Protein 8B6S (pdb70)

Organism: Rhodococcus sp. (NCBI:txid1831)

Solvent-accessible surface area: 41554 Å² total

InterPro domains:
  IPR000073 Alpha/beta hydrolase fold-1 [PF00561] (34-279)
  IPR000639 Epoxide hydrolase-like [PR00412] (39-57)
  IPR000639 Epoxide hydrolase-like [PR00412] (102-115)
  IPR000639 Epoxide hydrolase-like [PR00412] (116-129)
  IPR000639 Epoxide hydrolase-like [PR00412] (267-289)
  IPR023594 Haloalkane dehalogenase, subfamily 2 [MF_01231] (2-293)
  IPR029058 Alpha/Beta hydrolase fold [G3DSA:3.40.50.1820] (1-291)
  IPR029058 Alpha/Beta hydrolase fold [SSF53474] (8-290)
  IPR050266 AB hydrolase superfamily [PTHR43798] (23-290)

CATH classification: 3.40.50.1820

Structure (mmCIF, N/CA/C/O backbone):
data_8B6S
#
_entry.id   8B6S
#
_cell.length_a   46.190
_cell.length_b   63.710
_cell.length_c   89.420
_cell.angle_alpha   93.561
_cell.angle_beta   91.015
_cell.angle_gamma   90.850
#
_symmetry.space_group_name_H-M   'P 1'
#
loop_
_entity.id
_entity.type
_entity.pdbx_description
1 polymer 'Green fluorescent protein,Haloalkane dehalogenase'
2 non-polymer [9-[2-carboxy-5-[2-[2-(6-chloranylhexoxy)ethoxy]ethylcarbamoyl]phenyl]-6-(dimethylamino)xanthen-3-ylidene]-dimethyl-azanium
3 non-polymer 'CHLORIDE ION'
4 non-polymer GLYCEROL
5 water water
#
loop_
_atom_site.group_PDB
_atom_site.id
_atom_site.type_symbol
_atom_site.label_atom_id
_atom_site.label_alt_id
_atom_site.label_comp_id
_atom_site.label_asym_id
_atom_site.label_entity_id
_atom_site.label_seq_id
_atom_site.pdbx_PDB_ins_code
_atom_site.Cartn_x
_atom_site.Cartn_y
_atom_site.Cartn_z
_atom_site.occupancy
_atom_site.B_iso_or_equiv
_atom_site.auth_seq_id
_atom_site.auth_comp_id
_atom_site.auth_asym_id
_atom_site.auth_atom_id
_atom_site.pdbx_PDB_model_num
ATOM 1 N N . GLY A 1 3 ? 9.00977 -51.64656 -44.00675 1.000 34.77994 3 GLY A N 1
ATOM 2 C CA . GLY A 1 3 ? 7.62595 -52.07310 -43.87581 1.000 32.48326 3 GLY A CA 1
ATOM 3 C C . GLY A 1 3 ? 6.79980 -51.11778 -43.02701 1.000 28.55136 3 GLY A C 1
ATOM 4 O O . GLY A 1 3 ? 5.63929 -50.83581 -43.31110 1.000 27.58465 3 GLY A O 1
ATOM 5 N N . GLU A 1 4 ? 7.41737 -50.62675 -41.95770 1.000 30.45785 4 GLU A N 1
ATOM 6 C CA . GLU A 1 4 ? 6.72539 -49.71591 -41.06003 1.000 31.12581 4 GLU A CA 1
ATOM 7 C C . GLU A 1 4 ? 6.34384 -48.41434 -41.76148 1.000 33.14022 4 GLU A C 1
ATOM 8 O O . GLU A 1 4 ? 5.29637 -47.82823 -41.45812 1.000 29.18529 4 GLU A O 1
ATOM 14 N N . GLU A 1 5 ? 7.15925 -47.96586 -42.72244 1.000 32.92275 5 GLU A N 1
ATOM 15 C CA . GLU A 1 5 ? 6.85080 -46.74799 -43.47032 1.000 33.51475 5 GLU A CA 1
ATOM 16 C C . GLU A 1 5 ? 5.58412 -46.88774 -44.30811 1.000 31.05212 5 GLU A C 1
ATOM 17 O O . GLU A 1 5 ? 4.97759 -45.87545 -44.67145 1.000 30.39396 5 GLU A O 1
ATOM 23 N N . LEU A 1 6 ? 5.16047 -48.11766 -44.61119 1.000 29.13758 6 LEU A N 1
ATOM 24 C CA . LEU A 1 6 ? 3.93084 -48.31048 -45.36732 1.000 27.30130 6 LEU A CA 1
ATOM 25 C C . LEU A 1 6 ? 2.68448 -47.96499 -44.56903 1.000 25.62442 6 LEU A C 1
ATOM 26 O O . LEU A 1 6 ? 1.59780 -47.91208 -45.15461 1.000 25.83668 6 LEU A O 1
ATOM 31 N N . PHE A 1 7 ? 2.80956 -47.72551 -43.26083 1.000 26.13882 7 PHE A N 1
ATOM 32 C CA . PHE A 1 7 ? 1.65503 -47.52192 -42.39584 1.000 26.06928 7 PHE A CA 1
ATOM 33 C C . PHE A 1 7 ? 1.56589 -46.11100 -41.82455 1.000 29.23747 7 PHE A C 1
ATOM 34 O O . PHE A 1 7 ? 0.78160 -45.87898 -40.89637 1.000 26.98876 7 PHE A O 1
ATOM 42 N N . THR A 1 8 ? 2.31868 -45.15462 -42.37239 1.000 30.72316 8 THR A N 1
ATOM 43 C CA . THR A 1 8 ? 2.33240 -43.81491 -41.78847 1.000 30.98168 8 THR A CA 1
ATOM 44 C C . THR A 1 8 ? 1.01186 -43.07210 -41.98853 1.000 31.06040 8 THR A C 1
ATOM 45 O O . THR A 1 8 ? 0.72839 -42.12004 -41.24708 1.000 30.95475 8 THR A O 1
ATOM 49 N N . GLY A 1 9 ? 0.20086 -43.48479 -42.95784 1.000 28.43492 9 GLY A N 1
ATOM 50 C CA . GLY A 1 9 ? -1.09463 -42.87212 -43.17834 1.000 29.50231 9 GLY A CA 1
ATOM 51 C C . GLY A 1 9 ? -2.19757 -43.90492 -43.26542 1.000 30.06118 9 GLY A C 1
ATOM 52 O O . GLY A 1 9 ? -2.01755 -45.04770 -42.82374 1.000 27.12899 9 GLY A O 1
ATOM 53 N N . VAL A 1 10 ? -3.33478 -43.51775 -43.84402 1.000 26.12991 10 VAL A N 1
ATOM 54 C CA . VAL A 1 10 ? -4.48599 -44.40361 -43.98009 1.000 25.83074 10 VAL A CA 1
ATOM 55 C C . VAL A 1 10 ? -4.23736 -45.37667 -45.12514 1.000 27.54571 10 VAL A C 1
ATOM 56 O O . VAL A 1 10 ? -3.80789 -44.97960 -46.21475 1.000 28.08025 10 VAL A O 1
ATOM 60 N N . VAL A 1 11 ? -4.51794 -46.65308 -44.88787 1.000 24.38965 11 VAL A N 1
ATOM 61 C CA . VAL A 1 11 ? -4.22411 -47.72900 -45.82875 1.000 22.73980 11 VAL A CA 1
ATOM 62 C C . VAL A 1 11 ? -5.52814 -48.45573 -46.13065 1.000 25.03016 11 VAL A C 1
ATOM 63 O O . VAL A 1 11 ? -6.21024 -48.88297 -45.19741 1.000 24.51378 11 VAL A O 1
ATOM 67 N N . PRO A 1 12 ? -5.91206 -48.63233 -47.40053 1.000 22.68674 12 PRO A N 1
ATOM 68 C CA . PRO A 1 12 ? -7.11711 -49.41391 -47.69688 1.000 24.24037 12 PRO A CA 1
ATOM 69 C C . PRO A 1 12 ? -6.90908 -50.88873 -47.39660 1.000 23.20512 12 PRO A C 1
ATOM 70 O O . PRO A 1 12 ? -5.81074 -51.43048 -47.55260 1.000 23.62640 12 PRO A O 1
ATOM 74 N N . ILE A 1 13 ? -7.99317 -51.53562 -46.97131 1.000 24.50784 13 ILE A N 1
ATOM 75 C CA . ILE A 1 13 ? -7.98475 -52.93747 -46.56403 1.000 23.24646 13 ILE A CA 1
ATOM 76 C C . ILE A 1 13 ? -9.01374 -53.70969 -47.37299 1.000 24.08227 13 ILE A C 1
ATOM 77 O O . ILE A 1 13 ? -10.12379 -53.22224 -47.61996 1.000 22.48832 13 ILE A O 1
ATOM 82 N N . LEU A 1 14 ? -8.65225 -54.93484 -47.74903 1.000 21.84004 14 LEU A N 1
ATOM 83 C CA . LEU A 1 14 ? -9.57450 -55.89560 -48.32644 1.000 24.18604 14 LEU A CA 1
ATOM 84 C C . LEU A 1 14 ? -9.44780 -57.19503 -47.54366 1.000 23.75112 14 LEU A C 1
ATOM 85 O O . LEU A 1 14 ? -8.33141 -57.63110 -47.24902 1.000 24.94342 14 LEU A O 1
ATOM 90 N N . VAL A 1 15 ? -10.58132 -57.79680 -47.19010 1.000 22.18482 15 VAL A N 1
ATOM 91 C CA . VAL A 1 15 ? -10.60320 -59.06644 -46.47288 1.000 23.16696 15 VAL A CA 1
ATOM 92 C C . VAL A 1 15 ? -11.46178 -60.04731 -47.26128 1.000 22.24230 15 VAL A C 1
ATOM 93 O O . VAL A 1 15 ? -12.56041 -59.69755 -47.71009 1.000 24.29869 15 VAL A O 1
ATOM 97 N N . GLU A 1 16 ? -10.96675 -61.27304 -47.43056 1.000 24.59746 16 GLU A N 1
ATOM 98 C CA . GLU A 1 16 ? -11.72075 -62.33221 -48.09015 1.000 23.37302 16 GLU A CA 1
ATOM 99 C C . GLU A 1 16 ? -11.64521 -63.60105 -47.25184 1.000 22.89038 16 GLU A C 1
ATOM 100 O O . GLU A 1 16 ? -10.54709 -64.07222 -46.93594 1.000 25.21797 16 GLU A O 1
ATOM 106 N N . LEU A 1 17 ? -12.80481 -64.17018 -46.92207 1.000 25.03753 17 LEU A N 1
ATOM 107 C CA . LEU A 1 17 ? -12.87286 -65.36942 -46.09026 1.000 26.06229 17 LEU A CA 1
ATOM 108 C C . LEU A 1 17 ? -13.70317 -66.44320 -46.77716 1.000 26.38770 17 LEU A C 1
ATOM 109 O O . LEU A 1 17 ? -14.82571 -66.17816 -47.21788 1.000 27.37293 17 LEU A O 1
ATOM 114 N N . ASP A 1 18 ? -13.14828 -67.64748 -46.87287 1.000 26.99851 18 ASP A N 1
ATOM 115 C CA . ASP A 1 18 ? -13.90530 -68.83860 -47.24497 1.000 28.00603 18 ASP A CA 1
ATOM 116 C C . ASP A 1 18 ? -13.99242 -69.72568 -46.01687 1.000 26.20272 18 ASP A C 1
ATOM 117 O O . ASP A 1 18 ? -12.96777 -70.04928 -45.41295 1.000 26.36646 18 ASP A O 1
ATOM 122 N N . GLY A 1 19 ? -15.21085 -70.10842 -45.64251 1.000 28.43439 19 GLY A N 1
ATOM 123 C CA . GLY A 1 19 ? -15.42304 -70.83341 -44.41211 1.000 26.38907 19 GLY A CA 1
ATOM 124 C C . GLY A 1 19 ? -16.31487 -72.04353 -44.61731 1.000 28.45400 19 GLY A C 1
ATOM 125 O O . GLY A 1 19 ? -17.13129 -72.10498 -45.54047 1.000 27.52149 19 GLY A O 1
ATOM 126 N N . ASP A 1 20 ? -16.15444 -72.99994 -43.70410 1.000 27.01589 20 ASP A N 1
ATOM 127 C CA . ASP A 1 20 ? -16.93706 -74.23259 -43.66898 1.000 29.47590 20 ASP A CA 1
ATOM 128 C C . ASP A 1 20 ? -17.02434 -74.62754 -42.20101 1.000 26.84421 20 ASP A C 1
ATOM 129 O O . ASP A 1 20 ? -16.00914 -74.99615 -41.60614 1.000 28.93567 20 ASP A O 1
ATOM 134 N N . VAL A 1 21 ? -18.21130 -74.53386 -41.60961 1.000 26.28178 21 VAL A N 1
ATOM 135 C CA . VAL A 1 21 ? -18.40406 -74.87526 -40.20567 1.000 26.54119 21 VAL A CA 1
ATOM 136 C C . VAL A 1 21 ? -19.47217 -75.95263 -40.12022 1.000 27.70482 21 VAL A C 1
ATOM 137 O O . VAL A 1 21 ? -20.63027 -75.71560 -40.48683 1.000 29.29692 21 VAL A O 1
ATOM 141 N N . ASN A 1 22 ? -19.08642 -77.12809 -39.62546 1.000 27.35234 22 ASN A N 1
ATOM 142 C CA . ASN A 1 22 ? -19.98746 -78.28577 -39.56965 1.000 27.79507 22 ASN A CA 1
ATOM 143 C C . ASN A 1 22 ? -20.62658 -78.54500 -40.93240 1.000 34.20075 22 ASN A C 1
ATOM 144 O O . ASN A 1 22 ? -21.80317 -78.89778 -41.03475 1.000 36.76534 22 ASN A O 1
ATOM 149 N N . GLY A 1 23 ? -19.85150 -78.34549 -41.99488 1.000 32.47377 23 GLY A N 1
ATOM 150 C CA . GLY A 1 23 ? -20.34343 -78.57164 -43.33498 1.000 33.59890 23 GLY A CA 1
ATOM 151 C C . GLY A 1 23 ? -21.06126 -77.40197 -43.96966 1.000 34.92865 23 GLY A C 1
ATOM 152 O O . GLY A 1 23 ? -21.27480 -77.42398 -45.18637 1.000 35.70698 23 GLY A O 1
ATOM 153 N N . HIS A 1 24 ? -21.44303 -76.38457 -43.19615 1.000 31.85575 24 HIS A N 1
ATOM 154 C CA . HIS A 1 24 ? -22.10494 -75.20228 -43.74386 1.000 35.91160 24 HIS A CA 1
ATOM 155 C C . HIS A 1 24 ? -21.05999 -74.29415 -44.38710 1.000 35.01354 24 HIS A C 1
ATOM 156 O O . HIS A 1 24 ? -20.27360 -73.65444 -43.68395 1.000 32.40619 24 HIS A O 1
ATOM 163 N N . LYS A 1 25 ? -21.05161 -74.22432 -45.71737 1.000 32.92016 25 LYS A N 1
ATOM 164 C CA . LYS A 1 25 ? -20.08871 -73.38711 -46.42034 1.000 31.49347 25 LYS A CA 1
ATOM 165 C C . LYS A 1 25 ? -20.60062 -71.95319 -46.52394 1.000 30.73281 25 LYS A C 1
ATOM 166 O O . LYS A 1 25 ? -21.80707 -71.70988 -46.61592 1.000 31.93292 25 LYS A O 1
ATOM 172 N N . PHE A 1 26 ? -19.66892 -70.99906 -46.47279 1.000 29.42332 26 PHE A N 1
ATOM 173 C CA . PHE A 1 26 ? -20.01152 -69.58439 -46.53534 1.000 25.88199 26 PHE A CA 1
ATOM 174 C C . PHE A 1 26 ? -18.77860 -68.78771 -46.94037 1.000 27.57934 26 PHE A C 1
ATOM 175 O O . PHE A 1 26 ? -17.64600 -69.26526 -46.83592 1.000 27.53504 26 PHE A O 1
ATOM 183 N N . SER A 1 27 ? -19.01893 -67.56157 -47.41024 1.000 26.35144 27 SER A N 1
ATOM 184 C CA . SER A 1 27 ? -17.94704 -66.62723 -47.72055 1.000 29.31311 27 SER A CA 1
ATOM 185 C C . SER A 1 27 ? -18.28216 -65.25835 -47.15521 1.000 27.45492 27 SER A C 1
ATOM 186 O O . SER A 1 27 ? -19.44955 -64.87359 -47.06068 1.000 28.97877 27 SER A O 1
ATOM 189 N N . VAL A 1 28 ? -17.23862 -64.53357 -46.77085 1.000 26.58542 28 VAL A N 1
ATOM 190 C CA . VAL A 1 28 ? -17.35499 -63.18022 -46.24697 1.000 25.66733 28 VAL A CA 1
ATOM 191 C C . VAL A 1 28 ? -16.34886 -62.31419 -46.98174 1.000 25.95985 28 VAL A C 1
ATOM 192 O O . VAL A 1 28 ? -15.20109 -62.72546 -47.18619 1.000 25.52971 28 VAL A O 1
ATOM 196 N N . SER A 1 29 ? -16.77685 -61.12127 -47.38641 1.000 25.18240 29 SER A N 1
ATOM 197 C CA . SER A 1 29 ? -15.87484 -60.13623 -47.96111 1.000 25.97988 29 SER A CA 1
ATOM 198 C C . SER A 1 29 ? -15.96075 -58.85496 -47.14608 1.000 24.95630 29 SER A C 1
ATOM 199 O O . SER A 1 29 ? -17.04502 -58.47090 -46.70108 1.000 27.57642 29 SER A O 1
ATOM 202 N N . GLY A 1 30 ? -14.82788 -58.19123 -46.96221 1.000 24.93716 30 GLY A N 1
ATOM 203 C CA . GLY A 1 30 ? -14.80011 -56.94915 -46.20976 1.000 23.61813 30 GLY A CA 1
ATOM 204 C C . GLY A 1 30 ? -13.95736 -55.89616 -46.89230 1.000 23.20182 30 GLY A C 1
ATOM 205 O O . GLY A 1 30 ? -13.00273 -56.19831 -47.60995 1.000 22.95387 30 GLY A O 1
ATOM 206 N N . GLU A 1 31 ? -14.31599 -54.63661 -46.64894 1.000 24.13278 31 GLU A N 1
ATOM 207 C CA . GLU A 1 31 ? -13.51920 -53.53271 -47.15933 1.000 25.88949 31 GLU A CA 1
ATOM 208 C C . GLU A 1 31 ? -13.55129 -52.38277 -46.16413 1.000 22.71263 31 GLU A C 1
ATOM 209 O O . GLU A 1 31 ? -14.51425 -52.21366 -45.41251 1.000 23.03530 31 GLU A O 1
ATOM 215 N N . GLY A 1 32 ? -12.47219 -51.60950 -46.15343 1.000 23.67220 32 GLY A N 1
ATOM 216 C CA . GLY A 1 32 ? -12.39364 -50.42585 -45.32562 1.000 25.89088 32 GLY A CA 1
ATOM 217 C C . GLY A 1 32 ? -10.98631 -49.88434 -45.30507 1.000 24.34371 32 GLY A C 1
ATOM 218 O O . GLY A 1 32 ? -10.29322 -49.88074 -46.33070 1.000 23.49946 32 GLY A O 1
ATOM 219 N N . GLU A 1 33 ? -10.53283 -49.43547 -44.14317 1.000 23.56989 33 GLU A N 1
ATOM 220 C CA . GLU A 1 33 ? -9.20791 -48.84339 -44.08383 1.000 23.51008 33 GLU A CA 1
ATOM 221 C C . GLU A 1 33 ? -8.66907 -48.96339 -42.66933 1.000 23.04755 33 GLU A C 1
ATOM 222 O O . GLU A 1 33 ? -9.42366 -49.13668 -41.70885 1.000 22.19814 33 GLU A O 1
ATOM 228 N N . GLY A 1 34 ? -7.35036 -48.86317 -42.56472 1.000 22.34616 34 GLY A N 1
ATOM 229 C CA . GLY A 1 34 ? -6.68371 -48.87316 -41.27805 1.000 23.96394 34 GLY A CA 1
ATOM 230 C C . GLY A 1 34 ? -5.74524 -47.69009 -41.18042 1.000 25.57352 34 GLY A C 1
ATOM 231 O O . GLY A 1 34 ? -5.21168 -47.20792 -42.18120 1.000 25.36446 34 GLY A O 1
ATOM 232 N N . ASP A 1 35 ? -5.54998 -47.22371 -39.94775 1.000 22.22461 35 ASP A N 1
ATOM 233 C CA . ASP A 1 35 ? -4.68597 -46.08000 -39.67328 1.000 23.57913 35 ASP A CA 1
ATOM 234 C C . ASP A 1 35 ? -3.90927 -46.40543 -38.40120 1.000 21.85582 35 ASP A C 1
ATOM 235 O O . ASP A 1 35 ? -4.42293 -46.24113 -37.28796 1.000 24.39457 35 ASP A O 1
ATOM 240 N N . ALA A 1 36 ? -2.67306 -46.87119 -38.57550 1.000 23.39314 36 ALA A N 1
ATOM 241 C CA . ALA A 1 36 ? -1.89825 -47.37793 -37.44943 1.000 22.09543 36 ALA A CA 1
ATOM 242 C C . ALA A 1 36 ? -1.50628 -46.28116 -36.47284 1.000 22.61584 36 ALA A C 1
ATOM 243 O O . ALA A 1 36 ? -1.23218 -46.58476 -35.30452 1.000 22.74246 36 ALA A O 1
ATOM 245 N N . THR A 1 37 ? -1.46808 -45.01791 -36.91924 1.000 22.49710 37 THR A N 1
ATOM 246 C CA . THR A 1 37 ? -1.22882 -43.91871 -35.98985 1.000 21.20724 37 THR A CA 1
ATOM 247 C C . THR A 1 37 ? -2.14499 -44.02425 -34.78316 1.000 22.04682 37 THR A C 1
ATOM 248 O O . THR A 1 37 ? -1.72521 -43.78339 -33.64197 1.000 22.34319 37 THR A O 1
ATOM 252 N N . TYR A 1 38 ? -3.39510 -44.41189 -35.01907 1.000 20.80289 38 TYR A N 1
ATOM 253 C CA . TYR A 1 38 ? -4.41692 -44.53471 -33.99069 1.000 21.35820 38 TYR A CA 1
ATOM 254 C C . TYR A 1 38 ? -4.70476 -45.97274 -33.60479 1.000 20.26346 38 TYR A C 1
ATOM 255 O O . TYR A 1 38 ? -5.59951 -46.20168 -32.78939 1.000 21.21251 38 TYR A O 1
ATOM 264 N N . GLY A 1 39 ? -3.99298 -46.93627 -34.17940 1.000 19.76003 39 GLY A N 1
ATOM 265 C CA . GLY A 1 39 ? -4.35218 -48.33732 -33.97628 1.000 19.06087 39 GLY A CA 1
ATOM 266 C C . GLY A 1 39 ? -5.70557 -48.70400 -34.53083 1.000 21.80767 39 GLY A C 1
ATOM 267 O O . GLY A 1 39 ? -6.33321 -49.65875 -34.04903 1.000 20.41483 39 GLY A O 1
ATOM 268 N N . LYS A 1 40 ? -6.16016 -48.00331 -35.56680 1.000 21.93602 40 LYS A N 1
ATOM 269 C CA . LYS A 1 40 ? -7.57147 -47.98927 -35.92634 1.000 22.36387 40 LYS A CA 1
ATOM 270 C C . LYS A 1 40 ? -7.87959 -48.85188 -37.14238 1.000 20.19019 40 LYS A C 1
ATOM 271 O O . LYS A 1 40 ? -7.14210 -48.83775 -38.13221 1.000 22.07634 40 LYS A O 1
ATOM 277 N N . LEU A 1 41 ? -9.00771 -49.56237 -37.07123 1.000 20.24615 41 LEU A N 1
ATOM 278 C CA . LEU A 1 41 ? -9.60984 -50.25402 -38.20105 1.000 21.29087 41 LEU A CA 1
ATOM 279 C C . LEU A 1 41 ? -11.05995 -49.83143 -38.31240 1.000 23.00088 41 LEU A C 1
ATOM 280 O O . LEU A 1 41 ? -11.78377 -49.83051 -37.31485 1.000 23.12363 41 LEU A O 1
ATOM 285 N N . THR A 1 42 ? -11.49757 -49.51153 -39.52232 1.000 22.51505 42 THR A N 1
ATOM 286 C CA . THR A 1 42 ? -12.90987 -49.26505 -39.77376 1.000 22.50521 42 THR A CA 1
ATOM 287 C C . THR A 1 42 ? -13.27966 -50.09067 -40.99808 1.000 25.76829 42 THR A C 1
ATOM 288 O O . THR A 1 42 ? -12.73813 -49.87381 -42.08911 1.000 24.60685 42 THR A O 1
ATOM 292 N N . LEU A 1 43 ? -14.14061 -51.08868 -40.80512 1.000 24.56420 43 LEU A N 1
ATOM 293 C CA . LEU A 1 43 ? -14.39271 -52.06830 -41.85142 1.000 23.09064 43 LEU A CA 1
ATOM 294 C C . LEU A 1 43 ? -15.86270 -52.44286 -41.89329 1.000 25.34023 43 LEU A C 1
ATOM 295 O O . LEU A 1 43 ? -16.57503 -52.35964 -40.88850 1.000 27.28213 43 LEU A O 1
ATOM 300 N N . LYS A 1 44 ? -16.30293 -52.88073 -43.07052 1.000 28.22663 44 LYS A N 1
ATOM 301 C CA . LYS A 1 44 ? -17.62731 -53.45793 -43.24253 1.000 26.63325 44 LYS A CA 1
ATOM 302 C C . LYS A 1 44 ? -17.50069 -54.79884 -43.94534 1.000 24.56304 44 LYS A C 1
ATOM 303 O O . LYS A 1 44 ? -16.86211 -54.90571 -45.00135 1.000 24.70751 44 LYS A O 1
ATOM 309 N N . PHE A 1 45 ? -18.11757 -55.81355 -43.35974 1.000 22.98524 45 PHE A N 1
ATOM 310 C CA . PHE A 1 45 ? -18.04694 -57.17785 -43.84991 1.000 25.41769 45 PHE A CA 1
ATOM 311 C C . PHE A 1 45 ? -19.42318 -57.60889 -44.33294 1.000 26.57035 45 PHE A C 1
ATOM 312 O O . PHE A 1 45 ? -20.43077 -57.30692 -43.69301 1.000 26.96460 45 PHE A O 1
ATOM 320 N N . ILE A 1 46 ? -19.46014 -58.32492 -45.45146 1.000 26.47523 46 ILE A N 1
ATOM 321 C CA . ILE A 1 46 ? -20.69494 -58.83701 -46.03027 1.000 27.72844 46 ILE A CA 1
ATOM 322 C C . ILE A 1 46 ? -20.57893 -60.34720 -46.14736 1.000 27.72221 46 ILE A C 1
ATOM 323 O O . ILE A 1 46 ? -19.53814 -60.86083 -46.56790 1.000 26.51942 46 ILE A O 1
ATOM 328 N N . CYS A 1 47 ? -21.63682 -61.06042 -45.76992 1.000 26.69144 47 CYS A N 1
ATOM 329 C CA . CYS A 1 47 ? -21.71558 -62.47475 -46.11138 1.000 29.00101 47 CYS A CA 1
ATOM 330 C C . CYS A 1 47 ? -22.22295 -62.55990 -47.54015 1.000 29.40110 47 CYS A C 1
ATOM 331 O O . CYS A 1 47 ? -23.36336 -62.18056 -47.82387 1.000 30.86154 47 CYS A O 1
ATOM 334 N N . THR A 1 48 ? -21.37219 -63.01994 -48.44136 1.000 27.11736 48 THR A N 1
ATOM 335 C CA . THR A 1 48 ? -21.70314 -62.99497 -49.85641 1.000 32.89230 48 THR A CA 1
ATOM 336 C C . THR A 1 48 ? -22.47597 -64.23094 -50.30465 1.000 32.28417 48 THR A C 1
ATOM 337 O O . THR A 1 48 ? -22.94140 -64.27300 -51.44906 1.000 34.24801 48 THR A O 1
ATOM 341 N N . THR A 1 49 ? -22.64537 -65.22164 -49.43192 1.000 30.74778 49 THR A N 1
ATOM 342 C CA . THR A 1 49 ? -23.35046 -66.44815 -49.77428 1.000 29.10927 49 THR A CA 1
ATOM 343 C C . THR A 1 49 ? -24.74681 -66.51471 -49.17680 1.000 32.95793 49 THR A C 1
ATOM 344 O O . THR A 1 49 ? -25.44138 -67.52049 -49.36256 1.000 36.95690 49 THR A O 1
ATOM 348 N N . GLY A 1 50 ? -25.17532 -65.47987 -48.46823 1.000 29.78729 50 GLY A N 1
ATOM 349 C CA . GLY A 1 50 ? -26.48859 -65.49148 -47.86482 1.000 33.64401 50 GLY A CA 1
ATOM 350 C C . GLY A 1 50 ? -26.41363 -65.12843 -46.39966 1.000 34.43697 50 GLY A C 1
ATOM 351 O O . GLY A 1 50 ? -25.75602 -64.15033 -46.03090 1.000 35.18328 50 GLY A O 1
ATOM 352 N N . LYS A 1 51 ? -27.07823 -65.90387 -45.55297 1.000 33.41060 51 LYS A N 1
ATOM 353 C CA . LYS A 1 51 ? -27.01601 -65.67525 -44.11876 1.000 36.85861 51 LYS A CA 1
ATOM 354 C C . LYS A 1 51 ? -25.80419 -66.39671 -43.54695 1.000 32.54357 51 LYS A C 1
ATOM 355 O O . LYS A 1 51 ? -25.49421 -67.52599 -43.93455 1.000 31.45223 51 LYS A O 1
ATOM 361 N N . LEU A 1 52 ? -25.11238 -65.72244 -42.64581 1.000 32.17144 52 LEU A N 1
ATOM 362 C CA . LEU A 1 52 ? -23.93475 -66.29470 -42.01830 1.000 28.34281 52 LEU A CA 1
ATOM 363 C C . LEU A 1 52 ? -24.35925 -67.42533 -41.08787 1.000 29.75372 52 LEU A C 1
ATOM 364 O O . LEU A 1 52 ? -25.21533 -67.21348 -40.22360 1.000 30.14265 52 LEU A O 1
ATOM 369 N N . PRO A 1 53 ? -23.79495 -68.62834 -41.22439 1.000 30.00060 53 PRO A N 1
ATOM 370 C CA . PRO A 1 53 ? -24.25561 -69.75987 -40.40954 1.000 31.09108 53 PRO A CA 1
ATOM 371 C C . PRO A 1 53 ? -23.73032 -69.75454 -38.98556 1.000 30.15842 53 PRO A C 1
ATOM 372 O O . PRO A 1 53 ? -24.09158 -70.64899 -38.21024 1.000 29.65420 53 PRO A O 1
ATOM 376 N N . VAL A 1 54 ? -22.87485 -68.79677 -38.64100 1.000 27.40457 54 VAL A N 1
ATOM 377 C CA . VAL A 1 54 ? -22.35380 -68.64254 -37.28404 1.000 28.45251 54 VAL A CA 1
ATOM 378 C C . VAL A 1 54 ? -22.54211 -67.18285 -36.88351 1.000 25.27588 54 VAL A C 1
ATOM 379 O O . VAL A 1 54 ? -22.82513 -66.32326 -37.73223 1.000 25.15956 54 VAL A O 1
ATOM 383 N N . PRO A 1 55 ? -22.44972 -66.87230 -35.59184 1.000 23.04945 55 PRO A N 1
ATOM 384 C CA . PRO A 1 55 ? -22.56908 -65.47104 -35.17705 1.000 23.19339 55 PRO A CA 1
ATOM 385 C C . PRO A 1 55 ? -21.40279 -64.62564 -35.66996 1.000 24.53905 55 PRO A C 1
ATOM 386 O O . PRO A 1 55 ? -20.24424 -65.04471 -35.62728 1.000 25.07997 55 PRO A O 1
ATOM 390 N N . TRP A 1 56 ? -21.72093 -63.41445 -36.12542 1.000 23.23728 56 TRP A N 1
ATOM 391 C CA . TRP A 1 56 ? -20.68331 -62.47965 -36.55760 1.000 23.23044 56 TRP A CA 1
ATOM 392 C C . TRP A 1 56 ? -19.57197 -62.27597 -35.53176 1.000 24.30959 56 TRP A C 1
ATOM 393 O O . TRP A 1 56 ? -18.39564 -62.25917 -35.93851 1.000 22.45889 56 TRP A O 1
ATOM 404 N N . PRO A 1 57 ? -19.84527 -62.12034 -34.22902 1.000 21.90614 57 PRO A N 1
ATOM 405 C CA . PRO A 1 57 ? -18.73401 -61.95299 -33.28385 1.000 22.12402 57 PRO A CA 1
ATOM 406 C C . PRO A 1 57 ? -17.73764 -63.09720 -33.29365 1.000 22.35252 57 PRO A C 1
ATOM 407 O O . PRO A 1 57 ? -16.55549 -62.84715 -33.02303 1.000 23.51658 57 PRO A O 1
ATOM 411 N N . THR A 1 58 ? -18.15755 -64.34019 -33.59156 1.000 21.71868 58 THR A N 1
ATOM 412 C CA . THR A 1 58 ? -17.18614 -65.43371 -33.58930 1.000 21.13596 58 THR A CA 1
ATOM 413 C C . THR A 1 58 ? -16.11900 -65.26258 -34.66172 1.000 21.27222 58 THR A C 1
ATOM 414 O O . THR A 1 58 ? -15.08591 -65.93523 -34.59418 1.000 20.35772 58 THR A O 1
ATOM 418 N N . LEU A 1 59 ? -16.33537 -64.38215 -35.64327 1.000 20.34458 59 LEU A N 1
ATOM 419 C CA . LEU A 1 59 ? -15.40282 -64.22402 -36.75207 1.000 21.06353 59 LEU A CA 1
ATOM 420 C C . LEU A 1 59 ? -14.49747 -63.00384 -36.62240 1.000 20.31653 59 LEU A C 1
ATOM 421 O O . LEU A 1 59 ? -13.62016 -62.80410 -37.46975 1.000 20.79856 59 LEU A O 1
ATOM 426 N N . VAL A 1 60 ? -14.67559 -62.19137 -35.58352 1.000 20.17667 60 VAL A N 1
ATOM 427 C CA . VAL A 1 60 ? -13.94649 -60.92533 -35.49608 1.000 19.24427 60 VAL A CA 1
ATOM 428 C C . VAL A 1 60 ? -12.43159 -61.14741 -35.52930 1.000 20.51634 60 VAL A C 1
ATOM 429 O O . VAL A 1 60 ? -11.72107 -60.51064 -36.31414 1.000 20.78170 60 VAL A O 1
ATOM 433 N N . THR A 1 61 ? -11.90784 -62.02424 -34.65797 1.000 19.60692 61 THR A N 1
ATOM 434 C CA . THR A 1 61 ? -10.45328 -62.20687 -34.60044 1.000 18.36529 61 THR A CA 1
ATOM 435 C C . THR A 1 61 ? -9.89634 -62.75711 -35.90150 1.000 18.86607 61 THR A C 1
ATOM 436 O O . THR A 1 61 ? -8.74175 -62.48076 -36.24277 1.000 20.37240 61 THR A O 1
ATOM 440 N N . THR A 1 62 ? -10.67072 -63.58019 -36.60344 1.000 18.93467 62 THR A N 1
ATOM 441 C CA . THR A 1 62 ? -10.20190 -64.14910 -37.86494 1.000 19.48935 62 THR A CA 1
ATOM 442 C C . THR A 1 62 ? -10.16048 -63.08112 -38.95186 1.000 19.91760 62 THR A C 1
ATOM 443 O O . THR A 1 62 ? -9.17046 -62.95863 -39.68512 1.000 21.05849 62 THR A O 1
ATOM 447 N N . LEU A 1 63 ? -11.22228 -62.28721 -39.05145 1.000 20.51771 63 LEU A N 1
ATOM 448 C CA . LEU A 1 63 ? -11.31952 -61.19569 -40.02420 1.000 20.61668 63 LEU A CA 1
ATOM 449 C C . LEU A 1 63 ? -10.33144 -60.07943 -39.70110 1.000 20.84053 63 LEU A C 1
ATOM 450 O O . LEU A 1 63 ? -9.75027 -59.45835 -40.59444 1.000 21.21378 63 LEU A O 1
ATOM 477 N N . VAL A 1 65 ? -5.83995 -58.30326 -38.87485 1.000 22.67835 67 VAL A N 1
ATOM 478 C CA . VAL A 1 65 ? -4.80483 -57.48580 -39.50908 1.000 21.09970 67 VAL A CA 1
ATOM 479 C C . VAL A 1 65 ? -4.06090 -56.69597 -38.43776 1.000 21.63778 67 VAL A C 1
ATOM 480 O O . VAL A 1 65 ? -4.17949 -55.48302 -38.33808 1.000 19.80882 67 VAL A O 1
ATOM 484 N N . GLN A 1 66 ? -3.27511 -57.40910 -37.63266 1.000 20.57034 68 GLN A N 1
ATOM 485 C CA . GLN A 1 66 ? -2.66108 -56.81356 -36.45952 1.000 20.38192 68 GLN A CA 1
ATOM 486 C C . GLN A 1 66 ? -1.50643 -55.88164 -36.80797 1.000 19.93256 68 GLN A C 1
ATOM 487 O O . GLN A 1 66 ? -0.97908 -55.20034 -35.91919 1.000 21.77641 68 GLN A O 1
ATOM 493 N N . CYS A 1 67 ? -1.14088 -55.79315 -38.08933 1.000 20.92185 69 CYS A N 1
ATOM 494 C CA . CYS A 1 67 ? -0.18867 -54.78770 -38.54202 1.000 21.55183 69 CYS A CA 1
ATOM 495 C C . CYS A 1 67 ? -0.71878 -53.36439 -38.40197 1.000 22.28938 69 CYS A C 1
ATOM 496 O O . CYS A 1 67 ? 0.05696 -52.41782 -38.55466 1.000 21.04981 69 CYS A O 1
ATOM 499 N N . PHE A 1 68 ? -2.00273 -53.17594 -38.10232 1.000 21.66292 70 PHE A N 1
ATOM 500 C CA . PHE A 1 68 ? -2.51838 -51.83149 -37.87337 1.000 20.97238 70 PHE A CA 1
ATOM 501 C C . PHE A 1 68 ? -2.52738 -51.44266 -36.40869 1.000 22.02120 70 PHE A C 1
ATOM 502 O O . PHE A 1 68 ? -3.05061 -50.37694 -36.06873 1.000 22.85720 70 PHE A O 1
ATOM 510 N N . SER A 1 69 ? -1.92385 -52.25597 -35.54844 1.000 19.61367 71 SER A N 1
ATOM 511 C CA . SER A 1 69 ? -1.82472 -51.91059 -34.14037 1.000 18.93138 71 SER A CA 1
ATOM 512 C C . SER A 1 69 ? -0.99454 -50.64033 -33.95294 1.000 22.19812 71 SER A C 1
ATOM 513 O O . SER A 1 69 ? -0.03605 -50.36825 -34.68633 1.000 22.02475 71 SER A O 1
ATOM 516 N N . ARG A 1 70 ? -1.38553 -49.85360 -32.95633 1.000 21.43107 72 ARG A N 1
ATOM 517 C CA . ARG A 1 70 ? -0.62361 -48.68648 -32.52163 1.000 19.90914 72 ARG A CA 1
ATOM 518 C C . ARG A 1 70 ? 0.51737 -49.15628 -31.63330 1.000 20.04265 72 ARG A C 1
ATOM 519 O O . ARG A 1 70 ? 0.31407 -49.47841 -30.45858 1.000 21.05575 72 ARG A O 1
ATOM 527 N N . TYR A 1 71 ? 1.72585 -49.20548 -32.19111 1.000 21.81132 73 TYR A N 1
ATOM 528 C CA . TYR A 1 71 ? 2.91332 -49.48942 -31.40399 1.000 22.06663 73 TYR A CA 1
ATOM 529 C C . TYR A 1 71 ? 3.53508 -48.18418 -30.92562 1.000 23.41544 73 TYR A C 1
ATOM 530 O O . TYR A 1 71 ? 3.88376 -47.33507 -31.75672 1.000 23.95907 73 TYR A O 1
ATOM 539 N N . PRO A 1 72 ? 3.67093 -47.97576 -29.61894 1.000 22.62645 74 PRO A N 1
ATOM 540 C CA . PRO A 1 72 ? 4.30585 -46.74977 -29.12261 1.000 26.85876 74 PRO A CA 1
ATOM 541 C C . PRO A 1 72 ? 5.72905 -46.61206 -29.63936 1.000 25.72267 74 PRO A C 1
ATOM 542 O O . PRO A 1 72 ? 6.38731 -47.59918 -29.96823 1.000 24.74459 74 PRO A O 1
ATOM 546 N N . ASP A 1 73 ? 6.18463 -45.35689 -29.72142 1.000 26.54460 75 ASP A N 1
ATOM 547 C CA . ASP A 1 73 ? 7.53033 -45.04924 -30.20507 1.000 27.73390 75 ASP A CA 1
ATOM 548 C C . ASP A 1 73 ? 8.58750 -45.94202 -29.56447 1.000 25.57660 75 ASP A C 1
ATOM 549 O O . ASP A 1 73 ? 9.48363 -46.44877 -30.25015 1.000 27.82753 75 ASP A O 1
ATOM 554 N N . HIS A 1 74 ? 8.50394 -46.14152 -28.24713 1.000 26.03003 76 HIS A N 1
ATOM 555 C CA . HIS A 1 74 ? 9.52937 -46.89050 -27.52609 1.000 25.79074 76 HIS A CA 1
ATOM 556 C C . HIS A 1 74 ? 9.42387 -48.39917 -27.73514 1.000 28.50140 76 HIS A C 1
ATOM 557 O O . HIS A 1 74 ? 10.25753 -49.15266 -27.20855 1.000 27.64219 76 HIS A O 1
ATOM 564 N N . MET A 1 75 ? 8.42753 -48.85550 -28.48718 1.000 27.49450 77 MET A N 1
ATOM 565 C CA . MET A 1 75 ? 8.22928 -50.27265 -28.75140 1.000 24.59089 77 MET A CA 1
ATOM 566 C C . MET A 1 75 ? 8.31660 -50.61247 -30.23580 1.000 26.79710 77 MET A C 1
ATOM 567 O O . MET A 1 75 ? 8.00663 -51.75110 -30.61686 1.000 27.40394 77 MET A O 1
ATOM 572 N N . LYS A 1 76 ? 8.74198 -49.66841 -31.08255 1.000 25.72114 78 LYS A N 1
ATOM 573 C CA . LYS A 1 76 ? 8.68146 -49.89602 -32.52592 1.000 27.82588 78 LYS A CA 1
ATOM 574 C C . LYS A 1 76 ? 9.55498 -51.06559 -32.95828 1.000 27.66329 78 LYS A C 1
ATOM 575 O O . LYS A 1 76 ? 9.25855 -51.71846 -33.97035 1.000 27.42437 78 LYS A O 1
ATOM 581 N N . GLN A 1 77 ? 10.61360 -51.36094 -32.20393 1.000 26.55689 79 GLN A N 1
ATOM 582 C CA . GLN A 1 77 ? 11.47763 -52.49021 -32.54101 1.000 28.92438 79 GLN A CA 1
ATOM 583 C C . GLN A 1 77 ? 10.84008 -53.83388 -32.21367 1.000 27.50639 79 GLN A C 1
ATOM 584 O O . GLN A 1 77 ? 11.45446 -54.87917 -32.47422 1.000 28.67817 79 GLN A O 1
ATOM 590 N N . HIS A 1 78 ? 9.61966 -53.83926 -31.67498 1.000 25.42993 80 HIS A N 1
ATOM 591 C CA . HIS A 1 78 ? 8.92471 -55.06242 -31.30574 1.000 25.19645 80 HIS A CA 1
ATOM 592 C C . HIS A 1 78 ? 7.73739 -55.35455 -32.20899 1.000 25.44818 80 HIS A C 1
ATOM 593 O O . HIS A 1 78 ? 6.95378 -56.26240 -31.91204 1.000 25.61032 80 HIS A O 1
ATOM 600 N N . ASP A 1 79 ? 7.60147 -54.62524 -33.31511 1.000 25.13528 81 ASP A N 1
ATOM 601 C CA . ASP A 1 79 ? 6.43389 -54.72161 -34.18580 1.000 23.78475 81 ASP A CA 1
ATOM 602 C C . ASP A 1 79 ? 6.78254 -55.66885 -35.32555 1.000 26.11131 81 ASP A C 1
ATOM 603 O O . ASP A 1 79 ? 7.19023 -55.25616 -36.41458 1.000 24.07949 81 ASP A O 1
ATOM 608 N N . PHE A 1 80 ? 6.60229 -56.96866 -35.05316 1.000 21.00342 82 PHE A N 1
ATOM 609 C CA . PHE A 1 80 ? 6.81078 -57.99134 -36.07583 1.000 22.20559 82 PHE A CA 1
ATOM 610 C C . PHE A 1 80 ? 5.91294 -57.76055 -37.28172 1.000 24.06504 82 PHE A C 1
ATOM 611 O O . PHE A 1 80 ? 6.34891 -57.90248 -38.43527 1.000 23.61578 82 PHE A O 1
ATOM 619 N N . PHE A 1 81 ? 4.64647 -57.42516 -37.02371 1.000 20.80431 83 PHE A N 1
ATOM 620 C CA . PHE A 1 81 ? 3.62610 -57.40474 -38.06717 1.000 23.28314 83 PHE A CA 1
ATOM 621 C C . PHE A 1 81 ? 3.99971 -56.46527 -39.20552 1.000 23.25848 83 PHE A C 1
ATOM 622 O O . PHE A 1 81 ? 3.94475 -56.84410 -40.38013 1.000 22.30392 83 PHE A O 1
ATOM 630 N N . LYS A 1 82 ? 4.34315 -55.21516 -38.87908 1.000 21.94131 84 LYS A N 1
ATOM 631 C CA . LYS A 1 82 ? 4.70515 -54.27380 -39.93417 1.000 23.12034 84 LYS A CA 1
ATOM 632 C C . LYS A 1 82 ? 6.03407 -54.63734 -40.57569 1.000 24.99559 84 LYS A C 1
ATOM 633 O O . LYS A 1 82 ? 6.21306 -54.43116 -41.77998 1.000 26.09146 84 LYS A O 1
ATOM 639 N N . SER A 1 83 ? 6.97254 -55.18148 -39.79945 1.000 23.78072 85 SER A N 1
ATOM 640 C CA . SER A 1 83 ? 8.28623 -55.47592 -40.35694 1.000 25.11822 85 SER A CA 1
ATOM 641 C C . SER A 1 83 ? 8.22341 -56.53840 -41.45109 1.000 25.38806 85 SER A C 1
ATOM 642 O O . SER A 1 83 ? 9.13037 -56.60162 -42.28730 1.000 24.82161 85 SER A O 1
ATOM 645 N N . ALA A 1 84 ? 7.17678 -57.37249 -41.47273 1.000 23.42742 86 ALA A N 1
ATOM 646 C CA . ALA A 1 84 ? 7.03835 -58.37822 -42.52068 1.000 25.00166 86 ALA A CA 1
ATOM 647 C C . ALA A 1 84 ? 6.51389 -57.81486 -43.83592 1.000 26.27128 86 ALA A C 1
ATOM 648 O O . ALA A 1 84 ? 6.48054 -58.54380 -44.82874 1.000 25.62129 86 ALA A O 1
ATOM 650 N N . MET A 1 85 ? 6.11781 -56.56236 -43.87159 1.000 26.09265 87 MET A N 1
ATOM 651 C CA . MET A 1 85 ? 5.47320 -55.99874 -45.04739 1.000 26.16087 87 MET A CA 1
ATOM 652 C C . MET A 1 85 ? 6.51203 -55.42614 -46.01032 1.000 27.24731 87 MET A C 1
ATOM 653 O O . MET A 1 85 ? 7.59175 -55.00797 -45.58948 1.000 28.31592 87 MET A O 1
ATOM 658 N N . PRO A 1 86 ? 6.21147 -55.38013 -47.31712 1.000 25.36099 88 PRO A N 1
ATOM 659 C CA . PRO A 1 86 ? 4.91887 -55.69914 -47.94351 1.000 26.35418 88 PRO A CA 1
ATOM 660 C C . PRO A 1 86 ? 4.68397 -57.17929 -48.26322 1.000 25.67477 88 PRO A C 1
ATOM 661 O O . PRO A 1 86 ? 3.53880 -57.53898 -48.55330 1.000 25.44936 88 PRO A O 1
ATOM 665 N N . GLU A 1 87 ? 5.72949 -58.01197 -48.21849 1.000 25.72003 89 GLU A N 1
ATOM 666 C CA . GLU A 1 87 ? 5.56329 -59.42057 -48.57834 1.000 27.99746 89 GLU A CA 1
ATOM 667 C C . GLU A 1 87 ? 4.60051 -60.14139 -47.64495 1.000 24.40636 89 GLU A C 1
ATOM 668 O O . GLU A 1 87 ? 3.93477 -61.09653 -48.06056 1.000 25.84920 89 GLU A O 1
ATOM 674 N N . GLY A 1 88 ? 4.53947 -59.73167 -46.38320 1.000 24.63970 90 GLY A N 1
ATOM 675 C CA . GLY A 1 88 ? 3.47093 -60.16481 -45.50523 1.000 25.43901 90 GLY A CA 1
ATOM 676 C C . GLY A 1 88 ? 3.79848 -61.38277 -44.66421 1.000 24.56739 90 GLY A C 1
ATOM 677 O O . GLY A 1 88 ? 4.94366 -61.82846 -44.54722 1.000 23.90890 90 GLY A O 1
ATOM 678 N N . TYR A 1 89 ? 2.75093 -61.92155 -44.04265 1.000 24.07251 91 TYR A N 1
ATOM 679 C CA . TYR A 1 89 ? 2.93401 -63.04374 -43.13725 1.000 23.80331 91 TYR A CA 1
ATOM 680 C C . TYR A 1 89 ? 1.74106 -63.98413 -43.21760 1.000 22.77329 91 TYR A C 1
ATOM 681 O O . TYR A 1 89 ? 0.63722 -63.59742 -43.60444 1.000 21.68235 91 TYR A O 1
ATOM 690 N N . VAL A 1 90 ? 1.99572 -65.24343 -42.86419 1.000 23.55539 92 VAL A N 1
ATOM 691 C CA . VAL A 1 90 ? 0.94934 -66.23987 -42.67599 1.000 24.81790 92 VAL A CA 1
ATOM 692 C C . VAL A 1 90 ? 0.48552 -66.17943 -41.22632 1.000 25.10567 92 VAL A C 1
ATOM 693 O O . VAL A 1 90 ? 1.30852 -66.15595 -40.30267 1.000 24.14281 92 VAL A O 1
ATOM 697 N N . GLN A 1 91 ? -0.82784 -66.15972 -41.02109 1.000 21.98695 93 GLN A N 1
ATOM 698 C CA . GLN A 1 91 ? -1.41039 -66.18356 -39.68308 1.000 21.56441 93 GLN A CA 1
ATOM 699 C C . GLN A 1 91 ? -2.24219 -67.45182 -39.55067 1.000 20.42823 93 GLN A C 1
ATOM 700 O O . GLN A 1 91 ? -3.20426 -67.64275 -40.30004 1.000 22.74945 93 GLN A O 1
ATOM 706 N N . GLU A 1 92 ? -1.86698 -68.32265 -38.61284 1.000 22.19219 94 GLU A N 1
ATOM 707 C CA . GLU A 1 92 ? -2.58399 -69.56677 -38.36170 1.000 20.14006 94 GLU A CA 1
ATOM 708 C C . GLU A 1 92 ? -3.12361 -69.58278 -36.94205 1.000 18.89869 94 GLU A C 1
ATOM 709 O O . GLU A 1 92 ? -2.42514 -69.18853 -36.00385 1.000 21.48339 94 GLU A O 1
ATOM 715 N N . ARG A 1 93 ? -4.35978 -70.05945 -36.78180 1.000 19.04667 95 ARG A N 1
ATOM 716 C CA . ARG A 1 93 ? -4.95195 -70.19074 -35.46270 1.000 20.30110 95 ARG A CA 1
ATOM 717 C C . ARG A 1 93 ? -5.70627 -71.49950 -35.32338 1.000 21.02781 95 ARG A C 1
ATOM 718 O O . ARG A 1 93 ? -6.21158 -72.05511 -36.29722 1.000 21.18735 95 ARG A O 1
ATOM 726 N N . THR A 1 94 ? -5.80569 -71.95423 -34.08201 1.000 20.75908 96 THR A N 1
ATOM 727 C CA . THR A 1 94 ? -6.89939 -72.80392 -33.64522 1.000 22.92902 96 THR A CA 1
ATOM 728 C C . THR A 1 94 ? -7.62269 -72.05277 -32.54064 1.000 22.20488 96 THR A C 1
ATOM 729 O O . THR A 1 94 ? -6.98484 -71.49093 -31.63894 1.000 23.02078 96 THR A O 1
ATOM 733 N N . ILE A 1 95 ? -8.94474 -71.99786 -32.64704 1.000 21.21985 97 ILE A N 1
ATOM 734 C CA . ILE A 1 95 ? -9.79251 -71.31715 -31.68645 1.000 20.51060 97 ILE A CA 1
ATOM 735 C C . ILE A 1 95 ? -10.69300 -72.37017 -31.06363 1.000 21.65541 97 ILE A C 1
ATOM 736 O O . ILE A 1 95 ? -11.51520 -72.97888 -31.76028 1.000 22.58739 97 ILE A O 1
ATOM 741 N N . PHE A 1 96 ? -10.53915 -72.58239 -29.76335 1.000 21.11235 98 PHE A N 1
ATOM 742 C CA . PHE A 1 96 ? -11.32736 -73.55630 -29.02090 1.000 21.85573 98 PHE A CA 1
ATOM 743 C C . PHE A 1 96 ? -12.45975 -72.82483 -28.30348 1.000 21.22655 98 PHE A C 1
ATOM 744 O O . PHE A 1 96 ? -12.21469 -72.06193 -27.36218 1.000 23.45641 98 PHE A O 1
ATOM 752 N N . PHE A 1 97 ? -13.69527 -73.05747 -28.74907 1.000 22.15761 99 PHE A N 1
ATOM 753 C CA . PHE A 1 97 ? -14.87447 -72.56005 -28.04833 1.000 24.76037 99 PHE A CA 1
ATOM 754 C C . PHE A 1 97 ? -15.19318 -73.51522 -26.90932 1.000 26.05782 99 PHE A C 1
ATOM 755 O O . PHE A 1 97 ? -15.46800 -74.69524 -27.15208 1.000 25.44209 99 PHE A O 1
ATOM 763 N N . LYS A 1 98 ? -15.13357 -73.00976 -25.67496 1.000 27.94862 100 LYS A N 1
ATOM 764 C CA . LYS A 1 98 ? -15.26973 -73.86214 -24.49860 1.000 28.38254 100 LYS A CA 1
ATOM 765 C C . LYS A 1 98 ? -16.56116 -74.66604 -24.56006 1.000 28.71301 100 LYS A C 1
ATOM 766 O O . LYS A 1 98 ? -17.63773 -74.11884 -24.81631 1.000 27.60061 100 LYS A O 1
ATOM 772 N N . ASP A 1 99 ? -16.43296 -75.97898 -24.35221 1.000 28.74358 101 ASP A N 1
ATOM 773 C CA . ASP A 1 99 ? -17.55778 -76.91611 -24.38714 1.000 31.52982 101 ASP A CA 1
ATOM 774 C C . ASP A 1 99 ? -18.27701 -76.89685 -25.72512 1.000 31.43108 101 ASP A C 1
ATOM 775 O O . ASP A 1 99 ? -19.49104 -77.12065 -25.78640 1.000 36.77173 101 ASP A O 1
ATOM 780 N N . ASP A 1 100 ? -17.54682 -76.61856 -26.79964 1.000 29.33533 102 ASP A N 1
ATOM 781 C CA . ASP A 1 100 ? -18.13708 -76.63875 -28.13109 1.000 27.72265 102 ASP A CA 1
ATOM 782 C C . ASP A 1 100 ? -17.02253 -76.93490 -29.12737 1.000 26.87018 102 ASP A C 1
ATOM 783 O O . ASP A 1 100 ? -15.95437 -77.42523 -28.74589 1.000 28.77762 102 ASP A O 1
ATOM 788 N N . GLY A 1 101 ? -17.26024 -76.63163 -30.40034 1.000 27.66746 103 GLY A N 1
ATOM 789 C CA . GLY A 1 101 ? -16.31965 -76.96356 -31.44676 1.000 26.01959 103 GLY A CA 1
ATOM 790 C C . GLY A 1 101 ? -15.14584 -76.00211 -31.50846 1.000 24.49908 103 GLY A C 1
ATOM 791 O O . GLY A 1 101 ? -14.91617 -75.18039 -30.61858 1.000 24.42177 103 GLY A O 1
ATOM 792 N N . ASN A 1 102 ? -14.38564 -76.11635 -32.59584 1.000 22.85720 104 ASN A N 1
ATOM 793 C CA . ASN A 1 102 ? -13.19799 -75.29166 -32.76811 1.000 22.67118 104 ASN A CA 1
ATOM 794 C C . ASN A 1 102 ? -13.10345 -74.79714 -34.20492 1.000 23.65126 104 ASN A C 1
ATOM 795 O O . ASN A 1 102 ? -13.61264 -75.43263 -35.12612 1.000 22.63694 104 ASN A O 1
ATOM 800 N N . TYR A 1 103 ? -12.48399 -73.62245 -34.37687 1.000 23.31735 105 TYR A N 1
ATOM 801 C CA . TYR A 1 103 ? -12.12372 -73.09542 -35.68795 1.000 23.80162 105 TYR A CA 1
ATOM 802 C C . TYR A 1 103 ? -10.64142 -73.30865 -35.92202 1.000 22.24958 105 TYR A C 1
ATOM 803 O O . TYR A 1 103 ? -9.83165 -73.10082 -35.01667 1.000 22.99361 105 TYR A O 1
ATOM 812 N N . LYS A 1 104 ? -10.28524 -73.67397 -37.15085 1.000 21.62594 106 LYS A N 1
ATOM 813 C CA . LYS A 1 104 ? -8.90372 -73.68794 -37.59453 1.000 23.90457 106 LYS A CA 1
ATOM 814 C C . LYS A 1 104 ? -8.79400 -72.77437 -38.79920 1.000 24.01143 106 LYS A C 1
ATOM 815 O O . LYS A 1 104 ? -9.56223 -72.91515 -39.75877 1.000 22.45791 106 LYS A O 1
ATOM 821 N N . THR A 1 105 ? -7.86154 -71.83089 -38.74377 1.000 23.23242 107 THR A N 1
ATOM 822 C CA . THR A 1 105 ? -7.77619 -70.81430 -39.77613 1.000 23.68030 107 THR A CA 1
ATOM 823 C C . THR A 1 105 ? -6.35846 -70.69965 -40.30515 1.000 23.67634 107 THR A C 1
ATOM 824 O O . THR A 1 105 ? -5.37145 -70.89015 -39.58340 1.000 22.45755 107 THR A O 1
ATOM 828 N N . ARG A 1 106 ? -6.27257 -70.36740 -41.58282 1.000 21.97145 108 ARG A N 1
ATOM 829 C CA . ARG A 1 106 ? -4.99980 -70.02166 -42.18927 1.000 22.96356 108 ARG A CA 1
ATOM 830 C C . ARG A 1 106 ? -5.22975 -68.80219 -43.06085 1.000 24.80574 108 ARG A C 1
ATOM 831 O O . ARG A 1 106 ? -6.14963 -68.78651 -43.88508 1.000 26.15952 108 ARG A O 1
ATOM 839 N N . ALA A 1 107 ? -4.40910 -67.78009 -42.85993 1.000 24.73876 109 ALA A N 1
ATOM 840 C CA . ALA A 1 107 ? -4.57888 -66.53025 -43.57748 1.000 23.66381 109 ALA A CA 1
ATOM 841 C C . ALA A 1 107 ? -3.22778 -66.04975 -44.07179 1.000 23.97466 109 ALA A C 1
ATOM 842 O O . ALA A 1 107 ? -2.18942 -66.33549 -43.46959 1.000 24.83132 109 ALA A O 1
ATOM 844 N N . GLU A 1 108 ? -3.25391 -65.33579 -45.19107 1.000 23.87575 110 GLU A N 1
ATOM 845 C CA . GLU A 1 108 ? -2.11147 -64.57408 -45.67309 1.000 24.11757 110 GLU A CA 1
ATOM 846 C C . GLU A 1 108 ? -2.45641 -63.09373 -45.63001 1.000 20.80756 110 GLU A C 1
ATOM 847 O O . GLU A 1 108 ? -3.49550 -62.68693 -46.15341 1.000 23.01186 110 GLU A O 1
ATOM 853 N N . VAL A 1 109 ? -1.59869 -62.30346 -44.98567 1.000 21.13617 111 VAL A N 1
ATOM 854 C CA . VAL A 1 109 ? -1.78035 -60.86012 -44.83205 1.000 22.00929 111 VAL A CA 1
ATOM 855 C C . VAL A 1 109 ? -0.60400 -60.18710 -45.52658 1.000 23.83905 111 VAL A C 1
ATOM 856 O O . VAL A 1 109 ? 0.54550 -60.38274 -45.11984 1.000 23.21745 111 VAL A O 1
ATOM 860 N N . LYS A 1 110 ? -0.87884 -59.41705 -46.58119 1.000 24.17056 112 LYS A N 1
ATOM 861 C CA . LYS A 1 110 ? 0.20521 -58.81404 -47.35199 1.000 23.46206 112 LYS A CA 1
ATOM 862 C C . LYS A 1 110 ? -0.33875 -57.67311 -48.19873 1.000 23.89681 112 LYS A C 1
ATOM 863 O O . LYS A 1 110 ? -1.54690 -57.54630 -48.39689 1.000 23.21471 112 LYS A O 1
ATOM 869 N N . PHE A 1 111 ? 0.57456 -56.84474 -48.70848 1.000 22.21885 113 PHE A N 1
ATOM 870 C CA . PHE A 1 111 ? 0.17213 -55.78066 -49.61718 1.000 23.52224 113 PHE A CA 1
ATOM 871 C C . PHE A 1 111 ? 0.02481 -56.32342 -51.02730 1.000 27.25582 113 PHE A C 1
ATOM 872 O O . PHE A 1 111 ? 0.87927 -57.07238 -51.50263 1.000 28.07564 113 PHE A O 1
ATOM 880 N N . GLU A 1 112 ? -1.06938 -55.94952 -51.68149 1.000 28.50906 114 GLU A N 1
ATOM 881 C CA . GLU A 1 112 ? -1.28583 -56.16492 -53.10858 1.000 26.35397 114 GLU A CA 1
ATOM 882 C C . GLU A 1 112 ? -1.49542 -54.76440 -53.67597 1.000 27.31817 114 GLU A C 1
ATOM 883 O O . GLU A 1 112 ? -2.55275 -54.15780 -53.48333 1.000 27.90069 114 GLU A O 1
ATOM 889 N N . GLY A 1 113 ? -0.47180 -54.22985 -54.33591 1.000 29.35097 115 GLY A N 1
ATOM 890 C CA . GLY A 1 113 ? -0.51666 -52.81755 -54.66964 1.000 27.30000 115 GLY A CA 1
ATOM 891 C C . GLY A 1 113 ? -0.51543 -52.00878 -53.38744 1.000 29.86062 115 GLY A C 1
ATOM 892 O O . GLY A 1 113 ? 0.21306 -52.31217 -52.43530 1.000 30.80525 115 GLY A O 1
ATOM 893 N N . ASP A 1 114 ? -1.36654 -50.98780 -53.33792 1.000 30.40176 116 ASP A N 1
ATOM 894 C CA . ASP A 1 114 ? -1.45258 -50.11529 -52.17203 1.000 29.73788 116 ASP A CA 1
ATOM 895 C C . ASP A 1 114 ? -2.43401 -50.62580 -51.11703 1.000 29.74497 116 ASP A C 1
ATOM 896 O O . ASP A 1 114 ? -2.68550 -49.92675 -50.12806 1.000 29.48407 116 ASP A O 1
ATOM 901 N N . THR A 1 115 ? -2.99861 -51.81186 -51.30867 1.000 27.23688 117 THR A N 1
ATOM 902 C CA . THR A 1 115 ? -4.04327 -52.33162 -50.43760 1.000 26.15369 117 THR A CA 1
ATOM 903 C C . THR A 1 115 ? -3.49294 -53.44494 -49.55561 1.000 25.01599 117 THR A C 1
ATOM 904 O O . THR A 1 115 ? -2.81272 -54.36116 -50.03530 1.000 23.25871 117 THR A O 1
ATOM 908 N N . LEU A 1 116 ? -3.78291 -53.35117 -48.26708 1.000 24.20064 118 LEU A N 1
ATOM 909 C CA . LEU A 1 116 ? -3.48241 -54.42163 -47.33256 1.000 22.22906 118 LEU A CA 1
ATOM 910 C C . LEU A 1 116 ? -4.59930 -55.45476 -47.42212 1.000 21.97647 118 LEU A C 1
ATOM 911 O O . LEU A 1 116 ? -5.76987 -55.13480 -47.17992 1.000 23.13589 118 LEU A O 1
ATOM 916 N N . VAL A 1 117 ? -4.24669 -56.69087 -47.77335 1.000 21.36355 119 VAL A N 1
ATOM 917 C CA . VAL A 1 117 ? -5.22690 -57.73707 -48.03289 1.000 21.92245 119 VAL A CA 1
ATOM 918 C C . VAL A 1 117 ? -5.03381 -58.85127 -47.02131 1.000 22.64710 119 VAL A C 1
ATOM 919 O O . VAL A 1 117 ? -3.90363 -59.26584 -46.75574 1.000 23.68516 119 VAL A O 1
ATOM 923 N N . ASN A 1 118 ? -6.14081 -59.33412 -46.46868 1.000 22.24945 120 ASN A N 1
ATOM 924 C CA . ASN A 1 118 ? -6.16792 -60.48061 -45.55922 1.000 20.68257 120 ASN A CA 1
ATOM 925 C C . ASN A 1 118 ? -7.05404 -61.52653 -46.21802 1.000 20.99969 120 ASN A C 1
ATOM 926 O O . ASN A 1 118 ? -8.26813 -61.32381 -46.32854 1.000 21.53803 120 ASN A O 1
ATOM 931 N N . ARG A 1 119 ? -6.45432 -62.62946 -46.68585 1.000 23.24755 121 ARG A N 1
ATOM 932 C CA . ARG A 1 119 ? -7.18775 -63.73294 -47.31152 1.000 21.29609 121 ARG A CA 1
ATOM 933 C C . ARG A 1 119 ? -7.14673 -64.95580 -46.40581 1.000 23.99808 121 ARG A C 1
ATOM 934 O O . ARG A 1 119 ? -6.05912 -65.39543 -46.01357 1.000 23.17158 121 ARG A O 1
ATOM 942 N N . ILE A 1 120 ? -8.31953 -65.52296 -46.09808 1.000 21.90192 122 ILE A N 1
ATOM 943 C CA . ILE A 1 120 ? -8.44468 -66.52175 -45.03935 1.000 22.92417 122 ILE A CA 1
ATOM 944 C C . ILE A 1 120 ? -9.20849 -67.74091 -45.53258 1.000 23.49689 122 ILE A C 1
ATOM 945 O O . ILE A 1 120 ? -10.20170 -67.61090 -46.25014 1.000 22.28132 122 ILE A O 1
ATOM 950 N N . GLU A 1 121 ? -8.79108 -68.92105 -45.07731 1.000 24.18249 123 GLU A N 1
ATOM 951 C CA . GLU A 1 121 ? -9.62736 -70.11485 -45.10743 1.000 25.13052 123 GLU A CA 1
ATOM 952 C C . GLU A 1 121 ? -9.90797 -70.53652 -43.67079 1.000 24.62613 123 GLU A C 1
ATOM 953 O O . GLU A 1 121 ? -8.99027 -70.56834 -42.84737 1.000 25.38231 123 GLU A O 1
ATOM 959 N N . LEU A 1 122 ? -11.17054 -70.85627 -43.37231 1.000 24.24795 124 LEU A N 1
ATOM 960 C CA . LEU A 1 122 ? -11.60314 -71.23798 -42.02879 1.000 23.15189 124 LEU A CA 1
ATOM 961 C C . LEU A 1 122 ? -12.34975 -72.56244 -42.08889 1.000 24.37693 124 LEU A C 1
ATOM 962 O O . LEU A 1 122 ? -13.27068 -72.72011 -42.89793 1.000 23.36523 124 LEU A O 1
ATOM 967 N N . LYS A 1 123 ? -11.99291 -73.48810 -41.20131 1.000 23.09993 125 LYS A N 1
ATOM 968 C CA . LYS A 1 123 ? -12.73032 -74.73635 -41.03475 1.000 22.41742 125 LYS A CA 1
ATOM 969 C C . LYS A 1 123 ? -13.16275 -74.86955 -39.58027 1.000 24.53311 125 LYS A C 1
ATOM 970 O O . LYS A 1 123 ? -12.32776 -74.78218 -38.67512 1.000 25.21009 125 LYS A O 1
ATOM 976 N N . GLY A 1 124 ? -14.45433 -75.10130 -39.36036 1.000 21.61930 126 GLY A N 1
ATOM 977 C CA . GLY A 1 124 ? -15.00346 -75.33545 -38.03002 1.000 24.55724 126 GLY A CA 1
ATOM 978 C C . GLY A 1 124 ? -15.54463 -76.75297 -37.94966 1.000 25.12373 126 GLY A C 1
ATOM 979 O O . GLY A 1 124 ? -16.13468 -77.25350 -38.91409 1.000 25.81894 126 GLY A O 1
ATOM 980 N N . ILE A 1 125 ? -15.32843 -77.40938 -36.80858 1.000 24.22947 127 ILE A N 1
ATOM 981 C CA . ILE A 1 125 ? -15.75754 -78.79605 -36.63854 1.000 23.88939 127 ILE A CA 1
ATOM 982 C C . ILE A 1 125 ? -16.23259 -79.01471 -35.20871 1.000 26.13704 127 ILE A C 1
ATOM 983 O O . ILE A 1 125 ? -15.91713 -78.24808 -34.29619 1.000 26.06068 127 ILE A O 1
ATOM 988 N N . ASP A 1 126 ? -17.01753 -80.08037 -35.03536 1.000 25.97328 128 ASP A N 1
ATOM 989 C CA . ASP A 1 126 ? -17.41127 -80.58814 -33.72240 1.000 28.90062 128 ASP A CA 1
ATOM 990 C C . ASP A 1 126 ? -18.26735 -79.59154 -32.94695 1.000 28.55772 128 ASP A C 1
ATOM 991 O O . ASP A 1 126 ? -18.24108 -79.56610 -31.71535 1.000 29.18346 128 ASP A O 1
ATOM 996 N N . PHE A 1 127 ? -19.04560 -78.76352 -33.63997 1.000 27.15924 129 PHE A N 1
ATOM 997 C CA . PHE A 1 127 ? -19.92833 -77.83856 -32.94687 1.000 29.75943 129 PHE A CA 1
ATOM 998 C C . PHE A 1 127 ? -21.25075 -78.51501 -32.61355 1.000 29.98759 129 PHE A C 1
ATOM 999 O O . PHE A 1 127 ? -21.70507 -79.40539 -33.33000 1.000 31.22657 129 PHE A O 1
ATOM 1007 N N . LYS A 1 128 ? -21.85311 -78.09646 -31.50150 1.000 29.93810 130 LYS A N 1
ATOM 1008 C CA . LYS A 1 128 ? -23.18568 -78.56117 -31.13045 1.000 33.55397 130 LYS A CA 1
ATOM 1009 C C . LYS A 1 128 ? -24.22999 -77.78101 -31.91627 1.000 38.44996 130 LYS A C 1
ATOM 1010 O O . LYS A 1 128 ? -24.18952 -76.54795 -31.94198 1.000 38.01561 130 LYS A O 1
ATOM 1016 N N . GLU A 1 129 ? -25.18109 -78.49030 -32.54302 1.000 38.32938 131 GLU A N 1
ATOM 1017 C CA . GLU A 1 129 ? -26.19619 -77.78892 -33.32615 1.000 42.93193 131 GLU A CA 1
ATOM 1018 C C . GLU A 1 129 ? -27.07246 -76.89389 -32.45965 1.000 41.93220 131 GLU A C 1
ATOM 1019 O O . GLU A 1 129 ? -27.65956 -75.93326 -32.97340 1.000 43.25759 131 GLU A O 1
ATOM 1025 N N . ASP A 1 130 ? -27.16499 -77.17702 -31.16129 1.000 40.95448 132 ASP A N 1
ATOM 1026 C CA . ASP A 1 130 ? -27.93824 -76.36730 -30.23031 1.000 44.84728 132 ASP A CA 1
ATOM 1027 C C . ASP A 1 130 ? -27.05322 -75.58368 -29.26939 1.000 44.12120 132 ASP A C 1
ATOM 1028 O O . ASP A 1 130 ? -27.55863 -75.03432 -28.28407 1.000 44.66531 132 ASP A O 1
ATOM 1033 N N . GLY A 1 131 ? -25.74551 -75.54324 -29.51041 1.000 40.33933 133 GLY A N 1
ATOM 1034 C CA . GLY A 1 131 ? -24.84297 -74.78964 -28.67199 1.000 36.32278 133 GLY A CA 1
ATOM 1035 C C . GLY A 1 131 ? -24.93515 -73.29488 -28.94199 1.000 33.99078 133 GLY A C 1
ATOM 1036 O O . GLY A 1 131 ? -25.78941 -72.80684 -29.68508 1.000 32.95038 133 GLY A O 1
ATOM 1037 N N . ASN A 1 132 ? -24.01146 -72.55736 -28.32079 1.000 29.62803 134 ASN A N 1
ATOM 1038 C CA . ASN A 1 132 ? -24.05726 -71.10305 -28.40954 1.000 30.50726 134 ASN A CA 1
ATOM 1039 C C . ASN A 1 132 ? -23.75902 -70.61319 -29.81574 1.000 29.07155 134 ASN A C 1
ATOM 1040 O O . ASN A 1 132 ? -24.23674 -69.54269 -30.20892 1.000 28.24620 134 ASN A O 1
ATOM 1045 N N . ILE A 1 133 ? -22.98066 -71.37432 -30.57806 1.000 26.83092 135 ILE A N 1
ATOM 1046 C CA . ILE A 1 133 ? -22.50681 -70.91475 -31.87812 1.000 29.17422 135 ILE A CA 1
ATOM 1047 C C . ILE A 1 133 ? -23.53746 -71.26181 -32.94550 1.000 29.85430 135 ILE A C 1
ATOM 1048 O O . ILE A 1 133 ? -24.05764 -70.37270 -33.62070 1.000 28.03425 135 ILE A O 1
ATOM 1053 N N . LEU A 1 134 ? -23.85701 -72.54897 -33.10925 1.000 31.22105 136 LEU A N 1
ATOM 1054 C CA . LEU A 1 134 ? -24.85097 -72.88594 -34.12381 1.000 33.91552 136 LEU A CA 1
ATOM 1055 C C . LEU A 1 134 ? -26.26255 -72.50167 -33.70013 1.000 34.61186 136 LEU A C 1
ATOM 1056 O O . LEU A 1 134 ? -27.13844 -72.36927 -34.56162 1.000 34.59675 136 LEU A O 1
ATOM 1061 N N . GLY A 1 135 ? -26.50533 -72.31918 -32.40466 1.000 31.05780 137 GLY A N 1
ATOM 1062 C CA . GLY A 1 135 ? -27.78136 -71.82006 -31.94521 1.000 33.69362 137 GLY A CA 1
ATOM 1063 C C . GLY A 1 135 ? -27.91340 -70.31528 -31.93580 1.000 30.87355 137 GLY A C 1
ATOM 1064 O O . GLY A 1 135 ? -28.97628 -69.80404 -31.58438 1.000 32.26796 137 GLY A O 1
ATOM 1065 N N . HIS A 1 136 ? -26.85526 -69.59217 -32.31006 1.000 28.65019 138 HIS A N 1
ATOM 1066 C CA . HIS A 1 136 ? -26.87513 -68.13079 -32.42414 1.000 29.19144 138 HIS A CA 1
ATOM 1067 C C . HIS A 1 136 ? -27.32361 -67.46205 -31.12681 1.000 29.54206 138 HIS A C 1
ATOM 1068 O O . HIS A 1 136 ? -28.18320 -66.57578 -31.11354 1.000 29.48559 138 HIS A O 1
ATOM 1075 N N . LYS A 1 137 ? -26.69377 -67.86442 -30.02815 1.000 28.63363 139 LYS A N 1
ATOM 1076 C CA . LYS A 1 137 ? -27.01478 -67.33839 -28.71132 1.000 29.89214 139 LYS A CA 1
ATOM 1077 C C . LYS A 1 137 ? -26.03358 -66.26494 -28.24155 1.000 29.91486 139 LYS A C 1
ATOM 1078 O O . LYS A 1 137 ? -26.10573 -65.83512 -27.08541 1.000 31.23309 139 LYS A O 1
ATOM 1084 N N . LEU A 1 138 ? -25.13790 -65.80617 -29.11403 1.000 29.82047 140 LEU A N 1
ATOM 1085 C CA . LEU A 1 138 ? -24.18853 -64.75581 -28.76052 1.000 25.50683 140 LEU A CA 1
ATOM 1086 C C . LEU A 1 138 ? -24.79828 -63.37749 -28.94846 1.000 27.18218 140 LEU A C 1
ATOM 1087 O O . LEU A 1 138 ? -25.48419 -63.11963 -29.93852 1.000 27.56066 140 LEU A O 1
ATOM 1092 N N . GLU A 1 139 ? -24.50158 -62.47498 -28.01893 1.000 26.42107 141 GLU A N 1
ATOM 1093 C CA . GLU A 1 139 ? -24.88599 -61.08384 -28.20112 1.000 26.57264 141 GLU A CA 1
ATOM 1094 C C . GLU A 1 139 ? -24.04945 -60.44401 -29.30568 1.000 27.07768 141 GLU A C 1
ATOM 1095 O O . GLU A 1 139 ? -22.90445 -60.82881 -29.55498 1.000 24.41782 141 GLU A O 1
ATOM 1101 N N . TYR A 1 140 ? -24.63852 -59.45641 -29.97173 1.000 27.52827 142 TYR A N 1
ATOM 1102 C CA . TYR A 1 140 ? -23.94060 -58.71437 -31.02208 1.000 26.67349 142 TYR A CA 1
ATOM 1103 C C . TYR A 1 140 ? -23.16210 -57.56309 -30.39365 1.000 24.65491 142 TYR A C 1
ATOM 1104 O O . TYR A 1 140 ? -23.51898 -56.39066 -30.50489 1.000 25.38808 142 TYR A O 1
ATOM 1113 N N . ASN A 1 141 ? -22.07971 -57.92801 -29.70947 1.000 24.96521 143 ASN A N 1
ATOM 1114 C CA . ASN A 1 141 ? -21.18664 -56.95165 -29.09047 1.000 27.10105 143 ASN A CA 1
ATOM 1115 C C . ASN A 1 141 ? -19.81564 -57.60466 -28.93469 1.000 22.88939 143 ASN A C 1
ATOM 1116 O O . ASN A 1 141 ? -19.60032 -58.74391 -29.35337 1.000 24.21822 143 ASN A O 1
ATOM 1121 N N . TYR A 1 142 ? -18.88373 -56.88375 -28.31949 1.000 26.68474 144 TYR A N 1
ATOM 1122 C CA . TYR A 1 142 ? -17.52192 -57.40142 -28.28626 1.000 24.06649 144 TYR A CA 1
ATOM 1123 C C . TYR A 1 142 ? -16.75979 -56.77029 -27.12867 1.000 23.45584 144 TYR A C 1
ATOM 1124 O O . TYR A 1 142 ? -16.87464 -55.56899 -26.87532 1.000 23.48476 144 TYR A O 1
ATOM 1133 N N . ASN A 1 143 ? -15.96609 -57.58348 -26.44418 1.000 22.70170 145 ASN A N 1
ATOM 1134 C CA . ASN A 1 143 ? -15.26527 -57.12101 -25.26084 1.000 24.20571 145 ASN A CA 1
ATOM 1135 C C . ASN A 1 143 ? -13.86389 -56.63555 -25.62932 1.000 21.66799 145 ASN A C 1
ATOM 1136 O O . ASN A 1 143 ? -13.44760 -56.68133 -26.78607 1.000 23.82318 145 ASN A O 1
ATOM 1141 N N . SER A 1 144 ? -13.14529 -56.13429 -24.62787 1.000 24.38797 146 SER A N 1
ATOM 1142 C CA . SER A 1 144 ? -11.77537 -55.66177 -24.76858 1.000 20.98667 146 SER A CA 1
ATOM 1143 C C . SER A 1 144 ? -10.82643 -56.71458 -24.21526 1.000 23.02110 146 SER A C 1
ATOM 1144 O O . SER A 1 144 ? -11.07692 -57.27712 -23.14715 1.000 23.28616 146 SER A O 1
ATOM 1147 N N . HIS A 1 145 ? -9.73205 -56.97578 -24.93209 1.000 21.26587 147 HIS A N 1
ATOM 1148 C CA . HIS A 1 145 ? -8.88923 -58.12179 -24.60826 1.000 19.45638 147 HIS A CA 1
ATOM 1149 C C . HIS A 1 145 ? -7.41880 -57.73574 -24.57734 1.000 21.48992 147 HIS A C 1
ATOM 1150 O O . HIS A 1 145 ? -7.01315 -56.70039 -25.10091 1.000 21.67943 147 HIS A O 1
ATOM 1157 N N . ASN A 1 146 ? -6.62099 -58.59116 -23.93854 1.000 21.96548 148 ASN A N 1
ATOM 1158 C CA . ASN A 1 146 ? -5.16619 -58.52747 -24.00731 1.000 20.42818 148 ASN A CA 1
ATOM 1159 C C . ASN A 1 146 ? -4.67884 -59.68784 -24.86439 1.000 22.18371 148 ASN A C 1
ATOM 1160 O O . ASN A 1 146 ? -5.04206 -60.84316 -24.61129 1.000 21.93585 148 ASN A O 1
ATOM 1165 N N . VAL A 1 147 ? -3.86502 -59.36871 -25.86520 1.000 20.47699 149 VAL A N 1
ATOM 1166 C CA . VAL A 1 147 ? -3.34488 -60.31388 -26.84822 1.000 20.31161 149 VAL A CA 1
ATOM 1167 C C . VAL A 1 147 ? -1.85700 -60.47504 -26.57249 1.000 20.71901 149 VAL A C 1
ATOM 1168 O O . VAL A 1 147 ? -1.08052 -59.53656 -26.78834 1.000 20.00582 149 VAL A O 1
ATOM 1172 N N . TYR A 1 148 ? -1.43508 -61.66539 -26.14522 1.000 19.84897 150 TYR A N 1
ATOM 1173 C CA . TYR A 1 148 ? -0.06984 -61.86226 -25.66083 1.000 21.90620 150 TYR A CA 1
ATOM 1174 C C . TYR A 1 148 ? 0.82078 -62.40735 -26.76752 1.000 23.29229 150 TYR A C 1
ATOM 1175 O O . TYR A 1 148 ? 0.47958 -63.40371 -27.41041 1.000 22.28113 150 TYR A O 1
ATOM 1184 N N . ILE A 1 149 ? 1.96474 -61.75325 -26.97635 1.000 24.68603 151 ILE A N 1
ATOM 1185 C CA . ILE A 1 149 ? 2.86322 -62.03979 -28.08935 1.000 23.30800 151 ILE A CA 1
ATOM 1186 C C . ILE A 1 149 ? 4.23837 -62.39789 -27.54123 1.000 25.16750 151 ILE A C 1
ATOM 1187 O O . ILE A 1 149 ? 4.75624 -61.71802 -26.64922 1.000 24.46772 151 ILE A O 1
ATOM 1192 N N . MET A 1 150 ? 4.83894 -63.45292 -28.09030 1.000 23.46488 152 MET A N 1
ATOM 1193 C CA . MET A 1 150 ? 6.23089 -63.76258 -27.80866 1.000 24.91612 152 MET A CA 1
ATOM 1194 C C . MET A 1 150 ? 6.90063 -64.20562 -29.10012 1.000 25.53597 152 MET A C 1
ATOM 1195 O O . MET A 1 150 ? 6.24253 -64.63685 -30.04512 1.000 25.54123 152 MET A O 1
ATOM 1200 N N . ALA A 1 151 ? 8.21981 -64.08980 -29.13782 1.000 26.66562 153 ALA A N 1
ATOM 1201 C CA . ALA A 1 151 ? 8.95406 -64.51295 -30.31575 1.000 27.64949 153 ALA A CA 1
ATOM 1202 C C . ALA A 1 151 ? 9.05638 -66.03248 -30.35973 1.000 30.65570 153 ALA A C 1
ATOM 1203 O O . ALA A 1 151 ? 9.07983 -66.70825 -29.32777 1.000 29.02291 153 ALA A O 1
ATOM 1205 N N . ASP A 1 152 ? 9.07964 -66.56408 -31.57825 1.000 31.01043 154 ASP A N 1
ATOM 1206 C CA . ASP A 1 152 ? 9.40926 -67.96059 -31.86458 1.000 36.65568 154 ASP A CA 1
ATOM 1207 C C . ASP A 1 152 ? 10.68297 -67.91357 -32.70687 1.000 39.64204 154 ASP A C 1
ATOM 1208 O O . ASP A 1 152 ? 10.63495 -67.98394 -33.93862 1.000 39.61001 154 ASP A O 1
ATOM 1213 N N . LYS A 1 153 ? 11.82415 -67.77340 -32.02256 1.000 41.32080 155 LYS A N 1
ATOM 1214 C CA . LYS A 1 153 ? 13.08147 -67.45331 -32.69669 1.000 43.69751 155 LYS A CA 1
ATOM 1215 C C . LYS A 1 153 ? 13.46374 -68.52496 -33.70902 1.000 45.20436 155 LYS A C 1
ATOM 1216 O O . LYS A 1 153 ? 14.00836 -68.21350 -34.77515 1.000 49.41973 155 LYS A O 1
ATOM 1222 N N . GLN A 1 154 ? 13.18876 -69.79212 -33.39574 1.000 47.95519 156 GLN A N 1
ATOM 1223 C CA . GLN A 1 154 ? 13.54743 -70.86733 -34.31477 1.000 49.13709 156 GLN A CA 1
ATOM 1224 C C . GLN A 1 154 ? 12.78725 -70.75246 -35.62858 1.000 47.78749 156 GLN A C 1
ATOM 1225 O O . GLN A 1 154 ? 13.35116 -70.99198 -36.70298 1.000 49.79091 156 GLN A O 1
ATOM 1231 N N . LYS A 1 155 ? 11.50868 -70.39111 -35.56637 1.000 48.13348 157 LYS A N 1
ATOM 1232 C CA . LYS A 1 155 ? 10.66120 -70.32208 -36.74991 1.000 45.68755 157 LYS A CA 1
ATOM 1233 C C . LYS A 1 155 ? 10.60817 -68.92743 -37.36216 1.000 40.67741 157 LYS A C 1
ATOM 1234 O O . LYS A 1 155 ? 9.83451 -68.70648 -38.29982 1.000 37.79505 157 LYS A O 1
ATOM 1240 N N . ASN A 1 156 ? 11.41510 -67.99081 -36.85853 1.000 39.41708 158 ASN A N 1
ATOM 1241 C CA . ASN A 1 156 ? 11.51073 -66.63912 -37.41154 1.000 39.06110 158 ASN A CA 1
ATOM 1242 C C . ASN A 1 156 ? 10.15533 -65.92946 -37.40534 1.000 33.68070 158 ASN A C 1
ATOM 1243 O O . ASN A 1 156 ? 9.89104 -65.07630 -38.25526 1.000 34.39946 158 ASN A O 1
ATOM 1248 N N . GLY A 1 157 ? 9.28866 -66.27219 -36.44964 1.000 32.08463 159 GLY A N 1
ATOM 1249 C CA . GLY A 1 157 ? 8.00319 -65.60006 -36.31651 1.000 30.75696 159 GLY A CA 1
ATOM 1250 C C . GLY A 1 157 ? 7.57190 -65.37615 -34.87747 1.000 27.69380 159 GLY A C 1
ATOM 1251 O O . GLY A 1 157 ? 8.41156 -65.21721 -33.98465 1.000 29.03075 159 GLY A O 1
ATOM 1252 N N . ILE A 1 158 ? 6.26339 -65.36779 -34.62473 1.000 24.08330 160 ILE A N 1
ATOM 1253 C CA . ILE A 1 158 ? 5.76299 -65.10016 -33.28196 1.000 23.25000 160 ILE A CA 1
ATOM 1254 C C . ILE A 1 158 ? 4.70883 -66.13049 -32.91174 1.000 21.03143 160 ILE A C 1
ATOM 1255 O O . ILE A 1 158 ? 4.06058 -66.73222 -33.77094 1.000 22.18460 160 ILE A O 1
ATOM 1260 N N . LYS A 1 159 ? 4.55124 -66.31774 -31.60223 1.000 22.21975 161 LYS A N 1
ATOM 1261 C CA . LYS A 1 159 ? 3.48398 -67.12188 -31.02405 1.000 24.09107 161 LYS A CA 1
ATOM 1262 C C . LYS A 1 159 ? 2.57269 -66.19502 -30.23072 1.000 24.54160 161 LYS A C 1
ATOM 1263 O O . LYS A 1 159 ? 3.04734 -65.31629 -29.50561 1.000 24.12876 161 LYS A O 1
ATOM 1269 N N . VAL A 1 160 ? 1.26750 -66.36699 -30.39286 1.000 23.82625 162 VAL A N 1
ATOM 1270 C CA . VAL A 1 160 ? 0.28993 -65.43372 -29.85029 1.000 22.00982 162 VAL A CA 1
ATOM 1271 C C . VAL A 1 160 ? -0.80500 -66.22346 -29.14463 1.000 22.20408 162 VAL A C 1
ATOM 1272 O O . VAL A 1 160 ? -1.27265 -67.24850 -29.65197 1.000 23.54377 162 VAL A O 1
ATOM 1276 N N . ASN A 1 161 ? -1.20339 -65.75693 -27.96698 1.000 22.05012 163 ASN A N 1
ATOM 1277 C CA . ASN A 1 161 ? -2.19878 -66.44547 -27.16271 1.000 22.23809 163 ASN A CA 1
ATOM 1278 C C . ASN A 1 161 ? -3.09733 -65.41707 -26.50149 1.000 19.64964 163 ASN A C 1
ATOM 1279 O O . ASN A 1 161 ? -2.61207 -64.38765 -26.03356 1.000 19.77997 163 ASN A O 1
ATOM 1284 N N . PHE A 1 162 ? -4.39510 -65.70758 -26.46419 1.000 19.43784 164 PHE A N 1
ATOM 1285 C CA . PHE A 1 162 ? -5.35707 -64.87422 -25.75321 1.000 20.19178 164 PHE A CA 1
ATOM 1286 C C . PHE A 1 162 ? -6.67922 -65.62744 -25.68615 1.000 19.72632 164 PHE A C 1
ATOM 1287 O O . PHE A 1 162 ? -6.88540 -66.62478 -26.38339 1.000 20.69344 164 PHE A O 1
ATOM 1295 N N . LYS A 1 163 ? -7.57970 -65.13149 -24.83894 1.000 19.69727 165 LYS A N 1
ATOM 1296 C CA . LYS A 1 163 ? -8.90933 -65.71513 -24.66765 1.000 20.64041 165 LYS A CA 1
ATOM 1297 C C . LYS A 1 163 ? -9.95516 -64.64668 -24.94623 1.000 23.41644 165 LYS A C 1
ATOM 1298 O O . LYS A 1 163 ? -9.95864 -63.59919 -24.29280 1.000 23.76749 165 LYS A O 1
ATOM 1304 N N . ILE A 1 164 ? -10.82307 -64.89833 -25.90860 1.000 20.82142 166 ILE A N 1
ATOM 1305 C CA . ILE A 1 164 ? -11.90108 -63.96268 -26.21919 1.000 21.16281 166 ILE A CA 1
ATOM 1306 C C . ILE A 1 164 ? -13.10220 -64.29181 -25.34941 1.000 21.55805 166 ILE A C 1
ATOM 1307 O O . ILE A 1 164 ? -13.44311 -65.46388 -25.17205 1.000 23.97177 166 ILE A O 1
ATOM 1312 N N . ARG A 1 165 ? -13.75480 -63.25807 -24.81528 1.000 23.50521 167 ARG A N 1
ATOM 1313 C CA . ARG A 1 165 ? -14.97554 -63.40522 -24.02563 1.000 23.24778 167 ARG A CA 1
ATOM 1314 C C . ARG A 1 165 ? -16.16745 -62.96030 -24.86893 1.000 22.81754 167 ARG A C 1
ATOM 1315 O O . ARG A 1 165 ? -16.34239 -61.76170 -25.11905 1.000 25.15513 167 ARG A O 1
ATOM 1323 N N . HIS A 1 166 ? -16.99206 -63.91951 -25.28597 1.000 23.74232 168 HIS A N 1
ATOM 1324 C CA . HIS A 1 166 ? -18.21622 -63.65058 -26.03075 1.000 25.81582 168 HIS A CA 1
ATOM 1325 C C . HIS A 1 166 ? -19.38145 -63.61157 -25.05124 1.000 26.38589 168 HIS A C 1
ATOM 1326 O O . HIS A 1 166 ? -19.65652 -64.60890 -24.38163 1.000 25.34955 168 HIS A O 1
ATOM 1333 N N . ASN A 1 167 ? -20.06411 -62.47121 -24.96966 1.000 25.54641 169 ASN A N 1
ATOM 1334 C CA . ASN A 1 167 ? -21.24268 -62.37770 -24.11903 1.000 28.38699 169 ASN A CA 1
ATOM 1335 C C . ASN A 1 167 ? -22.36342 -63.23355 -24.70112 1.000 30.96476 169 ASN A C 1
ATOM 1336 O O . ASN A 1 167 ? -22.64221 -63.17408 -25.90559 1.000 28.57465 169 ASN A O 1
ATOM 1341 N N . ILE A 1 168 ? -23.00206 -64.03299 -23.84643 1.000 28.75108 170 ILE A N 1
ATOM 1342 C CA . ILE A 1 168 ? -24.11590 -64.89094 -24.24225 1.000 29.26883 170 ILE A CA 1
ATOM 1343 C C . ILE A 1 168 ? -25.41909 -64.20824 -23.85936 1.000 32.08010 170 ILE A C 1
ATOM 1344 O O . ILE A 1 168 ? -25.47874 -63.43862 -22.89586 1.000 32.91496 170 ILE A O 1
ATOM 1349 N N . GLU A 1 169 ? -26.47932 -64.48142 -24.62529 1.000 32.59449 171 GLU A N 1
ATOM 1350 C CA . GLU A 1 169 ? -27.76232 -63.83198 -24.37586 1.000 36.02669 171 GLU A CA 1
ATOM 1351 C C . GLU A 1 169 ? -28.39385 -64.20058 -23.03545 1.000 37.97026 171 GLU A C 1
ATOM 1352 O O . GLU A 1 169 ? -29.33172 -63.51552 -22.61609 1.000 37.87081 171 GLU A O 1
ATOM 1358 N N . ASP A 1 170 ? -27.92288 -65.24027 -22.35091 1.000 36.50692 172 ASP A N 1
ATOM 1359 C CA . ASP A 1 170 ? -28.45606 -65.55181 -21.03112 1.000 37.31938 172 ASP A CA 1
ATOM 1360 C C . ASP A 1 170 ? -27.63330 -64.94221 -19.90529 1.000 39.23237 172 ASP A C 1
ATOM 1361 O O . ASP A 1 170 ? -27.83428 -65.30710 -18.74123 1.000 40.95463 172 ASP A O 1
ATOM 1366 N N . GLY A 1 171 ? -26.72514 -64.01427 -20.22329 1.000 36.76799 173 GLY A N 1
ATOM 1367 C CA . GLY A 1 171 ? -25.86727 -63.38787 -19.24089 1.000 36.24968 173 GLY A CA 1
ATOM 1368 C C . GLY A 1 171 ? -24.55207 -64.09271 -18.98968 1.000 34.26615 173 GLY A C 1
ATOM 1369 O O . GLY A 1 171 ? -23.72164 -63.57539 -18.23428 1.000 39.50237 173 GLY A O 1
ATOM 1370 N N . SER A 1 172 ? -24.33067 -65.25213 -19.59040 1.000 36.00303 174 SER A N 1
ATOM 1371 C CA . SER A 1 172 ? -23.09485 -65.97810 -19.37541 1.000 32.95902 174 SER A CA 1
ATOM 1372 C C . SER A 1 172 ? -22.04020 -65.49736 -20.36881 1.000 34.90740 174 SER A C 1
ATOM 1373 O O . SER A 1 172 ? -22.30416 -64.66784 -21.24145 1.000 34.17359 174 SER A O 1
ATOM 1376 N N . VAL A 1 173 ? -20.82571 -66.02034 -20.22860 1.000 35.24928 175 VAL A N 1
ATOM 1377 C CA . VAL A 1 173 ? -19.71367 -65.69737 -21.11381 1.000 33.05106 175 VAL A CA 1
ATOM 1378 C C . VAL A 1 173 ? -19.18607 -66.98857 -21.72582 1.000 31.93252 175 VAL A C 1
ATOM 1379 O O . VAL A 1 173 ? -18.93071 -67.96796 -21.01409 1.000 31.54470 175 VAL A O 1
ATOM 1383 N N . GLN A 1 174 ? -19.04282 -66.99103 -23.04089 1.000 29.26266 176 GLN A N 1
ATOM 1384 C CA . GLN A 1 174 ? -18.47092 -68.10538 -23.77940 1.000 29.21099 176 GLN A CA 1
ATOM 1385 C C . GLN A 1 174 ? -17.02878 -67.75793 -24.12252 1.000 28.58363 176 GLN A C 1
ATOM 1386 O O . GLN A 1 174 ? -16.77634 -66.79367 -24.85283 1.000 26.37113 176 GLN A O 1
ATOM 1392 N N . LEU A 1 175 ? -16.08736 -68.53124 -23.59466 1.000 26.91248 177 LEU A N 1
ATOM 1393 C CA . LEU A 1 175 ? -14.68199 -68.29207 -23.88239 1.000 26.60205 177 LEU A CA 1
ATOM 1394 C C . LEU A 1 175 ? -14.28994 -68.92567 -25.20912 1.000 26.76624 177 LEU A C 1
ATOM 1395 O O . LEU A 1 175 ? -14.72649 -70.03084 -25.54536 1.000 25.84885 177 LEU A O 1
ATOM 1400 N N . ALA A 1 176 ? -13.44927 -68.22228 -25.96163 1.000 23.89853 178 ALA A N 1
ATOM 1401 C CA . ALA A 1 176 ? -12.83844 -68.77233 -27.16618 1.000 23.14723 178 ALA A CA 1
ATOM 1402 C C . ALA A 1 176 ? -11.33750 -68.64394 -26.98999 1.000 23.48762 178 ALA A C 1
ATOM 1403 O O . ALA A 1 176 ? -10.78996 -67.53954 -27.05696 1.000 23.69695 178 ALA A O 1
ATOM 1405 N N . ASP A 1 177 ? -10.68794 -69.77706 -26.75669 1.000 21.70151 179 ASP A N 1
ATOM 1406 C CA . ASP A 1 177 ? -9.26329 -69.83628 -26.46368 1.000 24.39227 179 ASP A CA 1
ATOM 1407 C C . ASP A 1 177 ? -8.46673 -69.81699 -27.76652 1.000 22.35015 179 ASP A C 1
ATOM 1408 O O . ASP A 1 177 ? -8.59316 -70.73600 -28.58385 1.000 22.55686 179 ASP A O 1
ATOM 1413 N N . HIS A 1 178 ? -7.65414 -68.77364 -27.96756 1.000 20.90286 180 HIS A N 1
ATOM 1414 C CA . HIS A 1 178 ? -6.95748 -68.54503 -29.23040 1.000 20.47594 180 HIS A CA 1
ATOM 1415 C C . HIS A 1 178 ? -5.49974 -68.97594 -29.13046 1.000 21.74493 180 HIS A C 1
ATOM 1416 O O . HIS A 1 178 ? -4.77284 -68.52430 -28.23719 1.000 21.86402 180 HIS A O 1
ATOM 1423 N N . TYR A 1 179 ? -5.07664 -69.82067 -30.06811 1.000 19.30201 181 TYR A N 1
ATOM 1424 C CA . TYR A 1 179 ? -3.69076 -70.26081 -30.21551 1.000 19.89908 181 TYR A CA 1
ATOM 1425 C C . TYR A 1 179 ? -3.25168 -69.87250 -31.61543 1.000 21.74589 181 TYR A C 1
ATOM 1426 O O . TYR A 1 179 ? -3.86838 -70.30196 -32.59675 1.000 23.30148 181 TYR A O 1
ATOM 1435 N N . GLN A 1 180 ? -2.19637 -69.06514 -31.71111 1.000 21.94682 182 GLN A N 1
ATOM 1436 C CA . GLN A 1 180 ? -1.89077 -68.36895 -32.95390 1.000 19.68521 182 GLN A CA 1
ATOM 1437 C C . GLN A 1 180 ? -0.39504 -68.38157 -33.22612 1.000 20.62790 182 GLN A C 1
ATOM 1438 O O . GLN A 1 180 ? 0.42331 -68.26122 -32.30579 1.000 19.49800 182 GLN A O 1
ATOM 1444 N N . GLN A 1 181 ? -0.05261 -68.50979 -34.50399 1.000 20.55645 183 GLN A N 1
ATOM 1445 C CA . GLN A 1 181 ? 1.32518 -68.46850 -34.97154 1.000 22.58890 183 GLN A CA 1
ATOM 1446 C C . GLN A 1 181 ? 1.37826 -67.63096 -36.24399 1.000 24.01454 183 GLN A C 1
ATOM 1447 O O . GLN A 1 181 ? 0.52412 -67.78725 -37.12390 1.000 24.91628 183 GLN A O 1
ATOM 1453 N N . ASN A 1 182 ? 2.36256 -66.73333 -36.32922 1.000 23.08898 184 ASN A N 1
ATOM 1454 C CA . ASN A 1 182 ? 2.60913 -65.92395 -37.51405 1.000 24.77541 184 ASN A CA 1
ATOM 1455 C C . ASN A 1 182 ? 4.03123 -66.15910 -37.98625 1.000 24.75611 184 ASN A C 1
ATOM 1456 O O . ASN A 1 182 ? 4.96042 -66.16295 -37.17819 1.000 24.17109 184 ASN A O 1
ATOM 1461 N N . THR A 1 183 ? 4.19277 -66.32362 -39.29731 1.000 23.68538 185 THR A N 1
ATOM 1462 C CA A THR A 1 183 ? 5.49683 -66.51900 -39.89255 0.365 25.28505 185 THR A CA 1
ATOM 1463 C CA B THR A 1 183 ? 5.47961 -66.58496 -39.93644 0.635 25.07877 185 THR A CA 1
ATOM 1464 C C . THR A 1 183 ? 5.56697 -65.71810 -41.18526 1.000 23.22790 185 THR A C 1
ATOM 1465 O O . THR A 1 183 ? 4.57924 -65.63208 -41.92841 1.000 24.64997 185 THR A O 1
ATOM 1472 N N . PRO A 1 184 ? 6.71163 -65.08321 -41.45434 1.000 24.19824 186 PRO A N 1
ATOM 1473 C CA . PRO A 1 184 ? 6.81026 -64.21708 -42.63806 1.000 25.11708 186 PRO A CA 1
ATOM 1474 C C . PRO A 1 184 ? 6.69785 -65.00344 -43.93661 1.000 28.88292 186 PRO A C 1
ATOM 1475 O O . PRO A 1 184 ? 7.15992 -66.14121 -44.03757 1.000 25.77511 186 PRO A O 1
ATOM 1479 N N . ILE A 1 185 ? 6.04216 -64.39126 -44.92430 1.000 26.44067 187 ILE A N 1
ATOM 1480 C CA . ILE A 1 185 ? 5.98146 -64.98077 -46.25772 1.000 27.82497 187 ILE A CA 1
ATOM 1481 C C . ILE A 1 185 ? 7.29265 -64.75921 -46.99431 1.000 32.40049 187 ILE A C 1
ATOM 1482 O O . ILE A 1 185 ? 7.80114 -65.66399 -47.66510 1.000 31.46827 187 ILE A O 1
ATOM 1487 N N . GLY A 1 186 ? 7.84914 -63.55625 -46.88903 1.000 33.68746 188 GLY A N 1
ATOM 1488 C CA . GLY A 1 186 ? 9.09374 -63.24475 -47.55534 1.000 38.58270 188 GLY A CA 1
ATOM 1489 C C . GLY A 1 186 ? 10.28092 -63.91820 -46.89937 1.000 39.31947 188 GLY A C 1
ATOM 1490 O O . GLY A 1 186 ? 10.19849 -64.52475 -45.83001 1.000 36.88526 188 GLY A O 1
ATOM 1491 N N . ASP A 1 187 ? 11.42077 -63.80038 -47.57081 1.000 44.05968 189 ASP A N 1
ATOM 1492 C CA . ASP A 1 187 ? 12.66523 -64.40050 -47.11710 1.000 42.03662 189 ASP A CA 1
ATOM 1493 C C . ASP A 1 187 ? 13.55746 -63.40961 -46.38647 1.000 40.06715 189 ASP A C 1
ATOM 1494 O O . ASP A 1 187 ? 14.64882 -63.78283 -45.94980 1.000 40.73152 189 ASP A O 1
ATOM 1499 N N . GLY A 1 188 ? 13.12452 -62.15845 -46.24841 1.000 40.48432 190 GLY A N 1
ATOM 1500 C CA . GLY A 1 188 ? 13.89640 -61.15483 -45.56031 1.000 39.60011 190 GLY A CA 1
ATOM 1501 C C . GLY A 1 188 ? 13.76879 -61.26492 -44.05372 1.000 39.75944 190 GLY A C 1
ATOM 1502 O O . GLY A 1 188 ? 12.87705 -61.93958 -43.52256 1.000 38.71670 190 GLY A O 1
ATOM 1503 N N . PRO A 1 189 ? 14.67923 -60.61978 -43.33385 1.000 35.42847 191 PRO A N 1
ATOM 1504 C CA . PRO A 1 189 ? 14.59588 -60.61989 -41.87194 1.000 34.37315 191 PRO A CA 1
ATOM 1505 C C . PRO A 1 189 ? 13.45345 -59.74652 -41.37679 1.000 36.94275 191 PRO A C 1
ATOM 1506 O O . PRO A 1 189 ? 12.98177 -58.82841 -42.05326 1.000 34.37362 191 PRO A O 1
ATOM 1510 N N . VAL A 1 190 ? 13.00657 -60.05656 -40.16118 1.000 36.54065 192 VAL A N 1
ATOM 1511 C CA . VAL A 1 190 ? 11.88226 -59.38048 -39.53235 1.000 29.68832 192 VAL A CA 1
ATOM 1512 C C . VAL A 1 190 ? 12.25365 -59.07040 -38.08863 1.000 30.47803 192 VAL A C 1
ATOM 1513 O O . VAL A 1 190 ? 13.21049 -59.61489 -37.53738 1.000 32.72151 192 VAL A O 1
ATOM 1517 N N . LEU A 1 191 ? 11.46673 -58.19517 -37.47376 1.000 27.66584 193 LEU A N 1
ATOM 1518 C CA . LEU A 1 191 ? 11.62399 -57.89281 -36.06013 1.000 30.29233 193 LEU A CA 1
ATOM 1519 C C . LEU A 1 191 ? 11.01498 -59.01550 -35.23401 1.000 30.76589 193 LEU A C 1
ATOM 1520 O O . LEU A 1 191 ? 9.86080 -59.39681 -35.45016 1.000 30.12834 193 LEU A O 1
ATOM 1525 N N . LEU A 1 192 ? 11.79682 -59.55676 -34.30240 1.000 30.24758 194 LEU A N 1
ATOM 1526 C CA . LEU A 1 192 ? 11.31414 -60.59733 -33.40229 1.000 30.05837 194 LEU A CA 1
ATOM 1527 C C . LEU A 1 192 ? 11.23692 -60.00913 -32.00191 1.000 30.57454 194 LEU A C 1
ATOM 1528 O O . LEU A 1 192 ? 12.27937 -59.70646 -31.40341 1.000 29.56286 194 LEU A O 1
ATOM 1533 N N . PRO A 1 193 ? 10.04388 -59.81875 -31.44884 1.000 27.51210 195 PRO A N 1
ATOM 1534 C CA . PRO A 1 193 ? 9.89211 -58.95276 -30.27592 1.000 26.13470 195 PRO A CA 1
ATOM 1535 C C . PRO A 1 193 ? 10.21358 -59.65196 -28.96413 1.000 26.27607 195 PRO A C 1
ATOM 1536 O O . PRO A 1 193 ? 10.17331 -60.87673 -28.84785 1.000 27.83788 195 PRO A O 1
ATOM 1540 N N . ASP A 1 194 ? 10.50441 -58.83434 -27.95485 1.000 26.92145 196 ASP A N 1
ATOM 1541 C CA . ASP A 1 194 ? 10.36184 -59.28390 -26.57925 1.000 26.40078 196 ASP A CA 1
ATOM 1542 C C . ASP A 1 194 ? 8.88357 -59.53566 -26.28577 1.000 27.63262 196 ASP A C 1
ATOM 1543 O O . ASP A 1 194 ? 7.99342 -59.07159 -27.01256 1.000 23.99887 196 ASP A O 1
ATOM 1548 N N . ASN A 1 195 ? 8.62006 -60.29147 -25.21814 1.000 25.61391 197 ASN A N 1
ATOM 1549 C CA . ASN A 1 195 ? 7.23441 -60.51261 -24.80384 1.000 23.46593 197 ASN A CA 1
ATOM 1550 C C . ASN A 1 195 ? 6.53087 -59.17551 -24.58063 1.000 25.18466 197 ASN A C 1
ATOM 1551 O O . ASN A 1 195 ? 7.09949 -58.24310 -24.00416 1.000 21.90898 197 ASN A O 1
ATOM 1556 N N . HIS A 1 196 ? 5.29678 -59.07657 -25.06265 1.000 22.02392 198 HIS A N 1
ATOM 1557 C CA . HIS A 1 196 ? 4.47182 -57.88396 -24.85389 1.000 23.03867 198 HIS A CA 1
ATOM 1558 C C . HIS A 1 196 ? 3.03290 -58.26003 -25.17170 1.000 21.63894 198 HIS A C 1
ATOM 1559 O O . HIS A 1 196 ? 2.72003 -59.43043 -25.40575 1.000 21.76264 198 HIS A O 1
ATOM 1566 N N . TYR A 1 197 ? 2.14385 -57.26923 -25.18511 1.000 22.48458 199 TYR A N 1
ATOM 1567 C CA . TYR A 1 197 ? 0.76210 -57.58324 -25.50868 1.000 21.43659 199 TYR A CA 1
ATOM 1568 C C . TYR A 1 197 ? 0.11919 -56.42207 -26.25607 1.000 22.10296 199 TYR A C 1
ATOM 1569 O O . TYR A 1 197 ? 0.65985 -55.31538 -26.32287 1.000 19.67924 199 TYR A O 1
ATOM 1578 N N . LEU A 1 198 ? -1.01798 -56.72070 -26.87731 1.000 19.94793 200 LEU A N 1
ATOM 1579 C CA . LEU A 1 198 ? -1.86153 -55.72319 -27.51840 1.000 19.33591 200 LEU A CA 1
ATOM 1580 C C . LEU A 1 198 ? -3.13212 -55.59391 -26.69182 1.000 20.41282 200 LEU A C 1
ATOM 1581 O O . LEU A 1 198 ? -3.72415 -56.60127 -26.30555 1.000 21.00685 200 LEU A O 1
ATOM 1586 N N . SER A 1 199 ? -3.54723 -54.36032 -26.42713 1.000 20.31548 201 SER A N 1
ATOM 1587 C CA . SER A 1 199 ? -4.80313 -54.08061 -25.75076 1.000 19.19825 201 SER A CA 1
ATOM 1588 C C . SER A 1 199 ? -5.81416 -53.67076 -26.80932 1.000 21.49060 201 SER A C 1
ATOM 1589 O O . SER A 1 199 ? -5.57839 -52.69942 -27.52876 1.000 19.05329 201 SER A O 1
ATOM 1592 N N . THR A 1 200 ? -6.92811 -54.40393 -26.90315 1.000 20.09412 202 THR A N 1
ATOM 1593 C CA . THR A 1 200 ? -7.87684 -54.26731 -28.00150 1.000 20.86293 202 THR A CA 1
ATOM 1594 C C . THR A 1 200 ? -9.21946 -53.76169 -27.50239 1.000 19.69363 202 THR A C 1
ATOM 1595 O O . THR A 1 200 ? -9.59118 -53.96158 -26.34176 1.000 21.58817 202 THR A O 1
ATOM 1599 N N . GLN A 1 201 ? -9.95804 -53.11650 -28.39985 1.000 21.59212 203 GLN A N 1
ATOM 1600 C CA . GLN A 1 201 ? -11.37984 -52.88518 -28.19787 1.000 21.05394 203 GLN A CA 1
ATOM 1601 C C . GLN A 1 201 ? -12.05176 -52.91096 -29.56449 1.000 22.59461 203 GLN A C 1
ATOM 1602 O O . GLN A 1 201 ? -11.42440 -52.58158 -30.57522 1.000 22.53638 203 GLN A O 1
ATOM 1608 N N . SER A 1 202 ? -13.31725 -53.34410 -29.59296 1.000 22.00584 204 SER A N 1
ATOM 1609 C CA . SER A 1 202 ? -14.06410 -53.46549 -30.84186 1.000 22.47651 204 SER A CA 1
ATOM 1610 C C . SER A 1 202 ? -15.49471 -52.99385 -30.64370 1.000 25.89974 204 SER A C 1
ATOM 1611 O O . SER A 1 202 ? -16.11400 -53.29632 -29.62324 1.000 24.86403 204 SER A O 1
ATOM 1614 N N . ALA A 1 203 ? -16.02492 -52.27156 -31.63151 1.000 24.35352 205 ALA A N 1
ATOM 1615 C CA . ALA A 1 203 ? -17.41347 -51.82492 -31.61273 1.000 24.79179 205 ALA A CA 1
ATOM 1616 C C . ALA A 1 203 ? -18.10179 -52.36071 -32.85959 1.000 23.01533 205 ALA A C 1
ATOM 1617 O O . ALA A 1 203 ? -17.64357 -52.09974 -33.97720 1.000 21.53990 205 ALA A O 1
ATOM 1619 N N . LEU A 1 204 ? -19.18391 -53.11571 -32.66604 1.000 19.77345 206 LEU A N 1
ATOM 1620 C CA . LEU A 1 204 ? -19.91062 -53.75949 -33.75771 1.000 22.88303 206 LEU A CA 1
ATOM 1621 C C . LEU A 1 204 ? -21.20981 -53.00352 -34.00060 1.000 24.31079 206 LEU A C 1
ATOM 1622 O O . LEU A 1 204 ? -21.87260 -52.58474 -33.04847 1.000 22.64022 206 LEU A O 1
ATOM 1627 N N . SER A 1 205 ? -21.57910 -52.83145 -35.26972 1.000 23.97910 207 SER A N 1
ATOM 1628 C CA . SER A 1 205 ? -22.78258 -52.08021 -35.59606 1.000 24.18892 207 SER A CA 1
ATOM 1629 C C . SER A 1 205 ? -23.32344 -52.55311 -36.93918 1.000 26.41441 207 SER A C 1
ATOM 1630 O O . SER A 1 205 ? -22.78525 -53.47070 -37.57056 1.000 25.01525 207 SER A O 1
ATOM 1633 N N . LYS A 1 206 ? -24.41711 -51.92692 -37.36335 1.000 27.62570 208 LYS A N 1
ATOM 1634 C CA . LYS A 1 206 ? -25.10433 -52.29962 -38.59061 1.000 27.49402 208 LYS A CA 1
ATOM 1635 C C . LYS A 1 206 ? -25.20924 -51.09080 -39.50730 1.000 28.24715 208 LYS A C 1
ATOM 1636 O O . LYS A 1 206 ? -25.26785 -49.94639 -39.05053 1.000 30.06708 208 LYS A O 1
ATOM 1642 N N . ASP A 1 207 ? -25.21907 -51.36697 -40.80667 1.000 29.29498 209 ASP A N 1
ATOM 1643 C CA . ASP A 1 207 ? -25.46094 -50.35516 -41.82752 1.000 33.23810 209 ASP A CA 1
ATOM 1644 C C . ASP A 1 207 ? -26.95725 -50.28937 -42.09247 1.000 34.83180 209 ASP A C 1
ATOM 1645 O O . ASP A 1 207 ? -27.52820 -51.27317 -42.59027 1.000 35.65240 209 ASP A O 1
ATOM 1650 N N . PRO A 1 208 ? -27.62746 -49.17646 -41.77784 1.000 38.96747 210 PRO A N 1
ATOM 1651 C CA . PRO A 1 208 ? -29.09373 -49.14124 -41.91216 1.000 39.54147 210 PRO A CA 1
ATOM 1652 C C . PRO A 1 208 ? -29.58075 -49.29025 -43.34362 1.000 40.13084 210 PRO A C 1
ATOM 1653 O O . PRO A 1 208 ? -30.74465 -49.65693 -43.54946 1.000 44.27029 210 PRO A O 1
ATOM 1657 N N . ASN A 1 209 ? -28.72802 -49.05379 -44.33603 1.000 39.57536 211 ASN A N 1
ATOM 1658 C CA . ASN A 1 209 ? -29.10677 -49.18575 -45.73587 1.000 39.70079 211 ASN A CA 1
ATOM 1659 C C . ASN A 1 209 ? -28.67046 -50.50136 -46.35256 1.000 38.26424 211 ASN A C 1
ATOM 1660 O O . ASN A 1 209 ? -28.95940 -50.74371 -47.52703 1.000 40.21380 211 ASN A O 1
ATOM 1665 N N . GLU A 1 210 ? -27.97407 -51.34977 -45.60342 1.000 38.07688 212 GLU A N 1
ATOM 1666 C CA . GLU A 1 210 ? -27.45808 -52.59972 -46.13946 1.000 34.75689 212 GLU A CA 1
ATOM 1667 C C . GLU A 1 210 ? -28.49160 -53.70249 -45.94247 1.000 37.80323 212 GLU A C 1
ATOM 1668 O O . GLU A 1 210 ? -28.92318 -53.96260 -44.81356 1.000 35.86869 212 GLU A O 1
ATOM 1674 N N . LYS A 1 211 ? -28.88829 -54.35003 -47.03983 1.000 36.45975 213 LYS A N 1
ATOM 1675 C CA . LYS A 1 211 ? -29.87000 -55.42189 -46.96497 1.000 37.46518 213 LYS A CA 1
ATOM 1676 C C . LYS A 1 211 ? -29.23846 -56.78071 -46.69353 1.000 36.09122 213 LYS A C 1
ATOM 1677 O O . LYS A 1 211 ? -29.91260 -57.67155 -46.16786 1.000 37.07563 213 LYS A O 1
ATOM 1683 N N . ARG A 1 212 ? -27.96766 -56.95987 -47.02279 1.000 33.02598 214 ARG A N 1
ATOM 1684 C CA . ARG A 1 212 ? -27.34295 -58.25466 -46.83232 1.000 32.22022 214 ARG A CA 1
ATOM 1685 C C . ARG A 1 212 ? -26.92516 -58.43833 -45.37432 1.000 28.65174 214 ARG A C 1
ATOM 1686 O O . ARG A 1 212 ? -26.80729 -57.47847 -44.60765 1.000 31.69642 214 ARG A O 1
ATOM 1694 N N . ASP A 1 213 ? -26.72989 -59.69724 -44.99232 1.000 31.63683 215 ASP A N 1
ATOM 1695 C CA . ASP A 1 213 ? -26.17940 -60.00475 -43.67954 1.000 30.84609 215 ASP A CA 1
ATOM 1696 C C . ASP A 1 213 ? -24.75094 -59.47808 -43.61257 1.000 29.74294 215 ASP A C 1
ATOM 1697 O O . ASP A 1 213 ? -23.93350 -59.77298 -44.48906 1.000 27.57574 215 ASP A O 1
ATOM 1702 N N . HIS A 1 214 ? -24.44885 -58.69040 -42.58200 1.000 27.47147 216 HIS A N 1
ATOM 1703 C CA . HIS A 1 214 ? -23.20823 -57.93089 -42.59343 1.000 26.38901 216 HIS A CA 1
ATOM 1704 C C . HIS A 1 214 ? -22.82763 -57.54173 -41.17560 1.000 26.14127 216 HIS A C 1
ATOM 1705 O O . HIS A 1 214 ? -23.61353 -57.68535 -40.23430 1.000 24.89851 216 HIS A O 1
ATOM 1712 N N . MET A 1 215 ? -21.61962 -56.98352 -41.05445 1.000 25.55849 217 MET A N 1
ATOM 1713 C CA . MET A 1 215 ? -21.10134 -56.44456 -39.80278 1.000 23.76882 217 MET A CA 1
ATOM 1714 C C . MET A 1 215 ? -20.26264 -55.21203 -40.10655 1.000 24.00704 217 MET A C 1
ATOM 1715 O O . MET A 1 215 ? -19.36857 -55.26044 -40.95900 1.000 25.72574 217 MET A O 1
ATOM 1720 N N . VAL A 1 216 ? -20.54265 -54.11558 -39.41195 1.000 22.92018 218 VAL A N 1
ATOM 1721 C CA . VAL A 1 216 ? -19.66781 -52.94768 -39.41249 1.000 22.37196 218 VAL A CA 1
ATOM 1722 C C . VAL A 1 216 ? -18.82318 -53.00785 -38.14753 1.000 22.35847 218 VAL A C 1
ATOM 1723 O O . VAL A 1 216 ? -19.34199 -53.29294 -37.06019 1.000 23.43384 218 VAL A O 1
ATOM 1727 N N . LEU A 1 217 ? -17.52536 -52.76452 -38.29197 1.000 23.00733 219 LEU A N 1
ATOM 1728 C CA . LEU A 1 217 ? -16.56825 -52.94858 -37.20959 1.000 21.88577 219 LEU A CA 1
ATOM 1729 C C . LEU A 1 217 ? -15.70171 -51.70388 -37.08176 1.000 22.26341 219 LEU A C 1
ATOM 1730 O O . LEU A 1 217 ? -15.23235 -51.15699 -38.08562 1.000 22.35142 219 LEU A O 1
ATOM 1735 N N . LEU A 1 218 ? -15.52443 -51.25749 -35.84100 1.000 19.36377 220 LEU A N 1
ATOM 1736 C CA . LEU A 1 218 ? -14.60588 -50.19109 -35.47403 1.000 22.67949 220 LEU A CA 1
ATOM 1737 C C . LEU A 1 218 ? -13.74304 -50.74283 -34.35519 1.000 24.42234 220 LEU A C 1
ATOM 1738 O O . LEU A 1 218 ? -14.27013 -51.17745 -33.32792 1.000 22.40812 220 LEU A O 1
ATOM 1743 N N . GLU A 1 219 ? -12.43185 -50.73877 -34.55561 1.000 22.89725 221 GLU A N 1
ATOM 1744 C CA . GLU A 1 219 ? -11.51334 -51.39519 -33.64044 1.000 21.24185 221 GLU A CA 1
ATOM 1745 C C . GLU A 1 219 ? -10.32333 -50.48462 -33.38440 1.000 20.58344 221 GLU A C 1
ATOM 1746 O O . GLU A 1 219 ? -9.84466 -49.82427 -34.30633 1.000 22.70917 221 GLU A O 1
ATOM 1752 N N . PHE A 1 220 ? -9.85999 -50.43601 -32.12821 1.000 21.66882 222 PHE A N 1
ATOM 1753 C CA . PHE A 1 220 ? -8.65611 -49.69408 -31.75828 1.000 22.41061 222 PHE A CA 1
ATOM 1754 C C . PHE A 1 220 ? -7.75751 -50.58679 -30.91392 1.000 22.26632 222 PHE A C 1
ATOM 1755 O O . PHE A 1 220 ? -8.23082 -51.23860 -29.97117 1.000 22.12672 222 PHE A O 1
ATOM 1763 N N . VAL A 1 221 ? -6.47118 -50.63629 -31.26784 1.000 20.44206 223 VAL A N 1
ATOM 1764 C CA . VAL A 1 221 ? -5.52625 -51.56219 -30.64170 1.000 21.54441 223 VAL A CA 1
ATOM 1765 C C . VAL A 1 221 ? -4.21419 -50.83264 -30.37402 1.000 20.68706 223 VAL A C 1
ATOM 1766 O O . VAL A 1 221 ? -3.61576 -50.27030 -31.29591 1.000 20.56153 223 VAL A O 1
ATOM 1770 N N . THR A 1 222 ? -3.76208 -50.83982 -29.11824 1.000 20.38468 224 THR A N 1
ATOM 1771 C CA . THR A 1 222 ? -2.47082 -50.27177 -28.74312 1.000 20.01570 224 THR A CA 1
ATOM 1772 C C . THR A 1 222 ? -1.59671 -51.33758 -28.09579 1.000 20.44824 224 THR A C 1
ATOM 1773 O O . THR A 1 222 ? -2.05200 -52.05785 -27.20351 1.000 18.50747 224 THR A O 1
ATOM 1777 N N . ALA A 1 223 ? -0.34150 -51.41706 -28.52911 1.000 18.92274 225 ALA A N 1
ATOM 1778 C CA . ALA A 1 223 ? 0.61371 -52.32848 -27.91602 1.000 21.31562 225 ALA A CA 1
ATOM 1779 C C . ALA A 1 223 ? 1.14391 -51.75485 -26.60781 1.000 21.24268 225 ALA A C 1
ATOM 1780 O O . ALA A 1 223 ? 1.26650 -50.53774 -26.43988 1.000 22.56560 225 ALA A O 1
ATOM 1782 N N . ALA A 1 224 ? 1.48881 -52.65188 -25.68779 1.000 21.08836 226 ALA A N 1
ATOM 1783 C CA . ALA A 1 224 ? 1.95063 -52.25336 -24.36508 1.000 21.39267 226 ALA A CA 1
ATOM 1784 C C . ALA A 1 224 ? 2.77381 -53.38591 -23.76882 1.000 22.99969 226 ALA A C 1
ATOM 1785 O O . ALA A 1 224 ? 2.87932 -54.47247 -24.34021 1.000 21.77839 226 ALA A O 1
ATOM 1787 N N . GLY A 1 225 ? 3.35361 -53.11358 -22.60061 1.000 25.22211 227 GLY A N 1
ATOM 1788 C CA . GLY A 1 225 ? 3.99018 -54.13897 -21.79645 1.000 25.46581 227 GLY A CA 1
ATOM 1789 C C . GLY A 1 225 ? 5.50155 -54.11614 -21.77528 1.000 28.73131 227 GLY A C 1
ATOM 1790 O O . GLY A 1 225 ? 6.10054 -55.01957 -21.17936 1.000 34.15441 227 GLY A O 1
ATOM 1791 N N . ILE A 1 226 ? 6.14471 -53.13810 -22.40713 1.000 30.81887 228 ILE A N 1
ATOM 1792 C CA . ILE A 1 226 ? 7.59666 -52.99263 -22.37238 1.000 36.31129 228 ILE A CA 1
ATOM 1793 C C . ILE A 1 226 ? 7.93392 -51.59966 -21.85627 1.000 39.96879 228 ILE A C 1
ATOM 1794 O O . ILE A 1 226 ? 7.30770 -50.61264 -22.25950 1.000 36.96884 228 ILE A O 1
ATOM 1799 N N . THR A 1 227 ? 8.91816 -51.52156 -20.95930 1.000 41.65311 229 THR A N 1
ATOM 1800 C CA . THR A 1 227 ? 9.34356 -50.23494 -20.40178 1.000 44.53368 229 THR A CA 1
ATOM 1801 C C . THR A 1 227 ? 10.70340 -49.79788 -20.94929 1.000 48.49653 229 THR A C 1
ATOM 1802 O O . THR A 1 227 ? 11.50917 -50.62601 -21.37571 1.000 50.83218 229 THR A O 1
ATOM 1806 N N . LYS A 1 235 ? 1.32644 -51.58743 -11.97751 1.000 42.25023 237 LYS A N 1
ATOM 1807 C CA . LYS A 1 235 ? -0.12592 -51.51464 -12.11949 1.000 43.03704 237 LYS A CA 1
ATOM 1808 C C . LYS A 1 235 ? -0.65263 -50.17396 -11.60966 1.000 38.98609 237 LYS A C 1
ATOM 1809 O O . LYS A 1 235 ? -0.17499 -49.64181 -10.60216 1.000 42.78745 237 LYS A O 1
ATOM 1815 N N . ILE A 1 236 ? -1.63947 -49.63148 -12.31654 1.000 37.28075 238 ILE A N 1
ATOM 1816 C CA . ILE A 1 236 ? -2.08635 -48.25225 -12.13707 1.000 30.68332 238 ILE A CA 1
ATOM 1817 C C . ILE A 1 236 ? -3.55364 -48.28342 -11.73157 1.000 26.46990 238 ILE A C 1
ATOM 1818 O O . ILE A 1 236 ? -4.38658 -48.84823 -12.44746 1.000 26.31198 238 ILE A O 1
ATOM 1823 N N . GLY A 1 237 ? -3.87097 -47.65784 -10.60055 1.000 29.76344 239 GLY A N 1
ATOM 1824 C CA . GLY A 1 237 ? -5.20807 -47.77647 -10.04684 1.000 25.81893 239 GLY A CA 1
ATOM 1825 C C . GLY A 1 237 ? -6.24871 -47.07066 -10.89814 1.000 26.75164 239 GLY A C 1
ATOM 1826 O O . GLY A 1 237 ? -6.00737 -45.99833 -11.45873 1.000 25.93191 239 GLY A O 1
ATOM 1827 N N . THR A 1 238 ? -7.42674 -47.69036 -10.99430 1.000 24.93323 240 THR A N 1
ATOM 1828 C CA . THR A 1 238 ? -8.55187 -47.10416 -11.71173 1.000 27.23326 240 THR A CA 1
ATOM 1829 C C . THR A 1 238 ? -9.58245 -46.48403 -10.78275 1.000 25.86567 240 THR A C 1
ATOM 1830 O O . THR A 1 238 ? -10.48839 -45.79349 -11.25925 1.000 26.83551 240 THR A O 1
ATOM 1834 N N . GLY A 1 239 ? -9.46759 -46.70760 -9.47450 1.000 26.10352 241 GLY A N 1
ATOM 1835 C CA . GLY A 1 239 ? -10.47965 -46.23131 -8.56315 1.000 29.09781 241 GLY A CA 1
ATOM 1836 C C . GLY A 1 239 ? -10.30671 -44.76446 -8.21026 1.000 25.47835 241 GLY A C 1
ATOM 1837 O O . GLY A 1 239 ? -9.24224 -44.17676 -8.37280 1.000 27.34375 241 GLY A O 1
ATOM 1838 N N . PHE A 1 240 ? -11.38452 -44.17721 -7.70107 1.000 27.02565 242 PHE A N 1
ATOM 1839 C CA . PHE A 1 240 ? -11.39757 -42.78909 -7.23614 1.000 26.68904 242 PHE A CA 1
ATOM 1840 C C . PHE A 1 240 ? -11.90301 -42.77889 -5.79842 1.000 27.15853 242 PHE A C 1
ATOM 1841 O O . PHE A 1 240 ? -13.07163 -42.45346 -5.54005 1.000 30.87473 242 PHE A O 1
ATOM 1849 N N . PRO A 1 241 ? -11.05083 -43.12495 -4.83552 1.000 25.81685 243 PRO A N 1
ATOM 1850 C CA . PRO A 1 241 ? -11.50194 -43.29051 -3.44219 1.000 26.15733 243 PRO A CA 1
ATOM 1851 C C . PRO A 1 241 ? -11.45319 -41.98768 -2.64380 1.000 32.22003 243 PRO A C 1
ATOM 1852 O O . PRO A 1 241 ? -10.79912 -41.88990 -1.60047 1.000 30.94243 243 PRO A O 1
ATOM 1856 N N . PHE A 1 242 ? -12.16146 -40.97271 -3.12547 1.000 27.98515 244 PHE A N 1
ATOM 1857 C CA . PHE A 1 242 ? -12.17758 -39.67852 -2.46229 1.000 28.82616 244 PHE A CA 1
ATOM 1858 C C . PHE A 1 242 ? -13.61518 -39.23352 -2.25632 1.000 28.53357 244 PHE A C 1
ATOM 1859 O O . PHE A 1 242 ? -14.39443 -39.17266 -3.21156 1.000 30.92499 244 PHE A O 1
ATOM 1867 N N . ASP A 1 243 ? -13.95406 -38.90967 -1.01248 1.000 31.18786 245 ASP A N 1
ATOM 1868 C CA . ASP A 1 243 ? -15.27702 -38.38562 -0.71493 1.000 30.74192 245 ASP A CA 1
ATOM 1869 C C . ASP A 1 243 ? -15.46793 -37.04632 -1.41564 1.000 29.99543 245 ASP A C 1
ATOM 1870 O O . ASP A 1 243 ? -14.53374 -36.23960 -1.47265 1.000 30.64684 245 ASP A O 1
ATOM 1875 N N . PRO A 1 244 ? -16.65969 -36.76652 -1.92846 1.000 30.48781 246 PRO A N 1
ATOM 1876 C CA . PRO A 1 244 ? -16.89429 -35.48178 -2.59713 1.000 30.47685 246 PRO A CA 1
ATOM 1877 C C . PRO A 1 244 ? -17.05410 -34.33873 -1.60916 1.000 32.72076 246 PRO A C 1
ATOM 1878 O O . PRO A 1 244 ? -17.71248 -34.46369 -0.57520 1.000 34.60185 246 PRO A O 1
ATOM 1882 N N . HIS A 1 245 ? -16.44155 -33.21020 -1.94052 1.000 29.05077 247 HIS A N 1
ATOM 1883 C CA . HIS A 1 245 ? -16.64255 -31.96485 -1.21718 1.000 29.44414 247 HIS A CA 1
ATOM 1884 C C . HIS A 1 245 ? -17.15657 -30.92662 -2.19748 1.000 28.76525 247 HIS A C 1
ATOM 1885 O O . HIS A 1 245 ? -16.73261 -30.90192 -3.35815 1.000 27.72719 247 HIS A O 1
ATOM 1892 N N . TYR A 1 246 ? -18.07692 -30.07793 -1.73751 1.000 29.40225 248 TYR A N 1
ATOM 1893 C CA . TYR A 1 246 ? -18.65795 -29.04288 -2.58008 1.000 29.89729 248 TYR A CA 1
ATOM 1894 C C . TYR A 1 246 ? -18.56027 -27.68471 -1.90445 1.000 32.72614 248 TYR A C 1
ATOM 1895 O O . TYR A 1 246 ? -18.70170 -27.56925 -0.68254 1.000 30.43791 248 TYR A O 1
ATOM 1904 N N . VAL A 1 247 ? -18.31971 -26.65611 -2.70805 1.000 30.46883 249 VAL A N 1
ATOM 1905 C CA . VAL A 1 247 ? -18.30960 -25.28390 -2.22694 1.000 29.41081 249 VAL A CA 1
ATOM 1906 C C . VAL A 1 247 ? -19.07390 -24.42642 -3.22832 1.000 33.25498 249 VAL A C 1
ATOM 1907 O O . VAL A 1 247 ? -19.02509 -24.66854 -4.44060 1.000 27.60378 249 VAL A O 1
ATOM 1911 N N . GLU A 1 248 ? -19.83448 -23.46259 -2.71421 1.000 32.50183 250 GLU A N 1
ATOM 1912 C CA . GLU A 1 248 ? -20.51348 -22.50029 -3.56652 1.000 33.34950 250 GLU A CA 1
ATOM 1913 C C . GLU A 1 248 ? -19.50286 -21.46213 -4.03027 1.000 31.85737 250 GLU A C 1
ATOM 1914 O O . GLU A 1 248 ? -18.83264 -20.83250 -3.21050 1.000 30.95254 250 GLU A O 1
ATOM 1920 N N . VAL A 1 249 ? -19.38916 -21.29860 -5.34291 1.000 30.88022 251 VAL A N 1
ATOM 1921 C CA . VAL A 1 249 ? -18.45002 -20.37730 -5.97059 1.000 32.69611 251 VAL A CA 1
ATOM 1922 C C . VAL A 1 249 ? -19.22573 -19.60177 -7.02786 1.000 30.12351 251 VAL A C 1
ATOM 1923 O O . VAL A 1 249 ? -19.73204 -20.20189 -7.98225 1.000 28.18169 251 VAL A O 1
ATOM 1927 N N . LEU A 1 250 ? -19.33025 -18.27841 -6.85556 1.000 30.76862 252 LEU A N 1
ATOM 1928 C CA . LEU A 1 250 ? -20.04195 -17.41604 -7.81302 1.000 30.50080 252 LEU A CA 1
ATOM 1929 C C . LEU A 1 250 ? -21.44193 -17.94910 -8.12439 1.000 31.93238 252 LEU A C 1
ATOM 1930 O O . LEU A 1 250 ? -21.89266 -17.94902 -9.27514 1.000 30.93919 252 LEU A O 1
ATOM 1935 N N . GLY A 1 251 ? -22.13404 -18.42779 -7.09258 1.000 32.39795 253 GLY A N 1
ATOM 1936 C CA . GLY A 1 251 ? -23.47249 -18.95392 -7.28453 1.000 35.22155 253 GLY A CA 1
ATOM 1937 C C . GLY A 1 251 ? -23.55680 -20.32883 -7.91364 1.000 33.66266 253 GLY A C 1
ATOM 1938 O O . GLY A 1 251 ? -24.66690 -20.78917 -8.20505 1.000 33.98904 253 GLY A O 1
ATOM 1939 N N . GLU A 1 252 ? -22.42752 -20.99763 -8.13859 1.000 32.77190 254 GLU A N 1
ATOM 1940 C CA . GLU A 1 252 ? -22.38516 -22.35102 -8.67545 1.000 32.24167 254 GLU A CA 1
ATOM 1941 C C . GLU A 1 252 ? -21.64343 -23.25326 -7.69798 1.000 31.81467 254 GLU A C 1
ATOM 1942 O O . GLU A 1 252 ? -20.81716 -22.79237 -6.90968 1.000 35.84191 254 GLU A O 1
ATOM 1948 N N . ARG A 1 253 ? -21.94505 -24.54253 -7.74559 1.000 28.66012 255 ARG A N 1
ATOM 1949 C CA . ARG A 1 253 ? -21.30299 -25.50578 -6.86351 1.000 29.63451 255 ARG A CA 1
ATOM 1950 C C . ARG A 1 253 ? -20.12343 -26.14129 -7.58444 1.000 29.37646 255 ARG A C 1
ATOM 1951 O O . ARG A 1 253 ? -20.28237 -26.66928 -8.69038 1.000 30.45259 255 ARG A O 1
ATOM 1959 N N . MET A 1 254 ? -18.94698 -26.09220 -6.96527 1.000 27.86498 256 MET A N 1
ATOM 1960 C CA . MET A 1 254 ? -17.77480 -26.77758 -7.49183 1.000 25.16088 256 MET A CA 1
ATOM 1961 C C . MET A 1 254 ? -17.39769 -27.94557 -6.59451 1.000 26.61264 256 MET A C 1
ATOM 1962 O O . MET A 1 254 ? -17.37612 -27.81766 -5.36736 1.000 27.52117 256 MET A O 1
ATOM 1967 N N . HIS A 1 255 ? -17.08054 -29.07260 -7.21854 1.000 24.73070 257 HIS A N 1
ATOM 1968 C CA . HIS A 1 255 ? -16.61864 -30.25477 -6.51216 1.000 25.32843 257 HIS A CA 1
ATOM 1969 C C . HIS A 1 255 ? -15.09943 -30.22703 -6.35277 1.000 26.78014 257 HIS A C 1
ATOM 1970 O O . HIS A 1 255 ? -14.38028 -29.73040 -7.22580 1.000 24.79529 257 HIS A O 1
ATOM 1977 N N . TYR A 1 256 ? -14.61192 -30.76882 -5.23092 1.000 24.32215 258 TYR A N 1
ATOM 1978 C CA . TYR A 1 256 ? -13.17486 -30.91075 -5.03840 1.000 25.63818 258 TYR A CA 1
ATOM 1979 C C . TYR A 1 256 ? -12.86310 -32.07703 -4.11264 1.000 24.51837 258 TYR A C 1
ATOM 1980 O O . TYR A 1 256 ? -13.65531 -32.43586 -3.23602 1.000 25.67906 258 TYR A O 1
ATOM 1989 N N . VAL A 1 257 ? -11.69615 -32.67581 -4.34976 1.000 24.16891 259 VAL A N 1
ATOM 1990 C CA . VAL A 1 257 ? -11.06485 -33.60267 -3.41826 1.000 24.98876 259 VAL A CA 1
ATOM 1991 C C . VAL A 1 257 ? -10.40146 -32.80493 -2.30736 1.000 24.86004 259 VAL A C 1
ATOM 1992 O O . VAL A 1 257 ? -9.78730 -31.75882 -2.55623 1.000 24.32299 259 VAL A O 1
ATOM 1996 N N . ASP A 1 258 ? -10.51476 -33.28905 -1.07242 1.000 24.43834 260 ASP A N 1
ATOM 1997 C CA . ASP A 1 258 ? -9.85499 -32.62859 0.05169 1.000 25.50019 260 ASP A CA 1
ATOM 1998 C C . ASP A 1 258 ? -9.44038 -33.71203 1.03381 1.000 28.29737 260 ASP A C 1
ATOM 1999 O O . ASP A 1 258 ? -10.29900 -34.26321 1.73084 1.000 28.36014 260 ASP A O 1
ATOM 2004 N N . VAL A 1 259 ? -8.14296 -34.03255 1.06625 1.000 24.79092 261 VAL A N 1
ATOM 2005 C CA . VAL A 1 259 ? -7.59792 -35.07314 1.93250 1.000 26.22150 261 VAL A CA 1
ATOM 2006 C C . VAL A 1 259 ? -6.26525 -34.59814 2.49409 1.000 26.96568 261 VAL A C 1
ATOM 2007 O O . VAL A 1 259 ? -5.73325 -33.55908 2.10754 1.000 28.27763 261 VAL A O 1
ATOM 2011 N N . GLY A 1 260 ? -5.71126 -35.39763 3.40070 1.000 30.85398 262 GLY A N 1
ATOM 2012 C CA . GLY A 1 260 ? -4.46988 -35.05813 4.04190 1.000 28.40757 262 GLY A CA 1
ATOM 2013 C C . GLY A 1 260 ? -4.68957 -34.19822 5.26994 1.000 31.80225 262 GLY A C 1
ATOM 2014 O O . GLY A 1 260 ? -5.80937 -33.76132 5.56651 1.000 29.64692 262 GLY A O 1
ATOM 2015 N N . PRO A 1 261 ? -3.60850 -33.92108 5.99511 1.000 32.45940 263 PRO A N 1
ATOM 2016 C CA . PRO A 1 261 ? -3.73155 -33.17934 7.25681 1.000 34.46559 263 PRO A CA 1
ATOM 2017 C C . PRO A 1 261 ? -4.26836 -31.77398 7.03647 1.000 36.63044 263 PRO A C 1
ATOM 2018 O O . PRO A 1 261 ? -4.03898 -31.15018 5.99609 1.000 39.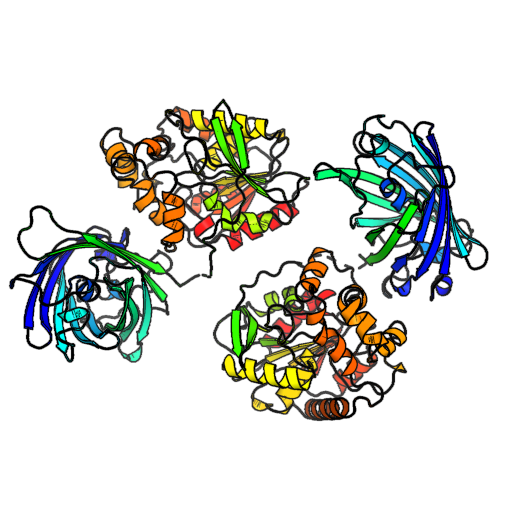41274 263 PRO A O 1
ATOM 2022 N N . ARG A 1 262 ? -4.98821 -31.26945 8.04311 1.000 36.80655 264 ARG A N 1
ATOM 2023 C CA . ARG A 1 262 ? -5.62028 -29.95903 7.92341 1.000 36.51158 264 ARG A CA 1
ATOM 2024 C C . ARG A 1 262 ? -4.62417 -28.81435 8.02685 1.000 37.94199 264 ARG A C 1
ATOM 2025 O O . ARG A 1 262 ? -4.91058 -27.72202 7.52856 1.000 41.19939 264 ARG A O 1
ATOM 2033 N N . ASP A 1 263 ? -3.46890 -29.03046 8.65477 1.000 37.27197 265 ASP A N 1
ATOM 2034 C CA . ASP A 1 263 ? -2.50733 -27.96461 8.88142 1.000 37.87359 265 ASP A CA 1
ATOM 2035 C C . ASP A 1 263 ? -1.48968 -27.90589 7.74542 1.000 40.02349 265 ASP A C 1
ATOM 2036 O O . ASP A 1 263 ? -1.48224 -28.73473 6.83017 1.000 39.15488 265 ASP A O 1
ATOM 2041 N N . GLY A 1 264 ? -0.60779 -26.91628 7.81866 1.000 36.55976 266 GLY A N 1
ATOM 2042 C CA . GLY A 1 264 ? 0.48224 -26.79156 6.87881 1.000 36.89625 266 GLY A CA 1
ATOM 2043 C C . GLY A 1 264 ? 0.07530 -26.09411 5.59312 1.000 34.17374 266 GLY A C 1
ATOM 2044 O O . GLY A 1 264 ? -1.03273 -25.57907 5.43437 1.000 31.81855 266 GLY A O 1
ATOM 2045 N N . THR A 1 265 ? 1.00051 -26.09502 4.65945 1.000 30.22447 267 THR A N 1
ATOM 2046 C CA . THR A 1 265 ? 0.71972 -25.51510 3.35248 1.000 31.41571 267 THR A CA 1
ATOM 2047 C C . THR A 1 265 ? -0.07334 -26.51470 2.51943 1.000 28.84678 267 THR A C 1
ATOM 2048 O O . THR A 1 265 ? 0.36046 -27.66085 2.36565 1.000 29.41004 267 THR A O 1
ATOM 2052 N N . PRO A 1 266 ? -1.22975 -26.13474 1.98281 1.000 27.43302 268 PRO A N 1
ATOM 2053 C CA . PRO A 1 266 ? -1.97950 -27.06103 1.13231 1.000 24.32641 268 PRO A CA 1
ATOM 2054 C C . PRO A 1 266 ? -1.35103 -27.17694 -0.24723 1.000 25.56502 268 PRO A C 1
ATOM 2055 O O . PRO A 1 266 ? -0.66342 -26.27179 -0.72599 1.000 25.51075 268 PRO A O 1
ATOM 2059 N N . VAL A 1 267 ? -1.59705 -28.31678 -0.88505 1.000 22.83176 269 VAL A N 1
ATOM 2060 C CA . VAL A 1 267 ? -1.13025 -28.57987 -2.24164 1.000 22.20308 269 VAL A CA 1
ATOM 2061 C C . VAL A 1 267 ? -2.35030 -28.58785 -3.15064 1.000 22.26916 269 VAL A C 1
ATOM 2062 O O . VAL A 1 267 ? -3.26745 -29.40104 -2.96712 1.000 23.07606 269 VAL A O 1
ATOM 2066 N N . LEU A 1 268 ? -2.37182 -27.67338 -4.11640 1.000 22.19317 270 LEU A N 1
ATOM 2067 C CA . LEU A 1 268 ? -3.52960 -27.46662 -4.98340 1.000 20.59730 270 LEU A CA 1
ATOM 2068 C C . LEU A 1 268 ? -3.24076 -28.04971 -6.36832 1.000 18.16743 270 LEU A C 1
ATOM 2069 O O . LEU A 1 268 ? -2.32256 -27.59392 -7.05758 1.000 19.80213 270 LEU A O 1
ATOM 2074 N N . PHE A 1 269 ? -4.02056 -29.05654 -6.75961 1.000 18.79699 271 PHE A N 1
ATOM 2075 C CA . PHE A 1 269 ? -3.83904 -29.80673 -8.00214 1.000 19.39391 271 PHE A CA 1
ATOM 2076 C C . PHE A 1 269 ? -4.87139 -29.31696 -9.01146 1.000 18.71118 271 PHE A C 1
ATOM 2077 O O . PHE A 1 269 ? -6.06970 -29.42262 -8.74853 1.000 21.13427 271 PHE A O 1
ATOM 2085 N N . LEU A 1 270 ? -4.42314 -28.84651 -10.17692 1.000 18.35019 272 LEU A N 1
ATOM 2086 C CA . LEU A 1 270 ? -5.32026 -28.28920 -11.18972 1.000 17.43062 272 LEU A CA 1
ATOM 2087 C C . LEU A 1 270 ? -5.20647 -29.09231 -12.47718 1.000 19.27450 272 LEU A C 1
ATOM 2088 O O . LEU A 1 270 ? -4.14661 -29.10447 -13.11093 1.000 18.14510 272 LEU A O 1
ATOM 2093 N N . HIS A 1 271 ? -6.30289 -29.73765 -12.87323 1.000 18.59636 273 HIS A N 1
ATOM 2094 C CA . HIS A 1 271 ? -6.34483 -30.51577 -14.10441 1.000 16.24421 273 HIS A CA 1
ATOM 2095 C C . HIS A 1 271 ? -6.60679 -29.60862 -15.29988 1.000 18.74924 273 HIS A C 1
ATOM 2096 O O . HIS A 1 271 ? -6.80735 -28.39696 -15.16504 1.000 21.28002 273 HIS A O 1
ATOM 2103 N N . GLY A 1 272 ? -6.64732 -30.21357 -16.48777 1.000 18.11691 274 GLY A N 1
ATOM 2104 C CA . GLY A 1 272 ? -6.92376 -29.51849 -17.72287 1.000 18.75185 274 GLY A CA 1
ATOM 2105 C C . GLY A 1 272 ? -8.01686 -30.21076 -18.52567 1.000 19.31972 274 GLY A C 1
ATOM 2106 O O . GLY A 1 272 ? -8.96187 -30.78558 -17.97826 1.000 20.57228 274 GLY A O 1
ATOM 2107 N N . ASN A 1 273 ? -7.86221 -30.14733 -19.86439 1.000 19.30820 275 ASN A N 1
ATOM 2108 C CA . ASN A 1 273 ? -8.79712 -30.64716 -20.86509 1.000 20.28193 275 ASN A CA 1
ATOM 2109 C C . ASN A 1 273 ? -8.37059 -32.02396 -21.35943 1.000 18.64105 275 ASN A C 1
ATOM 2110 O O . ASN A 1 273 ? -7.21026 -32.17826 -21.74333 1.000 19.26909 275 ASN A O 1
ATOM 2115 N N . PRO A 1 274 ? -9.25283 -33.04624 -21.39682 1.000 19.84489 276 PRO A N 1
ATOM 2116 C CA . PRO A 1 274 ? -10.66426 -33.08840 -21.00117 1.000 19.78266 276 PRO A CA 1
ATOM 2117 C C . PRO A 1 274 ? -10.89217 -33.83218 -19.68082 1.000 21.28429 276 PRO A C 1
ATOM 2118 O O . PRO A 1 274 ? -11.82577 -34.64270 -19.57414 1.000 22.26304 276 PRO A O 1
ATOM 2122 N N . THR A 1 275 ? -10.05675 -33.56919 -18.68960 1.000 20.78639 277 THR A N 1
ATOM 2123 C CA . THR A 1 275 ? -9.97091 -34.40975 -17.51382 1.000 18.86957 277 THR A CA 1
ATOM 2124 C C . THR A 1 275 ? -10.74239 -33.80010 -16.34075 1.000 20.54984 277 THR A C 1
ATOM 2125 O O . THR A 1 275 ? -11.64514 -32.96685 -16.51809 1.000 20.76789 277 THR A O 1
ATOM 2129 N N . SER A 1 276 ? -10.38999 -34.22495 -15.13622 1.000 19.58245 278 SER A N 1
ATOM 2130 C CA . SER A 1 276 ? -10.99851 -33.79502 -13.88346 1.000 20.22973 278 SER A CA 1
ATOM 2131 C C . SER A 1 276 ? -10.00337 -34.14666 -12.78799 1.000 19.05510 278 SER A C 1
ATOM 2132 O O . SER A 1 276 ? -8.86626 -34.54573 -13.07074 1.000 20.39557 278 SER A O 1
ATOM 2135 N N . SER A 1 277 ? -10.42981 -34.01593 -11.53287 1.000 19.96323 279 SER A N 1
ATOM 2136 C CA . SER A 1 277 ? -9.58053 -34.44570 -10.43181 1.000 19.00173 279 SER A CA 1
ATOM 2137 C C . SER A 1 277 ? -9.23561 -35.93240 -10.52130 1.000 20.45998 279 SER A C 1
ATOM 2138 O O . SER A 1 277 ? -8.26738 -36.37338 -9.88733 1.000 18.23109 279 SER A O 1
ATOM 2141 N N . TYR A 1 278 ? -9.99599 -36.70060 -11.31207 1.000 20.13578 280 TYR A N 1
ATOM 2142 C CA . TYR A 1 278 ? -9.66097 -38.09994 -11.58096 1.000 20.31769 280 TYR A CA 1
ATOM 2143 C C . TYR A 1 278 ? -8.23460 -38.25073 -12.09357 1.000 20.84191 280 TYR A C 1
ATOM 2144 O O . TYR A 1 278 ? -7.56935 -39.25508 -11.80597 1.000 21.70226 280 TYR A O 1
ATOM 2153 N N . VAL A 1 279 ? -7.72953 -37.26093 -12.83910 1.000 20.55635 281 VAL A N 1
ATOM 2154 C CA . VAL A 1 279 ? -6.38586 -37.40460 -13.39102 1.000 21.05906 281 VAL A CA 1
ATOM 2155 C C . VAL A 1 279 ? -5.32633 -37.40067 -12.29666 1.000 21.26854 281 VAL A C 1
ATOM 2156 O O . VAL A 1 279 ? -4.19488 -37.84204 -12.53104 1.000 20.22468 281 VAL A O 1
ATOM 2160 N N . TRP A 1 280 ? -5.66465 -36.92514 -11.09927 1.000 18.40424 282 TRP A N 1
ATOM 2161 C CA . TRP A 1 280 ? -4.72386 -36.88151 -9.99178 1.000 21.47791 282 TRP A CA 1
ATOM 2162 C C . TRP A 1 280 ? -4.86769 -38.04461 -9.02463 1.000 21.60956 282 TRP A C 1
ATOM 2163 O O . TRP A 1 280 ? -4.23844 -38.01664 -7.96076 1.000 23.04663 282 TRP A O 1
ATOM 2174 N N . ARG A 1 281 ? -5.69591 -39.04460 -9.35209 1.000 21.17595 283 ARG A N 1
ATOM 2175 C CA . ARG A 1 281 ? -6.10313 -40.04375 -8.36185 1.000 22.95444 283 ARG A CA 1
ATOM 2176 C C . ARG A 1 281 ? -4.93532 -40.88967 -7.86849 1.000 24.16683 283 ARG A C 1
ATOM 2177 O O . ARG A 1 281 ? -4.95150 -41.35101 -6.72066 1.000 24.94510 283 ARG A O 1
ATOM 2185 N N . A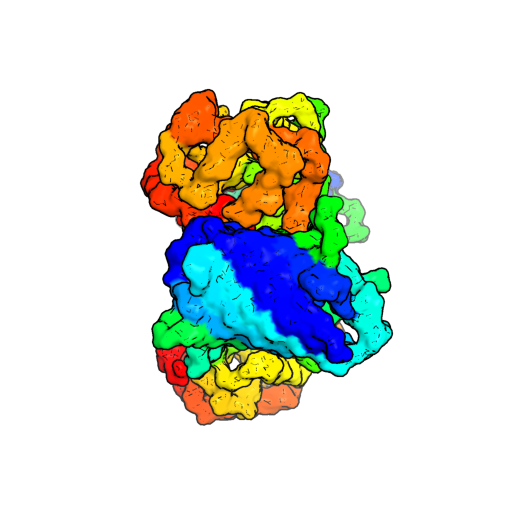SN A 1 282 ? -3.93670 -41.13132 -8.71490 1.000 24.75021 284 ASN A N 1
ATOM 2186 C CA . ASN A 1 282 ? -2.78962 -41.95778 -8.35484 1.000 23.36046 284 ASN A CA 1
ATOM 2187 C C . ASN A 1 282 ? -1.56666 -41.14332 -7.94801 1.000 24.94250 284 ASN A C 1
ATOM 2188 O O . ASN A 1 282 ? -0.53048 -41.71933 -7.58275 1.000 25.32779 284 ASN A O 1
ATOM 2193 N N . ILE A 1 283 ? -1.67040 -39.82107 -7.98735 1.000 23.71643 285 ILE A N 1
ATOM 2194 C CA . ILE A 1 283 ? -0.61883 -38.92908 -7.53232 1.000 23.66817 285 ILE A CA 1
ATOM 2195 C C . ILE A 1 283 ? -0.88022 -38.44397 -6.11388 1.000 24.37890 285 ILE A C 1
ATOM 2196 O O . ILE A 1 283 ? 0.01324 -38.48888 -5.27032 1.000 24.31508 285 ILE A O 1
ATOM 2201 N N . ILE A 1 284 ? -2.11934 -38.05533 -5.82432 1.000 22.12174 286 ILE A N 1
ATOM 2202 C CA . ILE A 1 284 ? -2.51967 -37.55541 -4.50856 1.000 25.71508 286 ILE A CA 1
ATOM 2203 C C . ILE A 1 284 ? -2.12508 -38.50381 -3.37115 1.000 25.82550 286 ILE A C 1
ATOM 2204 O O . ILE A 1 284 ? -1.65548 -38.02583 -2.32770 1.000 26.15502 286 ILE A O 1
ATOM 2209 N N . PRO A 1 285 ? -2.28017 -39.82699 -3.49534 1.000 26.54994 287 PRO A N 1
ATOM 2210 C CA . PRO A 1 285 ? -1.89644 -40.70241 -2.36900 1.000 25.51342 287 PRO A CA 1
ATOM 2211 C C . PRO A 1 285 ? -0.43177 -40.60761 -1.96433 1.000 28.36361 287 PRO A C 1
ATOM 2212 O O . PRO A 1 285 ? -0.09956 -40.97155 -0.82778 1.000 29.75367 287 PRO A O 1
ATOM 2216 N N . HIS A 1 286 ? 0.46128 -40.16046 -2.85093 1.000 26.61214 288 HIS A N 1
ATOM 2217 C CA . HIS A 1 286 ? 1.85261 -39.95016 -2.46728 1.000 26.77882 288 HIS A CA 1
ATOM 2218 C C . HIS A 1 286 ? 2.05060 -38.70097 -1.62147 1.000 27.79982 288 HIS A C 1
ATOM 2219 O O . HIS A 1 286 ? 3.04241 -38.62107 -0.88819 1.000 25.31910 288 HIS A O 1
ATOM 2226 N N . VAL A 1 287 ? 1.14747 -37.72814 -1.72600 1.000 26.91998 289 VAL A N 1
ATOM 2227 C CA . VAL A 1 287 ? 1.30798 -36.42376 -1.09354 1.000 26.15048 289 VAL A CA 1
ATOM 2228 C C . VAL A 1 287 ? 0.47297 -36.30300 0.17418 1.000 27.00281 289 VAL A C 1
ATOM 2229 O O . VAL A 1 287 ? 0.91478 -35.69974 1.15157 1.000 28.59372 289 VAL A O 1
ATOM 2233 N N . ALA A 1 288 ? -0.74481 -36.86456 0.16555 1.000 24.96544 290 ALA A N 1
ATOM 2234 C CA . ALA A 1 288 ? -1.68431 -36.80779 1.28305 1.000 27.45133 290 ALA A CA 1
ATOM 2235 C C . ALA A 1 288 ? -1.07912 -37.22161 2.62375 1.000 29.63869 290 ALA A C 1
ATOM 2236 O O . ALA A 1 288 ? -1.50341 -36.68875 3.66031 1.000 28.79145 290 ALA A O 1
ATOM 2238 N N . PRO A 1 289 ? -0.12417 -38.16218 2.67570 1.000 31.22596 291 PRO A N 1
ATOM 2239 C CA . PRO A 1 289 ? 0.45509 -38.51517 3.98784 1.000 30.53728 291 PRO A CA 1
ATOM 2240 C C . PRO A 1 289 ? 1.09898 -37.35273 4.70572 1.000 32.88205 291 PRO A C 1
ATOM 2241 O O . PRO A 1 289 ? 1.13515 -37.34140 5.94478 1.000 34.30827 291 PRO A O 1
ATOM 2245 N N . THR A 1 290 ? 1.62654 -36.37479 3.97098 1.000 29.74196 292 THR A N 1
ATOM 2246 C CA . THR A 1 290 ? 2.35345 -35.27841 4.58287 1.000 29.44577 292 THR A CA 1
ATOM 2247 C C . THR A 1 290 ? 1.72615 -33.91193 4.35787 1.000 29.80145 292 THR A C 1
ATOM 2248 O O . THR A 1 290 ? 2.01119 -32.99579 5.13532 1.000 31.23274 292 THR A O 1
ATOM 2252 N N . HIS A 1 291 ? 0.87687 -33.74575 3.34042 1.000 30.25086 293 HIS A N 1
ATOM 2253 C CA . HIS A 1 291 ? 0.33092 -32.43493 3.01393 1.000 28.39249 293 HIS A CA 1
ATOM 2254 C C . HIS A 1 291 ? -1.13754 -32.53306 2.63390 1.000 27.65074 293 HIS A C 1
ATOM 2255 O O . HIS A 1 291 ? -1.59222 -33.53008 2.06388 1.000 29.12829 293 HIS A O 1
ATOM 2262 N N . ARG A 1 292 ? -1.86986 -31.46796 2.94505 1.000 25.85252 294 ARG A N 1
ATOM 2263 C CA . ARG A 1 292 ? -3.25024 -31.36237 2.50780 1.000 27.36582 294 ARG A CA 1
ATOM 2264 C C . ARG A 1 292 ? -3.29658 -31.32348 0.99039 1.000 25.94263 294 ARG A C 1
ATOM 2265 O O . ARG A 1 292 ? -2.49299 -30.64317 0.35312 1.000 25.33583 294 ARG A O 1
ATOM 2273 N N . CYS A 1 293 ? -4.21324 -32.09030 0.41214 1.000 24.44629 295 CYS A N 1
ATOM 2274 C CA . CYS A 1 293 ? -4.37228 -32.15407 -1.03697 1.000 25.13097 295 CYS A CA 1
ATOM 2275 C C . CYS A 1 293 ? -5.75852 -31.64699 -1.38427 1.000 23.45264 295 CYS A C 1
ATOM 2276 O O . CYS A 1 293 ? -6.75859 -32.20502 -0.91833 1.000 22.34529 295 CYS A O 1
ATOM 2279 N N . ILE A 1 294 ? -5.81460 -30.59928 -2.20108 1.000 22.38087 296 ILE A N 1
ATOM 2280 C CA . ILE A 1 294 ? -7.06191 -30.03735 -2.70086 1.000 20.01318 296 ILE A CA 1
ATOM 2281 C C . ILE A 1 294 ? -7.03149 -30.15457 -4.21806 1.000 22.18202 296 ILE A C 1
ATOM 2282 O O . ILE A 1 294 ? -6.09413 -29.66341 -4.85979 1.000 20.63132 296 ILE A O 1
ATOM 2287 N N . ALA A 1 295 ? -8.03223 -30.82061 -4.79058 1.000 21.52705 297 ALA A N 1
ATOM 2288 C CA . ALA A 1 295 ? -8.09453 -31.02158 -6.24149 1.000 21.47302 297 ALA A CA 1
ATOM 2289 C C . ALA A 1 295 ? -9.49495 -30.68908 -6.74092 1.000 20.27126 297 ALA A C 1
ATOM 2290 O O . ALA A 1 295 ? -10.38264 -31.56015 -6.73399 1.000 20.91097 297 ALA A O 1
ATOM 2292 N N . PRO A 1 296 ? -9.73717 -29.45717 -7.19075 1.000 22.77151 298 PRO A N 1
ATOM 2293 C CA . PRO A 1 296 ? -11.06354 -29.11799 -7.71546 1.000 22.30708 298 PRO A CA 1
ATOM 2294 C C . PRO A 1 296 ? -11.29911 -29.64717 -9.12120 1.000 21.22603 298 PRO A C 1
ATOM 2295 O O . PRO A 1 296 ? -10.36909 -29.84961 -9.90984 1.000 20.99488 298 PRO A O 1
ATOM 2299 N N . ASP A 1 297 ? -12.58299 -29.81705 -9.44369 1.000 20.95974 299 ASP A N 1
ATOM 2300 C CA . ASP A 1 297 ? -13.02697 -29.96575 -10.82612 1.000 21.49530 299 ASP A CA 1
ATOM 2301 C C . ASP A 1 297 ? -13.33086 -28.57254 -11.36597 1.000 24.19052 299 ASP A C 1
ATOM 2302 O O . ASP A 1 297 ? -14.12431 -27.83197 -10.76416 1.000 22.12188 299 ASP A O 1
ATOM 2307 N N . LEU A 1 298 ? -12.70147 -28.21019 -12.48761 1.000 23.76237 300 LEU A N 1
ATOM 2308 C CA . LEU A 1 298 ? -12.95893 -26.90859 -13.09828 1.000 20.08813 300 LEU A CA 1
ATOM 2309 C C . LEU A 1 298 ? -14.44963 -26.72636 -13.33926 1.000 21.12286 300 LEU A C 1
ATOM 2310 O O . LEU A 1 298 ? -15.19071 -27.69390 -13.52705 1.000 19.98739 300 LEU A O 1
ATOM 2315 N N . ILE A 1 299 ? -14.88690 -25.46385 -13.33427 1.000 20.33660 301 ILE A N 1
ATOM 2316 C CA . ILE A 1 299 ? -16.27879 -25.18493 -13.63424 1.000 22.60947 301 ILE A CA 1
ATOM 2317 C C . ILE A 1 299 ? -16.59083 -25.75241 -15.01217 1.000 21.01022 301 ILE A C 1
ATOM 2318 O O . ILE A 1 299 ? -15.75305 -25.72671 -15.91861 1.000 21.07532 301 ILE A O 1
ATOM 2323 N N . GLY A 1 300 ? -17.78868 -26.32178 -15.15589 1.000 21.33466 302 GLY A N 1
ATOM 2324 C CA . GLY A 1 300 ? -18.18681 -26.96600 -16.38297 1.000 21.52797 302 GLY A CA 1
ATOM 2325 C C . GLY A 1 300 ? -17.66349 -28.37794 -16.58229 1.000 21.99742 302 GLY A C 1
ATOM 2326 O O . GLY A 1 300 ? -17.92106 -28.96553 -17.64060 1.000 21.05581 302 GLY A O 1
ATOM 2327 N N . MET A 1 301 ? -16.92819 -28.94141 -15.61619 1.000 21.48765 303 MET A N 1
ATOM 2328 C CA . MET A 1 301 ? -16.23311 -30.21488 -15.81191 1.000 22.30420 303 MET A CA 1
ATOM 2329 C C . MET A 1 301 ? -16.36860 -31.09263 -14.56649 1.000 19.86760 303 MET A C 1
ATOM 2330 O O . MET A 1 301 ? -16.76977 -30.63124 -13.49334 1.000 21.57505 303 MET A O 1
ATOM 2335 N N . GLY A 1 302 ? -16.04326 -32.37997 -14.72199 1.000 20.49423 304 GLY A N 1
ATOM 2336 C CA . GLY A 1 302 ? -16.09093 -33.29169 -13.58373 1.000 21.47241 304 GLY A CA 1
ATOM 2337 C C . GLY A 1 302 ? -17.45799 -33.29230 -12.90565 1.000 22.32806 304 GLY A C 1
ATOM 2338 O O . GLY A 1 302 ? -18.50691 -33.32824 -13.55904 1.000 23.58737 304 GLY A O 1
ATOM 2339 N N . LYS A 1 303 ? -17.45037 -33.22171 -11.57957 1.000 22.57604 305 LYS A N 1
ATOM 2340 C CA . LYS A 1 303 ? -18.66890 -33.16429 -10.77645 1.000 23.37711 305 LYS A CA 1
ATOM 2341 C C . LYS A 1 303 ? -19.06722 -31.74171 -10.41570 1.000 23.57088 305 LYS A C 1
ATOM 2342 O O . LYS A 1 303 ? -19.99062 -31.55368 -9.61906 1.000 25.01634 305 LYS A O 1
ATOM 2348 N N . SER A 1 304 ? -18.37908 -30.74002 -10.95433 1.000 21.22465 306 SER A N 1
ATOM 2349 C CA . SER A 1 304 ? -18.75989 -29.35902 -10.68550 1.000 22.81435 306 SER A CA 1
ATOM 2350 C C . SER A 1 304 ? -19.96750 -28.95487 -11.52467 1.000 22.19556 306 SER A C 1
ATOM 2351 O O . SER A 1 304 ? -20.26839 -29.55582 -12.55598 1.000 24.02310 306 SER A O 1
ATOM 2354 N N . ASP A 1 305 ? -20.64479 -27.89030 -11.08529 1.000 24.04797 307 ASP A N 1
ATOM 2355 C CA . ASP A 1 305 ? -21.79724 -27.40161 -11.83103 1.000 24.24756 307 ASP A CA 1
ATOM 2356 C C . ASP A 1 305 ? -21.37540 -26.94934 -13.22558 1.000 24.72709 307 ASP A C 1
ATOM 2357 O O . ASP A 1 305 ? -20.21456 -26.61558 -13.47890 1.000 25.04088 307 ASP A O 1
ATOM 2362 N N . LYS A 1 306 ? -22.32953 -26.94865 -14.14921 1.000 25.18934 308 LYS A N 1
ATOM 2363 C CA . LYS A 1 306 ? -22.04232 -26.69664 -15.56076 1.000 24.09967 308 LYS A CA 1
ATOM 2364 C C . LYS A 1 306 ? -22.96467 -25.60727 -16.09182 1.000 26.48248 308 LYS A C 1
ATOM 2365 O O . LYS A 1 306 ? -23.87589 -25.87051 -16.88550 1.000 25.60870 308 LYS A O 1
ATOM 2371 N N . PRO A 1 307 ? -22.74214 -24.36147 -15.68043 1.000 26.26694 309 PRO A N 1
ATOM 2372 C CA . PRO A 1 307 ? -23.60052 -23.26791 -16.14518 1.000 26.74532 309 PRO A CA 1
ATOM 2373 C C . PRO A 1 307 ? -23.39870 -22.99762 -17.62703 1.000 27.64947 309 PRO A C 1
ATOM 2374 O O . PRO A 1 307 ? -22.47282 -23.48873 -18.27526 1.000 25.95980 309 PRO A O 1
ATOM 2378 N N . ASP A 1 308 ? -24.31662 -22.19646 -18.16144 1.000 28.54578 310 ASP A N 1
ATOM 2379 C CA . ASP A 1 308 ? -24.32947 -21.83659 -19.57336 1.000 31.87993 310 ASP A CA 1
ATOM 2380 C C . ASP A 1 308 ? -23.32280 -20.70465 -19.78589 1.000 31.49904 310 ASP A C 1
ATOM 2381 O O . ASP A 1 308 ? -23.65488 -19.51618 -19.81038 1.000 34.59208 310 ASP A O 1
ATOM 2386 N N . LEU A 1 309 ? -22.05646 -21.08515 -19.90205 1.000 26.58269 311 LEU A N 1
ATOM 2387 C CA . LEU A 1 309 ? -20.97793 -20.13464 -20.12425 1.000 24.31756 311 LEU A CA 1
ATOM 2388 C C . LEU A 1 309 ? -20.33734 -20.39389 -21.47814 1.000 22.42133 311 LEU A C 1
ATOM 2389 O O . LEU A 1 309 ? -20.57623 -21.41720 -22.12938 1.000 22.05534 311 LEU A O 1
ATOM 2394 N N . GLY A 1 310 ? -19.49963 -19.44171 -21.89874 1.000 22.37528 312 GLY A N 1
ATOM 2395 C CA . GLY A 1 310 ? -18.65356 -19.68524 -23.04850 1.000 19.60757 312 GLY A CA 1
ATOM 2396 C C . GLY A 1 310 ? -17.45433 -20.55034 -22.73297 1.000 20.49570 312 GLY A C 1
ATOM 2397 O O . GLY A 1 310 ? -16.88065 -21.15485 -23.64831 1.000 20.45996 312 GLY A O 1
ATOM 2398 N N . TYR A 1 311 ? -17.09463 -20.64017 -21.45035 1.000 19.10691 313 TYR A N 1
ATOM 2399 C CA . TYR A 1 311 ? -15.96286 -21.43316 -20.96957 1.000 19.94790 313 TYR A CA 1
ATOM 2400 C C . TYR A 1 311 ? -14.65565 -20.98634 -21.61133 1.000 21.11079 313 TYR A C 1
ATOM 2401 O O . TYR A 1 311 ? -13.74989 -21.78607 -21.85318 1.000 20.42512 313 TYR A O 1
ATOM 2410 N N . PHE A 1 312 ? -14.55942 -19.68972 -21.87512 1.000 18.03212 314 PHE A N 1
ATOM 2411 C CA . PHE A 1 312 ? -13.27523 -19.09001 -22.19539 1.000 19.67787 314 PHE A CA 1
ATOM 2412 C C . PHE A 1 312 ? -12.31981 -19.28516 -21.02802 1.000 20.42292 314 PHE A C 1
ATOM 2413 O O . PHE A 1 312 ? -12.73222 -19.54462 -19.89449 1.000 20.19960 314 PHE A O 1
ATOM 2421 N N . PHE A 1 313 ? -11.01904 -19.15983 -21.31193 1.000 19.22696 315 PHE A N 1
ATOM 2422 C CA . PHE A 1 313 ? -10.05073 -19.19709 -20.22346 1.000 20.12204 315 PHE A CA 1
ATOM 2423 C C . PHE A 1 313 ? -10.41552 -18.19708 -19.12591 1.000 20.91109 315 PHE A C 1
ATOM 2424 O O . PHE A 1 313 ? -10.27918 -18.49263 -17.93463 1.000 20.38263 315 PHE A O 1
ATOM 2432 N N . ASP A 1 314 ? -10.89308 -17.00892 -19.50510 1.000 21.67141 316 ASP A N 1
ATOM 2433 C CA . ASP A 1 314 ? -11.22108 -16.01207 -18.49545 1.000 22.13296 316 ASP A CA 1
ATOM 2434 C C . ASP A 1 314 ? -12.33212 -16.48980 -17.56887 1.000 21.40865 316 ASP A C 1
ATOM 2435 O O . ASP A 1 314 ? -12.32990 -16.15045 -16.37872 1.000 23.39735 316 ASP A O 1
ATOM 2440 N N . ASP A 1 315 ? -13.28210 -17.27393 -18.08364 1.000 19.72831 317 ASP A N 1
ATOM 2441 C CA . ASP A 1 315 ? -14.31014 -17.84864 -17.21697 1.000 22.78279 317 ASP A CA 1
ATOM 2442 C C . ASP A 1 315 ? -13.68325 -18.74538 -16.15246 1.000 23.23544 317 ASP A C 1
ATOM 2443 O O . ASP A 1 315 ? -14.00985 -18.64622 -14.95897 1.000 22.65810 317 ASP A O 1
ATOM 2448 N N . HIS A 1 316 ? -12.76641 -19.62481 -16.56856 1.000 21.15659 318 HIS A N 1
ATOM 2449 C CA . HIS A 1 316 ? -12.08849 -20.49040 -15.60416 1.000 20.76941 318 HIS A CA 1
ATOM 2450 C C . HIS A 1 316 ? -11.24224 -19.68994 -14.62730 1.000 21.20743 318 HIS A C 1
ATOM 2451 O O . HIS A 1 316 ? -11.11655 -20.08184 -13.45479 1.000 22.08141 318 HIS A O 1
ATOM 2458 N N . VAL A 1 317 ? -10.64660 -18.58164 -15.08272 1.000 19.55033 319 VAL A N 1
ATOM 2459 C CA . VAL A 1 317 ? -9.88432 -17.73015 -14.17080 1.000 19.93643 319 VAL A CA 1
ATOM 2460 C C . VAL A 1 317 ? -10.79048 -17.19220 -13.07481 1.000 22.26274 319 VAL A C 1
ATOM 2461 O O . VAL A 1 317 ? -10.44942 -17.23516 -11.88133 1.000 22.63833 319 VAL A O 1
ATOM 2465 N N . ARG A 1 318 ? -11.96343 -16.67728 -13.46874 1.000 22.29158 320 ARG A N 1
ATOM 2466 C CA . ARG A 1 318 ? -12.89963 -16.11339 -12.49727 1.000 24.09479 320 ARG A CA 1
ATOM 2467 C C . ARG A 1 318 ? -13.30149 -17.15114 -11.45856 1.000 21.56448 320 ARG A C 1
ATOM 2468 O O . ARG A 1 318 ? -13.31500 -16.87416 -10.25240 1.000 21.57495 320 ARG A O 1
ATOM 2476 N N . PHE A 1 319 ? -13.65071 -18.35817 -11.90816 1.000 22.41215 321 PHE A N 1
ATOM 2477 C CA . PHE A 1 319 ? -14.13637 -19.35613 -10.96013 1.000 23.66358 321 PHE A CA 1
ATOM 2478 C C . PHE A 1 319 ? -13.00988 -19.89968 -10.08647 1.000 23.84737 321 PHE A C 1
ATOM 2479 O O . PHE A 1 319 ? -13.20377 -20.10732 -8.88168 1.000 23.34240 321 PHE A O 1
ATOM 2487 N N . MET A 1 320 ? -11.81666 -20.10541 -10.65300 1.000 23.56888 322 MET A N 1
ATOM 2488 C CA . MET A 1 320 ? -10.71926 -20.62329 -9.83421 1.000 22.63782 322 MET A CA 1
ATOM 2489 C C . MET A 1 320 ? -10.22869 -19.57984 -8.83160 1.000 22.45583 322 MET A C 1
ATOM 2490 O O . MET A 1 320 ? -9.90560 -19.92684 -7.68472 1.000 23.06634 322 MET A O 1
ATOM 2495 N N . ASP A 1 321 ? -10.15151 -18.30542 -9.24309 1.000 21.20939 323 ASP A N 1
ATOM 2496 C CA . ASP A 1 321 ? -9.91632 -17.22852 -8.28532 1.000 21.62530 323 ASP A CA 1
ATOM 2497 C C . ASP A 1 321 ? -10.87905 -17.35292 -7.11274 1.000 25.14862 323 ASP A C 1
ATOM 2498 O O . ASP A 1 321 ? -10.46452 -17.39289 -5.94745 1.000 24.61035 323 ASP A O 1
ATOM 2503 N N . ALA A 1 322 ? -12.17742 -17.46611 -7.41349 1.000 22.63788 324 ALA A N 1
ATOM 2504 C CA . ALA A 1 322 ? -13.18096 -17.46846 -6.35647 1.000 24.16943 324 ALA A CA 1
ATOM 2505 C C . ALA A 1 322 ? -13.16657 -18.76954 -5.56382 1.000 25.27243 324 ALA A C 1
ATOM 2506 O O . ALA A 1 322 ? -13.47532 -18.76388 -4.36595 1.000 25.55940 324 ALA A O 1
ATOM 2508 N N . PHE A 1 323 ? -12.82808 -19.89008 -6.20940 1.000 23.34212 325 PHE A N 1
ATOM 2509 C CA . PHE A 1 323 ? -12.67402 -21.14745 -5.48217 1.000 24.09714 325 PHE A CA 1
ATOM 2510 C C . PHE A 1 323 ? -11.58230 -21.03862 -4.42804 1.000 23.43378 325 PHE A C 1
ATOM 2511 O O . PHE A 1 323 ? -11.77007 -21.45359 -3.27672 1.000 23.47143 325 PHE A O 1
ATOM 2519 N N . ILE A 1 324 ? -10.42067 -20.49601 -4.81560 1.000 21.29001 326 ILE A N 1
ATOM 2520 C CA . ILE A 1 324 ? -9.29530 -20.37750 -3.89826 1.000 23.70449 326 ILE A CA 1
ATOM 2521 C C . ILE A 1 324 ? -9.66359 -19.49551 -2.71160 1.000 26.68422 326 ILE A C 1
ATOM 2522 O O . ILE A 1 324 ? -9.32779 -19.80115 -1.56101 1.000 25.68505 326 ILE A O 1
ATOM 2527 N N . GLU A 1 325 ? -10.37495 -18.39607 -2.96846 1.000 26.35734 327 GLU A N 1
ATOM 2528 C CA . GLU A 1 325 ? -10.79524 -17.54269 -1.86279 1.000 25.09089 327 GLU A CA 1
ATOM 2529 C 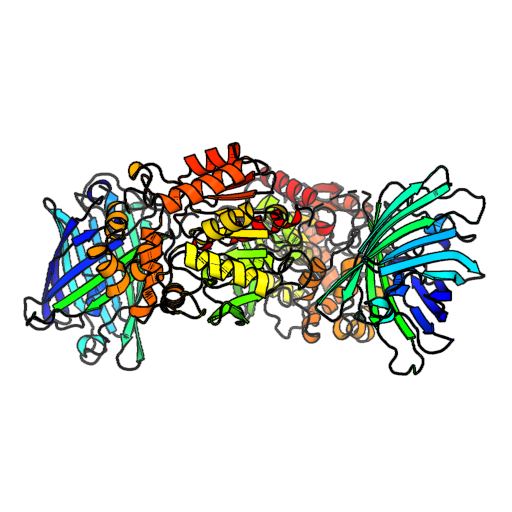C . GLU A 1 325 ? -11.87143 -18.21860 -1.02460 1.000 26.93770 327 GLU A C 1
ATOM 2530 O O . GLU A 1 325 ? -11.86589 -18.09984 0.20475 1.000 30.79001 327 GLU A O 1
ATOM 2536 N N . ALA A 1 326 ? -12.78137 -18.96074 -1.66400 1.000 24.53283 328 ALA A N 1
ATOM 2537 C CA . ALA A 1 326 ? -13.85986 -19.61516 -0.92167 1.000 27.34364 328 ALA A CA 1
ATOM 2538 C C . ALA A 1 326 ? -13.32213 -20.60118 0.10424 1.000 29.84533 328 ALA A C 1
ATOM 2539 O O . ALA A 1 326 ? -13.92768 -20.78477 1.16755 1.000 30.67604 328 ALA A O 1
ATOM 2541 N N . LEU A 1 327 ? -12.20370 -21.25173 -0.19385 1.000 27.96178 329 LEU A N 1
ATOM 2542 C CA . LEU A 1 327 ? -11.58584 -22.18095 0.74161 1.000 30.31035 329 LEU A CA 1
ATOM 2543 C C . LEU A 1 327 ? -10.63009 -21.48458 1.68955 1.000 27.84845 329 LEU A C 1
ATOM 2544 O O . LEU A 1 327 ? -10.02764 -22.14973 2.53428 1.000 31.15305 329 LEU A O 1
ATOM 2549 N N . GLY A 1 328 ? -10.48568 -20.16970 1.56457 1.000 29.55916 330 GLY A N 1
ATOM 2550 C CA . GLY A 1 328 ? -9.64630 -19.40153 2.46505 1.000 31.61461 330 GLY A CA 1
ATOM 2551 C C . GLY A 1 328 ? -8.18330 -19.76123 2.38268 1.000 34.10220 330 GLY A C 1
ATOM 2552 O O . GLY A 1 328 ? -7.46300 -19.63701 3.37999 1.000 33.15276 330 GLY A O 1
ATOM 2553 N N . LEU A 1 329 ? -7.72348 -20.22423 1.22259 1.000 30.30602 331 LEU A N 1
ATOM 2554 C CA . LEU A 1 329 ? -6.31860 -20.56495 1.06904 1.000 29.45985 331 LEU A CA 1
ATOM 2555 C C . LEU A 1 329 ? -5.47380 -19.30310 1.11315 1.000 32.01459 331 LEU A C 1
ATOM 2556 O O . LEU A 1 329 ? -5.82800 -18.27359 0.52942 1.000 34.20215 331 LEU A O 1
ATOM 2561 N N . GLU A 1 330 ? -4.35819 -19.37637 1.83099 1.000 29.61520 332 GLU A N 1
ATOM 2562 C CA . GLU A 1 330 ? -3.44071 -18.24889 1.94079 1.000 35.91101 332 GLU A CA 1
ATOM 2563 C C . GLU A 1 330 ? -2.18204 -18.50437 1.11928 1.000 32.43248 332 GLU A C 1
ATOM 2564 O O . GLU A 1 330 ? -2.01717 -17.91427 0.05294 1.000 38.09059 332 GLU A O 1
ATOM 2570 N N . GLU A 1 331 ? -1.29420 -19.37596 1.57106 1.000 33.84410 333 GLU A N 1
ATOM 2571 C CA . GLU A 1 331 ? -0.18949 -19.84077 0.74920 1.000 32.06805 333 GLU A CA 1
ATOM 2572 C C . GLU A 1 331 ? -0.53331 -21.21922 0.20258 1.000 29.99667 333 GLU A C 1
ATOM 2573 O O . GLU A 1 331 ? -1.30573 -21.96403 0.80800 1.000 29.08398 333 GLU A O 1
ATOM 2579 N N . VAL A 1 332 ? 0.01644 -21.54593 -0.96911 1.000 27.44816 334 VAL A N 1
ATOM 2580 C CA . VAL A 1 332 ? -0.22711 -22.83875 -1.60135 1.000 23.68518 334 VAL A CA 1
ATOM 2581 C C . VAL A 1 332 ? 1.03506 -23.29234 -2.31907 1.000 23.50629 334 VAL A C 1
ATOM 2582 O O . VAL A 1 332 ? 1.89310 -22.49047 -2.69385 1.000 25.28075 334 VAL A O 1
ATOM 2586 N N . VAL A 1 333 ? 1.13839 -24.60906 -2.48856 1.000 23.89878 335 VAL A N 1
ATOM 2587 C CA . VAL A 1 333 ? 1.97175 -25.22592 -3.50843 1.000 22.45187 335 VAL A CA 1
ATOM 2588 C C . VAL A 1 333 ? 1.05709 -25.65492 -4.64633 1.000 23.13399 335 VAL A C 1
ATOM 2589 O O . VAL A 1 333 ? -0.01760 -26.21898 -4.40583 1.000 22.88658 335 VAL A O 1
ATOM 2593 N N . LEU A 1 334 ? 1.47924 -25.40235 -5.88291 1.000 21.17417 336 LEU A N 1
ATOM 2594 C CA . LEU A 1 334 ? 0.67589 -25.70410 -7.06215 1.000 20.41797 336 LEU A CA 1
ATOM 2595 C C . LEU A 1 334 ? 1.22338 -26.93639 -7.76307 1.000 19.68508 336 LEU A C 1
ATOM 2596 O O . LEU A 1 334 ? 2.43855 -27.05476 -7.95303 1.000 23.74243 336 LEU A O 1
ATOM 2601 N N . VAL A 1 335 ? 0.32874 -27.85812 -8.13001 1.000 20.46428 337 VAL A N 1
ATOM 2602 C CA . VAL A 1 335 ? 0.65603 -29.00072 -8.97258 1.000 19.04374 337 VAL A CA 1
ATOM 2603 C C . VAL A 1 335 ? -0.29111 -28.92967 -10.16140 1.000 17.61357 337 VAL A C 1
ATOM 2604 O O . VAL A 1 335 ? -1.50485 -29.10375 -9.99994 1.000 17.74516 337 VAL A O 1
ATOM 2608 N N . ILE A 1 336 ? 0.24335 -28.69202 -11.35903 1.000 18.15020 338 ILE A N 1
ATOM 2609 C CA . ILE A 1 336 ? -0.60989 -28.19355 -12.43611 1.000 18.76508 338 ILE A CA 1
ATOM 2610 C C . ILE A 1 336 ? -0.26920 -28.84235 -13.76838 1.000 19.79911 338 ILE A C 1
ATOM 2611 O O . ILE A 1 336 ? 0.87807 -29.20982 -14.03347 1.000 18.44333 338 ILE A O 1
ATOM 2616 N N . HIS A 1 337 ? -1.28667 -28.93805 -14.62659 1.000 18.19579 339 HIS A N 1
ATOM 2617 C CA . HIS A 1 337 ? -1.18915 -29.68042 -15.87397 1.000 18.25654 339 HIS A CA 1
ATOM 2618 C C . HIS A 1 337 ? -2.10916 -29.06678 -16.91378 1.000 19.45329 339 HIS A C 1
ATOM 2619 O O . HIS A 1 337 ? -3.24118 -28.67997 -16.59544 1.000 18.13959 339 HIS A O 1
ATOM 2626 N N . ASP A 1 338 ? -1.63432 -29.01849 -18.16061 1.000 18.18663 340 ASP A N 1
ATOM 2627 C CA . ASP A 1 338 ? -2.46209 -28.59223 -19.30221 1.000 19.35591 340 ASP A CA 1
ATOM 2628 C C . ASP A 1 338 ? -3.12254 -27.25373 -18.94416 1.000 18.37210 340 ASP A C 1
ATOM 2629 O O . ASP A 1 338 ? -2.44177 -26.36557 -18.41343 1.000 17.84118 340 ASP A O 1
ATOM 2634 N N . TRP A 1 339 ? -4.43143 -27.07075 -19.16394 1.000 18.27909 341 TRP A N 1
ATOM 2635 C CA . TRP A 1 339 ? -5.02030 -25.76036 -18.89463 1.000 18.56761 341 TRP A CA 1
ATOM 2636 C C . TRP A 1 339 ? -5.02453 -25.41481 -17.41302 1.000 18.57577 341 TRP A C 1
ATOM 2637 O O . TRP A 1 339 ? -5.10920 -24.22905 -17.06946 1.000 18.53593 341 TRP A O 1
ATOM 2648 N N . GLY A 1 340 ? -4.90757 -26.41296 -16.54186 1.000 18.08233 342 GLY A N 1
ATOM 2649 C CA . GLY A 1 340 ? -4.71507 -26.13807 -15.13059 1.000 18.74131 342 GLY A CA 1
ATOM 2650 C C . GLY A 1 340 ? -3.40816 -25.42684 -14.86704 1.000 19.81123 342 GLY A C 1
ATOM 2651 O O . GLY A 1 340 ? -3.29785 -24.64496 -13.91734 1.000 18.36514 342 GLY A O 1
ATOM 2652 N N . SER A 1 341 ? -2.41661 -25.64738 -15.72923 1.000 19.14895 343 SER A N 1
ATOM 2653 C CA . SER A 1 341 ? -1.15873 -24.91987 -15.58567 1.000 18.29573 343 SER A CA 1
ATOM 2654 C C . SER A 1 341 ? -1.30616 -23.46018 -15.98973 1.000 17.75712 343 SER A C 1
ATOM 2655 O O . SER A 1 341 ? -0.68488 -22.58880 -15.37327 1.000 20.75804 343 SER A O 1
ATOM 2658 N N . ALA A 1 342 ? -2.10224 -23.16624 -17.02985 1.000 17.16471 344 ALA A N 1
ATOM 2659 C CA . ALA A 1 342 ? -2.35939 -21.76790 -17.37092 1.000 17.85456 344 ALA A CA 1
ATOM 2660 C C . ALA A 1 342 ? -3.04752 -21.06013 -16.21581 1.000 17.93474 344 ALA A C 1
ATOM 2661 O O . ALA A 1 342 ? -2.68633 -19.93224 -15.85130 1.000 18.09209 344 ALA A O 1
ATOM 2663 N N . LEU A 1 343 ? -4.04930 -21.71221 -15.62288 1.000 17.97853 345 LEU A N 1
ATOM 2664 C CA . LEU A 1 343 ? -4.67651 -21.16542 -14.42521 1.000 17.11284 345 LEU A CA 1
ATOM 2665 C C . LEU A 1 343 ? -3.66258 -20.97157 -13.31397 1.000 18.79252 345 LEU A C 1
ATOM 2666 O O . LEU A 1 343 ? -3.59949 -19.90698 -12.69286 1.000 18.08096 345 LEU A O 1
ATOM 2671 N N . GLY A 1 344 ? -2.86818 -22.00732 -13.03204 1.000 18.45710 346 GLY A N 1
ATOM 2672 C CA . GLY A 1 344 ? -1.94634 -21.92774 -11.91189 1.000 18.03256 346 GLY A CA 1
ATOM 2673 C C . GLY A 1 344 ? -0.87577 -20.86715 -12.10343 1.000 19.15251 346 GLY A C 1
ATOM 2674 O O . GLY A 1 344 ? -0.55402 -20.11679 -11.17816 1.000 19.97721 346 GLY A O 1
ATOM 2675 N N . PHE A 1 345 ? -0.28812 -20.80694 -13.30142 1.000 18.40567 347 PHE A N 1
ATOM 2676 C CA . PHE A 1 345 ? 0.76557 -19.82502 -13.55128 1.000 17.27397 347 PHE A CA 1
ATOM 2677 C C . PHE A 1 345 ? 0.21204 -18.40684 -13.53647 1.000 21.58890 347 PHE A C 1
ATOM 2678 O O . PHE A 1 345 ? 0.86693 -17.47258 -13.04487 1.000 20.43086 347 PHE A O 1
ATOM 2686 N N . HIS A 1 346 ? -0.98059 -18.22482 -14.10758 1.000 18.61703 348 HIS A N 1
ATOM 2687 C CA . HIS A 1 346 ? -1.57577 -16.89321 -14.16505 1.000 19.78689 348 HIS A CA 1
ATOM 2688 C C . HIS A 1 346 ? -1.92713 -16.40723 -12.76772 1.000 20.04456 348 HIS A C 1
ATOM 2689 O O . HIS A 1 346 ? -1.75894 -15.22600 -12.45105 1.000 21.25001 348 HIS A O 1
ATOM 2696 N N . TRP A 1 347 ? -2.39264 -17.31715 -11.91081 1.000 20.59363 349 TRP A N 1
ATOM 2697 C CA . TRP A 1 347 ? -2.67982 -16.95142 -10.52843 1.000 20.42074 349 TRP A CA 1
ATOM 2698 C C . TRP A 1 347 ? -1.39600 -16.65638 -9.76840 1.000 21.07838 349 TRP A C 1
ATOM 2699 O O . TRP A 1 347 ? -1.33950 -15.69836 -8.98479 1.000 21.93062 349 TRP A O 1
ATOM 2710 N N . ALA A 1 348 ? -0.34851 -17.45818 -10.00107 1.000 19.65347 350 ALA A N 1
ATOM 2711 C CA . ALA A 1 348 ? 0.93775 -17.21700 -9.35345 1.000 20.27001 350 ALA A CA 1
ATOM 2712 C C . ALA A 1 348 ? 1.52163 -15.87414 -9.76551 1.000 23.31762 350 ALA A C 1
ATOM 2713 O O . ALA A 1 348 ? 2.04715 -15.12966 -8.92111 1.000 23.82430 350 ALA A O 1
ATOM 2715 N N . LYS A 1 349 ? 1.44374 -15.54305 -11.06052 1.000 21.03886 351 LYS A N 1
ATOM 2716 C CA . LYS A 1 349 ? 1.94024 -14.24434 -11.51676 1.000 22.44856 351 LYS A CA 1
ATOM 2717 C C . LYS A 1 349 ? 1.27576 -13.10359 -10.75966 1.000 23.32742 351 LYS A C 1
ATOM 2718 O O . LYS A 1 349 ? 1.94092 -12.13687 -10.37231 1.000 23.21181 351 LYS A O 1
ATOM 2724 N N . ARG A 1 350 ? -0.03336 -13.20705 -10.52379 1.000 21.82558 352 ARG A N 1
ATOM 2725 C CA . ARG A 1 350 ? -0.79433 -12.16454 -9.85796 1.000 22.47064 352 ARG A CA 1
ATOM 2726 C C . ARG A 1 350 ? -0.74646 -12.26844 -8.33847 1.000 24.13177 352 ARG A C 1
ATOM 2727 O O . ARG A 1 350 ? -1.15276 -11.31780 -7.66412 1.000 24.76227 352 ARG A O 1
ATOM 2735 N N . ASN A 1 351 ? -0.27466 -13.38871 -7.78856 1.000 20.95175 353 ASN A N 1
ATOM 2736 C CA . ASN A 1 351 ? -0.19936 -13.60647 -6.34845 1.000 21.98820 353 ASN A CA 1
ATOM 2737 C C . ASN A 1 351 ? 1.13615 -14.24105 -5.97259 1.000 22.83451 353 ASN A C 1
ATOM 2738 O O . ASN A 1 351 ? 1.15544 -15.27688 -5.29566 1.000 23.82665 353 ASN A O 1
ATOM 2743 N N . PRO A 1 352 ? 2.27175 -13.67005 -6.38451 1.000 22.34301 354 PRO A N 1
ATOM 2744 C CA . PRO A 1 352 ? 3.54502 -14.39028 -6.20288 1.000 22.13392 354 PRO A CA 1
ATOM 2745 C C . PRO A 1 352 ? 3.88478 -14.66993 -4.75053 1.000 24.21961 354 PRO A C 1
ATOM 2746 O O . PRO A 1 352 ? 4.49834 -15.70176 -4.44351 1.000 25.20340 354 PRO A O 1
ATOM 2750 N N . GLU A 1 353 ? 3.48686 -13.78676 -3.83841 1.000 23.85320 355 GLU A N 1
ATOM 2751 C CA . GLU A 1 353 ? 3.77949 -13.99758 -2.42849 1.000 24.37768 355 GLU A CA 1
ATOM 2752 C C . GLU A 1 353 ? 3.03950 -15.18698 -1.84344 1.000 25.91410 355 GLU A C 1
ATOM 2753 O O . GLU A 1 353 ? 3.38465 -15.62839 -0.74288 1.000 27.38564 355 GLU A O 1
ATOM 2759 N N . ARG A 1 354 ? 2.03009 -15.71066 -2.53533 1.000 25.15305 356 ARG A N 1
ATOM 2760 C CA . ARG A 1 354 ? 1.22864 -16.80339 -1.99869 1.000 26.69003 356 ARG A CA 1
ATOM 2761 C C . ARG A 1 354 ? 1.62773 -18.17488 -2.53809 1.000 26.19212 356 ARG A C 1
ATOM 2762 O O . ARG A 1 354 ? 1.06004 -19.18021 -2.10267 1.000 28.35811 356 ARG A O 1
ATOM 2770 N N . VAL A 1 355 ? 2.59133 -18.25020 -3.45207 1.000 24.99467 357 VAL A N 1
ATOM 2771 C CA . VAL A 1 355 ? 2.99470 -19.51462 -4.06919 1.000 23.32065 357 VAL A CA 1
ATOM 2772 C C . VAL A 1 355 ? 4.34148 -19.93929 -3.49652 1.000 26.14855 357 VAL A C 1
ATOM 2773 O O . VAL A 1 355 ? 5.35288 -19.23938 -3.66294 1.000 27.46964 357 VAL A O 1
ATOM 2777 N N . LYS A 1 356 ? 4.35055 -21.09007 -2.82844 1.000 24.17208 358 LYS A N 1
ATOM 2778 C CA . LYS A 1 356 ? 5.54262 -21.64068 -2.19401 1.000 27.49104 358 LYS A CA 1
ATOM 2779 C C . LYS A 1 356 ? 6.29244 -22.63266 -3.07177 1.000 25.40987 358 LYS A C 1
ATOM 2780 O O . LYS A 1 356 ? 7.42036 -23.01453 -2.72851 1.000 25.54194 358 LYS A O 1
ATOM 2786 N N . GLY A 1 357 ? 5.70304 -23.05140 -4.18739 1.000 23.74909 359 GLY A N 1
ATOM 2787 C CA . GLY A 1 357 ? 6.35062 -23.95966 -5.11886 1.000 21.89899 359 GLY A CA 1
ATOM 2788 C C . GLY A 1 357 ? 5.40731 -24.29640 -6.25155 1.000 21.91405 359 GLY A C 1
ATOM 2789 O O . GLY A 1 357 ? 4.18795 -24.24286 -6.06920 1.000 23.10185 359 GLY A O 1
ATOM 2790 N N . ILE A 1 358 ? 5.93670 -24.61983 -7.42786 1.000 23.29656 360 ILE A N 1
ATOM 2791 C CA . ILE A 1 358 ? 5.09998 -25.03592 -8.54571 1.000 22.69912 360 ILE A CA 1
ATOM 2792 C C . ILE A 1 358 ? 5.67377 -26.31487 -9.13651 1.000 22.58156 360 ILE A C 1
ATOM 2793 O O . ILE A 1 358 ? 6.81042 -26.32780 -9.62070 1.000 22.12819 360 ILE A O 1
ATOM 2798 N N . ALA A 1 359 ? 4.88551 -27.37595 -9.10827 1.000 20.82284 361 ALA A N 1
ATOM 2799 C CA . ALA A 1 359 ? 5.15603 -28.58785 -9.87213 1.000 21.31538 361 ALA A CA 1
ATOM 2800 C C . ALA A 1 359 ? 4.28905 -28.55485 -11.12465 1.000 21.53847 361 ALA A C 1
ATOM 2801 O O . ALA A 1 359 ? 3.08703 -28.28260 -11.04066 1.000 22.08180 361 ALA A O 1
ATOM 2803 N N . PHE A 1 360 ? 4.88728 -28.80857 -12.28432 1.000 21.18304 362 PHE A N 1
ATOM 2804 C CA . PHE A 1 360 ? 4.10017 -28.68947 -13.50454 1.000 19.99235 362 PHE A CA 1
ATOM 2805 C C . PHE A 1 360 ? 4.58159 -29.68328 -14.54980 1.000 23.95524 362 PHE A C 1
ATOM 2806 O O . PHE A 1 360 ? 5.67422 -30.25163 -14.45351 1.000 22.33380 362 PHE A O 1
ATOM 2814 N N . MET A 1 361 ? 3.73296 -29.88370 -15.55487 1.000 19.73920 363 MET A N 1
ATOM 2815 C CA . MET A 1 361 ? 3.94078 -30.90533 -16.56249 1.000 20.98187 363 MET A CA 1
ATOM 2816 C C . MET A 1 361 ? 3.00746 -30.60621 -17.72648 1.000 20.47711 363 MET A C 1
ATOM 2817 O O . MET A 1 361 ? 1.87835 -30.15486 -17.50902 1.000 20.97439 363 MET A O 1
ATOM 2822 N N . GLU A 1 362 ? 3.48895 -30.84862 -18.94909 1.000 20.08531 364 GLU A N 1
ATOM 2823 C CA . GLU A 1 362 ? 2.67587 -30.68976 -20.15730 1.000 19.37522 364 GLU A CA 1
ATOM 2824 C C . GLU A 1 362 ? 1.77985 -29.46422 -20.05001 1.000 19.84715 364 GLU A C 1
ATOM 2825 O O . GLU A 1 362 ? 0.54903 -29.57348 -19.99757 1.000 20.15022 364 GLU A O 1
ATOM 2831 N N . PHE A 1 363 ? 2.40464 -28.29480 -20.01229 1.000 19.78309 365 PHE A N 1
ATOM 2832 C CA . PHE A 1 363 ? 1.76200 -27.05734 -19.59786 1.000 19.59719 365 PHE A CA 1
ATOM 2833 C C . PHE A 1 363 ? 1.55875 -26.11960 -20.78045 1.000 20.06394 365 PHE A C 1
ATOM 2834 O O . PHE A 1 363 ? 2.14268 -26.29800 -21.85123 1.000 21.09803 365 PHE A O 1
ATOM 2842 N N . ILE A 1 364 ? 0.71975 -25.10302 -20.57890 1.000 20.71466 366 ILE A N 1
ATOM 2843 C CA . ILE A 1 364 ? 0.41891 -24.15377 -21.64742 1.000 18.07192 366 ILE A CA 1
ATOM 2844 C C . ILE A 1 364 ? 1.59007 -23.18757 -21.80264 1.000 19.80101 366 ILE A C 1
ATOM 2845 O O . ILE A 1 364 ? 1.93394 -22.45110 -20.87237 1.000 20.94499 366 ILE A O 1
ATOM 2850 N N . ARG A 1 365 ? 2.18756 -23.18153 -22.97992 1.000 18.59050 367 ARG A N 1
ATOM 2851 C CA . ARG A 1 365 ? 3.23051 -22.25259 -23.37736 1.000 23.52289 367 ARG A CA 1
ATOM 2852 C C . ARG A 1 365 ? 2.84532 -21.69885 -24.73511 1.000 24.91648 367 ARG A C 1
ATOM 2853 O O . ARG A 1 365 ? 2.03289 -22.30308 -25.44749 1.000 23.72888 367 ARG A O 1
ATOM 2861 N N . PRO A 1 366 ? 3.39935 -20.54682 -25.12555 1.000 24.95487 368 PRO A N 1
ATOM 2862 C CA . PRO A 1 366 ? 3.17727 -20.06125 -26.49317 1.000 26.27468 368 PRO A CA 1
ATOM 2863 C C . PRO A 1 366 ? 3.82405 -21.03277 -27.46425 1.000 26.84794 368 PRO A C 1
ATOM 2864 O O . PRO A 1 366 ? 5.01246 -21.34244 -27.35150 1.000 29.24038 368 PRO A O 1
ATOM 2868 N N . ILE A 1 367 ? 3.03410 -21.54058 -28.40213 1.000 25.72313 369 ILE A N 1
ATOM 2869 C CA . ILE A 1 367 ? 3.54051 -22.43816 -29.43546 1.000 25.22633 369 ILE A CA 1
ATOM 2870 C C . ILE A 1 367 ? 3.70969 -21.60972 -30.70619 1.000 27.22568 369 ILE A C 1
ATOM 2871 O O . ILE A 1 367 ? 2.70250 -21.22503 -31.32205 1.000 25.35179 369 ILE A O 1
ATOM 2876 N N . PRO A 1 368 ? 4.94184 -21.28940 -31.11412 1.000 29.31845 370 PRO A N 1
ATOM 2877 C CA . PRO A 1 368 ? 5.13588 -20.22425 -32.11191 1.000 29.93358 370 PRO A CA 1
ATOM 2878 C C . PRO A 1 368 ? 4.62987 -20.58091 -33.49467 1.000 29.09528 370 PRO A C 1
ATOM 2879 O O . PRO A 1 368 ? 4.18086 -19.69218 -34.22662 1.000 29.24972 370 PRO A O 1
ATOM 2883 N N . THR A 1 369 ? 4.71487 -21.84842 -33.88572 1.000 28.26517 371 THR A N 1
ATOM 2884 C CA . THR A 1 369 ? 4.27118 -22.29200 -35.19857 1.000 31.60196 371 THR A CA 1
ATOM 2885 C C . THR A 1 369 ? 3.59444 -23.64077 -35.04268 1.000 28.09710 371 THR A C 1
ATOM 2886 O O . THR A 1 369 ? 3.88632 -24.38897 -34.10888 1.000 30.61296 371 THR A O 1
ATOM 2890 N N . TRP A 1 370 ? 2.70663 -23.95711 -35.98327 1.000 29.07812 372 TRP A N 1
ATOM 2891 C CA . TRP A 1 370 ? 2.14713 -25.30143 -36.01688 1.000 29.53637 372 TRP A CA 1
ATOM 2892 C C . TRP A 1 370 ? 3.22349 -26.35924 -36.18446 1.000 32.40888 372 TRP A C 1
ATOM 2893 O O . TRP A 1 370 ? 2.99194 -27.51687 -35.82377 1.000 31.23062 372 TRP A O 1
ATOM 2904 N N . ASP A 1 371 ? 4.40467 -25.98516 -36.69817 1.000 32.59046 373 ASP A N 1
ATOM 2905 C CA . ASP A 1 371 ? 5.49334 -26.94860 -36.83101 1.000 31.88674 373 ASP A CA 1
ATOM 2906 C C . ASP A 1 371 ? 5.86285 -27.56675 -35.49436 1.000 31.79609 373 ASP A C 1
ATOM 2907 O O . ASP A 1 371 ? 6.37902 -28.68807 -35.45297 1.000 31.27886 373 ASP A O 1
ATOM 2912 N N . GLU A 1 372 ? 5.62732 -26.85520 -34.39411 1.000 29.44038 374 GLU A N 1
ATOM 2913 C CA . GLU A 1 372 ? 5.97043 -27.41166 -33.09579 1.000 30.68034 374 GLU A CA 1
ATOM 2914 C C . GLU A 1 372 ? 4.87442 -28.30288 -32.52122 1.000 30.02207 374 GLU A C 1
ATOM 2915 O O . GLU A 1 372 ? 5.14536 -29.04319 -31.57049 1.000 31.52109 374 GLU A O 1
ATOM 2921 N N . TRP A 1 373 ? 3.66167 -28.25435 -33.06766 1.000 28.42155 375 TRP A N 1
ATOM 2922 C CA . TRP A 1 373 ? 2.62081 -29.19064 -32.64770 1.000 26.70272 375 TRP A CA 1
ATOM 2923 C C . TRP A 1 373 ? 2.90489 -30.58216 -33.21948 1.000 27.24267 375 TRP A C 1
ATOM 2924 O O . TRP A 1 373 ? 3.32426 -30.69781 -34.37733 1.000 30.84167 375 TRP A O 1
ATOM 2935 N N . PRO A 1 374 ? 2.68160 -31.65199 -32.44683 1.000 27.83725 376 PRO A N 1
ATOM 2936 C CA . PRO A 1 374 ? 2.94943 -33.00487 -32.96132 1.000 27.11083 376 PRO A CA 1
ATOM 2937 C C . PRO A 1 374 ? 2.30889 -33.22747 -34.32707 1.000 27.12730 376 PRO A C 1
ATOM 2938 O O . PRO A 1 374 ? 1.11399 -32.99514 -34.51751 1.000 25.20821 376 PRO A O 1
ATOM 2942 N N . GLU A 1 375 ? 3.12464 -33.68684 -35.28443 1.000 28.63584 377 GLU A N 1
ATOM 2943 C CA . GLU A 1 375 ? 2.64166 -33.90430 -36.64683 1.000 27.35807 377 GLU A CA 1
ATOM 2944 C C . GLU A 1 375 ? 1.39220 -34.77606 -36.68171 1.000 25.51536 377 GLU A C 1
ATOM 2945 O O . GLU A 1 375 ? 0.47244 -34.51706 -37.46545 1.000 25.07113 377 GLU A O 1
ATOM 2951 N N . PHE A 1 376 ? 1.33047 -35.80826 -35.83412 1.000 25.57102 378 PHE A N 1
ATOM 2952 C CA . PHE A 1 376 ? 0.21669 -36.75039 -35.92007 1.000 25.30803 378 PHE A CA 1
ATOM 2953 C C . PHE A 1 376 ? -1.10769 -36.13570 -35.48295 1.000 25.17797 378 PHE A C 1
ATOM 2954 O O . PHE A 1 376 ? -2.17334 -36.67296 -35.82251 1.000 23.56856 378 PHE A O 1
ATOM 2962 N N . ALA A 1 377 ? -1.06446 -35.03371 -34.73958 1.000 25.08558 379 ALA A N 1
ATOM 2963 C CA . ALA A 1 377 ? -2.25890 -34.40428 -34.19787 1.000 22.78728 379 ALA A CA 1
ATOM 2964 C C . ALA A 1 377 ? -2.50948 -33.03307 -34.79877 1.000 23.04066 379 ALA A C 1
ATOM 2965 O O . ALA A 1 377 ? -3.44703 -32.35378 -34.38008 1.000 24.18770 379 ALA A O 1
ATOM 2967 N N . ARG A 1 378 ? -1.69052 -32.61453 -35.76881 1.000 25.22273 380 ARG A N 1
ATOM 2968 C CA . ARG A 1 378 ? -1.75651 -31.25363 -36.29715 1.000 26.77418 380 ARG A CA 1
ATOM 2969 C C . ARG A 1 378 ? -3.05914 -31.01557 -37.04839 1.000 27.54868 380 ARG A C 1
ATOM 2970 O O . ARG A 1 378 ? -3.76044 -30.02896 -36.80505 1.000 24.21217 380 ARG A O 1
ATOM 2978 N N . GLU A 1 379 ? -3.41161 -31.92940 -37.95740 1.000 27.65524 381 GLU A N 1
ATOM 2979 C CA . GLU A 1 379 ? -4.61842 -31.74593 -38.75602 1.000 29.41116 381 GLU A CA 1
ATOM 2980 C C . GLU A 1 379 ? -5.86865 -31.74993 -37.88215 1.000 25.83386 381 GLU A C 1
ATOM 2981 O O . GLU A 1 379 ? -6.80625 -30.98050 -38.11784 1.000 24.96666 381 GLU A O 1
ATOM 2987 N N . THR A 1 380 ? -5.89483 -32.59571 -36.85453 1.000 24.82689 382 THR A N 1
ATOM 2988 C CA . THR A 1 380 ? -7.09255 -32.67695 -36.02841 1.000 24.08417 382 THR A CA 1
ATOM 2989 C C . THR A 1 380 ? -7.26775 -31.42146 -35.18150 1.000 22.67313 382 THR A C 1
ATOM 2990 O O . THR A 1 380 ? -8.38486 -30.91149 -35.04751 1.000 22.04706 382 THR A O 1
ATOM 2994 N N . PHE A 1 381 ? -6.18374 -30.90563 -34.59742 1.000 21.95025 383 PHE A N 1
ATOM 2995 C CA . PHE A 1 381 ? -6.35709 -29.71874 -33.76280 1.000 22.92826 383 PHE A CA 1
ATOM 2996 C C . PHE A 1 381 ? -6.65500 -28.49083 -34.61026 1.000 22.36280 383 PHE A C 1
ATOM 2997 O O . PHE A 1 381 ? -7.36710 -27.58808 -34.16425 1.000 22.43837 383 PHE A O 1
ATOM 3005 N N . GLN A 1 382 ? -6.15319 -28.44951 -35.84191 1.000 23.23254 384 GLN A N 1
ATOM 3006 C CA . GLN A 1 382 ? -6.55172 -27.36993 -36.73729 1.000 24.35202 384 GLN A CA 1
ATOM 3007 C C . GLN A 1 382 ? -8.04686 -27.43561 -37.03153 1.000 24.01548 384 GLN A C 1
ATOM 3008 O O . GLN A 1 382 ? -8.71897 -26.39562 -37.11663 1.000 24.82314 384 GLN A O 1
ATOM 3014 N N . ALA A 1 383 ? -8.59157 -28.65050 -37.14662 1.000 23.74935 385 ALA A N 1
ATOM 3015 C CA . ALA A 1 383 ? -10.02447 -28.82024 -37.37342 1.000 21.55210 385 ALA A CA 1
ATOM 3016 C C . ALA A 1 383 ? -10.81905 -28.50427 -36.11801 1.000 23.06491 385 ALA A C 1
ATOM 3017 O O . ALA A 1 383 ? -11.92766 -27.95991 -36.20422 1.000 22.68655 385 ALA A O 1
ATOM 3019 N N . PHE A 1 384 ? -10.27433 -28.85072 -34.94118 1.000 19.79588 386 PHE A N 1
ATOM 3020 C CA . PHE A 1 384 ? -10.92397 -28.47302 -33.69143 1.000 20.60801 386 PHE A CA 1
ATOM 3021 C C . PHE A 1 384 ? -11.11782 -26.96649 -33.62345 1.000 22.00470 386 PHE A C 1
ATOM 3022 O O . PHE A 1 384 ? -12.11153 -26.47974 -33.07728 1.000 20.94257 386 PHE A O 1
ATOM 3030 N N . ARG A 1 385 ? -10.15616 -26.21957 -34.14861 1.000 20.58701 387 ARG A N 1
ATOM 3031 C CA . ARG A 1 385 ? -10.11738 -24.76505 -34.01487 1.000 23.29254 387 ARG A CA 1
ATOM 3032 C C . ARG A 1 385 ? -10.96261 -24.07694 -35.07949 1.000 26.97671 387 ARG A C 1
ATOM 3033 O O . ARG A 1 385 ? -10.54327 -23.12074 -35.72928 1.000 24.33113 387 ARG A O 1
ATOM 3041 N N . THR A 1 386 ? -12.18963 -24.57636 -35.24566 1.000 29.35481 388 THR A N 1
ATOM 3042 C CA . THR A 1 386 ? -13.16870 -23.98455 -36.15133 1.000 33.47796 388 THR A CA 1
ATOM 3043 C C . THR A 1 386 ? -14.54958 -24.02070 -35.50577 1.000 31.40145 388 THR A C 1
ATOM 3044 O O . THR A 1 386 ? -14.82562 -24.81872 -34.60530 1.000 28.44959 388 THR A O 1
ATOM 3048 N N . THR A 1 387 ? -15.42802 -23.13605 -35.98164 1.000 30.91375 389 THR A N 1
ATOM 3049 C CA . THR A 1 387 ? -16.76251 -23.05794 -35.40339 1.000 33.20368 389 THR A CA 1
ATOM 3050 C C . THR A 1 387 ? -17.71748 -24.09829 -35.97821 1.000 35.81881 389 THR A C 1
ATOM 3051 O O . THR A 1 387 ? -18.72618 -24.40467 -35.33368 1.000 38.36183 389 THR A O 1
ATOM 3055 N N . ASP A 1 388 ? -17.42725 -24.65177 -37.16105 1.000 29.97461 390 ASP A N 1
ATOM 3056 C CA . ASP A 1 388 ? -18.31922 -25.64158 -37.75635 1.000 32.78713 390 ASP A CA 1
ATOM 3057 C C . ASP A 1 388 ? -17.78960 -27.05562 -37.54076 1.000 29.12037 390 ASP A C 1
ATOM 3058 O O . ASP A 1 388 ? -18.32028 -27.79575 -36.70910 1.000 29.07821 390 ASP A O 1
ATOM 3063 N N . VAL A 1 389 ? -16.73880 -27.42490 -38.27882 1.000 28.41477 391 VAL A N 1
ATOM 3064 C CA . VAL A 1 389 ? -16.17267 -28.77040 -38.18835 1.000 27.82034 391 VAL A CA 1
ATOM 3065 C C . VAL A 1 389 ? -15.75339 -29.08315 -36.75530 1.000 27.44173 391 VAL A C 1
ATOM 3066 O O . VAL A 1 389 ? -15.96027 -30.19741 -36.26498 1.000 26.26484 391 VAL A O 1
ATOM 3070 N N . GLY A 1 390 ? -15.17903 -28.10046 -36.05673 1.000 26.11350 392 GLY A N 1
ATOM 3071 C CA . GLY A 1 390 ? -14.66831 -28.35404 -34.71713 1.000 26.12518 392 GLY A CA 1
ATOM 3072 C C . GLY A 1 390 ? -15.76195 -28.66529 -33.71161 1.000 24.68619 392 GLY A C 1
ATOM 3073 O O . GLY A 1 390 ? -15.59434 -29.53067 -32.84850 1.000 23.66771 392 GLY A O 1
ATOM 3074 N N . ARG A 1 391 ? -16.89265 -27.96258 -33.79817 1.000 24.38282 393 ARG A N 1
ATOM 3075 C CA . ARG A 1 391 ? -18.01411 -28.29263 -32.91965 1.000 24.83650 393 ARG A CA 1
ATOM 3076 C C . ARG A 1 391 ? -18.64605 -29.62940 -33.28538 1.000 24.90580 393 ARG A C 1
ATOM 3077 O O . ARG A 1 391 ? -19.13964 -30.33978 -32.40321 1.000 23.92555 393 ARG A O 1
ATOM 3085 N N . LYS A 1 392 ? -18.66401 -29.98491 -34.57104 1.000 23.60414 394 LYS A N 1
ATOM 3086 C CA . LYS A 1 392 ? -19.18382 -31.29322 -34.95134 1.000 24.05837 394 LYS A CA 1
ATOM 3087 C C . LYS A 1 392 ? -18.36453 -32.38704 -34.28006 1.000 24.62866 394 LYS A C 1
ATOM 3088 O O . LYS A 1 392 ? -18.90754 -33.31005 -33.66219 1.000 25.04935 394 LYS A O 1
ATOM 3094 N N . LEU A 1 393 ? -17.04153 -32.25802 -34.35478 1.000 24.66333 395 LEU A N 1
ATOM 3095 C CA . LEU A 1 393 ? -16.14078 -33.26199 -33.80622 1.000 21.19858 395 LEU A CA 1
ATOM 3096 C C . LEU A 1 393 ? -16.24950 -33.33439 -32.28686 1.000 23.52812 395 LEU A C 1
ATOM 3097 O O . LEU A 1 393 ? -16.44020 -34.41190 -31.71160 1.000 23.22788 395 LEU A O 1
ATOM 3102 N N . ILE A 1 394 ? -16.11878 -32.19109 -31.61680 1.000 21.49157 396 ILE A N 1
ATOM 3103 C CA . ILE A 1 394 ? -15.97813 -32.21169 -30.16705 1.000 22.07282 396 ILE A CA 1
ATOM 3104 C C . ILE A 1 394 ? -17.33800 -32.24991 -29.47904 1.000 23.66841 396 ILE A C 1
ATOM 3105 O O . ILE A 1 394 ? -17.52141 -32.99197 -28.50552 1.000 23.99762 396 ILE A O 1
ATOM 3110 N N . ILE A 1 395 ? -18.30245 -31.44810 -29.94557 1.000 23.13282 397 ILE A N 1
ATOM 3111 C CA . ILE A 1 395 ? -19.60833 -31.40694 -29.29089 1.000 25.47626 397 ILE A CA 1
ATOM 3112 C C . ILE A 1 395 ? -20.48350 -32.56023 -29.76544 1.000 25.48669 397 ILE A C 1
ATOM 3113 O O . ILE A 1 395 ? -20.95897 -33.36932 -28.96346 1.000 26.47302 397 ILE A O 1
ATOM 3118 N N . ASP A 1 396 ? -20.70387 -32.65223 -31.08011 1.000 25.89272 398 ASP A N 1
ATOM 3119 C CA . ASP A 1 396 ? -21.63554 -33.64916 -31.60908 1.000 26.55152 398 ASP A CA 1
ATOM 3120 C C . ASP A 1 396 ? -21.09562 -35.06945 -31.43902 1.000 25.94660 398 ASP A C 1
ATOM 3121 O O . ASP A 1 396 ? -21.82106 -35.97277 -31.00793 1.000 28.49678 398 ASP A O 1
ATOM 3126 N N . GLN A 1 397 ? -19.82007 -35.28726 -31.75196 1.000 25.13139 399 GLN A N 1
ATOM 3127 C CA . GLN A 1 397 ? -19.25848 -36.63363 -31.78609 1.000 26.31423 399 GLN A CA 1
ATOM 3128 C C . GLN A 1 397 ? -18.39175 -36.97510 -30.57854 1.000 23.85608 399 GLN A C 1
ATOM 3129 O O . GLN A 1 397 ? -17.98459 -38.13633 -30.43772 1.000 24.20805 399 GLN A O 1
ATOM 3135 N N . ASN A 1 398 ? -18.10895 -36.00130 -29.71289 1.000 23.83000 400 ASN A N 1
ATOM 3136 C CA . ASN A 1 398 ? -17.34622 -36.21263 -28.47722 1.000 23.91937 400 ASN A CA 1
ATOM 3137 C C . ASN A 1 398 ? -15.92663 -36.72370 -28.74588 1.000 21.40527 400 ASN A C 1
ATOM 3138 O O . ASN A 1 398 ? -15.38523 -37.53435 -27.98508 1.000 23.47368 400 ASN A O 1
ATOM 3143 N N . VAL A 1 399 ? -15.29445 -36.21773 -29.80948 1.000 22.75567 401 VAL A N 1
ATOM 3144 C CA . VAL A 1 399 ? -13.99012 -36.74897 -30.20505 1.000 21.56119 401 VAL A CA 1
ATOM 3145 C C . VAL A 1 399 ? -12.91123 -36.45774 -29.16176 1.000 21.33989 401 VAL A C 1
ATOM 3146 O O . VAL A 1 399 ? -11.99614 -37.26983 -28.97161 1.000 22.10537 401 VAL A O 1
ATOM 3150 N N . PHE A 1 400 ? -12.98462 -35.32107 -28.46545 1.000 21.18819 402 PHE A N 1
ATOM 3151 C CA . PHE A 1 400 ? -11.92309 -35.03612 -27.50172 1.000 19.98492 402 PHE A CA 1
ATOM 3152 C C . PHE A 1 400 ? -11.88658 -36.07166 -26.38616 1.000 19.61516 402 PHE A C 1
ATOM 3153 O O . PHE A 1 400 ? -10.80266 -36.41028 -25.90423 1.000 20.08325 402 PHE A O 1
ATOM 3161 N N . ILE A 1 401 ? -13.04704 -36.59024 -25.97993 1.000 20.58188 403 ILE A N 1
ATOM 3162 C CA . ILE A 1 401 ? -13.10138 -37.62215 -24.94336 1.000 21.64646 403 ILE A CA 1
ATOM 3163 C C . ILE A 1 401 ? -12.81647 -39.00093 -25.52945 1.000 23.05705 403 ILE A C 1
ATOM 3164 O O . ILE A 1 401 ? -12.04411 -39.79378 -24.97111 1.000 22.23770 403 ILE A O 1
ATOM 3169 N N . GLU A 1 402 ? -13.44223 -39.31568 -26.66129 1.000 21.95769 404 GLU A N 1
ATOM 3170 C CA . GLU A 1 402 ? -13.37600 -40.67540 -27.18077 1.000 23.29145 404 GLU A CA 1
ATOM 3171 C C . GLU A 1 402 ? -12.06252 -40.95784 -27.89180 1.000 22.80579 404 GLU A C 1
ATOM 3172 O O . GLU A 1 402 ? -11.60764 -42.10847 -27.91043 1.000 22.14382 404 GLU A O 1
ATOM 3178 N N . GLY A 1 403 ? -11.43398 -39.93451 -28.45781 1.000 21.48366 405 GLY A N 1
ATOM 3179 C CA . GLY A 1 403 ? -10.23559 -40.14709 -29.24021 1.000 21.61511 405 GLY A CA 1
ATOM 3180 C C . GLY A 1 403 ? -9.00575 -39.37866 -28.80166 1.000 20.89298 405 GLY A C 1
ATOM 3181 O O . GLY A 1 403 ? -7.92133 -39.95628 -28.72023 1.000 20.74116 405 GLY A O 1
ATOM 3182 N N . THR A 1 404 ? -9.14412 -38.07804 -28.52089 1.000 18.36511 406 THR A N 1
ATOM 3183 C CA . THR A 1 404 ? -7.96100 -37.28981 -28.19858 1.000 19.60515 406 THR A CA 1
ATOM 3184 C C . THR A 1 404 ? -7.40650 -37.67677 -26.84221 1.000 19.13849 406 THR A C 1
ATOM 3185 O O . THR A 1 404 ? -6.18725 -37.73453 -26.65727 1.000 21.05346 406 THR A O 1
ATOM 3189 N N . LEU A 1 405 ? -8.28955 -37.97379 -25.89621 1.000 20.44530 407 LEU A N 1
ATOM 3190 C CA . LEU A 1 405 ? -7.85143 -38.42927 -24.57981 1.000 21.91742 407 LEU A CA 1
ATOM 3191 C C . LEU A 1 405 ? -6.99276 -39.68737 -24.66909 1.000 21.63798 407 LEU A C 1
ATOM 3192 O O . LEU A 1 405 ? -5.85357 -39.66635 -24.17249 1.000 21.57104 407 LEU A O 1
ATOM 3197 N N . PRO A 1 406 ? -7.43850 -40.78584 -25.29022 1.000 20.48998 408 PRO A N 1
ATOM 3198 C CA . PRO A 1 406 ? -6.53748 -41.94885 -25.40297 1.000 21.80886 408 PRO A CA 1
ATOM 3199 C C . PRO A 1 406 ? -5.26520 -41.63350 -26.16277 1.000 19.86080 408 PRO A C 1
ATOM 3200 O O . PRO A 1 406 ? -4.20718 -42.19217 -25.85137 1.000 22.35189 408 PRO A O 1
ATOM 3204 N N . MET A 1 407 ? -5.33712 -40.74424 -27.15578 1.000 20.11037 409 MET A N 1
ATOM 3205 C CA . MET A 1 407 ? -4.15507 -40.40612 -27.93317 1.000 20.16365 409 MET A CA 1
ATOM 3206 C C . MET A 1 407 ? -3.22094 -39.46408 -27.19293 1.000 21.02548 409 MET A C 1
ATOM 3207 O O . MET A 1 407 ? -2.15036 -39.14206 -27.72365 1.000 23.14748 409 MET A O 1
ATOM 3212 N N . GLY A 1 408 ? -3.59181 -39.01581 -25.99645 1.000 19.81435 410 GLY A N 1
ATOM 3213 C CA . GLY A 1 408 ? -2.68952 -38.30230 -25.11695 1.000 20.48675 410 GLY A CA 1
ATOM 3214 C C . GLY A 1 408 ? -2.03214 -39.16116 -24.05585 1.000 20.73838 410 GLY A C 1
ATOM 3215 O O . GLY A 1 408 ? -1.38787 -38.61990 -23.14780 1.000 19.52667 410 GLY A O 1
ATOM 3216 N N . VAL A 1 409 ? -2.18238 -40.48343 -24.13024 1.000 19.39110 411 VAL A N 1
ATOM 3217 C CA . VAL A 1 409 ? -1.60530 -41.42531 -23.17273 1.000 20.25975 411 VAL A CA 1
ATOM 3218 C C . VAL A 1 409 ? -0.90206 -42.50072 -23.97754 1.000 20.00510 411 VAL A C 1
ATOM 3219 O O . VAL A 1 409 ? -1.44734 -42.98401 -24.97294 1.000 22.74185 411 VAL A O 1
ATOM 3223 N N . VAL A 1 410 ? 0.31809 -42.84183 -23.57983 1.000 19.94044 412 VAL A N 1
ATOM 3224 C CA . VAL A 1 410 ? 1.06217 -43.85326 -24.31590 1.000 20.41017 412 VAL A CA 1
ATOM 3225 C C . VAL A 1 410 ? 0.49425 -45.23596 -24.03166 1.000 21.38998 412 VAL A C 1
ATOM 3226 O O . VAL A 1 410 ? 0.27273 -46.03186 -24.95108 1.000 23.83785 412 VAL A O 1
ATOM 3230 N N . ARG A 1 411 ? 0.23910 -45.53735 -22.76406 1.000 19.83745 413 ARG A N 1
ATOM 3231 C CA . ARG A 1 411 ? -0.31803 -46.83602 -22.40621 1.000 21.59010 413 ARG A CA 1
ATOM 3232 C C . ARG A 1 411 ? -1.81249 -46.87496 -22.72265 1.000 22.34956 413 ARG A C 1
ATOM 3233 O O . ARG A 1 411 ? -2.44296 -45.83250 -22.92080 1.000 20.90716 413 ARG A O 1
ATOM 3241 N N . PRO A 1 412 ? -2.39595 -48.07216 -22.81968 1.000 22.63189 414 PRO A N 1
ATOM 3242 C CA . PRO A 1 412 ? -3.83943 -48.16728 -23.08958 1.000 22.72011 414 PRO A CA 1
ATOM 3243 C C . PRO A 1 412 ? -4.64902 -47.70811 -21.88767 1.000 25.02653 414 PRO A C 1
ATOM 3244 O O . PRO A 1 412 ? -4.33975 -48.05523 -20.74532 1.000 24.06463 414 PRO A O 1
ATOM 3248 N N . LEU A 1 413 ? -5.69346 -46.91674 -22.15414 1.000 24.41842 415 LEU A N 1
ATOM 3249 C CA . LEU A 1 413 ? -6.64602 -46.51317 -21.12240 1.000 22.36999 415 LEU A CA 1
ATOM 3250 C C . LEU A 1 413 ? -7.75420 -47.55338 -21.03161 1.000 24.76778 415 LEU A C 1
ATOM 3251 O O . LEU A 1 413 ? -8.39329 -47.86561 -22.04107 1.000 26.11081 415 LEU A O 1
ATOM 3256 N N . THR A 1 414 ? -7.98470 -48.07636 -19.82997 1.000 22.64349 416 THR A N 1
ATOM 3257 C CA . THR A 1 414 ? -8.96057 -49.14414 -19.67240 1.000 22.56182 416 THR A CA 1
ATOM 3258 C C . THR A 1 414 ? -10.38143 -48.59555 -19.76429 1.000 24.01788 416 THR A C 1
ATOM 3259 O O . THR A 1 414 ? -10.62197 -47.38349 -19.69362 1.000 23.03638 416 THR A O 1
ATOM 3263 N N . GLU A 1 415 ? -11.33960 -49.51617 -19.91663 1.000 24.34590 417 GLU A N 1
ATOM 3264 C CA . GLU A 1 415 ? -12.72876 -49.10496 -20.05688 1.000 22.15132 417 GLU A CA 1
ATOM 3265 C C . GLU A 1 415 ? -13.22422 -48.42154 -18.79084 1.000 24.46143 417 GLU A C 1
ATOM 3266 O O . GLU A 1 415 ? -13.98314 -47.44912 -18.86153 1.000 25.47522 417 GLU A O 1
ATOM 3272 N N . VAL A 1 416 ? -12.79149 -48.89780 -17.62206 1.000 25.25336 418 VAL A N 1
ATOM 3273 C CA . VAL A 1 416 ? -13.19716 -48.24966 -16.37673 1.000 25.01278 418 VAL A CA 1
ATOM 3274 C C . VAL A 1 416 ? -12.68257 -46.81685 -16.34132 1.000 24.80018 418 VAL A C 1
ATOM 3275 O O . VAL A 1 416 ? -13.41009 -45.88026 -15.98885 1.000 23.70211 418 VAL A O 1
ATOM 3279 N N . GLU A 1 417 ? -11.41609 -46.62712 -16.70451 1.000 22.76739 419 GLU A N 1
ATOM 3280 C CA . GLU A 1 417 ? -10.85766 -45.27562 -16.71976 1.000 23.17171 419 GLU A CA 1
ATOM 3281 C C . GLU A 1 417 ? -11.58384 -44.39585 -17.72839 1.000 22.42245 419 GLU A C 1
ATOM 3282 O O . GLU A 1 417 ? -11.92702 -43.23991 -17.42780 1.000 22.19504 419 GLU A O 1
ATOM 3288 N N . MET A 1 418 ? -11.84941 -44.93015 -18.92210 1.000 21.38056 420 MET A N 1
ATOM 3289 C CA . MET A 1 418 ? -12.57903 -44.15623 -19.91484 1.000 22.58785 420 MET A CA 1
ATOM 3290 C C . MET A 1 418 ? -13.94386 -43.74088 -19.38131 1.000 23.46172 420 MET A C 1
ATOM 3291 O O . MET A 1 418 ? -14.34906 -42.59053 -19.54915 1.000 23.44676 420 MET A O 1
ATOM 3296 N N . ASP A 1 419 ? -14.65057 -44.64715 -18.69281 1.000 23.99791 421 ASP A N 1
ATOM 3297 C CA . ASP A 1 419 ? -15.99204 -44.30917 -18.22054 1.000 24.61693 421 ASP A CA 1
ATOM 3298 C C . ASP A 1 419 ? -15.95812 -43.25354 -17.12273 1.000 23.78218 421 ASP A C 1
ATOM 3299 O O . ASP A 1 419 ? -16.89935 -42.45942 -16.99766 1.000 24.20316 421 ASP A O 1
ATOM 3304 N N . HIS A 1 420 ? -14.90063 -43.23280 -16.30994 1.000 23.25822 422 HIS A N 1
ATOM 3305 C CA . HIS A 1 420 ? -14.72121 -42.11177 -15.39342 1.000 22.86678 422 HIS A CA 1
ATOM 3306 C C . HIS A 1 420 ? -14.54265 -40.80229 -16.15458 1.000 23.59221 422 HIS A C 1
ATOM 3307 O O . HIS A 1 420 ? -15.09639 -39.76942 -15.76412 1.000 22.07282 422 HIS A O 1
ATOM 3314 N N . TYR A 1 421 ? -13.75628 -40.81454 -17.23729 1.000 22.12968 423 TYR A N 1
ATOM 3315 C CA . TYR A 1 421 ? -13.56959 -39.57215 -17.98109 1.000 23.44340 423 TYR A CA 1
ATOM 3316 C C . TYR A 1 421 ? -14.82443 -39.20121 -18.76927 1.000 21.95731 423 TYR A C 1
ATOM 3317 O O . TYR A 1 421 ? -15.10027 -38.01711 -18.96871 1.000 21.55700 423 TYR A O 1
ATOM 3326 N N . ARG A 1 422 ? -15.61324 -40.19404 -19.18383 1.000 23.04302 424 ARG A N 1
ATOM 3327 C CA . ARG A 1 422 ? -16.81368 -39.92862 -19.96853 1.000 22.38478 424 ARG A CA 1
ATOM 3328 C C . ARG A 1 422 ? -17.92246 -39.31580 -19.12888 1.000 22.23240 424 ARG A C 1
ATOM 3329 O O . ARG A 1 422 ? -18.70908 -38.51714 -19.64657 1.000 25.01058 424 ARG A O 1
ATOM 3337 N N . GLU A 1 423 ? -17.99571 -39.67255 -17.84804 1.000 23.49926 425 GLU A N 1
ATOM 3338 C CA . GLU A 1 423 ? -19.18139 -39.38133 -17.04615 1.000 25.28279 425 GLU A CA 1
ATOM 3339 C C . GLU A 1 423 ? -19.62842 -37.92550 -17.08265 1.000 25.90892 425 GLU A C 1
ATOM 3340 O O . GLU A 1 423 ? -20.84125 -37.68932 -17.23297 1.000 24.25912 425 GLU A O 1
ATOM 3346 N N . PRO A 1 424 ? -18.75407 -36.92111 -16.95768 1.000 24.70540 426 PRO A N 1
ATOM 3347 C CA . PRO A 1 424 ? -19.25926 -35.53873 -16.93649 1.000 20.64952 426 PRO A CA 1
ATOM 3348 C C . PRO A 1 424 ? -19.93555 -35.09980 -18.22707 1.000 20.15774 426 PRO A C 1
ATOM 3349 O O . PRO A 1 424 ? -20.67023 -34.10208 -18.20698 1.000 23.76785 426 PRO A O 1
ATOM 3353 N N . PHE A 1 425 ? -19.71754 -35.79270 -19.34617 1.000 21.73900 427 PHE A N 1
ATOM 3354 C CA . PHE A 1 425 ? -20.03815 -35.24608 -20.66332 1.000 22.23172 427 PHE A CA 1
ATOM 3355 C C . PHE A 1 425 ? -20.94799 -36.16370 -21.47441 1.000 25.31820 427 PHE A C 1
ATOM 3356 O O . PHE A 1 425 ? -20.92776 -36.13599 -22.71228 1.000 24.80720 427 PHE A O 1
ATOM 3364 N N . LEU A 1 426 ? -21.76489 -36.96917 -20.79700 1.000 24.41936 428 LEU A N 1
ATOM 3365 C CA . LEU A 1 426 ? -22.67238 -37.84862 -21.52024 1.000 27.52500 428 LEU A CA 1
ATOM 3366 C C . LEU A 1 426 ? -23.69389 -37.05099 -22.32275 1.000 27.94833 428 LEU A C 1
ATOM 3367 O O . LEU A 1 426 ? -24.14303 -37.51014 -23.37862 1.000 28.62115 428 LEU A O 1
ATOM 3372 N N . ASN A 1 427 ? -24.06241 -35.85823 -21.85273 1.000 29.07829 429 ASN A N 1
ATOM 3373 C CA . ASN A 1 427 ? -25.01023 -35.01761 -22.58211 1.000 28.72887 429 ASN A CA 1
ATOM 3374 C C . ASN A 1 427 ? -24.24450 -34.03834 -23.46013 1.000 27.61856 429 ASN A C 1
ATOM 3375 O O . ASN A 1 427 ? -23.43106 -33.26390 -22.93820 1.000 27.35432 429 ASN A O 1
ATOM 3380 N N . PRO A 1 428 ? -24.45431 -34.04768 -24.77698 1.000 27.30441 430 PRO A N 1
ATOM 3381 C CA . PRO A 1 428 ? -23.65072 -33.19512 -25.66489 1.000 26.48699 430 PRO A CA 1
ATOM 3382 C C . PRO A 1 428 ? -23.65121 -31.72172 -25.29506 1.000 27.59034 430 PRO A C 1
ATOM 3383 O O . PRO A 1 428 ? -22.66166 -31.03287 -25.57642 1.000 28.98392 430 PRO A O 1
ATOM 3387 N N . VAL A 1 429 ? -24.71363 -31.21278 -24.66179 1.000 29.29703 431 VAL A N 1
ATOM 3388 C CA . VAL A 1 429 ? -24.76522 -29.77721 -24.38716 1.000 28.25209 431 VAL A CA 1
ATOM 3389 C C . VAL A 1 429 ? -23.68279 -29.37694 -23.39268 1.000 28.33719 431 VAL A C 1
ATOM 3390 O O . VAL A 1 429 ? -23.20531 -28.23330 -23.40706 1.000 29.67186 431 VAL A O 1
ATOM 3394 N N . ASP A 1 430 ? -23.24333 -30.30915 -22.55017 1.000 26.70279 432 ASP A N 1
ATOM 3395 C CA . ASP A 1 430 ? -22.23153 -30.03292 -21.54234 1.000 26.01139 432 ASP A CA 1
ATOM 3396 C C . ASP A 1 430 ? -20.81183 -30.06100 -22.09405 1.000 23.16558 432 ASP A C 1
ATOM 3397 O O . ASP A 1 430 ? -19.86411 -29.93446 -21.31767 1.000 24.06723 432 ASP A O 1
ATOM 3402 N N . ARG A 1 431 ? -20.63397 -30.21784 -23.39698 1.000 24.96107 433 ARG A N 1
ATOM 3403 C CA . ARG A 1 431 ? -19.29829 -30.38650 -23.95016 1.000 22.85395 433 ARG A CA 1
ATOM 3404 C C . ARG A 1 431 ? -18.64593 -29.07411 -24.35215 1.000 22.22744 433 ARG A C 1
ATOM 3405 O O . ARG A 1 431 ? -17.52014 -29.09772 -24.85979 1.000 21.69661 433 ARG A O 1
ATOM 3413 N N . GLU A 1 432 ? -19.30708 -27.94071 -24.11469 1.000 22.45680 434 GLU A N 1
ATOM 3414 C CA . GLU A 1 432 ? -18.74940 -26.64029 -24.49101 1.000 20.85387 434 GLU A CA 1
ATOM 3415 C C . GLU A 1 432 ? -17.30395 -26.42633 -24.03365 1.000 20.97095 434 GLU A C 1
ATOM 3416 O O . GLU A 1 432 ? -16.48199 -25.99394 -24.85884 1.000 19.45908 434 GLU A O 1
ATOM 3422 N N . PRO A 1 433 ? -16.91402 -26.69581 -22.78368 1.000 22.23288 435 PRO A N 1
ATOM 3423 C CA . PRO A 1 433 ? -15.50539 -26.44651 -22.42666 1.000 20.24932 435 PRO A CA 1
ATOM 3424 C C . PRO A 1 433 ? -14.52298 -27.27903 -23.23141 1.000 20.51224 435 PRO A C 1
ATOM 3425 O O . PRO A 1 433 ? -13.41703 -26.80022 -23.50553 1.000 19.91566 435 PRO A O 1
ATOM 3429 N N . LEU A 1 434 ? -14.90415 -28.49788 -23.63559 1.000 19.64802 436 LEU A N 1
ATOM 3430 C CA . LEU A 1 434 ? -13.98901 -29.37167 -24.37545 1.000 22.44610 436 LEU A CA 1
ATOM 3431 C C . LEU A 1 434 ? -13.63105 -28.79284 -25.73711 1.000 21.63411 436 LEU A C 1
ATOM 3432 O O . LEU A 1 434 ? -12.56383 -29.09904 -26.28701 1.000 19.22259 436 LEU A O 1
ATOM 3437 N N . TRP A 1 435 ? -14.52854 -27.98929 -26.31017 1.000 20.15553 437 TRP A N 1
ATOM 3438 C CA . TRP A 1 435 ? -14.29892 -27.33476 -27.59015 1.000 20.31658 437 TRP A CA 1
ATOM 3439 C C . TRP A 1 435 ? -13.68320 -25.94637 -27.42014 1.000 20.25944 437 TRP A C 1
ATOM 3440 O O . TRP A 1 435 ? -12.83004 -25.54855 -28.22071 1.000 18.72679 437 TRP A O 1
ATOM 3451 N N . ARG A 1 436 ? -14.07933 -25.19311 -26.38685 1.000 18.88333 438 ARG A N 1
ATOM 3452 C CA . ARG A 1 436 ? -13.49401 -23.85745 -26.23947 1.000 18.65432 438 ARG A CA 1
ATOM 3453 C C . ARG A 1 436 ? -12.01094 -23.94104 -25.87038 1.000 19.98152 438 ARG A C 1
ATOM 3454 O O . ARG A 1 436 ? -11.20375 -23.12233 -26.33731 1.000 18.58682 438 ARG A O 1
ATOM 3462 N N . PHE A 1 437 ? -11.62699 -24.94447 -25.06390 1.000 19.06376 439 PHE A N 1
ATOM 3463 C CA . PHE A 1 437 ? -10.22828 -25.07380 -24.65155 1.000 19.05073 439 PHE A CA 1
ATOM 3464 C C . PHE A 1 437 ? -9.25193 -25.17165 -25.82203 1.000 17.95814 439 PHE A C 1
ATOM 3465 O O . PHE A 1 437 ? -8.29679 -24.37778 -25.85371 1.000 18.13463 439 PHE A O 1
ATOM 3473 N N . PRO A 1 438 ? -9.39282 -26.09342 -26.78921 1.000 18.44211 440 PRO A N 1
ATOM 3474 C CA . PRO A 1 438 ? -8.43145 -26.08921 -27.90982 1.000 18.09125 440 PRO A CA 1
ATOM 3475 C C . PRO A 1 438 ? -8.48394 -24.81389 -28.71907 1.000 18.40673 440 PRO A C 1
ATOM 3476 O O . PRO A 1 438 ? -7.46730 -24.41827 -29.30607 1.000 17.48615 440 PRO A O 1
ATOM 3480 N N . ASN A 1 439 ? -9.63895 -24.14597 -28.75190 1.000 19.51731 441 ASN A N 1
ATOM 3481 C CA . ASN A 1 439 ? -9.73577 -22.87043 -29.44372 1.000 19.32999 441 ASN A CA 1
ATOM 3482 C C . ASN A 1 439 ? -9.08291 -21.72602 -28.67997 1.000 19.74419 441 ASN A C 1
ATOM 3483 O O . ASN A 1 439 ? -8.93343 -20.63412 -29.24625 1.000 21.58919 441 ASN A O 1
ATOM 3488 N N . GLU A 1 440 ? -8.68952 -21.94305 -27.42375 1.000 18.09713 442 GLU A N 1
ATOM 3489 C CA . GLU A 1 440 ? -7.91481 -20.96540 -26.67849 1.000 18.75659 442 GLU A CA 1
ATOM 3490 C C . GLU A 1 440 ? -6.40921 -21.21012 -26.74743 1.000 20.06971 442 GLU A C 1
ATOM 3491 O O . GLU A 1 440 ? -5.65008 -20.34663 -26.31303 1.000 19.80436 442 GLU A O 1
ATOM 3497 N N . LEU A 1 441 ? -5.95958 -22.36336 -27.25656 1.000 18.61037 443 LEU A N 1
ATOM 3498 C CA . LEU A 1 441 ? -4.53739 -22.68517 -27.22196 1.000 17.65714 443 LEU A CA 1
ATOM 3499 C C . LEU A 1 441 ? -3.72875 -21.61173 -27.94807 1.000 19.13562 443 LEU A C 1
ATOM 3500 O O . LEU A 1 441 ? -4.08331 -21.23177 -29.07132 1.000 20.91368 443 LEU A O 1
ATOM 3505 N N . PRO A 1 442 ? -2.64746 -21.11800 -27.36050 1.000 20.14742 444 PRO A N 1
ATOM 3506 C CA . PRO A 1 442 ? -1.86585 -20.06288 -28.02249 1.000 21.32951 444 PRO A CA 1
ATOM 3507 C C . PRO A 1 442 ? -0.92806 -20.64047 -29.06342 1.000 22.39313 444 PRO A C 1
ATOM 3508 O O . PRO A 1 442 ? 0.21878 -20.98549 -28.76115 1.000 25.59782 444 PRO A O 1
ATOM 3512 N N . ILE A 1 443 ? -1.41154 -20.77182 -30.29429 1.000 22.00412 445 ILE A N 1
ATOM 3513 C CA . ILE A 1 443 ? -0.66226 -21.42147 -31.36237 1.000 22.66215 445 ILE A CA 1
ATOM 3514 C C . ILE A 1 443 ? -0.58103 -20.47437 -32.54597 1.000 22.74831 445 ILE A C 1
ATOM 3515 O O . ILE A 1 443 ? -1.61531 -20.02935 -33.05640 1.000 22.87216 445 ILE A O 1
ATOM 3520 N N . ALA A 1 444 ? 0.64686 -20.17606 -32.97995 1.000 25.66992 446 ALA A N 1
ATOM 3521 C CA . ALA A 1 444 ? 0.90532 -19.35144 -34.16177 1.000 27.85892 446 ALA A CA 1
ATOM 3522 C C . ALA A 1 444 ? 0.30696 -17.95773 -34.00635 1.000 27.80395 446 ALA A C 1
ATOM 3523 O O . ALA A 1 444 ? -0.18414 -17.37197 -34.97054 1.000 27.14640 446 ALA A O 1
ATOM 3525 N N . GLY A 1 445 ? 0.33310 -17.43301 -32.77579 1.000 24.85903 447 GLY A N 1
ATOM 3526 C CA . GLY A 1 445 ? -0.09074 -16.07201 -32.49166 1.000 25.96407 447 GLY A CA 1
ATOM 3527 C C . GLY A 1 445 ? -1.56557 -15.87268 -32.18911 1.000 24.87440 447 GLY A C 1
ATOM 3528 O O . GLY A 1 445 ? -1.96993 -14.73986 -31.87481 1.000 24.30139 447 GLY A O 1
ATOM 3529 N N . GLU A 1 446 ? -2.37964 -16.92460 -32.25145 1.000 23.52856 448 GLU A N 1
ATOM 3530 C CA . GLU A 1 446 ? -3.81909 -16.80989 -32.05645 1.000 23.70892 448 GLU A CA 1
ATOM 3531 C C . GLU A 1 446 ? -4.30312 -17.84401 -31.04881 1.000 22.00950 448 GLU A C 1
ATOM 3532 O O . GLU A 1 446 ? -3.80444 -18.97450 -31.04303 1.000 21.54389 448 GLU A O 1
ATOM 3538 N N . PRO A 1 447 ? -5.28732 -17.49708 -30.20033 1.000 21.56775 449 PRO A N 1
ATOM 3539 C CA . PRO A 1 447 ? -5.85202 -16.13429 -30.11333 1.000 21.99885 449 PRO A CA 1
ATOM 3540 C C . PRO A 1 447 ? -4.90844 -15.16909 -29.40080 1.000 22.92767 449 PRO A C 1
ATOM 3541 O O . PRO A 1 447 ? -4.28045 -15.54474 -28.40662 1.000 21.22658 449 PRO A O 1
ATOM 3545 N N . ALA A 1 448 ? -4.79552 -13.93883 -29.91965 1.000 21.46294 450 ALA A N 1
ATOM 3546 C CA . ALA A 1 448 ? -3.74725 -13.04652 -29.43508 1.000 20.95302 450 ALA A CA 1
ATOM 3547 C C . ALA A 1 448 ? -3.89154 -12.75505 -27.94762 1.000 20.50723 450 ALA A C 1
ATOM 3548 O O . ALA A 1 448 ? -2.89229 -12.49218 -27.27431 1.000 21.42611 450 ALA A O 1
ATOM 3550 N N . ASN A 1 449 ? -5.11401 -12.78084 -27.41095 1.000 19.76778 451 ASN A N 1
ATOM 3551 C CA . ASN A 1 449 ? -5.26312 -12.40424 -26.00854 1.000 20.23124 451 ASN A CA 1
ATOM 3552 C C . ASN A 1 449 ? -4.71228 -13.47523 -25.07441 1.000 20.42948 451 ASN A C 1
ATOM 3553 O O . ASN A 1 449 ? -4.14467 -13.15106 -24.02028 1.000 18.96038 451 ASN A O 1
ATOM 3558 N N . ILE A 1 450 ? -4.89000 -14.75340 -25.42344 1.000 18.83934 452 ILE A N 1
ATOM 3559 C CA . ILE A 1 450 ? -4.26810 -15.82350 -24.63987 1.000 20.32201 452 ILE A CA 1
ATOM 3560 C C . ILE A 1 450 ? -2.75568 -15.80344 -24.80920 1.000 19.74380 452 ILE A C 1
ATOM 3561 O O . ILE A 1 450 ? -2.00781 -15.98446 -23.84142 1.000 20.14575 452 ILE A O 1
ATOM 3566 N N . VAL A 1 451 ? -2.28339 -15.62058 -26.04640 1.000 19.67775 453 VAL A N 1
ATOM 3567 C CA . VAL A 1 451 ? -0.84404 -15.53914 -26.30479 1.000 20.89425 453 VAL A CA 1
ATOM 3568 C C . VAL A 1 451 ? -0.20464 -14.51136 -25.38564 1.000 21.13516 453 VAL A C 1
ATOM 3569 O O . VAL A 1 451 ? 0.83330 -14.76552 -24.76407 1.000 21.04651 453 VAL A O 1
ATOM 3573 N N . ALA A 1 452 ? -0.83006 -13.33392 -25.27811 1.000 21.30650 454 ALA A N 1
ATOM 3574 C CA . ALA A 1 452 ? -0.26487 -12.26731 -24.45868 1.000 21.40366 454 ALA A CA 1
ATOM 3575 C C . ALA A 1 452 ? -0.26603 -12.64711 -22.98316 1.000 21.13385 454 ALA A C 1
ATOM 3576 O O . ALA A 1 452 ? 0.71225 -12.40074 -22.27268 1.000 21.35022 454 ALA A O 1
ATOM 3578 N N . LEU A 1 453 ? -1.34691 -13.27148 -22.50974 1.000 19.68070 455 LEU A N 1
ATOM 3579 C CA . LEU A 1 453 ? -1.41739 -13.67662 -21.10597 1.000 19.15355 455 LEU A CA 1
ATOM 3580 C C . LEU A 1 453 ? -0.38156 -14.74540 -20.78468 1.000 19.26939 455 LEU A C 1
ATOM 3581 O O . LEU A 1 453 ? 0.23358 -14.73148 -19.70875 1.000 19.75262 455 LEU A O 1
ATOM 3586 N N . VAL A 1 454 ? -0.21230 -15.70873 -21.68750 1.000 18.47310 456 VAL A N 1
ATOM 3587 C CA . VAL A 1 454 ? 0.73948 -16.78888 -21.45408 1.000 19.10426 456 VAL A CA 1
ATOM 3588 C C . VAL A 1 454 ? 2.16795 -16.25519 -21.52992 1.000 21.89905 456 VAL A C 1
ATOM 3589 O O . VAL A 1 454 ? 3.02838 -16.61458 -20.71283 1.000 21.82152 456 VAL A O 1
ATOM 3593 N N . GLU A 1 455 ? 2.44163 -15.36595 -22.49009 1.000 20.39599 457 GLU A N 1
ATOM 3594 C CA . GLU A 1 455 ? 3.75772 -14.72722 -22.53022 1.000 22.12897 457 GLU A CA 1
ATOM 3595 C C . GLU A 1 455 ? 4.06976 -14.01215 -21.22248 1.000 22.07635 457 GLU A C 1
ATOM 3596 O O . GLU A 1 455 ? 5.20452 -14.06716 -20.73135 1.000 23.73750 457 GLU A O 1
ATOM 3602 N N . GLU A 1 456 ? 3.07127 -13.35997 -20.62968 1.000 20.92713 458 GLU A N 1
ATOM 3603 C CA . GLU A 1 456 ? 3.31228 -12.63367 -19.38674 1.000 22.62312 458 GLU A CA 1
ATOM 3604 C C . GLU A 1 456 ? 3.67112 -13.57004 -18.24348 1.000 22.80694 458 GLU A C 1
ATOM 3605 O O . GLU A 1 456 ? 4.58144 -13.26798 -17.45855 1.000 22.81792 458 GLU A O 1
ATOM 3611 N N . TYR A 1 457 ? 2.97270 -14.70671 -18.10611 1.000 21.57698 459 TYR A N 1
ATOM 3612 C CA . TYR A 1 457 ? 3.34628 -15.54465 -16.97865 1.000 21.04701 459 TYR A CA 1
ATOM 3613 C C . TYR A 1 457 ? 4.61217 -16.34249 -17.25397 1.000 20.33773 459 TYR A C 1
ATOM 3614 O O . TYR A 1 457 ? 5.30671 -16.70240 -16.30072 1.000 21.07008 459 TYR A O 1
ATOM 3623 N N . MET A 1 458 ? 4.94666 -16.60437 -18.52317 1.000 19.65016 460 MET A N 1
ATOM 3624 C CA . MET A 1 458 ? 6.24937 -17.19910 -18.80599 1.000 23.16284 460 MET A CA 1
ATOM 3625 C C . MET A 1 458 ? 7.37773 -16.22172 -18.48273 1.000 22.58446 460 MET A C 1
ATOM 3626 O O . MET A 1 458 ? 8.41957 -16.62488 -17.94816 1.000 23.02800 460 MET A O 1
ATOM 3631 N N . ASP A 1 459 ? 7.19234 -14.93679 -18.79834 1.000 23.99820 461 ASP A N 1
ATOM 3632 C CA . ASP A 1 459 ? 8.16288 -13.92396 -18.38061 1.000 22.80751 461 ASP A CA 1
ATOM 3633 C C . ASP A 1 459 ? 8.31482 -13.91378 -16.86462 1.000 24.37214 461 ASP A C 1
ATOM 3634 O O . ASP A 1 459 ? 9.43477 -13.86477 -16.33815 1.000 23.71009 461 ASP A O 1
ATOM 3639 N N . TRP A 1 460 ? 7.18963 -13.95583 -16.14393 1.000 22.44166 462 TRP A N 1
ATOM 3640 C CA . TRP A 1 460 ? 7.24843 -13.99824 -14.68701 1.000 22.82020 462 TRP A CA 1
ATOM 3641 C C . TRP A 1 460 ? 7.98238 -15.24561 -14.21375 1.000 25.12241 462 TRP A C 1
ATOM 3642 O O . TRP A 1 460 ? 8.84913 -15.17787 -13.33547 1.000 25.39756 462 TRP A O 1
ATOM 3653 N N . LEU A 1 461 ? 7.64922 -16.40174 -14.79943 1.000 23.16382 463 LEU A N 1
ATOM 3654 C CA . LEU A 1 461 ? 8.27575 -17.64663 -14.38929 1.000 23.59821 463 LEU A CA 1
ATOM 3655 C C . LEU A 1 461 ? 9.79004 -17.58788 -14.57175 1.000 23.62608 463 LEU A C 1
ATOM 3656 O O . LEU A 1 461 ? 10.54297 -18.12110 -13.74709 1.000 24.44894 463 LEU A O 1
ATOM 3661 N N . HIS A 1 462 ? 10.25895 -16.94329 -15.64266 1.000 23.88141 464 HIS A N 1
ATOM 3662 C CA . HIS A 1 462 ? 11.69998 -16.89208 -15.87681 1.000 25.47227 464 HIS A CA 1
ATOM 3663 C C . HIS A 1 462 ? 12.43050 -15.99464 -14.88712 1.000 25.39802 464 HIS A C 1
ATOM 3664 O O . HIS A 1 462 ? 13.65010 -16.13851 -14.73107 1.000 27.62690 464 HIS A O 1
ATOM 3671 N N . GLN A 1 463 ? 11.72661 -15.08017 -14.21428 1.000 25.03263 465 GLN A N 1
ATOM 3672 C CA . GLN A 1 463 ? 12.35853 -14.21335 -13.22885 1.000 27.09093 465 GLN A CA 1
ATOM 3673 C C . GLN A 1 463 ? 12.12585 -14.65849 -11.79050 1.000 28.60040 465 GLN A C 1
ATOM 3674 O O . GLN A 1 463 ? 12.89127 -14.26470 -10.90397 1.000 29.26544 465 GLN A O 1
ATOM 3680 N N . SER A 1 464 ? 11.13096 -15.47950 -11.53928 1.000 27.25667 466 SER A N 1
ATOM 3681 C CA . SER A 1 464 ? 10.73360 -15.74608 -10.16228 1.000 28.67493 466 SER A CA 1
ATOM 3682 C C . SER A 1 464 ? 11.67047 -16.75447 -9.49932 1.000 28.70106 466 SER A C 1
ATOM 3683 O O . SER A 1 464 ? 12.07233 -17.73776 -10.12959 1.000 27.39443 466 SER A O 1
ATOM 3686 N N . PRO A 1 465 ? 11.98061 -16.56319 -8.21325 1.000 29.07547 467 PRO A N 1
ATOM 3687 C CA . PRO A 1 465 ? 12.77573 -17.55272 -7.47418 1.000 28.06214 467 PRO A CA 1
ATOM 3688 C C . PRO A 1 465 ? 11.98423 -18.74513 -6.95892 1.000 28.56006 467 PRO A C 1
ATOM 3689 O O . PRO A 1 465 ? 12.58435 -19.63018 -6.34111 1.000 30.74567 467 PRO A O 1
ATOM 3693 N N . VAL A 1 466 ? 10.67555 -18.80526 -7.19734 1.000 26.02003 468 VAL A N 1
ATOM 3694 C CA . VAL A 1 466 ? 9.84483 -19.84785 -6.57973 1.000 26.82567 468 VAL A CA 1
ATOM 3695 C C . VAL A 1 466 ? 10.39154 -21.22705 -6.93882 1.000 23.55013 468 VAL A C 1
ATOM 3696 O O . VAL A 1 466 ? 10.80924 -21.44924 -8.09677 1.000 25.02533 468 VAL A O 1
ATOM 3700 N N . PRO A 1 467 ? 10.45180 -22.17436 -6.00066 1.000 24.49347 469 PRO A N 1
ATOM 3701 C CA . PRO A 1 467 ? 10.89126 -23.53372 -6.35683 1.000 25.05446 469 PRO A CA 1
ATOM 3702 C C . PRO A 1 467 ? 9.98516 -24.13512 -7.42011 1.000 24.82286 469 PRO A C 1
ATOM 3703 O O . PRO A 1 467 ? 8.76311 -23.98361 -7.37414 1.000 25.51857 469 PRO A O 1
ATOM 3707 N N . LYS A 1 468 ? 10.59909 -24.80642 -8.38840 1.000 24.81804 470 LYS A N 1
ATOM 3708 C CA . LYS A 1 468 ? 9.89540 -25.34748 -9.54389 1.000 24.26476 470 LYS A CA 1
ATOM 3709 C C . LYS A 1 468 ? 10.27824 -26.80652 -9.74073 1.000 26.01551 470 LYS A C 1
ATOM 3710 O O . LYS A 1 468 ? 11.43033 -27.19351 -9.51257 1.000 24.82538 470 LYS A O 1
ATOM 3716 N N . LEU A 1 469 ? 9.30252 -27.61410 -10.16261 1.000 21.95999 471 LEU A N 1
ATOM 3717 C CA . LEU A 1 469 ? 9.51070 -29.02621 -10.45690 1.000 22.46638 471 LEU A CA 1
ATOM 3718 C C . LEU A 1 469 ? 8.81918 -29.32361 -11.78222 1.000 23.44382 471 LEU A C 1
ATOM 3719 O O . LEU A 1 469 ? 7.58658 -29.27158 -11.86429 1.000 24.77140 471 LEU A O 1
ATOM 3724 N N . LEU A 1 470 ? 9.59989 -29.62937 -12.81201 1.000 22.35940 472 LEU A N 1
ATOM 3725 C CA . LEU A 1 470 ? 9.09048 -29.82305 -14.16455 1.000 24.31371 472 LEU A CA 1
ATOM 3726 C C . LEU A 1 470 ? 9.16062 -31.30373 -14.52364 1.000 24.39741 472 LEU A C 1
ATOM 3727 O O . LEU A 1 470 ? 10.24155 -31.90179 -14.48256 1.000 26.27685 472 LEU A O 1
ATOM 3732 N N . PHE A 1 471 ? 8.01261 -31.89781 -14.85454 1.000 23.37901 473 PHE A N 1
ATOM 3733 C CA . PHE A 1 471 ? 7.95260 -33.26240 -15.36588 1.000 22.73669 473 PHE A CA 1
ATOM 3734 C C . PHE A 1 471 ? 7.76597 -33.24046 -16.87958 1.000 22.18137 473 PHE A C 1
ATOM 3735 O O . PHE A 1 471 ? 7.02495 -32.41208 -17.41369 1.000 22.26503 473 PHE A O 1
ATOM 3743 N N . TRP A 1 472 ? 8.45155 -34.14076 -17.57555 1.000 21.53406 474 TRP A N 1
ATOM 3744 C CA . TRP A 1 472 ? 8.35160 -34.17523 -19.02801 1.000 21.79931 474 TRP A CA 1
ATOM 3745 C C . TRP A 1 472 ? 8.52000 -35.60512 -19.49934 1.000 24.28616 474 TRP A C 1
ATOM 3746 O O . TRP A 1 472 ? 9.09865 -36.44178 -18.80562 1.000 23.62020 474 TRP A O 1
ATOM 3757 N N . GLY A 1 473 ? 8.00260 -35.87159 -20.69807 1.000 22.86940 475 GLY A N 1
ATOM 3758 C CA . GLY A 1 473 ? 8.08813 -37.19230 -21.27950 1.000 23.40286 475 GLY A CA 1
ATOM 3759 C C . GLY A 1 473 ? 8.37481 -37.08249 -22.76206 1.000 22.47267 475 GLY A C 1
ATOM 3760 O O . GLY A 1 473 ? 8.36509 -35.99188 -23.33535 1.000 23.49853 475 GLY A O 1
ATOM 3761 N N . THR A 1 474 ? 8.64084 -38.23597 -23.36878 1.000 20.73076 476 THR A N 1
ATOM 3762 C CA . THR A 1 474 ? 8.97278 -38.32795 -24.77902 1.000 22.94306 476 THR A CA 1
ATOM 3763 C C . THR A 1 474 ? 7.88308 -39.10209 -25.49868 1.000 22.25743 476 THR A C 1
ATOM 3764 O O . THR A 1 474 ? 7.57923 -40.22992 -25.09121 1.000 23.15523 476 THR A O 1
ATOM 3768 N N . PRO A 1 475 ? 7.29815 -38.57290 -26.58457 1.000 23.47855 477 PRO A N 1
ATOM 3769 C CA . PRO A 1 475 ? 7.66405 -37.34035 -27.28224 1.000 23.62671 477 PRO A CA 1
ATOM 3770 C C . PRO A 1 475 ? 6.95177 -36.10431 -26.74619 1.000 23.49999 477 PRO A C 1
ATOM 3771 O O . PRO A 1 475 ? 7.22575 -34.99070 -27.20480 1.000 22.65086 477 PRO A O 1
ATOM 3775 N N . GLY A 1 476 ? 6.04658 -36.29953 -25.79436 1.000 22.41894 478 GLY A N 1
ATOM 3776 C CA . GLY A 1 476 ? 5.27320 -35.18310 -25.26871 1.000 21.65905 478 GLY A CA 1
ATOM 3777 C C . GLY A 1 476 ? 4.26904 -34.69895 -26.29689 1.000 21.56739 478 GLY A C 1
ATOM 3778 O O . GLY A 1 476 ? 4.13481 -35.24035 -27.39287 1.000 20.93659 478 GLY A O 1
ATOM 3779 N N . VAL A 1 477 ? 3.54117 -33.64969 -25.92393 1.000 20.92054 479 VAL A N 1
ATOM 3780 C CA . VAL A 1 477 ? 2.59996 -33.02852 -26.85099 1.000 17.99300 479 VAL A CA 1
ATOM 3781 C C . VAL A 1 477 ? 2.79228 -31.52189 -26.78189 1.000 20.62289 479 VAL A C 1
ATOM 3782 O O . VAL A 1 477 ? 3.31213 -30.91316 -27.72546 1.000 21.13107 479 VAL A O 1
ATOM 3786 N N . LEU A 1 478 ? 2.40026 -30.91042 -25.65785 1.000 19.76894 480 LEU A N 1
ATOM 3787 C CA . LEU A 1 478 ? 2.58425 -29.46867 -25.49370 1.000 21.34881 480 LEU A CA 1
ATOM 3788 C C . LEU A 1 478 ? 4.04770 -29.09504 -25.32422 1.000 23.43048 480 LEU A C 1
ATOM 3789 O O . LEU A 1 478 ? 4.43745 -27.97809 -25.67129 1.000 24.97145 480 LEU A O 1
ATOM 3794 N N . ILE A 1 479 ? 4.84931 -29.98670 -24.74899 1.000 22.76781 481 ILE A N 1
ATOM 3795 C CA . ILE A 1 479 ? 6.23476 -29.70313 -24.38790 1.000 24.95060 481 ILE A CA 1
ATOM 3796 C C . ILE A 1 479 ? 7.12079 -30.76560 -25.03096 1.000 25.58601 481 ILE A C 1
ATOM 3797 O O . ILE A 1 479 ? 7.18281 -31.89194 -24.52966 1.000 25.58029 481 ILE A O 1
ATOM 3802 N N . PRO A 1 480 ? 7.80785 -30.45547 -26.13336 1.000 26.31075 482 PRO A N 1
ATOM 3803 C CA . PRO A 1 480 ? 8.77904 -31.39977 -26.68021 1.000 25.27847 482 PRO A CA 1
ATOM 3804 C C . PRO A 1 480 ? 9.94408 -31.58116 -25.71934 1.000 25.44910 482 PRO A C 1
ATOM 3805 O O . PRO A 1 480 ? 10.24603 -30.68328 -24.91631 1.000 26.25201 482 PRO A O 1
ATOM 3809 N N . PRO A 1 481 ? 10.62544 -32.73004 -25.76825 1.000 27.09687 483 PRO A N 1
ATOM 3810 C CA . PRO A 1 481 ? 11.72876 -32.96229 -24.81597 1.000 26.62991 483 PRO A CA 1
ATOM 3811 C C . PRO A 1 481 ? 12.82882 -31.91676 -24.89167 1.000 27.22760 483 PRO A C 1
ATOM 3812 O O . PRO A 1 481 ? 13.39375 -31.54096 -23.85517 1.000 26.81430 483 PRO A O 1
ATOM 3816 N N . ALA A 1 482 ? 13.13482 -31.41578 -26.08885 1.000 26.92422 484 ALA A N 1
ATOM 3817 C CA . ALA A 1 482 ? 14.16730 -30.38723 -26.20978 1.000 32.63215 484 ALA A CA 1
ATOM 3818 C C . ALA A 1 482 ? 13.75080 -29.09887 -25.51281 1.000 30.34930 484 ALA A C 1
ATOM 3819 O O . ALA A 1 482 ? 14.58925 -28.41296 -24.91409 1.000 30.02642 484 ALA A O 1
ATOM 3821 N N . GLU A 1 483 ? 12.46313 -28.75370 -25.58049 1.000 29.02564 485 GLU A N 1
ATOM 3822 C CA . GLU A 1 483 ? 11.98127 -27.56102 -24.88925 1.000 29.89747 485 GLU A CA 1
ATOM 3823 C C . GLU A 1 483 ? 12.00458 -27.75715 -23.38078 1.000 28.39555 485 GLU A C 1
ATOM 3824 O O . GLU A 1 483 ? 12.35547 -26.83520 -22.63372 1.000 26.06169 485 GLU A O 1
ATOM 3830 N N . ALA A 1 484 ? 11.61337 -28.94421 -22.91192 1.000 24.96842 486 ALA A N 1
ATOM 3831 C CA . ALA A 1 484 ? 11.66376 -29.20845 -21.47949 1.000 25.02959 486 ALA A CA 1
ATOM 3832 C C . ALA A 1 484 ? 13.08009 -29.04940 -20.95895 1.000 25.41738 486 ALA A C 1
ATOM 3833 O O . ALA A 1 484 ? 13.29954 -28.43079 -19.91057 1.000 25.68041 486 ALA A O 1
ATOM 3835 N N . ALA A 1 485 ? 14.05541 -29.58524 -21.69725 1.000 25.86384 487 ALA A N 1
ATOM 3836 C CA . ALA A 1 485 ? 15.46250 -29.41667 -21.33257 1.000 27.77294 487 ALA A CA 1
ATOM 3837 C C . ALA A 1 485 ? 15.86619 -27.94611 -21.30266 1.000 27.45072 487 ALA A C 1
ATOM 3838 O O . ALA A 1 485 ? 16.50926 -27.48900 -20.35093 1.000 29.02034 487 ALA A O 1
ATOM 3840 N N . ARG A 1 486 ? 15.51618 -27.19165 -22.34830 1.000 29.51984 488 ARG A N 1
ATOM 3841 C CA . ARG A 1 486 ? 15.87825 -25.77825 -22.38236 1.000 30.42169 488 ARG A CA 1
ATOM 3842 C C . ARG A 1 486 ? 15.29559 -25.03434 -21.19264 1.000 30.25122 488 ARG A C 1
ATOM 3843 O O . ARG A 1 486 ? 15.97607 -24.20283 -20.57667 1.000 27.18714 488 ARG A O 1
ATOM 3851 N N . LEU A 1 487 ? 14.03366 -25.32437 -20.85477 1.000 25.23774 489 LEU A N 1
ATOM 3852 C CA . LEU A 1 487 ? 13.37391 -24.63824 -19.75108 1.000 28.12323 489 LEU A CA 1
ATOM 3853 C C . LEU A 1 487 ? 13.98808 -25.01710 -18.41656 1.000 24.93994 489 LEU A C 1
ATOM 3854 O O . LEU A 1 487 ? 14.12753 -24.16613 -17.53242 1.000 27.90716 489 LEU A O 1
ATOM 3859 N N . ALA A 1 488 ? 14.34041 -26.29250 -18.24202 1.000 25.05322 490 ALA A N 1
ATOM 3860 C CA . ALA A 1 488 ? 14.96757 -26.70858 -16.99284 1.000 26.56820 490 ALA A CA 1
ATOM 3861 C C . ALA A 1 488 ? 16.27736 -25.96756 -16.77114 1.000 26.08068 490 ALA A C 1
ATOM 3862 O O . ALA A 1 488 ? 16.64178 -25.65011 -15.63118 1.000 28.00593 490 ALA A O 1
ATOM 3864 N N . LYS A 1 489 ? 16.99555 -25.68413 -17.84726 1.000 25.16478 491 LYS A N 1
ATOM 3865 C CA . LYS A 1 489 ? 18.26369 -24.98193 -17.72240 1.000 26.66481 491 LYS A CA 1
ATOM 3866 C C . LYS A 1 489 ? 18.09559 -23.48310 -17.51843 1.000 27.36532 491 LYS A C 1
ATOM 3867 O O . LYS A 1 489 ? 18.99760 -22.84514 -16.96362 1.000 29.58393 491 LYS A O 1
ATOM 3873 N N . SER A 1 490 ? 16.97518 -22.89997 -17.94897 1.000 26.46366 492 SER A N 1
ATOM 3874 C CA . SER A 1 490 ? 16.83276 -21.44842 -17.90737 1.000 25.29700 492 SER A CA 1
ATOM 3875 C C . SER A 1 490 ? 15.94262 -20.95056 -16.77297 1.000 27.12556 492 SER A C 1
ATOM 3876 O O . SER A 1 490 ? 16.17351 -19.84863 -16.25647 1.000 26.63185 492 SER A O 1
ATOM 3879 N N . LEU A 1 491 ? 14.94380 -21.72488 -16.36568 1.000 26.45610 493 LEU A N 1
ATOM 3880 C CA . LEU A 1 491 ? 14.09056 -21.31898 -15.25686 1.000 25.37827 493 LEU A CA 1
ATOM 3881 C C . LEU A 1 491 ? 14.86150 -21.38536 -13.93783 1.000 26.36646 493 LEU A C 1
ATOM 3882 O O . LEU A 1 491 ? 15.59450 -22.34717 -13.69359 1.000 29.08597 493 LEU A O 1
ATOM 3887 N N . PRO A 1 492 ? 14.71437 -20.38678 -13.07398 1.000 26.48126 494 PRO A N 1
ATOM 3888 C CA . PRO A 1 492 ? 15.39852 -20.41960 -11.77244 1.000 28.34012 494 PRO A CA 1
ATOM 3889 C C . PRO A 1 492 ? 14.82002 -21.45672 -10.81615 1.000 26.89483 494 PRO A C 1
ATOM 3890 O O . PRO A 1 492 ? 13.61354 -21.71869 -10.79220 1.000 25.22894 494 PRO A O 1
ATOM 3894 N N . ASN A 1 493 ? 15.71173 -22.03134 -10.00044 1.000 29.18471 495 ASN A N 1
ATOM 3895 C CA . ASN A 1 493 ? 15.34884 -22.97748 -8.93949 1.000 27.72175 495 ASN A CA 1
ATOM 3896 C C . ASN A 1 493 ? 14.41033 -24.06307 -9.45779 1.000 27.91899 495 ASN A C 1
ATOM 3897 O O . ASN A 1 493 ? 13.37695 -24.36718 -8.85595 1.000 27.64744 495 ASN A O 1
ATOM 3902 N N . CYS A 1 494 ? 14.79032 -24.65533 -10.58638 1.000 27.64451 496 CYS A N 1
ATOM 3903 C CA . CYS A 1 494 ? 13.96520 -25.62471 -11.29086 1.000 28.22586 496 CYS A CA 1
ATOM 3904 C C . CYS A 1 494 ? 14.65728 -26.97949 -11.31071 1.000 28.95592 496 CYS A C 1
ATOM 3905 O O . CYS A 1 494 ? 15.81437 -27.08137 -11.73259 1.000 31.00411 496 CYS A O 1
ATOM 3908 N N . LYS A 1 495 ? 13.95215 -28.01040 -10.84656 1.000 26.83204 497 LYS A N 1
ATOM 3909 C CA . LYS A 1 495 ? 14.36334 -29.39984 -11.01173 1.000 26.83348 497 LYS A CA 1
ATOM 3910 C C . LYS A 1 495 ? 13.48273 -30.05268 -12.06885 1.000 27.48954 497 LYS A C 1
ATOM 3911 O O . LYS A 1 495 ? 12.26871 -29.84369 -12.08207 1.000 27.96047 497 LYS A O 1
ATOM 3917 N N . ALA A 1 496 ? 14.09110 -30.82816 -12.96360 1.000 26.00520 498 ALA A N 1
ATOM 3918 C CA . ALA A 1 496 ? 13.36415 -31.48315 -14.04340 1.000 25.91432 498 ALA A CA 1
ATOM 3919 C C . ALA A 1 496 ? 13.47002 -32.99160 -13.91094 1.000 28.08688 498 ALA A C 1
ATOM 3920 O O . ALA A 1 496 ? 14.54925 -33.52658 -13.63339 1.000 25.11526 498 ALA A O 1
ATOM 3922 N N . VAL A 1 497 ? 12.35057 -33.67110 -14.14059 1.000 24.62633 499 VAL A N 1
ATOM 3923 C CA . VAL A 1 497 ? 12.26751 -35.12140 -14.02869 1.000 25.08913 499 VAL A CA 1
ATOM 3924 C C . VAL A 1 497 ? 11.73806 -35.67751 -15.33978 1.000 26.82819 499 VAL A C 1
ATOM 3925 O O . VAL A 1 497 ? 10.62109 -35.34575 -15.75371 1.000 24.57952 499 VAL A O 1
ATOM 3929 N N . ASP A 1 498 ? 12.53597 -36.52549 -15.98048 1.000 25.79658 500 ASP A N 1
ATOM 3930 C CA . ASP A 1 498 ? 12.12965 -37.26761 -17.16595 1.000 25.97953 500 ASP A CA 1
ATOM 3931 C C . ASP A 1 498 ? 11.28021 -38.44678 -16.71586 1.000 26.03973 500 ASP A C 1
ATOM 3932 O O . ASP A 1 498 ? 11.75430 -39.29932 -15.95371 1.000 25.22751 500 ASP A O 1
ATOM 3937 N N . ILE A 1 499 ? 10.02302 -38.50910 -17.16965 1.000 22.93757 501 ILE A N 1
ATOM 3938 C CA . ILE A 1 499 ? 9.16490 -39.60386 -16.72427 1.000 22.37434 501 ILE A CA 1
ATOM 3939 C C . ILE A 1 499 ? 9.21039 -40.80954 -17.65501 1.000 24.83304 501 ILE A C 1
ATOM 3940 O O . ILE A 1 499 ? 8.54034 -41.81263 -17.37915 1.000 27.26279 501 ILE A O 1
ATOM 3945 N N . GLY A 1 500 ? 9.97398 -40.74794 -18.74054 1.000 26.00940 502 GLY A N 1
ATOM 3946 C CA . GLY A 1 500 ? 9.97635 -41.80352 -19.72557 1.000 24.60975 502 GLY A CA 1
ATOM 3947 C C . GLY A 1 500 ? 8.99950 -41.50414 -20.84072 1.000 25.56976 502 GLY A C 1
ATOM 3948 O O . GLY A 1 500 ? 8.74766 -40.33593 -21.18245 1.000 22.52579 502 GLY A O 1
ATOM 3949 N N . PRO A 1 501 ? 8.41964 -42.55387 -21.42237 1.000 23.72351 503 PRO A N 1
ATOM 3950 C CA . PRO A 1 501 ? 7.43039 -42.35274 -22.49039 1.000 23.43283 503 PRO A CA 1
ATOM 3951 C C . PRO A 1 501 ? 6.21648 -41.59064 -21.98472 1.000 22.33220 503 PRO A C 1
ATOM 3952 O O . PRO A 1 501 ? 5.69519 -41.85802 -20.90120 1.000 23.14762 503 PRO A O 1
ATOM 3956 N N . GLY A 1 502 ? 5.74956 -40.65679 -22.79706 1.000 21.72940 504 GLY A N 1
ATOM 3957 C CA . GLY A 1 502 ? 4.57557 -39.90398 -22.42074 1.000 22.94548 504 GLY A CA 1
ATOM 3958 C C . GLY A 1 502 ? 4.15668 -38.94516 -23.50857 1.000 21.35686 504 GLY A C 1
ATOM 3959 O O . GLY A 1 502 ? 4.97932 -38.51217 -24.32346 1.000 22.66895 504 GLY A O 1
ATOM 3960 N N . LEU A 1 503 ? 2.86167 -38.61994 -23.52251 1.000 19.47724 505 LEU A N 1
ATOM 3961 C CA . LEU A 1 503 ? 2.30426 -37.69097 -24.48730 1.000 18.71455 505 LEU A CA 1
ATOM 3962 C C . LEU A 1 503 ? 1.81312 -36.48698 -23.70681 1.000 21.78551 505 LEU A C 1
ATOM 3963 O O . LEU A 1 503 ? 2.61018 -35.59342 -23.38084 1.000 20.90782 505 LEU A O 1
ATOM 3968 N N . ASN A 1 504 ? 0.52170 -36.40149 -23.37847 1.000 19.24651 506 ASN A N 1
ATOM 3969 C CA . ASN A 1 504 ? 0.02354 -35.24772 -22.63443 1.000 18.92166 506 ASN A CA 1
ATOM 3970 C C . ASN A 1 504 ? -0.33174 -35.57739 -21.19315 1.000 19.20184 506 ASN A C 1
ATOM 3971 O O . ASN A 1 504 ? 0.07532 -34.85135 -20.28415 1.000 18.85758 506 ASN A O 1
ATOM 3976 N N . LEU A 1 505 ? -1.09989 -36.64145 -20.94549 1.000 18.51067 507 LEU A N 1
ATOM 3977 C CA . LEU A 1 505 ? -1.47767 -36.97896 -19.56699 1.000 19.20773 507 LEU A CA 1
ATOM 3978 C C . LEU A 1 505 ? -0.36558 -37.82203 -18.94654 1.000 19.67659 507 LEU A C 1
ATOM 3979 O O . LEU A 1 505 ? -0.46423 -39.03989 -18.82623 1.000 20.51887 507 LEU A O 1
ATOM 3984 N N . LEU A 1 506 ? 0.71573 -37.14525 -18.53976 1.000 19.91494 508 LEU A N 1
ATOM 3985 C CA . LEU A 1 506 ? 1.86224 -37.86854 -17.99262 1.000 20.90318 508 LEU A CA 1
ATOM 3986 C C . LEU A 1 506 ? 1.49524 -38.60166 -16.71346 1.000 20.78968 508 LEU A C 1
ATOM 3987 O O . LEU A 1 506 ? 2.08477 -39.64668 -16.40972 1.000 22.32362 508 LEU A O 1
ATOM 3992 N N . GLN A 1 507 ? 0.51308 -38.07744 -15.96576 1.000 21.12238 509 GLN A N 1
ATOM 3993 C CA . GLN A 1 507 ? 0.01297 -38.75262 -14.76963 1.000 18.89313 509 GLN A CA 1
ATOM 3994 C C . GLN A 1 507 ? -0.51449 -40.15348 -15.06973 1.000 21.20923 509 GLN A C 1
ATOM 3995 O O . GLN A 1 507 ? -0.54547 -41.00626 -14.17697 1.000 21.79677 509 GLN A O 1
ATOM 4001 N N . GLU A 1 508 ? -0.98737 -40.39708 -16.28754 1.000 20.60961 510 GLU A N 1
ATOM 4002 C CA . GLU A 1 508 ? -1.47286 -41.72862 -16.62091 1.000 20.45402 510 GLU A CA 1
ATOM 4003 C C . GLU A 1 508 ? -0.36859 -42.67216 -17.06527 1.000 22.35860 510 GLU A C 1
ATOM 4004 O O . GLU A 1 508 ? -0.55022 -43.89470 -17.00304 1.000 24.30218 510 GLU A O 1
ATOM 4010 N N . ASP A 1 509 ? 0.76260 -42.15352 -17.51973 1.000 21.65368 511 ASP A N 1
ATOM 4011 C CA . ASP A 1 509 ? 1.82947 -43.05214 -17.93921 1.000 21.81517 511 ASP A CA 1
ATOM 4012 C C . ASP A 1 509 ? 2.80948 -43.39253 -16.82207 1.000 24.28017 511 ASP A C 1
ATOM 4013 O O . ASP A 1 509 ? 3.36364 -44.50153 -16.81803 1.000 22.02126 511 ASP A O 1
ATOM 4018 N N . ASN A 1 510 ? 3.02614 -42.49370 -15.85678 1.000 22.65456 512 ASN A N 1
ATOM 4019 C CA . ASN A 1 510 ? 3.96429 -42.82553 -14.78198 1.000 22.00898 512 ASN A CA 1
ATOM 4020 C C . ASN A 1 510 ? 3.56734 -42.12712 -13.48528 1.000 23.79189 512 ASN A C 1
ATOM 4021 O O . ASN A 1 510 ? 4.31081 -41.27128 -12.98909 1.000 25.23283 512 ASN A O 1
ATOM 4026 N N . PRO A 1 511 ? 2.40784 -42.45051 -12.90944 1.000 22.19239 513 PRO A N 1
ATOM 4027 C CA . PRO A 1 511 ? 1.97427 -41.72403 -11.70429 1.000 22.60874 513 PRO A CA 1
ATOM 4028 C C . PRO A 1 511 ? 2.87732 -41.93625 -10.50186 1.000 24.41720 513 PRO A C 1
ATOM 4029 O O . PRO A 1 511 ? 2.98737 -41.03664 -9.66204 1.000 25.91226 513 PRO A O 1
ATOM 4033 N N . ASP A 1 512 ? 3.53390 -43.09028 -10.39161 1.000 22.92811 514 ASP A N 1
ATOM 4034 C CA . ASP A 1 512 ? 4.32927 -43.35641 -9.19616 1.000 25.08401 514 ASP A CA 1
ATOM 4035 C C . ASP A 1 512 ? 5.57266 -42.48504 -9.15941 1.000 25.40625 514 ASP A C 1
ATOM 4036 O O . ASP A 1 512 ? 5.94330 -41.97152 -8.09890 1.000 26.90396 514 ASP A O 1
ATOM 4041 N N . LEU A 1 513 ? 6.22135 -42.28541 -10.30865 1.000 25.32403 515 LEU A N 1
ATOM 4042 C CA . LEU A 1 513 ? 7.37695 -41.39410 -10.32233 1.000 25.28300 515 LEU A CA 1
ATOM 4043 C C . LEU A 1 513 ? 6.96156 -39.95182 -10.07408 1.000 26.02708 515 LEU A C 1
ATOM 4044 O O . LEU A 1 513 ? 7.63007 -39.22646 -9.32645 1.000 24.24559 515 LEU A O 1
ATOM 4049 N N . ILE A 1 514 ? 5.86497 -39.51297 -10.69677 1.000 23.08555 516 ILE A N 1
ATOM 4050 C CA . ILE A 1 514 ? 5.41835 -38.13439 -10.50667 1.000 23.31208 516 ILE A CA 1
ATOM 4051 C C . ILE A 1 514 ? 5.03171 -37.90393 -9.05187 1.000 22.93289 516 ILE A C 1
ATOM 4052 O O . ILE A 1 514 ? 5.46701 -36.93348 -8.42464 1.000 26.35908 516 ILE A O 1
ATOM 4057 N N . GLY A 1 515 ? 4.26940 -38.83415 -8.47266 1.000 23.27626 517 GLY A N 1
ATOM 4058 C CA . GLY A 1 515 ? 3.84421 -38.67936 -7.08805 1.000 23.32479 517 GLY A CA 1
ATOM 4059 C C . GLY A 1 515 ? 4.98094 -38.74605 -6.08287 1.000 25.18130 517 GLY A C 1
ATOM 4060 O O . GLY A 1 515 ? 5.04801 -37.93381 -5.15506 1.000 26.31509 517 GLY A O 1
ATOM 4061 N N . SER A 1 516 ? 5.88722 -39.70812 -6.23817 1.000 24.99130 518 SER A N 1
ATOM 4062 C CA . SER A 1 516 ? 6.96251 -39.82141 -5.25523 1.000 27.78866 518 SER A CA 1
ATOM 4063 C C . SER A 1 516 ? 7.93994 -38.65931 -5.37112 1.000 27.81427 518 SER A C 1
ATOM 4064 O O . SER A 1 516 ? 8.47647 -38.19435 -4.36283 1.000 29.18715 518 SER A O 1
ATOM 4067 N N . GLU A 1 517 ? 8.18567 -38.17301 -6.58864 1.000 25.32657 519 GLU A N 1
ATOM 4068 C CA . GLU A 1 517 ? 9.11201 -37.05606 -6.73512 1.000 25.74404 519 GLU A CA 1
ATOM 4069 C C . GLU A 1 517 ? 8.49781 -35.76401 -6.21354 1.000 26.95566 519 GLU A C 1
ATOM 4070 O O . GLU A 1 517 ? 9.20326 -34.92464 -5.64006 1.000 25.90399 519 GLU A O 1
ATOM 4076 N N . ILE A 1 518 ? 7.18707 -35.57952 -6.39313 1.000 25.25889 520 ILE A N 1
ATOM 4077 C CA . ILE A 1 518 ? 6.53092 -34.42906 -5.77101 1.000 26.68382 520 ILE A CA 1
ATOM 4078 C C . ILE A 1 518 ? 6.66415 -34.51596 -4.25489 1.000 27.46279 520 ILE A C 1
ATOM 4079 O O . ILE A 1 518 ? 6.98806 -33.53106 -3.58106 1.000 26.06784 520 ILE A O 1
ATOM 4084 N N . ALA A 1 519 ? 6.41775 -35.70713 -3.70036 1.000 26.32654 521 ALA A N 1
ATOM 4085 C CA . ALA A 1 519 ? 6.51173 -35.89299 -2.25301 1.000 28.14713 521 ALA A CA 1
ATOM 4086 C C . ALA A 1 519 ? 7.90955 -35.56380 -1.73861 1.000 28.75557 521 ALA A C 1
ATOM 4087 O O . ALA A 1 519 ? 8.05850 -34.86113 -0.73153 1.000 30.58641 521 ALA A O 1
ATOM 4089 N N . ARG A 1 520 ? 8.94997 -36.07330 -2.40983 1.000 30.49938 522 ARG A N 1
ATOM 4090 C CA . ARG A 1 520 ? 10.31944 -35.77170 -1.99300 1.000 30.44101 522 ARG A CA 1
ATOM 4091 C C . ARG A 1 520 ? 10.62403 -34.28893 -2.12938 1.000 31.50114 522 ARG A C 1
ATOM 4092 O O . ARG A 1 520 ? 11.24637 -33.68952 -1.24819 1.000 31.02966 522 ARG A O 1
ATOM 4100 N N . TRP A 1 521 ? 10.20719 -33.68759 -3.24177 1.000 29.46744 523 TRP A N 1
ATOM 4101 C CA . TRP A 1 521 ? 10.45756 -32.27242 -3.47658 1.000 26.44313 523 TRP A CA 1
ATOM 4102 C C . TRP A 1 521 ? 9.77848 -31.40706 -2.41519 1.000 29.37104 523 TRP A C 1
ATOM 4103 O O . TRP A 1 521 ? 10.36252 -30.42442 -1.93154 1.000 28.78759 523 TRP A O 1
ATOM 4114 N N . LEU A 1 522 ? 8.55644 -31.77845 -2.01534 1.000 28.76754 524 LEU A N 1
ATOM 4115 C CA . LEU A 1 522 ? 7.84811 -31.02916 -0.97934 1.000 29.58826 524 LEU A CA 1
ATOM 4116 C C . LEU A 1 522 ? 8.61170 -31.04177 0.33907 1.000 31.87872 524 LEU A C 1
ATOM 4117 O O . LEU A 1 522 ? 8.62010 -30.04586 1.07234 1.000 35.42403 524 LEU A O 1
ATOM 4122 N N . SER A 1 523 ? 9.26278 -32.15715 0.65393 1.000 30.81644 525 SER A N 1
ATOM 4123 C CA . SER A 1 523 ? 10.00108 -32.25636 1.90642 1.000 34.94481 525 SER A CA 1
ATOM 4124 C C . SER A 1 523 ? 11.22594 -31.35063 1.92780 1.000 38.15834 525 SER A C 1
ATOM 4125 O O . SER A 1 523 ? 11.75673 -31.06946 3.01011 1.000 36.26339 525 SER A O 1
ATOM 4128 N N . THR A 1 524 ? 11.67926 -30.88481 0.76432 1.000 34.80718 526 THR A N 1
ATOM 4129 C CA . THR A 1 524 ? 12.83563 -30.00589 0.66923 1.000 34.91110 526 THR A CA 1
ATOM 4130 C C . THR A 1 524 ? 12.46568 -28.53090 0.71410 1.000 35.36123 526 THR A C 1
ATOM 4131 O O . THR A 1 524 ? 13.36397 -27.68737 0.78100 1.000 40.31698 526 THR A O 1
ATOM 4135 N N . LEU A 1 525 ? 11.18007 -28.19669 0.66321 1.000 34.52674 527 LEU A N 1
ATOM 4136 C CA . LEU A 1 525 ? 10.77376 -26.80538 0.68707 1.000 39.47590 527 LEU A CA 1
ATOM 4137 C C . LEU A 1 525 ? 10.75650 -26.29667 2.12062 1.000 44.35072 527 LEU A C 1
ATOM 4138 O O . LEU A 1 525 ? 10.58246 -27.06117 3.07393 1.000 44.90700 527 LEU A O 1
ATOM 4143 N N . GLU A 1 526 ? 10.93543 -24.98818 2.26791 1.000 50.16194 528 GLU A N 1
ATOM 4144 C CA . GLU A 1 526 ? 10.83551 -24.35426 3.58075 1.000 57.11072 528 GLU A CA 1
ATOM 4145 C C . GLU A 1 526 ? 9.38333 -23.94072 3.83341 1.000 59.08171 528 GLU A C 1
ATOM 4146 O O . GLU A 1 526 ? 9.01670 -22.76468 3.83489 1.000 63.62393 528 GLU A O 1
ATOM 4152 N N . ILE A 1 527 ? 8.54502 -24.95637 4.03457 1.000 59.95727 529 ILE A N 1
ATOM 4153 C CA . ILE A 1 527 ? 7.14211 -24.75261 4.39795 1.000 60.36172 529 ILE A CA 1
ATOM 4154 C C . ILE A 1 527 ? 6.88264 -25.31098 5.79634 1.000 66.42088 529 ILE A C 1
ATOM 4155 O O . ILE A 1 527 ? 7.72519 -25.21207 6.69444 1.000 68.68387 529 ILE A O 1
ATOM 4160 N N . GLY B 1 3 ? 27.15824 -40.18482 38.58565 1.000 41.78596 3 GLY B N 1
ATOM 4161 C CA . GLY B 1 3 ? 26.00274 -39.42463 38.13001 1.000 36.49455 3 GLY B CA 1
ATOM 4162 C C . GLY B 1 3 ? 25.10702 -40.27217 37.24575 1.000 33.35084 3 GLY B C 1
ATOM 4163 O O . GLY B 1 3 ? 23.91091 -40.43832 37.50309 1.000 33.79783 3 GLY B O 1
ATOM 4164 N N . GLU B 1 4 ? 25.71531 -40.81721 36.19331 1.000 33.69224 4 GLU B N 1
ATOM 4165 C CA . GLU B 1 4 ? 25.03120 -41.75857 35.31657 1.000 33.53628 4 GLU B CA 1
ATOM 4166 C C . GLU B 1 4 ? 24.58444 -43.00102 36.07150 1.000 34.86362 4 GLU B C 1
ATOM 4167 O O . GLU B 1 4 ? 23.54592 -43.58678 35.74494 1.000 29.11878 4 GLU B O 1
ATOM 4173 N N . GLU B 1 5 ? 25.36675 -43.43441 37.06501 1.000 32.71774 5 GLU B N 1
ATOM 4174 C CA . GLU B 1 5 ? 25.03869 -44.65242 37.79674 1.000 33.63992 5 GLU B CA 1
ATOM 4175 C C . GLU B 1 5 ? 23.76324 -44.50301 38.61056 1.000 32.97718 5 GLU B C 1
ATOM 4176 O O . GLU B 1 5 ? 23.15800 -45.51083 38.99240 1.000 32.91042 5 GLU B O 1
ATOM 4182 N N . LEU B 1 6 ? 23.33095 -43.26741 38.86558 1.000 30.55790 6 LEU B N 1
ATOM 4183 C CA . LEU B 1 6 ? 22.09237 -43.04398 39.59275 1.000 31.53179 6 LEU B CA 1
ATOM 4184 C C . LEU B 1 6 ? 20.86350 -43.40929 38.77430 1.000 27.41583 6 LEU B C 1
ATOM 4185 O O . LEU B 1 6 ? 19.76864 -43.47616 39.33984 1.000 28.49013 6 LEU B O 1
ATOM 4190 N N . PHE B 1 7 ? 21.02125 -43.65059 37.46946 1.000 26.33931 7 PHE B N 1
ATOM 4191 C CA . PHE B 1 7 ? 19.90317 -43.87933 36.56507 1.000 26.06422 7 PHE B CA 1
ATOM 4192 C C . PHE B 1 7 ? 19.87673 -45.29542 36.00001 1.000 28.30187 7 PHE B C 1
ATOM 4193 O O . PHE B 1 7 ? 19.17353 -45.54697 35.02039 1.000 29.03573 7 PHE B O 1
ATOM 4201 N N . THR B 1 8 ? 20.62652 -46.23119 36.58994 1.000 30.49440 8 THR B N 1
ATOM 4202 C CA . THR B 1 8 ? 20.67533 -47.57651 36.01872 1.000 29.44906 8 THR B CA 1
ATOM 4203 C C . THR B 1 8 ? 19.37032 -48.34259 36.20581 1.000 29.22967 8 THR B C 1
ATOM 4204 O O . THR B 1 8 ? 19.10557 -49.28686 35.44786 1.000 31.15048 8 THR B O 1
ATOM 4208 N N . GLY B 1 9 ? 18.54828 -47.96761 37.18684 1.000 29.70366 9 GLY B N 1
ATOM 4209 C CA . GLY B 1 9 ? 17.26941 -48.62576 37.37518 1.000 30.73349 9 GLY B CA 1
ATOM 4210 C C . GLY B 1 9 ? 16.10795 -47.65578 37.37662 1.000 28.52730 9 GLY B C 1
ATOM 4211 O O . GLY B 1 9 ? 16.20214 -46.57840 36.79707 1.000 28.39621 9 GLY B O 1
ATOM 4212 N N . VAL B 1 10 ? 15.02010 -48.03914 38.03508 1.000 27.02304 10 VAL B N 1
ATOM 4213 C CA . VAL B 1 10 ? 13.84604 -47.18483 38.17944 1.000 26.61324 10 VAL B CA 1
ATOM 4214 C C . VAL B 1 10 ? 14.10860 -46.15830 39.27747 1.000 25.94531 10 VAL B C 1
ATOM 4215 O O . VAL B 1 10 ? 14.54989 -46.51067 40.37720 1.000 25.83966 10 VAL B O 1
ATOM 4219 N N . VAL B 1 11 ? 13.83160 -44.88911 38.99030 1.000 22.39117 11 VAL B N 1
ATOM 4220 C CA . VAL B 1 11 ? 14.05204 -43.78798 39.91931 1.000 23.12493 11 VAL B CA 1
ATOM 4221 C C . VAL B 1 11 ? 12.70965 -43.11571 40.16801 1.000 22.25857 11 VAL B C 1
ATOM 4222 O O . VAL B 1 11 ? 12.04626 -42.71800 39.20825 1.000 22.07037 11 VAL B O 1
ATOM 4226 N N . PRO B 1 12 ? 12.28055 -42.94298 41.42031 1.000 22.62711 12 PRO B N 1
ATOM 4227 C CA . PRO B 1 12 ? 11.04034 -42.20279 41.67398 1.000 22.49521 12 PRO B CA 1
ATOM 4228 C C . PRO B 1 12 ? 11.23269 -40.73938 41.34068 1.000 22.38743 12 PRO B C 1
ATOM 4229 O O . PRO B 1 12 ? 12.32302 -40.18463 41.50046 1.000 21.46261 12 PRO B O 1
ATOM 4233 N N . ILE B 1 13 ? 10.14340 -40.10684 40.90147 1.000 21.76350 13 ILE B N 1
ATOM 4234 C CA . ILE B 1 13 ? 10.14650 -38.71331 40.47932 1.000 21.05034 13 ILE B CA 1
ATOM 4235 C C . ILE B 1 13 ? 9.07525 -37.95939 41.24937 1.000 21.15481 13 ILE B C 1
ATOM 4236 O O . ILE B 1 13 ? 7.98101 -38.48381 41.48335 1.000 20.34264 13 ILE B O 1
ATOM 4241 N N . LEU B 1 14 ? 9.40284 -36.72994 41.64890 1.000 19.08458 14 LEU B N 1
ATOM 4242 C CA . LEU B 1 14 ? 8.43975 -35.75998 42.15476 1.000 20.35292 14 LEU B CA 1
ATOM 4243 C C . LEU B 1 14 ? 8.54542 -34.48615 41.33392 1.000 19.03129 14 LEU B C 1
ATOM 4244 O O . LEU B 1 14 ? 9.64890 -34.02780 41.01721 1.000 20.65146 14 LEU B O 1
ATOM 4249 N N . VAL B 1 15 ? 7.40193 -33.90704 40.98804 1.000 18.66432 15 VAL B N 1
ATOM 4250 C CA . VAL B 1 15 ? 7.37304 -32.65428 40.24387 1.000 18.87589 15 VAL B CA 1
ATOM 4251 C C . VAL B 1 15 ? 6.49317 -31.67402 41.00597 1.000 19.43023 15 VAL B C 1
ATOM 4252 O O . VAL B 1 15 ? 5.42527 -32.04319 41.50599 1.000 20.33503 15 VAL B O 1
ATOM 4256 N N . GLU B 1 16 ? 6.95201 -30.43074 41.11767 1.000 20.24420 16 GLU B N 1
ATOM 4257 C CA . GLU B 1 16 ? 6.16145 -29.39431 41.76423 1.000 20.20485 16 GLU B CA 1
ATOM 4258 C C . GLU B 1 16 ? 6.25426 -28.12428 40.94191 1.000 21.88348 16 GLU B C 1
ATOM 4259 O O . GLU B 1 16 ? 7.35441 -27.64300 40.65254 1.000 21.13093 16 GLU B O 1
ATOM 4265 N N . LEU B 1 17 ? 5.09774 -27.57827 40.58226 1.000 22.24962 17 LEU B N 1
ATOM 4266 C CA . LEU B 1 17 ? 5.01882 -26.41653 39.71199 1.000 19.77612 17 LEU B CA 1
ATOM 4267 C C . LEU B 1 17 ? 4.11517 -25.38600 40.35935 1.000 21.94433 17 LEU B C 1
ATOM 4268 O O . LEU B 1 17 ? 2.99525 -25.71057 40.75800 1.000 22.86385 17 LEU B O 1
ATOM 4273 N N . ASP B 1 18 ? 4.60953 -24.16073 40.47497 1.000 22.65675 18 ASP B N 1
ATOM 4274 C CA . ASP B 1 18 ? 3.80292 -23.00828 40.86735 1.000 25.53063 18 ASP B CA 1
ATOM 4275 C C . ASP B 1 18 ? 3.70546 -22.07968 39.66343 1.000 24.95762 18 ASP B C 1
ATOM 4276 O O . ASP B 1 18 ? 4.73176 -21.64993 39.11782 1.000 23.11186 18 ASP B O 1
ATOM 4281 N N . GLY B 1 19 ? 2.47569 -21.76786 39.25331 1.000 24.91206 19 GLY B N 1
ATOM 4282 C CA . GLY B 1 19 ? 2.25504 -21.09003 37.99903 1.000 22.42691 19 GLY B CA 1
ATOM 4283 C C . GLY B 1 19 ? 1.34765 -19.88281 38.13728 1.000 24.56007 19 GLY B C 1
ATOM 4284 O O . GLY B 1 19 ? 0.51794 -19.77973 39.05118 1.000 22.17405 19 GLY B O 1
ATOM 4285 N N . ASP B 1 20 ? 1.50887 -18.97510 37.17383 1.000 21.93499 20 ASP B N 1
ATOM 4286 C CA . ASP B 1 20 ? 0.71866 -17.75057 37.08148 1.000 24.27397 20 ASP B CA 1
ATOM 4287 C C . ASP B 1 20 ? 0.64732 -17.39674 35.60309 1.000 23.94251 20 ASP B C 1
ATOM 4288 O O . ASP B 1 20 ? 1.66426 -17.04064 35.01096 1.000 25.73741 20 ASP B O 1
ATOM 4293 N N . VAL B 1 21 ? -0.53766 -17.48386 35.01097 1.000 22.52044 21 VAL B N 1
ATOM 4294 C CA . VAL B 1 21 ? -0.73011 -17.17069 33.59717 1.000 24.31808 21 VAL B CA 1
ATOM 4295 C C . VAL B 1 21 ? -1.80799 -16.09158 33.50697 1.000 23.86833 21 VAL B C 1
ATOM 4296 O O . VAL B 1 21 ? -2.96556 -16.33685 33.87038 1.000 26.91083 21 VAL B O 1
ATOM 4300 N N . ASN B 1 22 ? -1.42976 -14.90494 33.03166 1.000 23.68428 22 ASN B N 1
ATOM 4301 C CA . ASN B 1 22 ? -2.36571 -13.77660 32.93938 1.000 23.89374 22 ASN B CA 1
ATOM 4302 C C . ASN B 1 22 ? -3.05913 -13.53823 34.27682 1.000 24.72538 22 ASN B C 1
ATOM 4303 O O . ASN B 1 22 ? -4.25526 -13.24455 34.33594 1.000 29.67910 22 ASN B O 1
ATOM 4308 N N . GLY B 1 23 ? -2.30846 -13.69241 35.36361 1.000 25.29317 23 GLY B N 1
ATOM 4309 C CA . GLY B 1 23 ? -2.85725 -13.51860 36.69131 1.000 30.69738 23 GLY B CA 1
ATOM 4310 C C . GLY B 1 23 ? -3.58738 -14.71374 37.26184 1.000 30.67459 23 GLY B C 1
ATOM 4311 O O . GLY B 1 23 ? -3.88385 -14.71270 38.46330 1.000 35.85851 23 GLY B O 1
ATOM 4312 N N . HIS B 1 24 ? -3.89858 -15.72823 36.45626 1.000 28.93311 24 HIS B N 1
ATOM 4313 C CA . HIS B 1 24 ? -4.52672 -16.94477 36.96566 1.000 28.80347 24 HIS B CA 1
ATOM 4314 C C . HIS B 1 24 ? -3.46513 -17.77903 37.67675 1.000 30.61131 24 HIS B C 1
ATOM 4315 O O . HIS B 1 24 ? -2.58499 -18.34956 37.02343 1.000 26.13509 24 HIS B O 1
ATOM 4322 N N . LYS B 1 25 ? -3.56272 -17.89192 39.00021 1.000 27.42681 25 LYS B N 1
ATOM 4323 C CA . LYS B 1 25 ? -2.56893 -18.62590 39.77859 1.000 28.23270 25 LYS B CA 1
ATOM 4324 C C . LYS B 1 25 ? -2.97367 -20.08523 39.93614 1.000 25.90082 25 LYS B C 1
ATOM 4325 O O . LYS B 1 25 ? -4.15383 -20.40158 40.09655 1.000 24.64909 25 LYS B O 1
ATOM 4331 N N . PHE B 1 26 ? -1.98568 -20.97960 39.89552 1.000 23.14110 26 PHE B N 1
ATOM 4332 C CA . PHE B 1 26 ? -2.28706 -22.39694 40.00172 1.000 21.80133 26 PHE B CA 1
ATOM 4333 C C . PHE B 1 26 ? -1.03430 -23.14324 40.43993 1.000 21.00085 26 PHE B C 1
ATOM 4334 O O . PHE B 1 26 ? 0.08043 -22.63039 40.33529 1.000 21.35247 26 PHE B O 1
ATOM 4342 N N . SER B 1 27 ? -1.23541 -24.37132 40.93153 1.000 23.19470 27 SER B N 1
ATOM 4343 C CA . SER B 1 27 ? -0.13182 -25.26522 41.27376 1.000 21.59849 27 SER B CA 1
ATOM 4344 C C . SER B 1 27 ? -0.43515 -26.65476 40.75003 1.000 22.33485 27 SER B C 1
ATOM 4345 O O . SER B 1 27 ? -1.58829 -27.08577 40.76032 1.000 22.28918 27 SER B O 1
ATOM 4348 N N . VAL B 1 28 ? 0.60007 -27.37961 40.32699 1.000 22.26008 28 VAL B N 1
ATOM 4349 C CA . VAL B 1 28 ? 0.40456 -28.79932 40.06631 1.000 20.42263 28 VAL B CA 1
ATOM 4350 C C . VAL B 1 28 ? 1.52986 -29.60332 40.70631 1.000 22.20742 28 VAL B C 1
ATOM 4351 O O . VAL B 1 28 ? 2.66798 -29.13870 40.84699 1.000 22.01400 28 VAL B O 1
ATOM 4355 N N . SER B 1 29 ? 1.17140 -30.80246 41.15308 1.000 24.39909 29 SER B N 1
ATOM 4356 C CA . SER B 1 29 ? 2.10091 -31.76323 41.72851 1.000 22.68029 29 SER B CA 1
ATOM 4357 C C . SER B 1 29 ? 2.08134 -33.01765 40.87367 1.000 22.28383 29 SER B C 1
ATOM 4358 O O . SER B 1 29 ? 1.00765 -33.47873 40.47387 1.000 22.97269 29 SER B O 1
ATOM 4361 N N . GLY B 1 30 ? 3.25510 -33.58896 40.61880 1.000 19.66673 30 GLY B N 1
ATOM 4362 C CA . GLY B 1 30 ? 3.34321 -34.82332 39.86764 1.000 18.82678 30 GLY B CA 1
ATOM 4363 C C . GLY B 1 30 ? 4.16142 -35.85433 40.61473 1.000 21.87699 30 GLY B C 1
ATOM 4364 O O . GLY B 1 30 ? 5.06012 -35.52492 41.38490 1.000 20.60796 30 GLY B O 1
ATOM 4365 N N . GLU B 1 31 ? 3.84688 -37.11866 40.35681 1.000 22.40078 31 GLU B N 1
ATOM 4366 C CA . GLU B 1 31 ? 4.59416 -38.21881 40.93875 1.000 24.11690 31 GLU B CA 1
ATOM 4367 C C . GLU B 1 31 ? 4.63555 -39.36895 39.94334 1.000 22.68939 31 GLU B C 1
ATOM 4368 O O . GLU B 1 31 ? 3.71982 -39.54981 39.13608 1.000 20.91609 31 GLU B O 1
ATOM 4374 N N . GLY B 1 32 ? 5.71152 -40.14010 40.00631 1.000 21.38946 32 GLY B N 1
ATOM 4375 C CA . GLY B 1 32 ? 5.84110 -41.27352 39.10850 1.000 22.60151 32 GLY B CA 1
ATOM 4376 C C . GLY B 1 32 ? 7.24440 -41.81500 39.15830 1.000 23.92330 32 GLY B C 1
ATOM 4377 O O . GLY B 1 32 ? 7.92607 -41.72885 40.18919 1.000 22.41991 32 GLY B O 1
ATOM 4378 N N . GLU B 1 33 ? 7.68028 -42.35864 38.02953 1.000 19.92526 33 GLU B N 1
ATOM 4379 C CA . GLU B 1 33 ? 9.01917 -42.92634 37.99735 1.000 22.75322 33 GLU B CA 1
ATOM 4380 C C . GLU B 1 33 ? 9.60051 -42.78837 36.60038 1.000 21.32530 33 GLU B C 1
ATOM 4381 O O . GLU B 1 33 ? 8.87457 -42.64752 35.61149 1.000 21.12866 33 GLU B O 1
ATOM 4387 N N . GLY B 1 34 ? 10.92917 -42.80565 36.54334 1.000 21.06092 34 GLY B N 1
ATOM 4388 C CA . GLY B 1 34 ? 11.64986 -42.76496 35.28881 1.000 21.37545 34 GLY B CA 1
ATOM 4389 C C . GLY B 1 34 ? 12.60450 -43.94128 35.19929 1.000 19.88475 34 GLY B C 1
ATOM 4390 O O . GLY B 1 34 ? 13.11869 -44.42102 36.20993 1.000 22.71747 34 GLY B O 1
ATOM 4391 N N . ASP B 1 35 ? 12.84216 -44.39732 33.97071 1.000 19.99243 35 ASP B N 1
ATOM 4392 C CA . ASP B 1 35 ? 13.71236 -45.54535 33.70439 1.000 20.90176 35 ASP B CA 1
ATOM 4393 C C . ASP B 1 35 ? 14.51533 -45.22005 32.45068 1.000 20.03805 35 ASP B C 1
ATOM 4394 O O . ASP B 1 35 ? 14.06616 -45.49313 31.32950 1.000 21.82858 35 ASP B O 1
ATOM 4399 N N . ALA B 1 36 ? 15.70728 -44.65428 32.65558 1.000 19.45527 36 ALA B N 1
ATOM 4400 C CA . ALA B 1 36 ? 16.53263 -44.17491 31.55381 1.000 21.12885 36 ALA B CA 1
ATOM 4401 C C . ALA B 1 36 ? 16.92686 -45.28023 30.57903 1.000 22.43169 36 ALA B C 1
ATOM 4402 O O . ALA B 1 36 ? 17.22334 -44.97915 29.40699 1.000 19.48684 36 ALA B O 1
ATOM 4404 N N . THR B 1 37 ? 16.95696 -46.54188 31.03463 1.000 20.93595 37 THR B N 1
ATOM 4405 C CA . THR B 1 37 ? 17.23610 -47.65697 30.12684 1.000 21.55435 37 THR B CA 1
ATOM 4406 C C . THR B 1 37 ? 16.34239 -47.60362 28.89533 1.000 20.78067 37 THR B C 1
ATOM 4407 O O . THR B 1 37 ? 16.79370 -47.86385 27.77167 1.000 22.09050 37 THR B O 1
ATOM 4411 N N . TYR B 1 38 ? 15.07506 -47.25916 29.08499 1.000 18.89168 38 TYR B N 1
ATOM 4412 C CA . TYR B 1 38 ? 14.11351 -47.18085 27.99955 1.000 19.15912 38 TYR B CA 1
ATOM 4413 C C . TYR B 1 38 ? 13.80475 -45.75972 27.59201 1.000 19.34457 38 TYR B C 1
ATOM 4414 O O . TYR B 1 38 ? 12.93416 -45.56381 26.74101 1.000 18.63313 38 TYR B O 1
ATOM 4423 N N . GLY B 1 39 ? 14.47836 -44.77919 28.19247 1.000 17.51921 39 GLY B N 1
ATOM 4424 C CA . GLY B 1 39 ? 14.13674 -43.37433 27.99734 1.000 16.90032 39 GLY B CA 1
ATOM 4425 C C . GLY B 1 39 ? 12.74726 -43.02766 28.46424 1.000 19.44031 39 GLY B C 1
ATOM 4426 O O . GLY B 1 39 ? 12.10790 -42.13413 27.89427 1.000 18.58381 39 GLY B O 1
ATOM 4427 N N . LYS B 1 40 ? 12.27469 -43.68426 29.52140 1.000 20.25228 40 LYS B N 1
ATOM 4428 C CA . LYS B 1 40 ? 10.85511 -43.74725 29.83691 1.000 19.22900 40 LYS B CA 1
ATOM 4429 C C . LYS B 1 40 ? 10.47905 -42.90725 31.05215 1.000 18.00761 40 LYS B C 1
ATOM 4430 O O . LYS B 1 40 ? 11.16838 -42.93511 32.07920 1.000 18.86122 40 LYS B O 1
ATOM 4436 N N . LEU B 1 41 ? 9.34361 -42.21251 30.94576 1.000 17.97461 41 LEU B N 1
ATOM 4437 C CA . LEU B 1 41 ? 8.70432 -41.55697 32.07925 1.000 19.46181 41 LEU B CA 1
ATOM 4438 C C . LEU B 1 41 ? 7.25527 -42.00717 32.18359 1.000 18.32746 41 LEU B C 1
ATOM 4439 O O . LEU B 1 41 ? 6.54447 -42.07708 31.17657 1.000 19.25522 41 LEU B O 1
ATOM 4444 N N . THR B 1 42 ? 6.81381 -42.30698 33.40208 1.000 20.79622 42 THR B N 1
ATOM 4445 C CA A THR B 1 42 ? 5.39766 -42.53387 33.67410 0.474 20.03963 42 THR B CA 1
ATOM 4446 C CA B THR B 1 42 ? 5.40419 -42.55876 33.70153 0.526 20.74570 42 THR B CA 1
ATOM 4447 C C . THR B 1 42 ? 5.03458 -41.68937 34.89139 1.000 22.38561 42 THR B C 1
ATOM 4448 O O . THR B 1 42 ? 5.55615 -41.89981 35.99015 1.000 22.99367 42 THR B O 1
ATOM 4455 N N . LEU B 1 43 ? 4.16671 -40.69812 34.67813 1.000 20.05396 43 LEU B N 1
ATOM 4456 C CA . LEU B 1 43 ? 3.84089 -39.73793 35.71844 1.000 20.41998 43 LEU B CA 1
ATOM 4457 C C . LEU B 1 43 ? 2.35307 -39.41835 35.71348 1.000 20.91524 43 LEU B C 1
ATOM 4458 O O . LEU B 1 43 ? 1.67829 -39.46571 34.67620 1.000 22.28864 43 LEU B O 1
ATOM 4463 N N . LYS B 1 44 ? 1.84876 -39.07749 36.89018 1.000 21.47826 44 LYS B N 1
ATOM 4464 C CA . LYS B 1 44 ? 0.51584 -38.51962 37.03127 1.000 22.96824 44 LYS B CA 1
ATOM 4465 C C . LYS B 1 44 ? 0.62923 -37.15490 37.68695 1.000 22.42533 44 LYS B C 1
ATOM 4466 O O . LYS B 1 44 ? 1.29504 -37.00877 38.71974 1.000 22.10021 44 LYS B O 1
ATOM 4472 N N . PHE B 1 45 ? -0.03179 -36.16676 37.09416 1.000 20.60605 45 PHE B N 1
ATOM 4473 C CA . PHE B 1 45 ? -0.01916 -34.80125 37.58879 1.000 18.75712 45 PHE B CA 1
ATOM 4474 C C . PHE B 1 45 ? -1.41755 -34.40650 38.02040 1.000 20.31213 45 PHE B C 1
ATOM 4475 O O . PHE B 1 45 ? -2.39367 -34.75995 37.35886 1.000 22.99120 45 PHE B O 1
ATOM 4483 N N . ILE B 1 46 ? -1.50314 -33.66782 39.12131 1.000 21.92198 46 ILE B N 1
ATOM 4484 C CA . ILE B 1 46 ? -2.76690 -33.16123 39.64871 1.000 24.04276 46 ILE B CA 1
ATOM 4485 C C . ILE B 1 46 ? -2.64613 -31.65491 39.79911 1.000 22.84922 46 ILE B C 1
ATOM 4486 O O . ILE B 1 46 ? -1.61105 -31.15664 40.24753 1.000 23.09193 46 ILE B O 1
ATOM 4491 N N . CYS B 1 47 ? -3.69265 -30.92626 39.41211 1.000 20.97444 47 CYS B N 1
ATOM 4492 C CA . CYS B 1 47 ? -3.78459 -29.51243 39.74377 1.000 23.26222 47 CYS B CA 1
ATOM 4493 C C . CYS B 1 47 ? -4.34352 -29.40021 41.15344 1.000 24.11770 47 CYS B C 1
ATOM 4494 O O . CYS B 1 47 ? -5.50897 -29.73589 41.39312 1.000 23.26903 47 CYS B O 1
ATOM 4497 N N . THR B 1 48 ? -3.51660 -28.94578 42.08793 1.000 23.80257 48 THR B N 1
ATOM 4498 C CA . THR B 1 48 ? -3.90140 -28.97428 43.49175 1.000 28.39233 48 THR B CA 1
ATOM 4499 C C . THR B 1 48 ? -4.69904 -27.74538 43.91032 1.000 26.95611 48 THR B C 1
ATOM 4500 O O . THR B 1 48 ? -5.23407 -27.72420 45.02320 1.000 28.16542 48 THR B O 1
ATOM 4504 N N . THR B 1 49 ? -4.81819 -26.74266 43.04438 1.000 24.93860 49 THR B N 1
ATOM 4505 C CA . THR B 1 49 ? -5.56651 -25.53162 43.35052 1.000 25.69331 49 THR B CA 1
ATOM 4506 C C . THR B 1 49 ? -6.96475 -25.51865 42.74234 1.000 26.99279 49 THR B C 1
ATOM 4507 O O . THR B 1 49 ? -7.70179 -24.54831 42.95375 1.000 28.24683 49 THR B O 1
ATOM 4511 N N . GLY B 1 50 ? -7.34555 -26.56506 42.01039 1.000 26.43989 50 GLY B N 1
ATOM 4512 C CA . GLY B 1 50 ? -8.64777 -26.65236 41.36420 1.000 28.86941 50 GLY B CA 1
ATOM 4513 C C . GLY B 1 50 ? -8.54808 -27.05383 39.90439 1.000 27.91640 50 GLY B C 1
ATOM 4514 O O . GLY B 1 50 ? -7.76818 -27.93829 39.55458 1.000 28.95169 50 GLY B O 1
ATOM 4515 N N . LYS B 1 51 ? -9.32698 -26.41853 39.03844 1.000 28.02411 51 LYS B N 1
ATOM 4516 C CA . LYS B 1 51 ? -9.17589 -26.63355 37.60557 1.000 29.94774 51 LYS B CA 1
ATOM 4517 C C . LYS B 1 51 ? -7.94896 -25.90254 37.07833 1.000 29.00364 51 LYS B C 1
ATOM 4518 O O . LYS B 1 51 ? -7.64310 -24.78818 37.50469 1.000 25.82241 51 LYS B O 1
ATOM 4524 N N . LEU B 1 52 ? -7.27242 -26.52341 36.12132 1.000 28.13652 52 LEU B N 1
ATOM 4525 C CA . LEU B 1 52 ? -6.11948 -25.89311 35.49035 1.000 27.43254 52 LEU B CA 1
ATOM 4526 C C . LEU B 1 52 ? -6.58292 -24.80265 34.52579 1.000 28.63632 52 LEU B C 1
ATOM 4527 O O . LEU B 1 52 ? -7.40611 -25.07512 33.64190 1.000 28.37190 52 LEU B O 1
ATOM 4532 N N . PRO B 1 53 ? -6.08164 -23.56755 34.65260 1.000 24.87379 53 PRO B N 1
ATOM 4533 C CA . PRO B 1 53 ? -6.55899 -22.47634 33.79142 1.000 28.30790 53 PRO B CA 1
ATOM 4534 C C . PRO B 1 53 ? -5.98613 -22.48645 32.38556 1.000 27.17812 53 PRO B C 1
ATOM 4535 O O . PRO B 1 53 ? -6.39387 -21.65403 31.56896 1.000 27.52122 53 PRO B O 1
ATOM 4539 N N . VAL B 1 54 ? -5.03902 -23.36752 32.09203 1.000 25.13999 54 VAL B N 1
ATOM 4540 C CA . VAL B 1 54 ? -4.47784 -23.51395 30.75061 1.000 24.32609 54 VAL B CA 1
ATOM 4541 C C . VAL B 1 54 ? -4.60735 -24.98195 30.36565 1.000 22.03808 54 VAL B C 1
ATOM 4542 O O . VAL B 1 54 ? -4.81665 -25.83904 31.23219 1.000 22.73091 54 VAL B O 1
ATOM 4546 N N . PRO B 1 55 ? -4.52059 -25.30917 29.07640 1.000 22.02419 55 PRO B N 1
ATOM 4547 C CA . PRO B 1 55 ? -4.60329 -26.72490 28.69248 1.000 20.08059 55 PRO B CA 1
ATOM 4548 C C . PRO B 1 55 ? -3.41558 -27.51013 29.22382 1.000 20.60080 55 PRO B C 1
ATOM 4549 O O . PRO B 1 55 ? -2.27402 -27.03718 29.20619 1.000 21.05630 55 PRO B O 1
ATOM 4553 N N . TRP B 1 56 ? -3.69834 -28.72530 29.68898 1.000 20.10900 56 TRP B N 1
ATOM 4554 C CA . TRP B 1 56 ? -2.63463 -29.61662 30.14754 1.000 20.54549 56 TRP B CA 1
ATOM 4555 C C . TRP B 1 56 ? -1.49309 -29.77349 29.15298 1.000 20.99381 56 TRP B C 1
ATOM 4556 O O . TRP B 1 56 ? -0.32866 -29.76345 29.59240 1.000 19.81735 56 TRP B O 1
ATOM 4567 N N . PRO B 1 57 ? -1.72896 -29.93896 27.84417 1.000 20.54393 57 PRO B N 1
ATOM 4568 C CA . PRO B 1 57 ? -0.58840 -30.10568 26.92678 1.000 18.62767 57 PRO B CA 1
ATOM 4569 C C . PRO B 1 57 ? 0.38183 -28.94297 26.92106 1.000 19.22686 57 PRO B C 1
ATOM 4570 O O . PRO B 1 57 ? 1.57146 -29.16680 26.66035 1.000 21.11331 57 PRO B O 1
ATOM 4574 N N . THR B 1 58 ? -0.07292 -27.70990 27.18538 1.000 18.46218 58 THR B N 1
ATOM 4575 C CA . THR B 1 58 ? 0.86642 -26.59324 27.18353 1.000 18.73603 58 THR B CA 1
ATOM 4576 C C . THR B 1 58 ? 1.91821 -26.71639 28.28580 1.000 19.04469 58 THR B C 1
ATOM 4577 O O . THR B 1 58 ? 2.93611 -26.02622 28.22447 1.000 17.95144 58 THR B O 1
ATOM 4581 N N . LEU B 1 59 ? 1.69663 -27.57103 29.28648 1.000 18.59321 59 LEU B N 1
ATOM 4582 C CA . LEU B 1 59 ? 2.61508 -27.70377 30.41117 1.000 17.00636 59 LEU B CA 1
ATOM 4583 C C . LEU B 1 59 ? 3.56479 -28.88483 30.29467 1.000 17.15890 59 LEU B C 1
ATOM 4584 O O . LEU B 1 59 ? 4.44098 -29.03539 31.15532 1.000 17.78419 59 LEU B O 1
ATOM 4589 N N . VAL B 1 60 ? 3.42127 -29.72489 29.26340 1.000 18.48636 60 VAL B N 1
ATOM 4590 C CA . VAL B 1 60 ? 4.15134 -30.99319 29.22839 1.000 16.88167 60 VAL B CA 1
ATOM 4591 C C . VAL B 1 60 ? 5.65911 -30.74996 29.24368 1.000 18.80598 60 VAL B C 1
ATOM 4592 O O . VAL B 1 60 ? 6.38887 -31.35978 30.03260 1.000 19.38177 60 VAL B O 1
ATOM 4596 N N . THR B 1 61 ? 6.15144 -29.84105 28.39085 1.000 16.97759 61 THR B N 1
ATOM 4597 C CA . THR B 1 61 ? 7.60432 -29.60710 28.36759 1.000 15.49876 61 THR B CA 1
ATOM 4598 C C . THR B 1 61 ? 8.13309 -29.03547 29.68259 1.000 17.51053 61 THR B C 1
ATOM 4599 O O . THR B 1 61 ? 9.28641 -29.28936 30.05017 1.000 18.13256 61 THR B O 1
ATOM 4603 N N . THR B 1 62 ? 7.32887 -28.25618 30.39637 1.000 17.09267 62 THR B N 1
ATOM 4604 C CA . THR B 1 62 ? 7.79515 -27.68022 31.65243 1.000 17.66378 62 THR B CA 1
ATOM 4605 C C . THR B 1 62 ? 7.82908 -28.72327 32.76195 1.000 17.58727 62 THR B C 1
ATOM 4606 O O . THR B 1 62 ? 8.79509 -28.79638 33.53862 1.000 18.67504 62 THR B O 1
ATOM 4610 N N . LEU B 1 63 ? 6.78007 -29.52235 32.85750 1.000 16.25574 63 LEU B N 1
ATOM 4611 C CA . LEU B 1 63 ? 6.72674 -30.60626 33.82868 1.000 17.80011 63 LEU B CA 1
ATOM 4612 C C . LEU B 1 63 ? 7.78887 -31.64604 33.53354 1.000 17.93382 63 LEU B C 1
ATOM 4613 O O . LEU B 1 63 ? 8.30329 -32.29464 34.43671 1.000 18.37589 63 LEU B O 1
ATOM 4640 N N . VAL B 1 65 ? 12.24359 -33.40615 32.69580 1.000 19.21319 67 VAL B N 1
ATOM 4641 C CA . VAL B 1 65 ? 13.28889 -34.16373 33.38718 1.000 19.63775 67 VAL B CA 1
ATOM 4642 C C . VAL B 1 65 ? 14.12471 -34.94268 32.37071 1.000 19.87773 67 VAL B C 1
ATOM 4643 O O . VAL B 1 65 ? 14.09344 -36.17001 32.31144 1.000 20.99325 67 VAL B O 1
ATOM 4647 N N . GLN B 1 66 ? 14.90626 -34.20750 31.58213 1.000 20.14158 68 GLN B N 1
ATOM 4648 C CA . GLN B 1 66 ? 15.57141 -34.81227 30.43411 1.000 19.11448 68 GLN B CA 1
ATOM 4649 C C . GLN B 1 66 ? 16.74422 -35.70378 30.82500 1.000 19.88595 68 GLN B C 1
ATOM 4650 O O . GLN B 1 66 ? 17.31505 -36.38237 29.95588 1.000 19.04525 68 GLN B O 1
ATOM 4656 N N . CYS B 1 67 ? 17.08299 -35.74790 32.11241 1.000 19.23447 69 CYS B N 1
ATOM 4657 C CA . CYS B 1 67 ? 18.03617 -36.72189 32.60899 1.000 20.60550 69 CYS B CA 1
ATOM 4658 C C . CYS B 1 67 ? 17.53963 -38.15987 32.45940 1.000 21.39343 69 CYS B C 1
ATOM 4659 O O . CYS B 1 67 ? 18.32054 -39.09303 32.66852 1.000 20.51182 69 CYS B O 1
ATOM 4662 N N . PHE B 1 68 ? 16.26735 -38.37148 32.12293 1.000 20.59372 70 PHE B N 1
ATOM 4663 C CA . PHE B 1 68 ? 15.76936 -39.72356 31.89793 1.000 20.25124 70 PHE B CA 1
ATOM 4664 C C . PHE B 1 68 ? 15.78083 -40.12408 30.43268 1.000 20.79171 70 PHE B C 1
ATOM 4665 O O . PHE B 1 68 ? 15.23775 -41.17935 30.08636 1.000 22.38700 70 PHE B O 1
ATOM 4673 N N . SER B 1 69 ? 16.41569 -39.33067 29.57129 1.000 18.73833 71 SER B N 1
ATOM 4674 C CA . SER B 1 69 ? 16.54251 -39.70487 28.17300 1.000 17.45665 71 SER B CA 1
ATOM 4675 C C . SER B 1 69 ? 17.39180 -40.97216 28.02756 1.000 19.09866 71 SER B C 1
ATOM 4676 O O . SER B 1 69 ? 18.28078 -41.25050 28.83180 1.000 20.15981 71 SER B O 1
ATOM 4679 N N . ARG B 1 70 ? 17.08637 -41.75771 26.99756 1.000 18.08958 72 ARG B N 1
ATOM 4680 C CA . ARG B 1 70 ? 17.88973 -42.91906 26.63223 1.000 17.89725 72 ARG B CA 1
ATOM 4681 C C . ARG B 1 70 ? 19.03583 -42.42879 25.75599 1.000 19.08406 72 ARG B C 1
ATOM 4682 O O . ARG B 1 70 ? 18.84087 -42.08647 24.59049 1.000 19.35073 72 ARG B O 1
ATOM 4690 N N . TYR B 1 71 ? 20.22935 -42.35135 26.32136 1.000 19.81589 73 TYR B N 1
ATOM 4691 C CA . TYR B 1 71 ? 21.41194 -42.06806 25.52240 1.000 20.29989 73 TYR B CA 1
ATOM 4692 C C . TYR B 1 71 ? 22.05550 -43.38530 25.10236 1.000 20.88888 73 TYR B C 1
ATOM 4693 O O . TYR B 1 71 ? 22.42510 -44.18182 25.97244 1.000 22.32596 73 TYR B O 1
ATOM 4702 N N . PRO B 1 72 ? 22.21131 -43.65126 23.80726 1.000 22.42569 74 PRO B N 1
ATOM 4703 C CA . PRO B 1 72 ? 22.90220 -44.87451 23.38046 1.000 22.23307 74 PRO B CA 1
ATOM 4704 C C . PRO B 1 72 ? 24.31989 -44.92360 23.92955 1.000 24.31548 74 PRO B C 1
ATOM 4705 O O . PRO B 1 72 ? 24.91809 -43.89705 24.26813 1.000 24.00783 74 PRO B O 1
ATOM 4709 N N . ASP B 1 73 ? 24.86231 -46.14704 23.99133 1.000 25.07176 75 ASP B N 1
ATOM 4710 C CA . ASP B 1 73 ? 26.21337 -46.34924 24.50913 1.000 28.69077 75 ASP B CA 1
ATOM 4711 C C . ASP B 1 73 ? 27.21960 -45.45474 23.80140 1.000 25.35017 75 ASP B C 1
ATOM 4712 O O . ASP B 1 73 ? 28.08011 -44.84439 24.44564 1.000 28.94842 75 ASP B O 1
ATOM 4717 N N . HIS B 1 74 ? 27.12789 -45.35740 22.47579 1.000 24.80605 76 HIS B N 1
ATOM 4718 C CA . HIS B 1 74 ? 28.12048 -44.56942 21.74748 1.000 24.35218 76 HIS B CA 1
ATOM 4719 C C . HIS B 1 74 ? 27.96080 -43.06223 21.95593 1.000 28.68157 76 HIS B C 1
ATOM 4720 O O . HIS B 1 74 ? 28.78993 -42.28997 21.45019 1.000 26.11504 76 HIS B O 1
ATOM 4727 N N . MET B 1 75 ? 26.94684 -42.62491 22.70332 1.000 24.88768 77 MET B N 1
ATOM 4728 C CA . MET B 1 75 ? 26.72613 -41.20386 22.96744 1.000 23.28767 77 MET B CA 1
ATOM 4729 C C . MET B 1 75 ? 26.78780 -40.85861 24.44797 1.000 24.78357 77 MET B C 1
ATOM 4730 O O . MET B 1 75 ? 26.43075 -39.73118 24.82385 1.000 25.32094 77 MET B O 1
ATOM 4735 N N . LYS B 1 76 ? 27.24054 -41.78585 25.29660 1.000 24.23531 78 LYS B N 1
ATOM 4736 C CA . LYS B 1 76 ? 27.18698 -41.55898 26.74055 1.000 27.44858 78 LYS B CA 1
ATOM 4737 C C . LYS B 1 76 ? 27.98298 -40.32442 27.15215 1.000 26.99250 78 LYS B C 1
ATOM 4738 O O . LYS B 1 76 ? 27.66487 -39.69309 28.17094 1.000 28.89737 78 LYS B O 1
ATOM 4744 N N . GLN B 1 77 ? 29.01200 -39.96264 26.38398 1.000 26.69676 79 GLN B N 1
ATOM 4745 C CA . GLN B 1 77 ? 29.86268 -38.82518 26.71820 1.000 26.38142 79 GLN B CA 1
ATOM 4746 C C . GLN B 1 77 ? 29.21092 -37.48729 26.40032 1.000 27.86402 79 GLN B C 1
ATOM 4747 O O . GLN B 1 77 ? 29.83429 -36.44479 26.62810 1.000 26.74588 79 GLN B O 1
ATOM 4753 N N . HIS B 1 78 ? 27.98256 -37.49438 25.88202 1.000 25.46037 80 HIS B N 1
ATOM 4754 C CA . HIS B 1 78 ? 27.26341 -36.28739 25.50345 1.000 23.66291 80 HIS B CA 1
ATOM 4755 C C . HIS B 1 78 ? 26.02050 -36.06348 26.35342 1.000 23.71546 80 HIS B C 1
ATOM 4756 O O . HIS B 1 78 ? 25.18591 -35.22202 26.00773 1.000 23.90967 80 HIS B O 1
ATOM 4763 N N . ASP B 1 79 ? 25.88679 -36.78835 27.45939 1.000 24.50416 81 ASP B N 1
ATOM 4764 C CA . ASP B 1 79 ? 24.71330 -36.71532 28.32659 1.000 22.51044 81 ASP B CA 1
ATOM 4765 C C . ASP B 1 79 ? 25.01250 -35.70642 29.43609 1.000 22.37482 81 ASP B C 1
ATOM 4766 O O . ASP B 1 79 ? 25.43908 -36.06363 30.53546 1.000 24.35365 81 ASP B O 1
ATOM 4771 N N . PHE B 1 80 ? 24.78004 -34.42434 29.13597 1.000 20.10826 82 PHE B N 1
ATOM 4772 C CA . PHE B 1 80 ? 24.95193 -33.38325 30.14505 1.000 21.72148 82 PHE B CA 1
ATOM 4773 C C . PHE B 1 80 ? 24.06761 -33.64724 31.35127 1.000 22.87208 82 PHE B C 1
ATOM 4774 O O . PHE B 1 80 ? 24.50689 -33.51423 32.50309 1.000 21.96065 82 PHE B O 1
ATOM 4782 N N . PHE B 1 81 ? 22.81073 -34.03030 31.09852 1.000 21.37734 83 PHE B N 1
ATOM 4783 C CA . PHE B 1 81 ? 21.80295 -34.05339 32.15276 1.000 22.00702 83 PHE B CA 1
ATOM 4784 C C . PHE B 1 81 ? 22.19634 -34.99313 33.28627 1.000 21.39605 83 PHE B C 1
ATOM 4785 O O . PHE B 1 81 ? 22.16818 -34.61025 34.46247 1.000 21.96258 83 PHE B O 1
ATOM 4793 N N . LYS B 1 82 ? 22.55836 -36.23648 32.95672 1.000 20.20835 84 LYS B N 1
ATOM 4794 C CA . LYS B 1 82 ? 22.95826 -37.15870 34.01176 1.000 24.31152 84 LYS B CA 1
ATOM 4795 C C . LYS B 1 82 ? 24.26685 -36.73828 34.65756 1.000 23.13507 84 LYS B C 1
ATOM 4796 O O . LYS B 1 82 ? 24.44415 -36.9393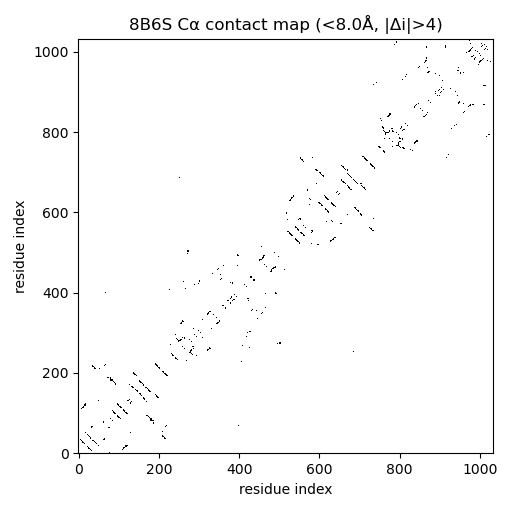5 35.86176 1.000 24.84752 84 LYS B O 1
ATOM 4802 N N . SER B 1 83 ? 25.18171 -36.14136 33.88516 1.000 23.35194 85 SER B N 1
ATOM 4803 C CA . SER B 1 83 ? 26.49122 -35.79023 34.43143 1.000 24.13483 85 SER B CA 1
ATOM 4804 C C . SER B 1 83 ? 26.38002 -34.77089 35.55748 1.000 25.86751 85 SER B C 1
ATOM 4805 O O . SER B 1 83 ? 27.21578 -34.75815 36.47075 1.000 25.27677 85 SER B O 1
ATOM 4808 N N . ALA B 1 84 ? 25.35723 -33.91566 35.51715 1.000 23.12256 86 ALA B N 1
ATOM 4809 C CA . ALA B 1 84 ? 25.17953 -32.90831 36.54678 1.000 21.81416 86 ALA B CA 1
ATOM 4810 C C . ALA B 1 84 ? 24.61470 -33.47567 37.84215 1.000 24.16669 86 ALA B C 1
ATOM 4811 O O . ALA B 1 84 ? 24.60159 -32.76891 38.85024 1.000 25.17097 86 ALA B O 1
ATOM 4813 N N . MET B 1 85 ? 24.13422 -34.71465 37.84060 1.000 24.13718 87 MET B N 1
ATOM 4814 C CA . MET B 1 85 ? 23.54025 -35.29238 39.03413 1.000 24.93785 87 MET B CA 1
ATOM 4815 C C . MET B 1 85 ? 24.62880 -35.79550 39.98583 1.000 26.71495 87 MET B C 1
ATOM 4816 O O . MET B 1 85 ? 25.72930 -36.12980 39.55302 1.000 26.88672 87 MET B O 1
ATOM 4821 N N . PRO B 1 86 ? 24.33704 -35.88724 41.29739 1.000 27.13175 88 PRO B N 1
ATOM 4822 C CA . PRO B 1 86 ? 23.04611 -35.62465 41.94720 1.000 26.38282 88 PRO B CA 1
ATOM 4823 C C . PRO B 1 86 ? 22.74588 -34.14898 42.24211 1.000 26.04547 88 PRO B C 1
ATOM 4824 O O . PRO B 1 86 ? 21.59108 -33.83781 42.53665 1.000 25.38056 88 PRO B O 1
ATOM 4828 N N . GLU B 1 87 ? 23.74878 -33.26887 42.15872 1.000 24.95446 89 GLU B N 1
ATOM 4829 C CA . GLU B 1 87 ? 23.54633 -31.87741 42.55200 1.000 27.36315 89 GLU B CA 1
ATOM 4830 C C . GLU B 1 87 ? 22.52788 -31.18574 41.65912 1.000 24.93259 89 GLU B C 1
ATOM 4831 O O . GLU B 1 87 ? 21.78244 -30.32357 42.12801 1.000 24.80820 89 GLU B O 1
ATOM 4837 N N . GLY B 1 88 ? 22.48836 -31.54209 40.37926 1.000 23.94234 90 GLY B N 1
ATOM 4838 C CA . GLY B 1 88 ? 21.41470 -31.12509 39.50060 1.000 22.35958 90 GLY B CA 1
ATOM 4839 C C . GLY B 1 88 ? 21.77425 -29.96761 38.59941 1.000 21.18339 90 GLY B C 1
ATOM 4840 O O . GLY B 1 88 ? 22.93070 -29.55991 38.45790 1.000 23.74584 90 GLY B O 1
ATOM 4841 N N . TYR B 1 89 ? 20.73184 -29.43074 37.96847 1.000 19.88611 91 TYR B N 1
ATOM 4842 C CA . TYR B 1 89 ? 20.88472 -28.32610 37.04293 1.000 21.20575 91 TYR B CA 1
ATOM 4843 C C . TYR B 1 89 ? 19.67430 -27.41446 37.14992 1.000 21.02997 91 TYR B C 1
ATOM 4844 O O . TYR B 1 89 ? 18.59625 -27.82330 37.59153 1.000 21.22177 91 TYR B O 1
ATOM 4853 N N . VAL B 1 90 ? 19.87926 -26.16286 36.76225 1.000 20.40835 92 VAL B N 1
ATOM 4854 C CA . VAL B 1 90 ? 18.79221 -25.21839 36.56525 1.000 20.66335 92 VAL B CA 1
ATOM 4855 C C . VAL B 1 90 ? 18.38194 -25.27931 35.09935 1.000 22.14415 92 VAL B C 1
ATOM 4856 O O . VAL B 1 90 ? 19.23480 -25.23171 34.20587 1.000 22.42424 92 VAL B O 1
ATOM 4860 N N . GLN B 1 91 ? 17.08266 -25.39811 34.84946 1.000 22.56699 93 GLN B N 1
ATOM 4861 C CA . GLN B 1 91 ? 16.53608 -25.36921 33.49671 1.000 19.61250 93 GLN B CA 1
ATOM 4862 C C . GLN B 1 91 ? 15.66494 -24.12705 33.37006 1.000 19.78470 93 GLN B C 1
ATOM 4863 O O . GLN B 1 91 ? 14.69235 -23.97002 34.11498 1.000 20.51544 93 GLN B O 1
ATOM 4869 N N . GLU B 1 92 ? 16.00617 -23.25967 32.43011 1.000 18.90943 94 GLU B N 1
ATOM 4870 C CA . GLU B 1 92 ? 15.26732 -22.03166 32.18865 1.000 21.00995 94 GLU B CA 1
ATOM 4871 C C . GLU B 1 92 ? 14.72311 -22.03939 30.77508 1.000 21.09988 94 GLU B C 1
ATOM 4872 O O . GLU B 1 92 ? 15.42551 -22.42145 29.83942 1.000 19.61785 94 GLU B O 1
ATOM 4878 N N . ARG B 1 93 ? 13.47460 -21.61296 30.61295 1.000 18.27256 95 ARG B N 1
ATOM 4879 C CA . ARG B 1 93 ? 12.91441 -21.52486 29.27542 1.000 17.03461 95 ARG B CA 1
ATOM 4880 C C . ARG B 1 93 ? 12.14950 -20.22368 29.09575 1.000 19.34286 95 ARG B C 1
ATOM 4881 O O . ARG B 1 93 ? 11.65907 -19.63124 30.05213 1.000 19.49819 95 ARG B O 1
ATOM 4889 N N . THR B 1 94 ? 12.04747 -19.81114 27.83981 1.000 18.43030 96 THR B N 1
ATOM 4890 C CA . THR B 1 94 ? 10.94453 -18.99826 27.35593 1.000 20.09451 96 THR B CA 1
ATOM 4891 C C . THR B 1 94 ? 10.26859 -19.77570 26.23742 1.000 20.36254 96 THR B C 1
ATOM 4892 O O . THR B 1 94 ? 10.94723 -20.30531 25.35031 1.000 21.00089 96 THR B O 1
ATOM 4896 N N . ILE B 1 95 ? 8.94044 -19.86966 26.29912 1.000 20.68300 97 ILE B N 1
ATOM 4897 C CA . ILE B 1 95 ? 8.13928 -20.59143 25.32256 1.000 18.50378 97 ILE B CA 1
ATOM 4898 C C . ILE B 1 95 ? 7.22666 -19.58012 24.65132 1.000 21.71695 97 ILE B C 1
ATOM 4899 O O . ILE B 1 95 ? 6.39372 -18.96112 25.32128 1.000 20.41240 97 ILE B O 1
ATOM 4904 N N . PHE B 1 96 ? 7.36023 -19.42881 23.33358 1.000 18.79640 98 PHE B N 1
ATOM 4905 C CA . PHE B 1 96 ? 6.58436 -18.44967 22.57282 1.000 20.58777 98 PHE B CA 1
ATOM 4906 C C . PHE B 1 96 ? 5.45127 -19.16259 21.84899 1.000 19.22636 98 PHE B C 1
ATOM 4907 O O . PHE B 1 96 ? 5.69486 -19.92813 20.91466 1.000 20.09133 98 PHE B O 1
ATOM 4915 N N . PHE B 1 97 ? 4.21446 -18.88924 22.25186 1.000 19.09295 99 PHE B N 1
ATOM 4916 C CA . PHE B 1 97 ? 3.05775 -19.45091 21.56796 1.000 19.83533 99 PHE B CA 1
ATOM 4917 C C . PHE B 1 97 ? 2.71267 -18.55045 20.39068 1.000 21.88369 99 PHE B C 1
ATOM 4918 O O . PHE B 1 97 ? 2.37674 -17.37555 20.58083 1.000 22.86304 99 PHE B O 1
ATOM 4926 N N . LYS B 1 98 ? 2.81446 -19.10323 19.18186 1.000 22.30327 100 LYS B N 1
ATOM 4927 C CA . LYS B 1 98 ? 2.63901 -18.31848 17.96820 1.000 24.53194 100 LYS B CA 1
ATOM 4928 C C . LYS B 1 98 ? 1.34710 -17.52387 18.04360 1.000 23.65720 100 LYS B C 1
ATOM 4929 O O . LYS B 1 98 ? 0.28471 -18.07617 18.34561 1.000 23.07937 100 LYS B O 1
ATOM 4935 N N . ASP B 1 99 ? 1.46107 -16.21621 17.80951 1.000 24.82767 101 ASP B N 1
ATOM 4936 C CA . ASP B 1 99 ? 0.32099 -15.30544 17.78571 1.000 27.58167 101 ASP B CA 1
ATOM 4937 C C . ASP B 1 99 ? -0.40686 -15.26559 19.12150 1.000 27.45465 101 ASP B C 1
ATOM 4938 O O . ASP B 1 99 ? -1.60384 -14.98300 19.17414 1.000 27.67961 101 ASP B O 1
ATOM 4943 N N . ASP B 1 100 ? 0.29806 -15.55287 20.20878 1.000 23.88437 102 ASP B N 1
ATOM 4944 C CA . ASP B 1 100 ? -0.33351 -15.56528 21.52402 1.000 23.63547 102 ASP B CA 1
ATOM 4945 C C . ASP B 1 100 ? 0.74754 -15.24273 22.54837 1.000 22.39719 102 ASP B C 1
ATOM 4946 O O . ASP B 1 100 ? 1.80042 -14.70189 22.19855 1.000 26.03330 102 ASP B O 1
ATOM 4951 N N . GLY B 1 101 ? 0.50244 -15.57368 23.81176 1.000 22.76228 103 GLY B N 1
ATOM 4952 C CA . GLY B 1 101 ? 1.39749 -15.18313 24.87914 1.000 23.85641 103 GLY B CA 1
ATOM 4953 C C . GLY B 1 101 ? 2.62832 -16.07160 24.97666 1.000 22.94076 103 GLY B C 1
ATOM 4954 O O . GLY B 1 101 ? 2.93210 -16.88475 24.10122 1.000 22.20339 103 GLY B O 1
ATOM 4955 N N . ASN B 1 102 ? 3.35152 -15.90622 26.08222 1.000 21.14987 104 ASN B N 1
ATOM 4956 C CA . ASN B 1 102 ? 4.56186 -16.68584 26.30075 1.000 20.25641 104 ASN B CA 1
ATOM 4957 C C . ASN B 1 102 ? 4.64012 -17.13395 27.74985 1.000 21.80978 104 ASN B C 1
ATOM 4958 O O . ASN B 1 102 ? 4.12274 -16.46860 28.64840 1.000 19.56258 104 ASN B O 1
ATOM 4963 N N . TYR B 1 103 ? 5.25585 -18.30426 27.95462 1.000 18.87985 105 TYR B N 1
ATOM 4964 C CA . TYR B 1 103 ? 5.63200 -18.78173 29.27980 1.000 20.25107 105 TYR B CA 1
ATOM 4965 C C . TYR B 1 103 ? 7.11134 -18.49979 29.52038 1.000 20.99450 105 TYR B C 1
ATOM 4966 O O . TYR B 1 103 ? 7.93360 -18.63988 28.61398 1.000 21.15644 105 TYR B O 1
ATOM 4975 N N . LYS B 1 104 ? 7.44911 -18.13810 30.75155 1.000 19.80611 106 LYS B N 1
ATOM 4976 C CA . LYS B 1 104 ? 8.83121 -18.06202 31.20275 1.000 21.88625 106 LYS B CA 1
ATOM 4977 C C . LYS B 1 104 ? 8.94859 -18.97093 32.41372 1.000 20.85593 106 LYS B C 1
ATOM 4978 O O . LYS B 1 104 ? 8.14169 -18.86931 33.34159 1.000 19.83775 106 LYS B O 1
ATOM 4984 N N . THR B 1 105 ? 9.90684 -19.89519 32.38562 1.000 19.99872 107 THR B N 1
ATOM 4985 C CA . THR B 1 105 ? 10.01497 -20.89898 33.43293 1.000 19.47445 107 THR B CA 1
ATOM 4986 C C . THR B 1 105 ? 11.43831 -20.96615 33.95138 1.000 19.83302 107 THR B C 1
ATOM 4987 O O . THR B 1 105 ? 12.40017 -20.76262 33.20577 1.000 19.99030 107 THR B O 1
ATOM 4991 N N . ARG B 1 106 ? 11.55447 -21.25359 35.24727 1.000 20.41272 108 ARG B N 1
ATOM 4992 C CA . ARG B 1 106 ? 12.82745 -21.57755 35.88261 1.000 21.31891 108 ARG B CA 1
ATOM 4993 C C . ARG B 1 106 ? 12.60387 -22.78997 36.76217 1.000 20.93762 108 ARG B C 1
ATOM 4994 O O . ARG B 1 106 ? 11.64464 -22.82337 37.53714 1.000 21.04367 108 ARG B O 1
ATOM 5002 N N . ALA B 1 107 ? 13.47109 -23.79036 36.63027 1.000 20.34952 109 ALA B N 1
ATOM 5003 C CA . ALA B 1 107 ? 13.29614 -25.03532 37.36366 1.000 22.50147 109 ALA B CA 1
ATOM 5004 C C . ALA B 1 107 ? 14.62856 -25.48895 37.93243 1.000 22.77047 109 ALA B C 1
ATOM 5005 O O . ALA B 1 107 ? 15.68294 -25.21806 37.35903 1.000 22.19069 109 ALA B O 1
ATOM 5007 N N . GLU B 1 108 ? 14.57261 -26.18551 39.06742 1.000 23.78262 110 GLU B N 1
ATOM 5008 C CA . GLU B 1 108 ? 15.71908 -26.93385 39.57221 1.000 23.00932 110 GLU B CA 1
ATOM 5009 C C . GLU B 1 108 ? 15.40313 -28.41827 39.49884 1.000 20.44641 110 GLU B C 1
ATOM 5010 O O . GLU B 1 108 ? 14.36925 -28.86226 40.01149 1.000 20.17452 110 GLU B O 1
ATOM 5016 N N . VAL B 1 109 ? 16.29217 -29.17404 38.85920 1.000 20.55570 111 VAL B N 1
ATOM 5017 C CA . VAL B 1 109 ? 16.17129 -30.61821 38.72320 1.000 19.84762 111 VAL B CA 1
ATOM 5018 C C . VAL B 1 109 ? 17.34365 -31.23442 39.46413 1.000 21.79622 111 VAL B C 1
ATOM 5019 O O . VAL B 1 109 ? 18.49921 -30.99365 39.09669 1.000 19.61678 111 VAL B O 1
ATOM 5023 N N . LYS B 1 110 ? 17.05334 -32.01465 40.50539 1.000 22.02644 112 LYS B N 1
ATOM 5024 C CA . LYS B 1 110 ? 18.11991 -32.53499 41.35541 1.000 24.35467 112 LYS B CA 1
ATOM 5025 C C . LYS B 1 110 ? 17.59595 -33.69425 42.18357 1.000 24.66011 112 LYS B C 1
ATOM 5026 O O . LYS B 1 110 ? 16.38526 -33.87134 42.35008 1.000 23.17823 112 LYS B O 1
ATOM 5032 N N . PHE B 1 111 ? 18.52500 -34.47450 42.73555 1.000 22.63278 113 PHE B N 1
ATOM 5033 C CA . PHE B 1 111 ? 18.12019 -35.52913 43.65249 1.000 24.79968 113 PHE B CA 1
ATOM 5034 C C . PHE B 1 111 ? 17.86261 -34.94098 45.03175 1.000 26.75194 113 PHE B C 1
ATOM 5035 O O . PHE B 1 111 ? 18.60652 -34.07921 45.50530 1.000 26.18398 113 PHE B O 1
ATOM 5043 N N . GLU B 1 112 ? 16.76368 -35.36067 45.63523 1.000 25.34744 114 GLU B N 1
ATOM 5044 C CA . GLU B 1 112 ? 16.45921 -35.11215 47.03565 1.000 27.27956 114 GLU B CA 1
ATOM 5045 C C . GLU B 1 112 ? 16.29343 -36.50388 47.63797 1.000 28.04505 114 GLU B C 1
ATOM 5046 O O . GLU B 1 112 ? 15.27344 -37.16440 47.42358 1.000 28.14205 114 GLU B O 1
ATOM 5052 N N . GLY B 1 113 ? 17.31124 -36.96724 48.35802 1.000 28.35235 115 GLY B N 1
ATOM 5053 C CA . GLY B 1 113 ? 17.30386 -38.36533 48.76043 1.000 30.06979 115 GLY B CA 1
ATOM 5054 C C . GLY B 1 113 ? 17.41314 -39.26648 47.54757 1.000 30.27428 115 GLY B C 1
ATOM 5055 O O . GLY B 1 113 ? 18.20961 -39.02717 46.63186 1.000 30.41036 115 GLY B O 1
ATOM 5056 N N . ASP B 1 114 ? 16.59043 -40.31473 47.52426 1.000 28.61310 116 ASP B N 1
ATOM 5057 C CA . ASP B 1 114 ? 16.57119 -41.24787 46.40288 1.000 31.30090 116 ASP B CA 1
ATOM 5058 C C . ASP B 1 114 ? 15.69701 -40.77517 45.24883 1.000 27.90246 116 ASP B C 1
ATOM 5059 O O . ASP B 1 114 ? 15.56233 -41.50196 44.25530 1.000 29.46772 116 ASP B O 1
ATOM 5064 N N . THR B 1 115 ? 15.11236 -39.58591 45.35146 1.000 27.79300 117 THR B N 1
ATOM 5065 C CA . THR B 1 115 ? 14.07650 -39.13835 44.43431 1.000 24.69145 117 THR B CA 1
ATOM 5066 C C . THR B 1 115 ? 14.57543 -38.00310 43.55104 1.000 23.76098 117 THR B C 1
ATOM 5067 O O . THR B 1 115 ? 15.15403 -37.03316 44.04637 1.000 24.67893 117 THR B O 1
ATOM 5071 N N . LEU B 1 116 ? 14.32369 -38.11349 42.24919 1.000 23.29606 118 LEU B N 1
ATOM 5072 C CA . LEU B 1 116 ? 14.63027 -37.02798 41.32292 1.000 20.36182 118 LEU B CA 1
ATOM 5073 C C . LEU B 1 116 ? 13.46438 -36.05034 41.37260 1.000 21.51325 118 LEU B C 1
ATOM 5074 O O . LEU B 1 116 ? 12.32134 -36.45122 41.13964 1.000 21.17929 118 LEU B O 1
ATOM 5079 N N . VAL B 1 117 ? 13.74660 -34.78978 41.70243 1.000 20.42266 119 VAL B N 1
ATOM 5080 C CA . VAL B 1 117 ? 12.72192 -33.77969 41.93306 1.000 20.55888 119 VAL B CA 1
ATOM 5081 C C . VAL B 1 117 ? 12.89560 -32.65343 40.92151 1.000 20.79916 119 VAL B C 1
ATOM 5082 O O . VAL B 1 117 ? 14.00960 -32.15233 40.72188 1.000 23.07370 119 VAL B O 1
ATOM 5086 N N . ASN B 1 118 ? 11.78780 -32.22660 40.32202 1.000 20.75168 120 ASN B N 1
ATOM 5087 C CA . ASN B 1 118 ? 11.74692 -31.09389 39.39555 1.000 17.67438 120 ASN B CA 1
ATOM 5088 C C . ASN B 1 118 ? 10.83396 -30.05051 40.02840 1.000 20.44904 120 ASN B C 1
ATOM 5089 O O . ASN B 1 118 ? 9.62222 -30.27156 40.12591 1.000 19.93291 120 ASN B O 1
ATOM 5094 N N . ARG B 1 119 ? 11.41099 -28.93802 40.49307 1.000 19.13575 121 ARG B N 1
ATOM 5095 C CA . ARG B 1 119 ? 10.65084 -27.84770 41.11220 1.000 19.07423 121 ARG B CA 1
ATOM 5096 C C . ARG B 1 119 ? 10.68663 -26.63224 40.20241 1.000 20.39443 121 ARG B C 1
ATOM 5097 O O . ARG B 1 119 ? 11.76886 -26.11589 39.90496 1.000 19.46001 121 ARG B O 1
ATOM 5105 N N . ILE B 1 120 ? 9.50597 -26.14486 39.81394 1.000 20.29648 122 ILE B N 1
ATOM 5106 C CA . ILE B 1 120 ? 9.36207 -25.16685 38.74128 1.000 20.79412 122 ILE B CA 1
ATOM 5107 C C . ILE B 1 120 ? 8.57843 -23.95744 39.23284 1.000 22.89734 122 ILE B C 1
ATOM 5108 O O . ILE B 1 120 ? 7.59739 -24.10658 39.97000 1.000 22.58544 122 ILE B O 1
ATOM 5113 N N . GLU B 1 121 ? 8.99405 -22.76847 38.79098 1.000 21.00273 123 GLU B N 1
ATOM 5114 C CA . GLU B 1 121 ? 8.15454 -21.57325 38.77397 1.000 22.16302 123 GLU B CA 1
ATOM 5115 C C . GLU B 1 121 ? 7.85672 -21.21148 37.32276 1.000 20.82223 123 GLU B C 1
ATOM 5116 O O . GLU B 1 121 ? 8.75341 -21.25702 36.47296 1.000 21.23067 123 GLU B O 1
ATOM 5122 N N . LEU B 1 122 ? 6.60320 -20.85252 37.03785 1.000 20.64313 124 LEU B N 1
ATOM 5123 C CA . LEU B 1 122 ? 6.16049 -20.53546 35.68204 1.000 17.73779 124 LEU B CA 1
ATOM 5124 C C . LEU B 1 122 ? 5.36972 -19.23894 35.69045 1.000 20.58816 124 LEU B C 1
ATOM 5125 O O . LEU B 1 122 ? 4.48130 -19.05584 36.52858 1.000 22.06839 124 LEU B O 1
ATOM 5130 N N . LYS B 1 123 ? 5.65682 -18.36424 34.72759 1.000 19.80025 125 LYS B N 1
ATOM 5131 C CA . LYS B 1 123 ? 4.92888 -17.10868 34.57293 1.000 21.98390 125 LYS B CA 1
ATOM 5132 C C . LYS B 1 123 ? 4.50216 -16.97620 33.12009 1.000 22.73990 125 LYS B C 1
ATOM 5133 O O . LYS B 1 123 ? 5.34193 -17.04569 32.21861 1.000 23.36927 125 LYS B O 1
ATOM 5139 N N . GLY B 1 124 ? 3.20969 -16.79970 32.89318 1.000 20.64179 126 GLY B N 1
ATOM 5140 C CA . GLY B 1 124 ? 2.66642 -16.64975 31.54513 1.000 21.39015 126 GLY B CA 1
ATOM 5141 C C . GLY B 1 124 ? 2.04771 -15.27322 31.41714 1.000 22.96277 126 GLY B C 1
ATOM 5142 O O . GLY B 1 124 ? 1.32775 -14.83497 32.31301 1.000 25.25842 126 GLY B O 1
ATOM 5143 N N . ILE B 1 125 ? 2.33876 -14.59848 30.30334 1.000 22.44136 127 ILE B N 1
ATOM 5144 C CA . ILE B 1 125 ? 1.91101 -13.22188 30.08836 1.000 22.74230 127 ILE B CA 1
ATOM 5145 C C . ILE B 1 125 ? 1.45499 -13.04902 28.64929 1.000 25.42591 127 ILE B C 1
ATOM 5146 O O . ILE B 1 125 ? 1.80769 -13.82431 27.75944 1.000 21.96378 127 ILE B O 1
ATOM 5151 N N . ASP B 1 126 ? 0.64427 -12.00667 28.43928 1.000 22.55916 128 ASP B N 1
ATOM 5152 C CA . ASP B 1 126 ? 0.25599 -11.55114 27.10435 1.000 27.63132 128 ASP B CA 1
ATOM 5153 C C . ASP B 1 126 ? -0.58350 -12.57071 26.34164 1.000 26.57451 128 ASP B C 1
ATOM 5154 O O . ASP B 1 126 ? -0.55309 -12.60746 25.10949 1.000 24.48773 128 ASP B O 1
ATOM 5159 N N . PHE B 1 127 ? -1.35732 -13.39897 27.03723 1.000 25.21051 129 PHE B N 1
ATOM 5160 C CA . PHE B 1 127 ? -2.21816 -14.34110 26.33825 1.000 25.66971 129 PHE B CA 1
ATOM 5161 C C . PHE B 1 127 ? -3.54817 -13.68994 25.96838 1.000 26.34354 129 PHE B C 1
ATOM 5162 O O . PHE B 1 127 ? -4.05967 -12.82645 26.68365 1.000 27.35610 129 PHE B O 1
ATOM 5170 N N . LYS B 1 128 ? -4.08025 -14.09494 24.81942 1.000 28.17155 130 LYS B N 1
ATOM 5171 C CA . LYS B 1 128 ? -5.40786 -13.66422 24.40198 1.000 29.87091 130 LYS B CA 1
ATOM 5172 C C . LYS B 1 128 ? -6.47015 -14.37868 25.21957 1.000 34.68373 130 LYS B C 1
ATOM 5173 O O . LYS B 1 128 ? -6.45926 -15.60904 25.32635 1.000 28.64555 130 LYS B O 1
ATOM 5179 N N . GLU B 1 129 ? -7.41656 -13.61209 25.76984 1.000 35.65853 131 GLU B N 1
ATOM 5180 C CA . GLU B 1 129 ? -8.47435 -14.22885 26.56424 1.000 36.58584 131 GLU B CA 1
ATOM 5181 C C . GLU B 1 129 ? -9.25726 -15.25758 25.75629 1.000 38.33758 131 GLU B C 1
ATOM 5182 O O . GLU B 1 129 ? -9.78842 -16.21793 26.32486 1.000 40.05510 131 GLU B O 1
ATOM 5188 N N . ASP B 1 130 ? -9.29960 -15.10212 24.43306 1.000 38.85238 132 ASP B N 1
ATOM 5189 C CA . ASP B 1 130 ? -10.06053 -15.97222 23.54599 1.000 40.87148 132 ASP B CA 1
ATOM 5190 C C . ASP B 1 130 ? -9.17195 -16.81351 22.63619 1.000 38.98374 132 ASP B C 1
ATOM 5191 O O . ASP B 1 130 ? -9.67935 -17.42586 21.68925 1.000 38.52076 132 ASP B O 1
ATOM 5196 N N . GLY B 1 131 ? -7.86239 -16.83403 22.87577 1.000 35.06145 133 GLY B N 1
ATOM 5197 C CA . GLY B 1 131 ? -6.94013 -17.58852 22.05308 1.000 31.07893 133 GLY B CA 1
ATOM 5198 C C . GLY B 1 131 ? -7.02886 -19.07780 22.33346 1.000 27.58820 133 GLY B C 1
ATOM 5199 O O . GLY B 1 131 ? -7.89254 -19.55991 23.06852 1.000 28.30114 133 GLY B O 1
ATOM 5200 N N . ASN B 1 132 ? -6.10473 -19.82444 21.72390 1.000 26.83831 134 ASN B N 1
ATOM 5201 C CA . ASN B 1 132 ? -6.13994 -21.27638 21.86766 1.000 27.14420 134 ASN B CA 1
ATOM 5202 C C . ASN B 1 132 ? -5.76967 -21.73799 23.27408 1.000 25.16855 134 ASN B C 1
ATOM 5203 O O . ASN B 1 132 ? -6.16697 -22.83923 23.67331 1.000 24.52300 134 ASN B O 1
ATOM 5208 N N . ILE B 1 133 ? -5.01437 -20.93785 24.02324 1.000 23.04078 135 ILE B N 1
ATOM 5209 C CA . ILE B 1 133 ? -4.54358 -21.35059 25.34067 1.000 22.07620 135 ILE B CA 1
ATOM 5210 C C . ILE B 1 133 ? -5.63260 -21.04866 26.36344 1.000 25.38568 135 ILE B C 1
ATOM 5211 O O . ILE B 1 133 ? -6.23349 -21.96616 26.93461 1.000 26.14775 135 ILE B O 1
ATOM 5216 N N . LEU B 1 134 ? -5.93299 -19.76349 26.57267 1.000 26.80977 136 LEU B N 1
ATOM 5217 C CA . LEU B 1 134 ? -6.99183 -19.41797 27.51402 1.000 26.64401 136 LEU B CA 1
ATOM 5218 C C . LEU B 1 134 ? -8.37796 -19.79671 27.00309 1.000 28.90937 136 LEU B C 1
ATOM 5219 O O . LEU B 1 134 ? -9.29745 -19.95531 27.80955 1.000 29.94807 136 LEU B O 1
ATOM 5224 N N . GLY B 1 135 ? -8.56029 -19.95875 25.69248 1.000 28.21899 137 GLY B N 1
ATOM 5225 C CA . GLY B 1 135 ? -9.83452 -20.47594 25.24289 1.000 26.92954 137 GLY B CA 1
ATOM 5226 C C . GLY B 1 135 ? -9.96606 -21.98013 25.28175 1.000 26.80008 137 GLY B C 1
ATOM 5227 O O . GLY B 1 135 ? -11.02227 -22.52033 24.93942 1.000 25.17176 137 GLY B O 1
ATOM 5228 N N . HIS B 1 136 ? -8.90251 -22.67299 25.68492 1.000 26.68038 138 HIS B N 1
ATOM 5229 C CA . HIS B 1 136 ? -8.89764 -24.13015 25.80550 1.000 25.19033 138 HIS B CA 1
ATOM 5230 C C . HIS B 1 136 ? -9.32490 -24.80790 24.50626 1.000 24.87921 138 HIS B C 1
ATOM 5231 O O . HIS B 1 136 ? -10.22816 -25.65041 24.47367 1.000 26.75672 138 HIS B O 1
ATOM 5238 N N . LYS B 1 137 ? -8.63679 -24.46308 23.42457 1.000 25.37393 139 LYS B N 1
ATOM 5239 C CA . LYS B 1 137 ? -8.94090 -25.04243 22.12629 1.000 26.55482 139 LYS B CA 1
ATOM 5240 C C . LYS B 1 137 ? -7.92078 -26.08919 21.68736 1.000 26.39991 139 LYS B C 1
ATOM 5241 O O . LYS B 1 137 ? -7.97450 -26.54094 20.54270 1.000 25.86309 139 LYS B O 1
ATOM 5247 N N . LEU B 1 138 ? -7.00916 -26.49369 22.57217 1.000 23.45227 140 LEU B N 1
ATOM 5248 C CA . LEU B 1 138 ? -6.05528 -27.54871 22.25967 1.000 21.60318 140 LEU B CA 1
ATOM 5249 C C . LEU B 1 138 ? -6.66172 -28.92002 22.49781 1.000 24.25860 140 LEU B C 1
ATOM 5250 O O . LEU B 1 138 ? -7.35126 -29.14266 23.49831 1.000 26.40176 140 LEU B O 1
ATOM 5255 N N . GLU B 1 139 ? -6.36546 -29.85075 21.59782 1.000 23.46343 141 GLU B N 1
ATOM 5256 C CA . GLU B 1 139 ? -6.73290 -31.24131 21.81345 1.000 22.12172 141 GLU B CA 1
ATOM 5257 C C . GLU B 1 139 ? -5.86403 -31.84963 22.90547 1.000 21.42285 141 GLU B C 1
ATOM 5258 O O . GLU B 1 139 ? -4.74377 -31.40337 23.16027 1.000 20.94223 141 GLU B O 1
ATOM 5264 N N . TYR B 1 140 ? -6.39852 -32.88832 23.54227 1.000 21.04990 142 TYR B N 1
ATOM 5265 C CA . TYR B 1 140 ? -5.70012 -33.58283 24.62485 1.000 21.77233 142 TYR B CA 1
ATOM 5266 C C . TYR B 1 140 ? -4.89240 -34.73663 24.03973 1.000 21.68891 142 TYR B C 1
ATOM 5267 O O . TYR B 1 140 ? -5.23503 -35.91674 24.14379 1.000 20.80811 142 TYR B O 1
ATOM 5276 N N . ASN B 1 141 ? -3.79251 -34.35552 23.40270 1.000 20.48306 143 ASN B N 1
ATOM 5277 C CA . ASN B 1 141 ? -2.87576 -35.29953 22.78901 1.000 20.24151 143 ASN B CA 1
ATOM 5278 C C . ASN B 1 141 ? -1.54167 -34.58175 22.64085 1.000 20.12742 143 ASN B C 1
ATOM 5279 O O . ASN B 1 141 ? -1.40496 -33.41126 23.00435 1.000 20.82239 143 ASN B O 1
ATOM 5284 N N . TYR B 1 142 ? -0.55480 -35.28605 22.10213 1.000 20.69695 144 TYR B N 1
ATOM 5285 C CA . TYR B 1 142 ? 0.78613 -34.72231 22.05192 1.000 19.71557 144 TYR B CA 1
ATOM 5286 C C . TYR B 1 142 ? 1.55460 -35.35846 20.90362 1.000 21.16994 144 TYR B C 1
ATOM 5287 O O . TYR B 1 142 ? 1.40099 -36.55244 20.63577 1.000 21.51178 144 TYR B O 1
ATOM 5296 N N . ASN B 1 143 ? 2.38722 -34.56193 20.24764 1.000 19.44103 145 ASN B N 1
ATOM 5297 C CA . ASN B 1 143 ? 3.12910 -35.00953 19.07995 1.000 20.86654 145 ASN B CA 1
ATOM 5298 C C . ASN B 1 143 ? 4.54612 -35.42555 19.47539 1.000 22.41747 145 ASN B C 1
ATOM 5299 O O . ASN B 1 143 ? 4.95053 -35.34852 20.63888 1.000 21.21492 145 ASN B O 1
ATOM 5304 N N . SER B 1 144 ? 5.30194 -35.88796 18.47938 1.000 19.46379 146 SER B N 1
ATOM 5305 C CA . SER B 1 144 ? 6.68126 -36.32894 18.63768 1.000 19.32446 146 SER B CA 1
ATOM 5306 C C . SER B 1 144 ? 7.61711 -35.26526 18.07132 1.000 19.00445 146 SER B C 1
ATOM 5307 O O . SER B 1 144 ? 7.35077 -34.71090 17.00103 1.000 21.60968 146 SER B O 1
ATOM 5310 N N . HIS B 1 145 ? 8.70396 -34.96492 18.78942 1.000 18.65535 147 HIS B N 1
ATOM 5311 C CA . HIS B 1 145 ? 9.51581 -33.79795 18.46076 1.000 18.22235 147 HIS B CA 1
ATOM 5312 C C . HIS B 1 145 ? 10.99865 -34.13052 18.45403 1.000 20.14988 147 HIS B C 1
ATOM 5313 O O . HIS B 1 145 ? 11.43984 -35.15573 18.97989 1.000 19.98200 147 HIS B O 1
ATOM 5320 N N . ASN B 1 146 ? 11.76581 -33.22817 17.84055 1.000 19.00531 148 ASN B N 1
ATOM 5321 C CA . ASN B 1 146 ? 13.22161 -33.25064 17.88150 1.000 18.35221 148 ASN B CA 1
ATOM 5322 C C . ASN B 1 146 ? 13.67391 -32.08529 18.74655 1.000 19.88126 148 ASN B C 1
ATOM 5323 O O . ASN B 1 146 ? 13.31205 -30.93187 18.48124 1.000 20.56735 148 ASN B O 1
ATOM 5328 N N . VAL B 1 147 ? 14.41284 -32.39598 19.79744 1.000 20.06296 149 VAL B N 1
ATOM 5329 C CA . VAL B 1 147 ? 14.89033 -31.42183 20.76834 1.000 17.21967 149 VAL B CA 1
ATOM 5330 C C . VAL B 1 147 ? 16.37895 -31.20881 20.50972 1.000 19.20129 149 VAL B C 1
ATOM 5331 O O . VAL B 1 147 ? 17.19352 -32.09052 20.78991 1.000 19.77320 149 VAL B O 1
ATOM 5335 N N . TYR B 1 148 ? 16.75267 -30.04581 19.99307 1.000 18.77549 150 TYR B N 1
ATOM 5336 C CA . TYR B 1 148 ? 18.13369 -29.83366 19.55924 1.000 21.80007 150 TYR B CA 1
ATOM 5337 C C . TYR B 1 148 ? 18.98314 -29.26869 20.68753 1.000 20.37694 150 TYR B C 1
ATOM 5338 O O . TYR B 1 148 ? 18.61534 -28.25751 21.29694 1.000 20.43426 150 TYR B O 1
ATOM 5347 N N . ILE B 1 149 ? 20.13756 -29.90965 20.92903 1.000 19.38489 151 ILE B N 1
ATOM 5348 C CA . ILE B 1 149 ? 21.02119 -29.60809 22.05026 1.000 19.48397 151 ILE B CA 1
ATOM 5349 C C . ILE B 1 149 ? 22.38929 -29.18278 21.52324 1.000 21.93031 151 ILE B C 1
ATOM 5350 O O . ILE B 1 149 ? 22.93514 -29.81180 20.60794 1.000 22.34094 151 ILE B O 1
ATOM 5355 N N . MET B 1 150 ? 22.93514 -28.10643 22.09097 1.000 21.23210 152 MET B N 1
ATOM 5356 C CA . MET B 1 150 ? 24.32162 -27.73533 21.83007 1.000 22.97748 152 MET B CA 1
ATOM 5357 C C . MET B 1 150 ? 24.96782 -27.25883 23.12495 1.000 24.54673 152 MET B C 1
ATOM 5358 O O . MET B 1 150 ? 24.29277 -26.82414 24.06320 1.000 23.43503 152 MET B O 1
ATOM 5363 N N . ALA B 1 151 ? 26.29092 -27.36162 23.18001 1.000 25.09445 153 ALA B N 1
ATOM 5364 C CA . ALA B 1 151 ? 27.01276 -26.88811 24.35197 1.000 25.18638 153 ALA B CA 1
ATOM 5365 C C . ALA B 1 151 ? 27.11864 -25.36809 24.34147 1.000 29.38652 153 ALA B C 1
ATOM 5366 O O . ALA B 1 151 ? 27.17524 -24.73411 23.28382 1.000 29.17202 153 ALA B O 1
ATOM 5368 N N . ASP B 1 152 ? 27.12745 -24.78807 25.53958 1.000 29.87693 154 ASP B N 1
ATOM 5369 C CA . ASP B 1 152 ? 27.51103 -23.39644 25.77459 1.000 35.95519 154 ASP B CA 1
ATOM 5370 C C . ASP B 1 152 ? 28.62643 -23.44098 26.81826 1.000 37.84761 154 ASP B C 1
ATOM 5371 O O . ASP B 1 152 ? 28.39622 -23.21682 28.01034 1.000 35.11484 154 ASP B O 1
ATOM 5376 N N . LYS B 1 153 ? 29.84487 -23.74341 26.35316 1.000 37.78680 155 LYS B N 1
ATOM 5377 C CA . LYS B 1 153 ? 30.93133 -24.11074 27.25437 1.000 40.15995 155 LYS B CA 1
ATOM 5378 C C . LYS B 1 153 ? 31.37753 -22.95363 28.13380 1.000 43.88438 155 LYS B C 1
ATOM 5379 O O . LYS B 1 153 ? 32.05397 -23.18609 29.14124 1.000 44.51645 155 LYS B O 1
ATOM 5385 N N . GLN B 1 154 ? 31.00698 -21.72213 27.78639 1.000 44.01920 156 GLN B N 1
ATOM 5386 C CA . GLN B 1 154 ? 31.36393 -20.58275 28.61902 1.000 46.94711 156 GLN B CA 1
ATOM 5387 C C . GLN B 1 154 ? 30.39927 -20.40109 29.78056 1.000 48.49371 156 GLN B C 1
ATOM 5388 O O . GLN B 1 154 ? 30.79088 -19.87213 30.82733 1.000 51.35295 156 GLN B O 1
ATOM 5394 N N . LYS B 1 155 ? 29.14627 -20.81451 29.61568 1.000 43.35387 157 LYS B N 1
ATOM 5395 C CA . LYS B 1 155 ? 28.21066 -20.91622 30.72417 1.000 41.84002 157 LYS B CA 1
ATOM 5396 C C . LYS B 1 155 ? 28.24828 -22.28648 31.38981 1.000 40.05547 157 LYS B C 1
ATOM 5397 O O . LYS B 1 155 ? 27.46439 -22.53411 32.31200 1.000 39.17435 157 LYS B O 1
ATOM 5403 N N . ASN B 1 156 ? 29.14188 -23.17316 30.93940 1.000 33.76529 158 ASN B N 1
ATOM 5404 C CA . ASN B 1 156 ? 29.30582 -24.50744 31.51145 1.000 35.20464 158 ASN B CA 1
ATOM 5405 C C . ASN B 1 156 ? 28.00230 -25.30519 31.46500 1.000 31.20568 158 ASN B C 1
ATOM 5406 O O . ASN B 1 156 ? 27.69948 -26.06757 32.37718 1.000 28.32041 158 ASN B O 1
ATOM 5411 N N . GLY B 1 157 ? 27.23031 -25.14507 30.40363 1.000 28.57630 159 GLY B N 1
ATOM 5412 C CA . GLY B 1 157 ? 25.96234 -25.84645 30.27140 1.000 25.45519 159 GLY B CA 1
ATOM 5413 C C . GLY B 1 157 ? 25.59736 -26.03307 28.81868 1.000 28.02746 159 GLY B C 1
ATOM 5414 O O . GLY B 1 157 ? 26.47202 -26.09855 27.94934 1.000 28.26771 159 GLY B O 1
ATOM 5415 N N . ILE B 1 158 ? 24.29314 -26.11346 28.54528 1.000 24.92198 160 ILE B N 1
ATOM 5416 C CA . ILE B 1 158 ? 23.80476 -26.37918 27.20107 1.000 21.02210 160 ILE B CA 1
ATOM 5417 C C . ILE B 1 158 ? 22.73382 -25.35654 26.84125 1.000 22.82807 160 ILE B C 1
ATOM 5418 O O . ILE B 1 158 ? 22.10258 -24.75096 27.70703 1.000 21.81576 160 ILE B O 1
ATOM 5423 N N . LYS B 1 159 ? 22.55557 -25.16609 25.53723 1.000 21.05755 161 LYS B N 1
ATOM 5424 C CA . LYS B 1 159 ? 21.45291 -24.41299 24.96259 1.000 22.30466 161 LYS B CA 1
ATOM 5425 C C . LYS B 1 159 ? 20.60702 -25.36979 24.13965 1.000 22.96986 161 LYS B C 1
ATOM 5426 O O . LYS B 1 159 ? 21.14110 -26.20540 23.40879 1.000 23.54541 161 LYS B O 1
ATOM 5432 N N . VAL B 1 160 ? 19.29474 -25.25650 24.27297 1.000 20.50551 162 VAL B N 1
ATOM 5433 C CA . VAL B 1 160 ? 18.36623 -26.22467 23.71341 1.000 18.36659 162 VAL B CA 1
ATOM 5434 C C . VAL B 1 160 ? 17.26172 -25.45838 23.00323 1.000 19.69335 162 VAL B C 1
ATOM 5435 O O . VAL B 1 160 ? 16.80153 -24.42477 23.49596 1.000 19.24995 162 VAL B O 1
ATOM 5439 N N . ASN B 1 161 ? 16.88701 -25.92315 21.81292 1.000 19.07678 163 ASN B N 1
ATOM 5440 C CA . ASN B 1 161 ? 15.89239 -25.24837 20.99299 1.000 19.73070 163 ASN B CA 1
ATOM 5441 C C . ASN B 1 161 ? 15.02899 -26.29779 20.32777 1.000 21.17512 163 ASN B C 1
ATOM 5442 O O . ASN B 1 161 ? 15.54816 -27.32153 19.87379 1.000 20.78022 163 ASN B O 1
ATOM 5447 N N . PHE B 1 162 ? 13.72422 -26.04408 20.27229 1.000 18.76728 164 PHE B N 1
ATOM 5448 C CA . PHE B 1 162 ? 12.79531 -26.93233 19.57360 1.000 17.28622 164 PHE B CA 1
ATOM 5449 C C . PHE B 1 162 ? 11.44027 -26.23685 19.47784 1.000 19.69793 164 PHE B C 1
ATOM 5450 O O . PHE B 1 162 ? 11.19579 -25.21604 20.12659 1.000 18.18835 164 PHE B O 1
ATOM 5458 N N . LYS B 1 163 ? 10.56585 -26.79261 18.64234 1.000 19.29112 165 LYS B N 1
ATOM 5459 C CA . LYS B 1 163 ? 9.23337 -26.23149 18.44093 1.000 20.81791 165 LYS B CA 1
ATOM 5460 C C . LYS B 1 163 ? 8.21394 -27.33254 18.65058 1.000 21.32251 165 LYS B C 1
ATOM 5461 O O . LYS B 1 163 ? 8.23313 -28.34595 17.93684 1.000 23.06892 165 LYS B O 1
ATOM 5467 N N . ILE B 1 164 ? 7.36694 -27.15461 19.65164 1.000 20.71125 166 ILE B N 1
ATOM 5468 C CA . ILE B 1 164 ? 6.27938 -28.08841 19.92065 1.000 18.89422 166 ILE B CA 1
ATOM 5469 C C . ILE B 1 164 ? 5.11297 -27.76584 18.99908 1.000 20.76489 166 ILE B C 1
ATOM 5470 O O . ILE B 1 164 ? 4.76781 -26.59494 18.79184 1.000 22.10174 166 ILE B O 1
ATOM 5475 N N . ARG B 1 165 ? 4.48496 -28.80336 18.46887 1.000 20.29562 167 ARG B N 1
ATOM 5476 C CA . ARG B 1 165 ? 3.28340 -28.68908 17.65449 1.000 21.00671 167 ARG B CA 1
ATOM 5477 C C . ARG B 1 165 ? 2.10472 -29.13777 18.51043 1.000 19.53847 167 ARG B C 1
ATOM 5478 O O . ARG B 1 165 ? 1.99072 -30.31934 18.84568 1.000 21.62425 167 ARG B O 1
ATOM 5486 N N . HIS B 1 166 ? 1.23012 -28.20460 18.87262 1.000 21.62025 168 HIS B N 1
ATOM 5487 C CA . HIS B 1 166 ? 0.02207 -28.53764 19.62197 1.000 20.45295 168 HIS B CA 1
ATOM 5488 C C . HIS B 1 166 ? -1.14454 -28.61876 18.64314 1.000 22.25551 168 HIS B C 1
ATOM 5489 O O . HIS B 1 166 ? -1.45655 -27.62735 17.97989 1.000 21.81540 168 HIS B O 1
ATOM 5496 N N . ASN B 1 167 ? -1.78404 -29.79039 18.54939 1.000 20.57531 169 ASN B N 1
ATOM 5497 C CA . ASN B 1 167 ? -2.98969 -29.92061 17.73139 1.000 21.60008 169 ASN B CA 1
ATOM 5498 C C . ASN B 1 167 ? -4.11769 -29.05859 18.29216 1.000 25.21408 169 ASN B C 1
ATOM 5499 O O . ASN B 1 167 ? -4.38021 -29.07370 19.49842 1.000 23.49338 169 ASN B O 1
ATOM 5504 N N . ILE B 1 168 ? -4.80334 -28.32497 17.40641 1.000 24.28105 170 ILE B N 1
ATOM 5505 C CA . ILE B 1 168 ? -5.93323 -27.47894 17.77682 1.000 27.45149 170 ILE B CA 1
ATOM 5506 C C . ILE B 1 168 ? -7.21288 -28.17316 17.34422 1.000 28.01556 170 ILE B C 1
ATOM 5507 O O . ILE B 1 168 ? -7.23256 -28.91170 16.35579 1.000 28.03199 170 ILE B O 1
ATOM 5512 N N . GLU B 1 169 ? -8.29798 -27.92438 18.09235 1.000 28.92955 171 GLU B N 1
ATOM 5513 C CA . GLU B 1 169 ? -9.53550 -28.68141 17.90531 1.000 31.87236 171 GLU B CA 1
ATOM 5514 C C . GLU B 1 169 ? -10.04955 -28.59885 16.47197 1.000 34.04801 171 GLU B C 1
ATOM 5515 O O . GLU B 1 169 ? -10.73806 -29.51860 16.00889 1.000 36.05254 171 GLU B O 1
ATOM 5521 N N . ASP B 1 170 ? -9.70808 -27.53273 15.74702 1.000 34.16381 172 ASP B N 1
ATOM 5522 C CA . ASP B 1 170 ? -10.25680 -27.30060 14.41601 1.000 34.12094 172 ASP B CA 1
ATOM 5523 C C . ASP B 1 170 ? -9.40664 -27.90079 13.29910 1.000 38.42588 172 ASP B C 1
ATOM 5524 O O . ASP B 1 170 ? -9.70259 -27.66460 12.12279 1.000 39.68065 172 ASP B O 1
ATOM 5529 N N . GLY B 1 171 ? -8.37739 -28.68340 13.63138 1.000 32.80031 173 GLY B N 1
ATOM 5530 C CA . GLY B 1 171 ? -7.47698 -29.24671 12.65313 1.000 34.77482 173 GLY B CA 1
ATOM 5531 C C . GLY B 1 171 ? -6.17788 -28.48039 12.46319 1.000 32.28904 173 GLY B C 1
ATOM 5532 O O . GLY B 1 171 ? -5.21181 -29.04982 11.94047 1.000 32.22383 173 GLY B O 1
ATOM 5533 N N . SER B 1 172 ? -6.12486 -27.21382 12.86523 1.000 32.49841 174 SER B N 1
ATOM 5534 C CA . SER B 1 172 ? -4.88091 -26.47170 12.74819 1.000 30.13796 174 SER B CA 1
ATOM 5535 C C . SER B 1 172 ? -3.90325 -26.93633 13.82766 1.000 28.08485 174 SER B C 1
ATOM 5536 O O . SER B 1 172 ? -4.19909 -27.81431 14.64496 1.000 27.08368 174 SER B O 1
ATOM 5539 N N . VAL B 1 173 ? -2.71567 -26.34169 13.81988 1.000 27.43326 175 VAL B N 1
ATOM 5540 C CA . VAL B 1 173 ? -1.66060 -26.66203 14.77160 1.000 26.25244 175 VAL B CA 1
ATOM 5541 C C . VAL B 1 173 ? -1.12392 -25.35471 15.33210 1.000 27.27703 175 VAL B C 1
ATOM 5542 O O . VAL B 1 173 ? -0.88622 -24.40369 14.57983 1.000 30.12868 175 VAL B O 1
ATOM 5546 N N . GLN B 1 174 ? -0.96035 -25.30216 16.64932 1.000 25.13214 176 GLN B N 1
ATOM 5547 C CA . GLN B 1 174 ? -0.38251 -24.15782 17.34320 1.000 25.81268 176 GLN B CA 1
ATOM 5548 C C . GLN B 1 174 ? 1.07140 -24.47262 17.67709 1.000 25.92986 176 GLN B C 1
ATOM 5549 O O . GLN B 1 174 ? 1.34381 -25.44892 18.38306 1.000 22.56215 176 GLN B O 1
ATOM 5555 N N . LEU B 1 175 ? 1.99887 -23.64519 17.19406 1.000 25.42565 177 LEU B N 1
ATOM 5556 C CA . LEU B 1 175 ? 3.41183 -23.85596 17.47703 1.000 25.28110 177 LEU B CA 1
ATOM 5557 C C . LEU B 1 175 ? 3.80132 -23.19419 18.79603 1.000 23.15505 177 LEU B C 1
ATOM 5558 O O . LEU B 1 175 ? 3.30032 -22.11890 19.14330 1.000 24.18700 177 LEU B O 1
ATOM 5563 N N . ALA B 1 176 ? 4.66913 -23.86819 19.55087 1.000 21.95453 178 ALA B N 1
ATOM 5564 C CA . ALA B 1 176 ? 5.23799 -23.33227 20.78791 1.000 20.58214 178 ALA B CA 1
ATOM 5565 C C . ALA B 1 176 ? 6.74821 -23.39591 20.64200 1.000 19.52045 178 ALA B C 1
ATOM 5566 O O . ALA B 1 176 ? 7.33137 -24.48113 20.68092 1.000 19.62388 178 ALA B O 1
ATOM 5568 N N . ASP B 1 177 ? 7.37074 -22.23582 20.46381 1.000 19.89853 179 ASP B N 1
ATOM 5569 C CA . ASP B 1 177 ? 8.79570 -22.13204 20.15349 1.000 20.23613 179 ASP B CA 1
ATOM 5570 C C . ASP B 1 177 ? 9.57836 -22.06235 21.46392 1.000 19.46598 179 ASP B C 1
ATOM 5571 O O . ASP B 1 177 ? 9.46388 -21.07872 22.19402 1.000 19.52630 179 ASP B O 1
ATOM 5576 N N . HIS B 1 178 ? 10.37060 -23.10203 21.76654 1.000 18.01900 180 HIS B N 1
ATOM 5577 C CA . HIS B 1 178 ? 11.07677 -23.22470 23.04143 1.000 16.42656 180 HIS B CA 1
ATOM 5578 C C . HIS B 1 178 ? 12.52374 -22.75505 22.93071 1.000 17.59622 180 HIS B C 1
ATOM 5579 O O . HIS B 1 178 ? 13.27038 -23.23645 22.06960 1.000 18.09409 180 HIS B O 1
ATOM 5586 N N . TYR B 1 179 ? 12.92393 -21.87897 23.85013 1.000 17.69890 181 TYR B N 1
ATOM 5587 C CA . TYR B 1 179 ? 14.30509 -21.42180 24.01742 1.000 16.95260 181 TYR B CA 1
ATOM 5588 C C . TYR B 1 179 ? 14.72969 -21.81574 25.41779 1.000 18.71998 181 TYR B C 1
ATOM 5589 O O . TYR B 1 179 ? 14.08812 -21.41202 26.39317 1.000 19.95038 181 TYR B O 1
ATOM 5598 N N . GLN B 1 180 ? 15.77245 -22.64172 25.52141 1.000 18.23821 182 GLN B N 1
ATOM 5599 C CA . GLN B 1 180 ? 16.08548 -23.30584 26.77914 1.000 17.89180 182 GLN B CA 1
ATOM 5600 C C . GLN B 1 180 ? 17.57081 -23.21933 27.09835 1.000 18.81140 182 GLN B C 1
ATOM 5601 O O . GLN B 1 180 ? 18.41867 -23.29805 26.20801 1.000 18.93878 182 GLN B O 1
ATOM 5607 N N . GLN B 1 181 ? 17.87505 -23.06267 28.38171 1.000 20.25016 183 GLN B N 1
ATOM 5608 C CA . GLN B 1 181 ? 19.24995 -23.06636 28.85622 1.000 23.44698 183 GLN B CA 1
ATOM 5609 C C . GLN B 1 181 ? 19.31517 -23.90658 30.12161 1.000 21.10250 183 GLN B C 1
ATOM 5610 O O . GLN B 1 181 ? 18.43425 -23.80458 30.97789 1.000 22.09360 183 GLN B O 1
ATOM 5616 N N . ASN B 1 182 ? 20.35480 -24.73234 30.24058 1.000 22.40504 184 ASN B N 1
ATOM 5617 C CA . ASN B 1 182 ? 20.58019 -25.54798 31.42734 1.000 22.13463 184 ASN B CA 1
ATOM 5618 C C . ASN B 1 182 ? 21.96858 -25.26473 31.97456 1.000 23.40593 184 ASN B C 1
ATOM 5619 O O . ASN B 1 182 ? 22.94003 -25.24825 31.21459 1.000 21.65046 184 ASN B O 1
ATOM 5624 N N . THR B 1 183 ? 22.06092 -25.08680 33.29430 1.000 22.92289 185 THR B N 1
ATOM 5625 C CA A THR B 1 183 ? 23.31639 -24.79256 33.97819 0.660 23.98641 185 THR B CA 1
ATOM 5626 C CA B THR B 1 183 ? 23.33921 -24.84725 33.94179 0.340 24.44393 185 THR B CA 1
ATOM 5627 C C . THR B 1 183 ? 23.42391 -25.67874 35.21414 1.000 22.89253 185 THR B C 1
ATOM 5628 O O . THR B 1 183 ? 22.45278 -25.76764 35.97778 1.000 23.83157 185 THR B O 1
ATOM 5635 N N . PRO B 1 184 ? 24.56856 -26.32265 35.45077 1.000 23.50913 186 PRO B N 1
ATOM 5636 C CA . PRO B 1 184 ? 24.71871 -27.16548 36.64315 1.000 21.99847 186 PRO B CA 1
ATOM 5637 C C . PRO B 1 184 ? 24.55525 -26.36474 37.92484 1.000 23.70497 186 PRO B C 1
ATOM 5638 O O . PRO B 1 184 ? 24.93863 -25.19550 38.01185 1.000 24.17731 186 PRO B O 1
ATOM 5642 N N . ILE B 1 185 ? 23.99674 -27.02823 38.93045 1.000 23.25603 187 ILE B N 1
ATOM 5643 C CA . ILE B 1 185 ? 23.89175 -26.45332 40.26701 1.000 24.56792 187 ILE B CA 1
ATOM 5644 C C . ILE B 1 185 ? 25.19868 -26.62567 41.03156 1.000 29.10296 187 ILE B C 1
ATOM 5645 O O . ILE B 1 185 ? 25.62913 -25.72406 41.76221 1.000 29.49317 187 ILE B O 1
ATOM 5650 N N . GLY B 1 186 ? 25.84252 -27.78541 40.89092 1.000 29.94879 188 GLY B N 1
ATOM 5651 C CA . GLY B 1 186 ? 27.11020 -28.01855 41.54664 1.000 30.31254 188 GLY B CA 1
ATOM 5652 C C . GLY B 1 186 ? 28.25089 -27.34278 40.82364 1.000 32.45936 188 GLY B C 1
ATOM 5653 O O . GLY B 1 186 ? 28.09864 -26.80029 39.72968 1.000 32.47128 188 GLY B O 1
ATOM 5654 N N . ASP B 1 187 ? 29.42401 -27.38351 41.45156 1.000 35.47486 189 ASP B N 1
ATOM 5655 C CA . ASP B 1 187 ? 30.61682 -26.76174 40.89157 1.000 35.50424 189 ASP B CA 1
ATOM 5656 C C . ASP B 1 187 ? 31.58122 -27.77304 40.28719 1.000 34.50172 189 ASP B C 1
ATOM 5657 O O . ASP B 1 187 ? 32.70773 -27.40552 39.93088 1.000 34.45309 189 ASP B O 1
ATOM 5662 N N . GLY B 1 188 ? 31.17009 -29.02847 40.16083 1.000 31.78991 190 GLY B N 1
ATOM 5663 C CA . GLY B 1 188 ? 31.99138 -30.03459 39.52652 1.000 31.74226 190 GLY B CA 1
ATOM 5664 C C . GLY B 1 188 ? 31.89873 -29.96625 38.01856 1.000 31.79263 190 GLY B C 1
ATOM 5665 O O . GLY B 1 188 ? 31.04113 -29.28873 37.43591 1.000 32.96745 190 GLY B O 1
ATOM 5666 N N . PRO B 1 189 ? 32.80126 -30.67773 37.35404 1.000 29.51579 191 PRO B N 1
ATOM 5667 C CA . PRO B 1 189 ? 32.76902 -30.71493 35.88946 1.000 30.51985 191 PRO B CA 1
ATOM 5668 C C . PRO B 1 189 ? 31.55970 -31.49558 35.39623 1.000 27.83745 191 PRO B C 1
ATOM 5669 O O . PRO B 1 189 ? 31.06847 -32.41345 36.05823 1.000 29.04398 191 PRO B O 1
ATOM 5673 N N . VAL B 1 190 ? 31.08502 -31.12497 34.20892 1.000 27.90511 192 VAL B N 1
ATOM 5674 C CA . VAL B 1 190 ? 29.97529 -31.81638 33.57150 1.000 30.35062 192 VAL B CA 1
ATOM 5675 C C . VAL B 1 190 ? 30.35764 -32.15655 32.13508 1.000 30.16317 192 VAL B C 1
ATOM 5676 O O . VAL B 1 190 ? 31.31877 -31.62356 31.57077 1.000 29.24047 192 VAL B O 1
ATOM 5680 N N . LEU B 1 191 ? 29.57717 -33.05724 31.54094 1.000 26.05356 193 LEU B N 1
ATOM 5681 C CA . LEU B 1 191 ? 29.75697 -33.39538 30.13766 1.000 25.35012 193 LEU B CA 1
ATOM 5682 C C . LEU B 1 191 ? 29.14965 -32.28864 29.28841 1.000 28.12993 193 LEU B C 1
ATOM 5683 O O . LEU B 1 191 ? 27.96435 -31.96331 29.43432 1.000 25.78731 193 LEU B O 1
ATOM 5688 N N . LEU B 1 192 ? 29.96476 -31.68410 28.42801 1.000 25.28393 194 LEU B N 1
ATOM 5689 C CA . LEU B 1 192 ? 29.48059 -30.64766 27.52744 1.000 25.68208 194 LEU B CA 1
ATOM 5690 C C . LEU B 1 192 ? 29.43162 -31.22860 26.12427 1.000 28.62470 194 LEU B C 1
ATOM 5691 O O . LEU B 1 192 ? 30.48698 -31.51650 25.53323 1.000 29.86482 194 LEU B O 1
ATOM 5696 N N . PRO B 1 193 ? 28.24474 -31.45668 25.57788 1.000 26.08742 195 PRO B N 1
ATOM 5697 C CA . PRO B 1 193 ? 28.10691 -32.36577 24.43938 1.000 25.56343 195 PRO B CA 1
ATOM 5698 C C . PRO B 1 193 ? 28.40752 -31.70471 23.10645 1.000 24.81841 195 PRO B C 1
ATOM 5699 O O . PRO B 1 193 ? 28.34777 -30.48669 22.95257 1.000 25.48365 195 PRO B O 1
ATOM 5703 N N . ASP B 1 194 ? 28.70703 -32.55505 22.12551 1.000 26.52613 196 ASP B N 1
ATOM 5704 C CA . ASP B 1 194 ? 28.59957 -32.15406 20.73420 1.000 25.62276 196 ASP B CA 1
ATOM 5705 C C . ASP B 1 194 ? 27.12865 -31.94485 20.36892 1.000 25.28964 196 ASP B C 1
ATOM 5706 O O . ASP B 1 194 ? 26.21920 -32.44479 21.04407 1.000 25.27625 196 ASP B O 1
ATOM 5711 N N . ASN B 1 195 ? 26.90003 -31.21731 19.27345 1.000 24.41200 197 ASN B N 1
ATOM 5712 C CA . ASN B 1 195 ? 25.53529 -30.97296 18.81136 1.000 25.22605 197 ASN B CA 1
ATOM 5713 C C . ASN B 1 195 ? 24.82131 -32.30134 18.57688 1.000 25.09153 197 ASN B C 1
ATOM 5714 O O . ASN B 1 195 ? 25.37560 -33.21946 17.95731 1.000 22.22832 197 ASN B O 1
ATOM 5719 N N . HIS B 1 196 ? 23.59864 -32.41294 19.08479 1.000 21.44445 198 HIS B N 1
ATOM 5720 C CA . HIS B 1 196 ? 22.80447 -33.62386 18.86402 1.000 22.06605 198 HIS B CA 1
ATOM 5721 C C . HIS B 1 196 ? 21.34794 -33.29163 19.15764 1.000 21.23029 198 HIS B C 1
ATOM 5722 O O . HIS B 1 196 ? 20.98604 -32.12455 19.34095 1.000 22.22303 198 HIS B O 1
ATOM 5729 N N . TYR B 1 197 ? 20.49218 -34.31132 19.17923 1.000 21.08457 199 TYR B N 1
ATOM 5730 C CA . TYR B 1 197 ? 19.09878 -34.04294 19.50289 1.000 19.45663 199 TYR B CA 1
ATOM 5731 C C . TYR B 1 197 ? 18.49880 -35.22793 20.24009 1.000 21.06614 199 TYR B C 1
ATOM 5732 O O . TYR B 1 197 ? 19.06154 -36.32809 20.25553 1.000 19.93328 199 TYR B O 1
ATOM 5741 N N . LEU B 1 198 ? 17.36371 -34.96067 20.88550 1.000 20.18563 200 LEU B N 1
ATOM 5742 C CA . LEU B 1 198 ? 16.52322 -35.97489 21.51168 1.000 18.96939 200 LEU B CA 1
ATOM 5743 C C . LEU B 1 198 ? 15.24660 -36.12289 20.69944 1.000 19.78204 200 LEU B C 1
ATOM 5744 O O . LEU B 1 198 ? 14.62261 -35.11799 20.32647 1.000 18.69524 200 LEU B O 1
ATOM 5749 N N . SER B 1 199 ? 14.85430 -37.37293 20.44983 1.000 17.22353 201 SER B N 1
ATOM 5750 C CA . SER B 1 199 ? 13.64335 -37.70051 19.71489 1.000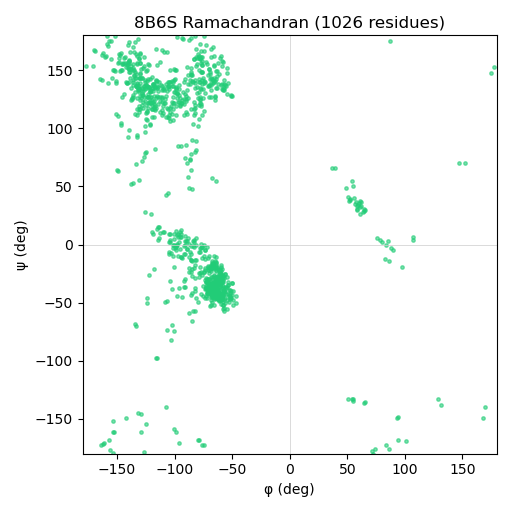 19.08337 201 SER B CA 1
ATOM 5751 C C . SER B 1 199 ? 12.60333 -38.14374 20.72922 1.000 20.97482 201 SER B C 1
ATOM 5752 O O . SER B 1 199 ? 12.82831 -39.12037 21.45493 1.000 18.94093 201 SER B O 1
ATOM 5755 N N . THR B 1 200 ? 11.48779 -37.41279 20.79837 1.000 16.23727 202 THR B N 1
ATOM 5756 C CA . THR B 1 200 ? 10.53149 -37.55349 21.88349 1.000 18.79494 202 THR B CA 1
ATOM 5757 C C . THR B 1 200 ? 9.21917 -38.12360 21.37021 1.000 19.13980 202 THR B C 1
ATOM 5758 O O . THR B 1 200 ? 8.88803 -38.02267 20.18574 1.000 19.43692 202 THR B O 1
ATOM 5762 N N . GLN B 1 201 ? 8.47522 -38.73511 22.28588 1.000 18.91404 203 GLN B N 1
ATOM 5763 C CA . GLN B 1 201 ? 7.06783 -39.02757 22.06156 1.000 18.41807 203 GLN B CA 1
ATOM 5764 C C . GLN B 1 201 ? 6.37048 -39.05297 23.40994 1.000 20.41005 203 GLN B C 1
ATOM 5765 O O . GLN B 1 201 ? 6.98067 -39.40458 24.42063 1.000 19.93923 203 GLN B O 1
ATOM 5771 N N . SER B 1 202 ? 5.08391 -38.67805 23.41934 1.000 18.58355 204 SER B N 1
ATOM 5772 C CA . SER B 1 202 ? 4.32040 -38.58173 24.65931 1.000 19.99371 204 SER B CA 1
ATOM 5773 C C . SER B 1 202 ? 2.89611 -39.05576 24.41900 1.000 21.62750 204 SER B C 1
ATOM 5774 O O . SER B 1 202 ? 2.30001 -38.76208 23.37865 1.000 20.42281 204 SER B O 1
ATOM 5777 N N . ALA B 1 203 ? 2.35616 -39.79347 25.38268 1.000 21.48994 205 ALA B N 1
ATOM 5778 C CA . ALA B 1 203 ? 0.97107 -40.24263 25.33744 1.000 20.71815 205 ALA B CA 1
ATOM 5779 C C . ALA B 1 203 ? 0.26380 -39.70090 26.56959 1.000 20.17012 205 ALA B C 1
ATOM 5780 O O . ALA B 1 203 ? 0.70793 -39.94768 27.69772 1.000 19.95649 205 ALA B O 1
ATOM 5782 N N . LEU B 1 204 ? -0.82065 -38.96029 26.35316 1.000 16.86381 206 LEU B N 1
ATOM 5783 C CA . LEU B 1 204 ? -1.58520 -38.35865 27.43661 1.000 20.05650 206 LEU B CA 1
ATOM 5784 C C . LEU B 1 204 ? -2.86628 -39.14837 27.64263 1.000 19.47458 206 LEU B C 1
ATOM 5785 O O . LEU B 1 204 ? -3.50499 -39.55967 26.67379 1.000 19.53938 206 LEU B O 1
ATOM 5790 N N . SER B 1 205 ? -3.24518 -39.34161 28.90181 1.000 20.06006 207 SER B N 1
ATOM 5791 C CA . SER B 1 205 ? -4.45212 -40.10083 29.22273 1.000 20.65189 207 SER B CA 1
ATOM 5792 C C . SER B 1 205 ? -5.00920 -39.58754 30.54008 1.000 22.30195 207 SER B C 1
ATOM 5793 O O . SER B 1 205 ? -4.46307 -38.66570 31.15126 1.000 19.93970 207 SER B O 1
ATOM 5796 N N . LYS B 1 206 ? -6.12570 -40.18155 30.96205 1.000 21.11511 208 LYS B N 1
ATOM 5797 C CA . LYS B 1 206 ? -6.76476 -39.84503 32.22174 1.000 24.65113 208 LYS B CA 1
ATOM 5798 C C . LYS B 1 206 ? -6.89686 -41.08849 33.09307 1.000 25.24513 208 LYS B C 1
ATOM 5799 O O . LYS B 1 206 ? -6.92772 -42.22637 32.60465 1.000 24.07176 208 LYS B O 1
ATOM 5805 N N . ASP B 1 207 ? -6.96474 -40.83479 34.39636 1.000 22.74559 209 ASP B N 1
ATOM 5806 C CA . ASP B 1 207 ? -7.19282 -41.85722 35.40526 1.000 26.76559 209 ASP B CA 1
ATOM 5807 C C . ASP B 1 207 ? -8.69718 -41.93408 35.63899 1.000 27.64729 209 ASP B C 1
ATOM 5808 O O . ASP B 1 207 ? -9.27402 -40.98152 36.18066 1.000 26.86318 209 ASP B O 1
ATOM 5813 N N . PRO B 1 208 ? -9.36946 -43.02199 35.25447 1.000 31.66807 210 PRO B N 1
ATOM 5814 C CA . PRO B 1 208 ? -10.84087 -43.04987 35.35482 1.000 29.87111 210 PRO B CA 1
ATOM 5815 C C . PRO B 1 208 ? -11.36413 -42.87252 36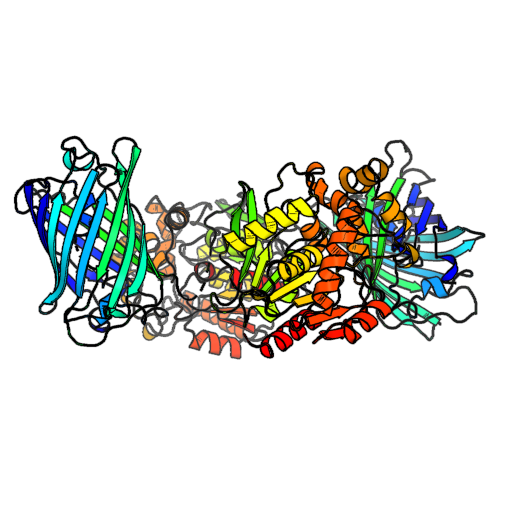.76567 1.000 31.61875 210 PRO B C 1
ATOM 5816 O O . PRO B 1 208 ? -12.52438 -42.48217 36.93698 1.000 34.44806 210 PRO B O 1
ATOM 5820 N N . ASN B 1 209 ? -10.54808 -43.13075 37.77963 1.000 31.39139 211 ASN B N 1
ATOM 5821 C CA . ASN B 1 209 ? -10.96079 -43.02456 39.16953 1.000 34.64972 211 ASN B CA 1
ATOM 5822 C C . ASN B 1 209 ? -10.54927 -41.70460 39.81610 1.000 33.64052 211 ASN B C 1
ATOM 5823 O O . ASN B 1 209 ? -10.84385 -41.48340 40.99521 1.000 32.72825 211 ASN B O 1
ATOM 5828 N N . GLU B 1 210 ? -9.89706 -40.81422 39.07618 1.000 31.12114 212 GLU B N 1
ATOM 5829 C CA . GLU B 1 210 ? -9.43219 -39.54127 39.61464 1.000 28.43491 212 GLU B CA 1
ATOM 5830 C C . GLU B 1 210 ? -10.46872 -38.46441 39.32405 1.000 29.92314 212 GLU B C 1
ATOM 5831 O O . GLU B 1 210 ? -10.78202 -38.19954 38.15778 1.000 30.91268 212 GLU B O 1
ATOM 5837 N N . LYS B 1 211 ? -10.99442 -37.83845 40.38056 1.000 29.45434 213 LYS B N 1
ATOM 5838 C CA . LYS B 1 211 ? -11.95451 -36.75658 40.20809 1.000 30.21498 213 LYS B CA 1
ATOM 5839 C C . LYS B 1 211 ? -11.30047 -35.39411 40.01031 1.000 32.18192 213 LYS B C 1
ATOM 5840 O O . LYS B 1 211 ? -11.93200 -34.49861 39.43589 1.000 31.02863 213 LYS B O 1
ATOM 5846 N N . ARG B 1 212 ? -10.06337 -35.21041 40.46259 1.000 27.57351 214 ARG B N 1
ATOM 5847 C CA . ARG B 1 212 ? -9.41801 -33.90885 40.35008 1.000 27.67540 214 ARG B CA 1
ATOM 5848 C C . ARG B 1 212 ? -8.89715 -33.69567 38.92440 1.000 24.73627 214 ARG B C 1
ATOM 5849 O O . ARG B 1 212 ? -8.75574 -34.63570 38.14483 1.000 26.82203 214 ARG B O 1
ATOM 5857 N N . ASP B 1 213 ? -8.65014 -32.43689 38.57511 1.000 24.41232 215 ASP B N 1
ATOM 5858 C CA . ASP B 1 213 ? -8.11982 -32.12999 37.25323 1.000 25.12349 215 ASP B CA 1
ATOM 5859 C C . ASP B 1 213 ? -6.69946 -32.66439 37.18420 1.000 24.70156 215 ASP B C 1
ATOM 5860 O O . ASP B 1 213 ? -5.88343 -32.37644 38.06589 1.000 25.06240 215 ASP B O 1
ATOM 5865 N N . HIS B 1 214 ? -6.40433 -33.46662 36.16501 1.000 23.66671 216 HIS B N 1
ATOM 5866 C CA . HIS B 1 214 ? -5.16111 -34.22589 36.19438 1.000 22.73368 216 HIS B CA 1
ATOM 5867 C C . HIS B 1 214 ? -4.74829 -34.62073 34.78463 1.000 22.76335 216 HIS B C 1
ATOM 5868 O O . HIS B 1 214 ? -5.51318 -34.49001 33.82835 1.000 22.56277 216 HIS B O 1
ATOM 5875 N N . MET B 1 215 ? -3.52663 -35.14427 34.68740 1.000 21.00031 217 MET B N 1
ATOM 5876 C CA . MET B 1 215 ? -2.97159 -35.63512 33.43209 1.000 22.61106 217 MET B CA 1
ATOM 5877 C C . MET B 1 215 ? -2.08107 -36.82683 33.74075 1.000 20.62906 217 MET B C 1
ATOM 5878 O O . MET B 1 215 ? -1.17723 -36.71618 34.57822 1.000 22.56780 217 MET B O 1
ATOM 5883 N N . VAL B 1 216 ? -2.31993 -37.94998 33.06347 1.000 20.34966 218 VAL B N 1
ATOM 5884 C CA . VAL B 1 216 ? -1.40887 -39.09735 33.10657 1.000 17.24491 218 VAL B CA 1
ATOM 5885 C C . VAL B 1 216 ? -0.53966 -39.06235 31.86085 1.000 18.01213 218 VAL B C 1
ATOM 5886 O O . VAL B 1 216 ? -1.04562 -38.87193 30.74684 1.000 19.27839 218 VAL B O 1
ATOM 5890 N N . LEU B 1 217 ? 0.76378 -39.26390 32.04413 1.000 18.56186 219 LEU B N 1
ATOM 5891 C CA . LEU B 1 217 ? 1.73811 -39.03474 30.99036 1.000 20.06139 219 LEU B CA 1
ATOM 5892 C C . LEU B 1 217 ? 2.66158 -40.23628 30.87329 1.000 19.61872 219 LEU B C 1
ATOM 5893 O O . LEU B 1 217 ? 3.15110 -40.75675 31.88143 1.000 19.13067 219 LEU B O 1
ATOM 5898 N N . LEU B 1 218 ? 2.87319 -40.67893 29.63570 1.000 19.89618 220 LEU B N 1
ATOM 5899 C CA . LEU B 1 218 ? 3.80715 -41.74405 29.30218 1.000 18.65021 220 LEU B CA 1
ATOM 5900 C C . LEU B 1 218 ? 4.70071 -41.20393 28.19998 1.000 20.68422 220 LEU B C 1
ATOM 5901 O O . LEU B 1 218 ? 4.20607 -40.82824 27.13178 1.000 20.18160 220 LEU B O 1
ATOM 5906 N N . GLU B 1 219 ? 6.00108 -41.15419 28.45715 1.000 19.48488 221 GLU B N 1
ATOM 5907 C CA . GLU B 1 219 ? 6.94767 -40.51079 27.55760 1.000 18.67838 221 GLU B CA 1
ATOM 5908 C C . GLU B 1 219 ? 8.14298 -41.42034 27.32814 1.000 18.39020 221 GLU B C 1
ATOM 5909 O O . GLU B 1 219 ? 8.64378 -42.04400 28.26891 1.000 19.10478 221 GLU B O 1
ATOM 5915 N N . PHE B 1 220 ? 8.59819 -41.48408 26.07132 1.000 17.76580 222 PHE B N 1
ATOM 5916 C 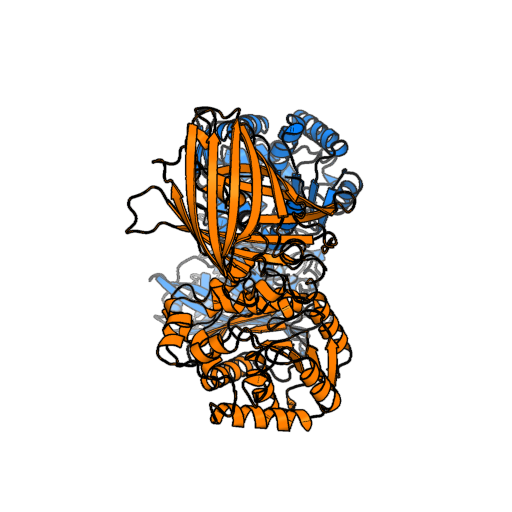CA . PHE B 1 220 ? 9.81674 -42.19303 25.69686 1.000 19.72642 222 PHE B CA 1
ATOM 5917 C C . PHE B 1 220 ? 10.68967 -41.24883 24.88666 1.000 20.01278 222 PHE B C 1
ATOM 5918 O O . PHE B 1 220 ? 10.21362 -40.62300 23.93180 1.000 19.51039 222 PHE B O 1
ATOM 5926 N N . VAL B 1 221 ? 11.96144 -41.14860 25.26131 1.000 17.83160 223 VAL B N 1
ATOM 5927 C CA . VAL B 1 221 ? 12.88537 -40.20544 24.63396 1.000 18.09746 223 VAL B CA 1
ATOM 5928 C C . VAL B 1 221 ? 14.22370 -40.89835 24.39062 1.000 16.37378 223 VAL B C 1
ATOM 5929 O O . VAL B 1 221 ? 14.83918 -41.38603 25.33777 1.000 16.14825 223 VAL B O 1
ATOM 5933 N N . THR B 1 222 ? 14.70243 -40.87609 23.14163 1.000 17.01746 224 THR B N 1
ATOM 5934 C CA . THR B 1 222 ? 16.01836 -41.40205 22.77548 1.000 17.24335 224 THR B CA 1
ATOM 5935 C C . THR B 1 222 ? 16.87848 -40.31078 22.14121 1.000 18.66441 224 THR B C 1
ATOM 5936 O O . THR B 1 222 ? 16.41653 -39.60186 21.23788 1.000 17.73176 224 THR B O 1
ATOM 5940 N N . ALA B 1 223 ? 18.12583 -40.18413 22.60932 1.000 19.02421 225 ALA B N 1
ATOM 5941 C CA . ALA B 1 223 ? 19.09507 -39.26669 22.01329 1.000 19.44892 225 ALA B CA 1
ATOM 5942 C C . ALA B 1 223 ? 19.65201 -39.82933 20.70941 1.000 21.01646 225 ALA B C 1
ATOM 5943 O O . ALA B 1 223 ? 19.80969 -41.04504 20.55281 1.000 20.15858 225 ALA B O 1
ATOM 5945 N N . ALA B 1 224 ? 19.98842 -38.92597 19.78509 1.000 22.23528 226 ALA B N 1
ATOM 5946 C CA . ALA B 1 224 ? 20.50720 -39.32404 18.48252 1.000 22.07785 226 ALA B CA 1
ATOM 5947 C C . ALA B 1 224 ? 21.34004 -38.18963 17.89692 1.000 25.79766 226 ALA B C 1
ATOM 5948 O O . ALA B 1 224 ? 21.38317 -37.07839 18.42869 1.000 20.58619 226 ALA B O 1
ATOM 5950 N N . GLY B 1 225 ? 21.95046 -38.46404 16.74680 1.000 28.27938 227 GLY B N 1
ATOM 5951 C CA . GLY B 1 225 ? 22.58898 -37.42782 15.96574 1.000 30.16113 227 GLY B CA 1
ATOM 5952 C C . GLY B 1 225 ? 24.09639 -37.43819 15.97841 1.000 32.63910 227 GLY B C 1
ATOM 5953 O O . GLY B 1 225 ? 24.70295 -36.50869 15.43448 1.000 33.85020 227 GLY B O 1
ATOM 5954 N N . ILE B 1 226 ? 24.72405 -38.44411 16.57875 1.000 32.45330 228 ILE B N 1
ATOM 5955 C CA . ILE B 1 226 ? 26.17967 -38.59241 16.52703 1.000 38.40812 228 ILE B CA 1
ATOM 5956 C C . ILE B 1 226 ? 26.54547 -40.02520 16.13310 1.000 36.57908 228 ILE B C 1
ATOM 5957 O O . ILE B 1 226 ? 25.78623 -40.96695 16.38997 1.000 36.34374 228 ILE B O 1
ATOM 5962 N N . LYS B 1 235 ? 19.05173 -39.23024 4.66795 1.000 49.03452 237 LYS B N 1
ATOM 5963 C CA . LYS B 1 235 ? 18.41666 -39.89292 5.79560 1.000 44.50322 237 LYS B CA 1
ATOM 5964 C C . LYS B 1 235 ? 17.90178 -41.27288 5.40309 1.000 39.35476 237 LYS B C 1
ATOM 5965 O O . LYS B 1 235 ? 18.06143 -41.71596 4.26571 1.000 42.85858 237 LYS B O 1
ATOM 5971 N N . ILE B 1 236 ? 17.28134 -41.95482 6.35299 1.000 36.43066 238 ILE B N 1
ATOM 5972 C CA . ILE B 1 236 ? 16.87637 -43.34604 6.18002 1.000 30.50898 238 ILE B CA 1
ATOM 5973 C C . ILE B 1 236 ? 15.41219 -43.36153 5.75888 1.000 27.30852 238 ILE B C 1
ATOM 5974 O O . ILE B 1 236 ? 14.55354 -42.81527 6.45734 1.000 28.06468 238 ILE B O 1
ATOM 5979 N N . GLY B 1 237 ? 15.13513 -43.96860 4.60764 1.000 27.45422 239 GLY B N 1
ATOM 5980 C CA . GLY B 1 237 ? 13.80358 -43.89354 4.02765 1.000 24.82985 239 GLY B CA 1
ATOM 5981 C C . GLY B 1 237 ? 12.76170 -44.64055 4.84551 1.000 25.61877 239 GLY B C 1
ATOM 5982 O O . GLY B 1 237 ? 13.01589 -45.71056 5.40018 1.000 24.64101 239 GLY B O 1
ATOM 5983 N N . THR B 1 238 ? 11.56323 -44.06350 4.91241 1.000 23.51896 240 THR B N 1
ATOM 5984 C CA . THR B 1 238 ? 10.45623 -44.67929 5.62906 1.000 23.77222 240 THR B CA 1
ATOM 5985 C C . THR B 1 238 ? 9.43560 -45.29397 4.69248 1.000 26.43611 240 THR B C 1
ATOM 5986 O O . THR B 1 238 ? 8.52716 -45.99721 5.15945 1.000 25.33156 240 THR B O 1
ATOM 5990 N N . GLY B 1 239 ? 9.57189 -45.05630 3.38805 1.000 24.16380 241 GLY B N 1
ATOM 5991 C CA . GLY B 1 239 ? 8.60532 -45.56265 2.44586 1.000 26.03930 241 GLY B CA 1
ATOM 5992 C C . GLY B 1 239 ? 8.81047 -47.02870 2.13036 1.000 25.81922 241 GLY B C 1
ATOM 5993 O O . GLY B 1 239 ? 9.87159 -47.61523 2.37023 1.000 26.31721 241 GLY B O 1
ATOM 5994 N N . PHE B 1 240 ? 7.75743 -47.62711 1.58354 1.000 24.97452 242 PHE B N 1
ATOM 5995 C CA . PHE B 1 240 ? 7.78120 -49.01053 1.11186 1.000 25.38336 242 PHE B CA 1
ATOM 5996 C C . PHE B 1 240 ? 7.29972 -49.04731 -0.33496 1.000 24.20153 242 PHE B C 1
ATOM 5997 O O . PHE B 1 240 ? 6.16779 -49.46556 -0.61428 1.000 25.80442 242 PHE B O 1
ATOM 6005 N N . PRO B 1 241 ? 8.13954 -48.61700 -1.28381 1.000 27.03670 243 PRO B N 1
ATOM 6006 C CA . PRO B 1 241 ? 7.70127 -48.45421 -2.68482 1.000 27.46647 243 PRO B CA 1
ATOM 6007 C C . PRO B 1 241 ? 7.81488 -49.74645 -3.49259 1.000 31.07381 243 PRO B C 1
ATOM 6008 O O . PRO B 1 241 ? 8.59019 -49.84776 -4.45292 1.000 32.70560 243 PRO B O 1
ATOM 6012 N N . PHE B 1 242 ? 7.04313 -50.75407 -3.10115 1.000 30.09643 244 PHE B N 1
ATOM 6013 C CA . PHE B 1 242 ? 7.12387 -52.06137 -3.74023 1.000 27.48641 244 PHE B CA 1
ATOM 6014 C C . PHE B 1 242 ? 5.72142 -52.58115 -3.98911 1.000 28.22493 244 PHE B C 1
ATOM 6015 O O . PHE B 1 242 ? 4.91005 -52.64773 -3.06460 1.000 28.79928 244 PHE B O 1
ATOM 6023 N N . ASP B 1 243 ? 5.44648 -52.95112 -5.23362 1.000 28.94821 245 ASP B N 1
ATOM 6024 C CA . ASP B 1 243 ? 4.15080 -53.51046 -5.57452 1.000 29.49857 245 ASP B CA 1
ATOM 6025 C C . ASP B 1 243 ? 3.96172 -54.85063 -4.86835 1.000 28.39005 245 ASP B C 1
ATOM 6026 O O . ASP B 1 243 ? 4.90884 -55.64257 -4.77702 1.000 29.13588 245 ASP B O 1
ATOM 6031 N N . PRO B 1 244 ? 2.75900 -55.14593 -4.37877 1.000 28.46771 246 PRO B N 1
ATOM 6032 C CA . PRO B 1 244 ? 2.52667 -56.43168 -3.70721 1.000 28.39942 246 PRO B CA 1
ATOM 6033 C C . PRO B 1 244 ? 2.42830 -57.56919 -4.71373 1.000 29.94461 246 PRO B C 1
ATOM 6034 O O . PRO B 1 244 ? 1.74914 -57.45580 -5.73619 1.000 28.23515 246 PRO B O 1
ATOM 6038 N N . HIS B 1 245 ? 3.12042 -58.66868 -4.41957 1.000 27.57857 247 HIS B N 1
ATOM 6039 C CA . HIS B 1 245 ? 2.96835 -59.92444 -5.14320 1.000 27.65951 247 HIS B CA 1
ATOM 6040 C C . HIS B 1 245 ? 2.50764 -60.98465 -4.15955 1.000 27.99762 247 HIS B C 1
ATOM 6041 O O . HIS B 1 245 ? 2.91396 -60.96878 -2.99417 1.000 24.08016 247 HIS B O 1
ATOM 6048 N N . TYR B 1 246 ? 1.65023 -61.89602 -4.62890 1.000 29.02780 248 TYR B N 1
ATOM 6049 C CA . TYR B 1 246 ? 1.12396 -62.97393 -3.80494 1.000 26.50808 248 TYR B CA 1
ATOM 6050 C C . TYR B 1 246 ? 1.32933 -64.30721 -4.50303 1.000 29.76958 248 TYR B C 1
ATOM 6051 O O . TYR B 1 246 ? 1.22042 -64.40825 -5.72880 1.000 28.69280 248 TYR B O 1
ATOM 6060 N N . VAL B 1 247 ? 1.63523 -65.32496 -3.71728 1.000 27.93221 249 VAL B N 1
ATOM 6061 C CA . VAL B 1 247 ? 1.63728 -66.69771 -4.19409 1.000 27.21786 249 VAL B CA 1
ATOM 6062 C C . VAL B 1 247 ? 0.87811 -67.53708 -3.17886 1.000 27.73526 249 VAL B C 1
ATOM 6063 O O . VAL B 1 247 ? 0.99074 -67.32067 -1.96728 1.000 26.05995 249 VAL B O 1
ATOM 6067 N N . GLU B 1 248 ? 0.06812 -68.46805 -3.66597 1.000 28.10540 250 GLU B N 1
ATOM 6068 C CA . GLU B 1 248 ? -0.69639 -69.32716 -2.77748 1.000 30.03403 250 GLU B CA 1
ATOM 6069 C C . GLU B 1 248 ? 0.11065 -70.59903 -2.53807 1.000 29.91805 250 GLU B C 1
ATOM 6070 O O . GLU B 1 248 ? 0.52405 -71.26668 -3.49072 1.000 31.30629 250 GLU B O 1
ATOM 6076 N N . VAL B 1 249 ? 0.36112 -70.91143 -1.27111 1.000 28.02076 251 VAL B N 1
ATOM 6077 C CA . VAL B 1 249 ? 1.00531 -72.15940 -0.87960 1.000 29.36644 251 VAL B CA 1
ATOM 6078 C C . VAL B 1 249 ? 0.21936 -72.75869 0.27331 1.000 27.92394 251 VAL B C 1
ATOM 6079 O O . VAL B 1 249 ? -0.16409 -72.04026 1.20246 1.000 25.91598 251 VAL B O 1
ATOM 6083 N N . LEU B 1 250 ? -0.01591 -74.07044 0.21318 1.000 25.68627 252 LEU B N 1
ATOM 6084 C CA . LEU B 1 250 ? -0.67234 -74.79645 1.29736 1.000 29.30323 252 LEU B CA 1
ATOM 6085 C C . LEU B 1 250 ? -1.98454 -74.12544 1.69644 1.000 26.83000 252 LEU B C 1
ATOM 6086 O O . LEU B 1 250 ? -2.32688 -74.03261 2.87525 1.000 27.05182 252 LEU B O 1
ATOM 6091 N N . GLY B 1 251 ? -2.71656 -73.63276 0.70082 1.000 26.02339 253 GLY B N 1
ATOM 6092 C CA . GLY B 1 251 ? -3.99716 -73.00517 0.95262 1.000 29.09050 253 GLY B CA 1
ATOM 6093 C C . GLY B 1 251 ? -3.95839 -71.58624 1.47852 1.000 29.95195 253 GLY B C 1
ATOM 6094 O O . GLY B 1 251 ? -5.02542 -71.02950 1.76819 1.000 28.07368 253 GLY B O 1
ATOM 6095 N N . GLU B 1 252 ? -2.77491 -70.97616 1.60181 1.000 28.20914 254 GLU B N 1
ATOM 6096 C CA . GLU B 1 252 ? -2.63246 -69.62533 2.13591 1.000 26.81691 254 GLU B CA 1
ATOM 6097 C C . GLU B 1 252 ? -1.85027 -68.76121 1.15711 1.000 25.75124 254 GLU B C 1
ATOM 6098 O O . GLU B 1 252 ? -1.03665 -69.26296 0.38193 1.000 32.20548 254 GLU B O 1
ATOM 6104 N N . ARG B 1 253 ? -2.08628 -67.45067 1.20769 1.000 24.46216 255 ARG B N 1
ATOM 6105 C CA . ARG B 1 253 ? -1.38558 -66.51383 0.34158 1.000 26.81011 255 ARG B CA 1
ATOM 6106 C C . ARG B 1 253 ? -0.20685 -65.93393 1.10441 1.000 25.27752 255 ARG B C 1
ATOM 6107 O O . ARG B 1 253 ? -0.34163 -65.57002 2.27574 1.000 27.99474 255 ARG B O 1
ATOM 6115 N N . MET B 1 254 ? 0.95412 -65.89340 0.46378 1.000 24.52702 256 MET B N 1
ATOM 6116 C CA . MET B 1 254 ? 2.10868 -65.21145 1.02328 1.000 24.21482 256 MET B CA 1
ATOM 6117 C C . MET B 1 254 ? 2.44805 -64.02593 0.14349 1.000 23.97668 256 MET B C 1
ATOM 6118 O O . MET B 1 254 ? 2.50741 -64.15334 -1.08723 1.000 27.11838 256 MET B O 1
ATOM 6123 N N . HIS B 1 255 ? 2.64610 -62.87949 0.77818 1.000 22.10866 257 HIS B N 1
ATOM 6124 C CA . HIS B 1 255 ? 3.03745 -61.66457 0.09056 1.000 23.32403 257 HIS B CA 1
ATOM 6125 C C . HIS B 1 255 ? 4.55091 -61.62622 -0.06105 1.000 23.29318 257 HIS B C 1
ATOM 6126 O O . HIS B 1 255 ? 5.28976 -62.11484 0.80151 1.000 22.42385 257 HIS B O 1
ATOM 6133 N N . TYR B 1 256 ? 5.01578 -61.03396 -1.16250 1.000 23.73930 258 TYR B N 1
ATOM 6134 C CA . TYR B 1 256 ? 6.45089 -60.84282 -1.30803 1.000 21.03658 258 TYR B CA 1
ATOM 6135 C C . TYR B 1 256 ? 6.74818 -59.65695 -2.21451 1.000 24.56387 258 TYR B C 1
ATOM 6136 O O . TYR B 1 256 ? 5.96299 -59.30945 -3.10080 1.000 25.35730 258 TYR B O 1
ATOM 6145 N N . VAL B 1 257 ? 7.89060 -59.02172 -1.94638 1.000 23.33251 259 VAL B N 1
ATOM 6146 C CA . VAL B 1 257 ? 8.49821 -58.05755 -2.85432 1.000 25.27427 259 VAL B CA 1
ATOM 6147 C C . VAL B 1 257 ? 9.21334 -58.82085 -3.95845 1.000 23.70690 259 VAL B C 1
ATOM 6148 O O . VAL B 1 257 ? 9.84299 -59.84996 -3.70348 1.000 21.92793 259 VAL B O 1
ATOM 6152 N N . ASP B 1 258 ? 9.11118 -58.33407 -5.19471 1.000 25.27901 260 ASP B N 1
ATOM 6153 C CA . ASP B 1 258 ? 9.84185 -58.95033 -6.30629 1.000 26.60942 260 ASP B CA 1
ATOM 6154 C C . ASP B 1 258 ? 10.21878 -57.82240 -7.26164 1.000 26.77542 260 ASP B C 1
ATOM 6155 O O . ASP B 1 258 ? 9.36136 -57.33937 -8.00210 1.000 30.26214 260 ASP B O 1
ATOM 6160 N N . VAL B 1 259 ? 11.48347 -57.39985 -7.22237 1.000 26.92675 261 VAL B N 1
ATOM 6161 C CA . VAL B 1 259 ? 12.00488 -56.34933 -8.08920 1.000 28.22184 261 VAL B CA 1
ATOM 6162 C C . VAL B 1 259 ? 13.32162 -56.81799 -8.70670 1.000 29.91527 261 VAL B C 1
ATOM 6163 O O . VAL B 1 259 ? 13.82264 -57.90546 -8.41389 1.000 30.61149 261 VAL B O 1
ATOM 6167 N N . GLY B 1 260 ? 13.87881 -55.97284 -9.57241 1.000 33.74217 262 GLY B N 1
ATOM 6168 C CA . GLY B 1 260 ? 15.13791 -56.24936 -10.22429 1.000 32.21521 262 GLY B CA 1
ATOM 6169 C C . GLY B 1 260 ? 14.96274 -57.06980 -11.48798 1.000 34.11309 262 GLY B C 1
ATOM 6170 O O . GLY B 1 260 ? 13.84148 -57.38498 -11.89946 1.000 36.15863 262 GLY B O 1
ATOM 6171 N N . PRO B 1 261 ? 16.07433 -57.44732 -12.11850 1.000 34.31077 263 PRO B N 1
ATOM 6172 C CA . PRO B 1 261 ? 15.98694 -58.20003 -13.37860 1.000 34.89990 263 PRO B CA 1
ATOM 6173 C C . PRO B 1 261 ? 15.38604 -59.58616 -13.18088 1.000 41.22545 263 PRO B C 1
ATOM 6174 O O . PRO B 1 261 ? 15.65038 -60.26960 -12.18900 1.000 38.76927 263 PRO B O 1
ATOM 6178 N N . ARG B 1 262 ? 14.57171 -59.99838 -14.15581 1.000 42.07891 264 ARG B N 1
ATOM 6179 C CA . ARG B 1 262 ? 13.82999 -61.24834 -14.05533 1.000 43.22833 264 ARG B CA 1
ATOM 6180 C C . ARG B 1 262 ? 14.72348 -62.47206 -14.18494 1.000 45.59245 264 ARG B C 1
ATOM 6181 O O . ARG B 1 262 ? 14.30843 -63.56822 -13.79536 1.000 50.35561 264 ARG B O 1
ATOM 6189 N N . ASP B 1 263 ? 15.92334 -62.31652 -14.72834 1.000 46.00814 265 ASP B N 1
ATOM 6190 C CA . ASP B 1 263 ? 16.81305 -63.42854 -14.99815 1.000 46.26027 265 ASP B CA 1
ATOM 6191 C C . ASP B 1 263 ? 17.81261 -63.58112 -13.85517 1.000 46.58262 265 ASP B C 1
ATOM 6192 O O . ASP B 1 263 ? 17.70242 -62.93059 -12.80975 1.000 46.86506 265 ASP B O 1
ATOM 6197 N N . GLY B 1 264 ? 18.80277 -64.44676 -14.05656 1.000 42.83971 266 GLY B N 1
ATOM 6198 C CA . GLY B 1 264 ? 19.94245 -64.52102 -13.16624 1.000 40.92658 266 GLY B CA 1
ATOM 6199 C C . GLY B 1 264 ? 19.62083 -65.18189 -11.83586 1.000 37.59440 266 GLY B C 1
ATOM 6200 O O . GLY B 1 264 ? 18.52242 -65.66680 -11.58264 1.000 41.71796 266 GLY B O 1
ATOM 6201 N N . THR B 1 265 ? 20.62159 -65.19345 -10.97964 1.000 35.97221 267 THR B N 1
ATOM 6202 C CA . THR B 1 265 ? 20.48766 -65.77229 -9.64721 1.000 34.99267 267 THR B CA 1
ATOM 6203 C C . THR B 1 265 ? 19.73962 -64.80249 -8.73901 1.000 32.17940 267 THR B C 1
ATOM 6204 O O . THR B 1 265 ? 20.13762 -63.63805 -8.62572 1.000 29.78852 267 THR B O 1
ATOM 6208 N N . PRO B 1 266 ? 18.64806 -65.22285 -8.10464 1.000 31.18214 268 PRO B N 1
ATOM 6209 C CA . PRO B 1 266 ? 17.90035 -64.29845 -7.24598 1.000 28.87598 268 PRO B CA 1
ATOM 6210 C C . PRO B 1 266 ? 18.44943 -64.23040 -5.82814 1.000 27.50097 268 PRO B C 1
ATOM 6211 O O . PRO B 1 266 ? 19.03670 -65.18029 -5.30396 1.000 27.19204 268 PRO B O 1
ATOM 6215 N N . VAL B 1 267 ? 18.24057 -63.06467 -5.21625 1.000 27.66516 269 VAL B N 1
ATOM 6216 C CA . VAL B 1 267 ? 18.64561 -62.77799 -3.84421 1.000 25.24668 269 VAL B CA 1
ATOM 6217 C C . VAL B 1 267 ? 17.39657 -62.82297 -2.97549 1.000 24.94214 269 VAL B C 1
ATOM 6218 O O . VAL B 1 267 ? 16.47873 -62.01370 -3.16004 1.000 24.02998 269 VAL B O 1
ATOM 6222 N N . LEU B 1 268 ? 17.36665 -63.75335 -2.01815 1.000 23.83461 270 LEU B N 1
ATOM 6223 C CA . LEU B 1 268 ? 16.18705 -64.00965 -1.19833 1.000 21.47638 270 LEU B CA 1
ATOM 6224 C C . LEU B 1 268 ? 16.40811 -63.40854 0.18896 1.000 22.31492 270 LEU B C 1
ATOM 6225 O O . LEU B 1 268 ? 17.27601 -63.87064 0.93975 1.000 20.84842 270 LEU B O 1
ATOM 6230 N N . PHE B 1 269 ? 15.61243 -62.38413 0.53088 1.000 19.23424 271 PHE B N 1
ATOM 6231 C CA . PHE B 1 269 ? 15.71745 -61.67904 1.80547 1.000 20.21869 271 PHE B CA 1
ATOM 6232 C C . PHE B 1 269 ? 14.70069 -62.24213 2.78820 1.000 17.92437 271 PHE B C 1
ATOM 6233 O O . PHE B 1 269 ? 13.49608 -62.18926 2.51899 1.000 20.25754 271 PHE B O 1
ATOM 6241 N N . LEU B 1 270 ? 15.16391 -62.71709 3.94885 1.000 19.24608 272 LEU B N 1
ATOM 6242 C CA . LEU B 1 270 ? 14.27020 -63.33359 4.93000 1.000 18.25729 272 LEU B CA 1
ATOM 6243 C C . LEU B 1 270 ? 14.31975 -62.56171 6.24174 1.000 18.11706 272 LEU B C 1
ATOM 6244 O O . LEU B 1 270 ? 15.35942 -62.52840 6.90550 1.000 19.25152 272 LEU B O 1
ATOM 6249 N N . HIS B 1 271 ? 13.18415 -61.98023 6.63384 1.000 17.97791 273 HIS B N 1
ATOM 6250 C CA . HIS B 1 271 ? 13.07846 -61.17615 7.84423 1.000 16.66762 273 HIS B CA 1
ATOM 6251 C C . HIS B 1 271 ? 12.79958 -62.06312 9.05527 1.000 17.20029 273 HIS B C 1
ATOM 6252 O O . HIS B 1 271 ? 12.60491 -63.27425 8.93426 1.000 19.63858 273 HIS B O 1
ATOM 6259 N N . GLY B 1 272 ? 12.72693 -61.44654 10.24467 1.000 18.14964 274 GLY B N 1
ATOM 6260 C CA . GLY B 1 272 ? 12.45978 -62.17805 11.47048 1.000 16.34079 274 GLY B CA 1
ATOM 6261 C C . GLY B 1 272 ? 11.37467 -61.52122 12.30437 1.000 19.41374 274 GLY B C 1
ATOM 6262 O O . GLY B 1 272 ? 10.42213 -60.93659 11.78814 1.000 18.98614 274 GLY B O 1
ATOM 6263 N N . ASN B 1 273 ? 11.54738 -61.60803 13.63092 1.000 18.55432 275 ASN B N 1
ATOM 6264 C CA . ASN B 1 273 ? 10.54360 -61.17837 14.60104 1.000 18.09508 275 ASN B CA 1
ATOM 6265 C C . ASN B 1 273 ? 10.87748 -59.78056 15.10266 1.000 18.14595 275 ASN B C 1
ATOM 6266 O O . ASN B 1 273 ? 12.02113 -59.55972 15.51640 1.000 20.19639 275 ASN B O 1
ATOM 6271 N N . PRO B 1 274 ? 9.94131 -58.80911 15.12170 1.000 18.39698 276 PRO B N 1
ATOM 6272 C CA . PRO B 1 274 ? 8.53833 -58.80817 14.71720 1.000 20.22972 276 PRO B CA 1
ATOM 6273 C C . PRO B 1 274 ? 8.33036 -58.02943 13.42597 1.000 19.52341 276 PRO B C 1
ATOM 6274 O O . PRO B 1 274 ? 7.38996 -57.22076 13.33003 1.000 21.11920 276 PRO B O 1
ATOM 6278 N N . THR B 1 275 ? 9.22469 -58.22969 12.46792 1.000 19.77267 277 THR B N 1
ATOM 6279 C CA . THR B 1 275 ? 9.30273 -57.37844 11.29209 1.000 18.81812 277 THR B CA 1
ATOM 6280 C C . THR B 1 275 ? 8.59138 -58.03418 10.10510 1.000 19.05521 277 THR B C 1
ATOM 6281 O O . THR B 1 275 ? 7.74263 -58.91922 10.27490 1.000 19.50153 277 THR B O 1
ATOM 6285 N N . SER B 1 276 ? 8.91070 -57.56929 8.90510 1.000 18.64009 278 SER B N 1
ATOM 6286 C CA . SER B 1 276 ? 8.35922 -58.03989 7.64050 1.000 18.45401 278 SER B CA 1
ATOM 6287 C C . SER B 1 276 ? 9.36947 -57.68664 6.56350 1.000 18.16303 278 SER B C 1
ATOM 6288 O O . SER B 1 276 ? 10.49308 -57.26657 6.86328 1.000 19.58205 278 SER B O 1
ATOM 6291 N N . SER B 1 277 ? 8.96147 -57.80360 5.29686 1.000 17.98269 279 SER B N 1
ATOM 6292 C CA . SER B 1 277 ? 9.83079 -57.32716 4.23039 1.000 16.75931 279 SER B CA 1
ATOM 6293 C C . SER B 1 277 ? 10.13945 -55.83226 4.36635 1.000 19.13720 279 SER B C 1
ATOM 6294 O O . SER B 1 277 ? 11.12257 -55.35880 3.78400 1.000 19.52768 279 SER B O 1
ATOM 6297 N N . TYR B 1 278 ? 9.32049 -55.08891 5.11946 1.000 18.21184 280 TYR B N 1
ATOM 6298 C CA . TYR B 1 278 ? 9.61820 -53.68173 5.40279 1.000 19.07389 280 TYR B CA 1
ATOM 6299 C C . TYR B 1 278 ? 11.04311 -53.48592 5.91090 1.000 21.63514 280 TYR B C 1
ATOM 6300 O O . TYR B 1 278 ? 11.66600 -52.45546 5.63004 1.000 20.10987 280 TYR B O 1
ATOM 6309 N N . VAL B 1 279 ? 11.58129 -54.45691 6.66098 1.000 17.16426 281 VAL B N 1
ATOM 6310 C CA . VAL B 1 279 ? 12.90797 -54.27367 7.25559 1.000 20.29331 281 VAL B CA 1
ATOM 6311 C C . VAL B 1 279 ? 13.99283 -54.21470 6.18812 1.000 20.08603 281 VAL B C 1
ATOM 6312 O O . VAL B 1 279 ? 15.11084 -53.75651 6.46419 1.000 19.68321 281 VAL B O 1
ATOM 6316 N N . TRP B 1 280 ? 13.68767 -54.64392 4.96409 1.000 19.55080 282 TRP B N 1
ATOM 6317 C CA . TRP B 1 280 ? 14.65317 -54.64818 3.87738 1.000 21.06268 282 TRP B CA 1
ATOM 6318 C C . TRP B 1 280 ? 14.48285 -53.46910 2.92425 1.000 22.47751 282 TRP B C 1
ATOM 6319 O O . TRP B 1 280 ? 15.19030 -53.40240 1.91094 1.000 22.93533 282 TRP B O 1
ATOM 6330 N N . ARG B 1 281 ? 13.56616 -52.53672 3.22718 1.000 20.97107 283 ARG B N 1
ATOM 6331 C CA . ARG B 1 281 ? 13.16656 -51.52819 2.24834 1.000 21.90896 283 ARG B CA 1
ATOM 6332 C C . ARG B 1 281 ? 14.34818 -50.69349 1.77497 1.000 23.44126 283 ARG B C 1
ATOM 6333 O O . ARG B 1 281 ? 14.36497 -50.24472 0.62244 1.000 24.41851 283 ARG B O 1
ATOM 6341 N N . ASN B 1 282 ? 15.33585 -50.46292 2.63994 1.000 23.21282 284 ASN B N 1
ATOM 6342 C CA . ASN B 1 282 ? 16.46927 -49.61645 2.29774 1.000 22.85176 284 ASN B CA 1
ATOM 6343 C C . ASN B 1 282 ? 17.70667 -50.41308 1.92638 1.000 25.75440 284 ASN B C 1
ATOM 6344 O O . ASN B 1 282 ? 18.73641 -49.81458 1.59935 1.000 25.41712 284 ASN B O 1
ATOM 6349 N N . ILE B 1 283 ? 17.62334 -51.74321 1.95920 1.000 21.80013 285 ILE B N 1
ATOM 6350 C CA . ILE B 1 283 ? 18.71600 -52.61251 1.53506 1.000 22.30976 285 ILE B CA 1
ATOM 6351 C C . ILE B 1 283 ? 18.55058 -53.00550 0.07754 1.000 24.96270 285 ILE B C 1
ATOM 6352 O O . ILE B 1 283 ? 19.50770 -52.97100 -0.69698 1.000 25.21210 285 ILE B O 1
ATOM 6357 N N . ILE B 1 284 ? 17.33094 -53.38035 -0.28465 1.000 23.84585 286 ILE B N 1
ATOM 6358 C CA . ILE B 1 284 ? 16.96174 -53.86514 -1.61270 1.000 25.24072 286 ILE B CA 1
ATOM 6359 C C . ILE B 1 284 ? 17.37439 -52.89891 -2.72343 1.000 27.19922 286 ILE B C 1
ATOM 6360 O O . ILE B 1 284 ? 17.86549 -53.36638 -3.76375 1.000 29.28075 286 ILE B O 1
ATOM 6365 N N . PRO B 1 285 ? 17.19166 -51.57420 -2.58726 1.000 27.70210 287 PRO B N 1
ATOM 6366 C CA . PRO B 1 285 ? 17.57314 -50.67801 -3.69427 1.000 27.28478 287 PRO B CA 1
ATOM 6367 C C . PRO B 1 285 ? 19.04983 -50.73128 -4.04942 1.000 27.96780 287 PRO B C 1
ATOM 6368 O O . PRO B 1 285 ? 19.40144 -50.39993 -5.18626 1.000 30.30860 287 PRO B O 1
ATOM 6372 N N . HIS B 1 286 ? 19.92595 -51.12566 -3.12084 1.000 27.89441 288 HIS B N 1
ATOM 6373 C CA . HIS B 1 286 ? 21.32873 -51.32495 -3.47258 1.000 28.01369 288 HIS B CA 1
ATOM 6374 C C . HIS B 1 286 ? 21.52824 -52.55707 -4.34892 1.000 29.54296 288 HIS B C 1
ATOM 6375 O O . HIS B 1 286 ? 22.46712 -52.59528 -5.15355 1.000 30.16273 288 HIS B O 1
ATOM 6382 N N . VAL B 1 287 ? 20.68138 -53.57290 -4.19897 1.000 28.28296 289 VAL B N 1
ATOM 6383 C CA . VAL B 1 287 ? 20.89006 -54.86141 -4.84828 1.000 27.68627 289 VAL B CA 1
ATOM 6384 C C . VAL B 1 287 ? 20.11862 -54.96652 -6.15645 1.000 29.14085 289 VAL B C 1
ATOM 6385 O O . VAL B 1 287 ? 20.61254 -55.54838 -7.12397 1.000 31.38422 289 VAL B O 1
ATOM 6389 N N . ALA B 1 288 ? 18.91378 -54.39870 -6.18965 1.000 26.89213 290 ALA B N 1
ATOM 6390 C CA . ALA B 1 288 ? 18.04743 -54.53235 -7.35394 1.000 30.46464 290 ALA B CA 1
ATOM 6391 C C . ALA B 1 288 ? 18.62903 -54.01321 -8.66882 1.000 31.33073 290 ALA B C 1
ATOM 6392 O O . ALA B 1 288 ? 18.17515 -54.49790 -9.71988 1.000 32.96797 290 ALA B O 1
ATOM 6394 N N . PRO B 1 289 ? 19.55846 -53.04454 -8.70696 1.000 30.83728 291 PRO B N 1
ATOM 6395 C CA . PRO B 1 289 ? 20.15707 -52.67916 -10.00675 1.000 29.98313 291 PRO B CA 1
ATOM 6396 C C . PRO B 1 289 ? 20.79572 -53.84657 -10.73925 1.000 34.45164 291 PRO B C 1
ATOM 6397 O O . PRO B 1 289 ? 20.88914 -53.81340 -11.97463 1.000 33.08963 291 PRO B O 1
ATOM 6401 N N . THR B 1 290 ? 21.23385 -54.88145 -10.02332 1.000 33.11170 292 THR B N 1
ATOM 6402 C CA . THR B 1 290 ? 21.97829 -55.98293 -10.62454 1.000 33.38608 292 THR B CA 1
ATOM 6403 C C . THR B 1 290 ? 21.35161 -57.35595 -10.42264 1.000 33.31860 292 THR B C 1
ATOM 6404 O O . THR B 1 290 ? 21.59197 -58.25076 -11.24012 1.000 31.42778 292 THR B O 1
ATOM 6408 N N . HIS B 1 291 ? 20.56564 -57.55982 -9.36730 1.000 31.71425 293 HIS B N 1
ATOM 6409 C CA . HIS B 1 291 ? 20.03581 -58.88666 -9.07035 1.000 31.66692 293 HIS B CA 1
ATOM 6410 C C . HIS B 1 291 ? 18.56047 -58.80880 -8.71917 1.000 31.42929 293 HIS B C 1
ATOM 6411 O O . HIS B 1 291 ? 18.10826 -57.83617 -8.10715 1.000 29.82206 293 HIS B O 1
ATOM 6418 N N . ARG B 1 292 ? 17.81667 -59.83607 -9.12019 1.000 27.23847 294 ARG B N 1
ATOM 6419 C CA . ARG B 1 292 ? 16.44380 -59.98948 -8.66729 1.000 31.65422 294 ARG B CA 1
ATOM 6420 C C . ARG B 1 292 ? 16.41494 -60.03934 -7.14426 1.000 29.31086 294 ARG B C 1
ATOM 6421 O O . ARG B 1 292 ? 17.24239 -60.71246 -6.52196 1.000 26.98915 294 ARG B O 1
ATOM 6429 N N . CYS B 1 293 ? 15.47963 -59.30537 -6.54493 1.000 27.58553 295 CYS B N 1
ATOM 6430 C CA . CYS B 1 293 ? 15.30517 -59.27856 -5.09559 1.000 26.21610 295 CYS B CA 1
ATOM 6431 C C . CYS B 1 293 ? 13.92369 -59.81565 -4.76047 1.000 25.17489 295 CYS B C 1
ATOM 6432 O O . CYS B 1 293 ? 12.91641 -59.27523 -5.23042 1.000 24.66061 295 CYS B O 1
ATOM 6435 N N . ILE B 1 294 ? 13.88251 -60.85610 -3.93358 1.000 23.30143 296 ILE B N 1
ATOM 6436 C CA . ILE B 1 294 ? 12.64900 -61.49679 -3.49088 1.000 22.33468 296 ILE B CA 1
ATOM 6437 C C . ILE B 1 294 ? 12.61066 -61.37997 -1.97656 1.000 22.20451 296 ILE B C 1
ATOM 6438 O O . ILE B 1 294 ? 13.53173 -61.84633 -1.29520 1.000 21.58702 296 ILE B O 1
ATOM 6443 N N . ALA B 1 295 ? 11.56118 -60.75391 -1.44555 1.000 20.90389 297 ALA B N 1
ATOM 6444 C CA . ALA B 1 295 ? 11.44408 -60.56449 0.00098 1.000 20.03624 297 ALA B CA 1
ATOM 6445 C C . ALA B 1 295 ? 10.04724 -60.95914 0.45939 1.000 20.18637 297 ALA B C 1
ATOM 6446 O O . ALA B 1 295 ? 9.11892 -60.14249 0.43258 1.000 20.60846 297 ALA B O 1
ATOM 6448 N N . PRO B 1 296 ? 9.86019 -62.20981 0.87334 1.000 21.57844 298 PRO B N 1
ATOM 6449 C CA . PRO B 1 296 ? 8.55093 -62.64793 1.35962 1.000 20.93533 298 PRO B CA 1
ATOM 6450 C C . PRO B 1 296 ? 8.25945 -62.15402 2.76774 1.000 20.25063 298 PRO B C 1
ATOM 6451 O O . PRO B 1 296 ? 9.16491 -61.91571 3.57248 1.000 19.58505 298 PRO B O 1
ATOM 6455 N N . ASP B 1 297 ? 6.96202 -62.04503 3.06771 1.000 20.01007 299 ASP B N 1
ATOM 6456 C CA . ASP B 1 297 ? 6.50178 -61.89264 4.44384 1.000 20.08891 299 ASP B CA 1
ATOM 6457 C C . ASP B 1 297 ? 6.21152 -63.27717 5.00174 1.000 20.35242 299 ASP B C 1
ATOM 6458 O O . ASP B 1 297 ? 5.44416 -64.03611 4.39967 1.000 21.14625 299 ASP B O 1
ATOM 6463 N N . LEU B 1 298 ? 6.83298 -63.60695 6.14135 1.000 19.96393 300 LEU B N 1
ATOM 6464 C CA . LEU B 1 298 ? 6.61230 -64.90334 6.77066 1.000 17.92606 300 LEU B CA 1
ATOM 6465 C C . LEU B 1 298 ? 5.12589 -65.12552 7.00200 1.000 19.97997 300 LEU B C 1
ATOM 6466 O O . LEU B 1 298 ? 4.36345 -64.17956 7.21951 1.000 19.63204 300 LEU B O 1
ATOM 6471 N N . ILE B 1 299 ? 4.71250 -66.39080 6.91997 1.000 19.79293 301 ILE B N 1
ATOM 6472 C CA . ILE B 1 299 ? 3.31857 -66.72825 7.17837 1.000 19.11001 301 ILE B CA 1
ATOM 6473 C C . ILE B 1 299 ? 2.93380 -66.17484 8.54448 1.000 19.35634 301 ILE B C 1
ATOM 6474 O O . ILE B 1 299 ? 3.71969 -66.21587 9.49504 1.000 19.15614 301 ILE B O 1
ATOM 6479 N N . GLY B 1 300 ? 1.73250 -65.61287 8.63316 1.000 18.96760 302 GLY B N 1
ATOM 6480 C CA . GLY B 1 300 ? 1.30361 -65.00228 9.87050 1.000 19.09727 302 GLY B CA 1
ATOM 6481 C C . GLY B 1 300 ? 1.76717 -63.58124 10.08539 1.000 19.77027 302 GLY B C 1
ATOM 6482 O O . GLY B 1 300 ? 1.41583 -62.99714 11.11668 1.000 21.25780 302 GLY B O 1
ATOM 6483 N N . MET B 1 301 ? 2.52951 -62.99689 9.15247 1.000 18.74321 303 MET B N 1
ATOM 6484 C CA . MET B 1 301 ? 3.17216 -61.70666 9.36738 1.000 19.55866 303 MET B CA 1
ATOM 6485 C C . MET B 1 301 ? 3.01796 -60.81787 8.12933 1.000 20.40050 303 MET B C 1
ATOM 6486 O O . MET B 1 301 ? 2.58872 -61.26570 7.06207 1.000 19.76309 303 MET B O 1
ATOM 6491 N N . GLY B 1 302 ? 3.37965 -59.54142 8.28510 1.000 20.23161 304 GLY B N 1
ATOM 6492 C CA . GLY B 1 302 ? 3.36627 -58.62348 7.14912 1.000 20.15198 304 GLY B CA 1
ATOM 6493 C C . GLY B 1 302 ? 2.01667 -58.61279 6.46174 1.000 19.89859 304 GLY B C 1
ATOM 6494 O O . GLY B 1 302 ? 0.96169 -58.56485 7.10630 1.000 20.86412 304 GLY B O 1
ATOM 6495 N N . LYS B 1 303 ? 2.03914 -58.71371 5.13636 1.000 20.79215 305 LYS B N 1
ATOM 6496 C CA . LYS B 1 303 ? 0.82794 -58.79440 4.33077 1.000 18.83342 305 LYS B CA 1
ATOM 6497 C C . LYS B 1 303 ? 0.44363 -60.22269 3.96861 1.000 23.49492 305 LYS B C 1
ATOM 6498 O O . LYS B 1 303 ? -0.48097 -60.42112 3.17195 1.000 22.62888 305 LYS B O 1
ATOM 6504 N N . SER B 1 304 ? 1.13899 -61.21674 4.51089 1.000 19.42779 306 SER B N 1
ATOM 6505 C CA . SER B 1 304 ? 0.78010 -62.59173 4.22335 1.000 20.36739 306 SER B CA 1
ATOM 6506 C C . SER B 1 304 ? -0.46927 -62.97976 5.00752 1.000 22.03544 306 SER B C 1
ATOM 6507 O O . SER B 1 304 ? -0.80931 -62.36785 6.02554 1.000 22.43886 306 SER B O 1
ATOM 6510 N N . ASP B 1 305 ? -1.15847 -64.01049 4.51871 1.000 22.50112 307 ASP B N 1
ATOM 6511 C CA . ASP B 1 305 ? -2.26926 -64.57686 5.26955 1.000 21.37782 307 ASP B CA 1
ATOM 6512 C C . ASP B 1 305 ? -1.78946 -65.05109 6.63723 1.000 21.97068 307 ASP B C 1
ATOM 6513 O O . ASP B 1 305 ? -0.60128 -65.31744 6.85408 1.000 21.00863 307 ASP B O 1
ATOM 6518 N N . LYS B 1 306 ? -2.73313 -65.13984 7.57117 1.000 19.42672 308 LYS B N 1
ATOM 6519 C CA . LYS B 1 306 ? -2.44441 -65.38137 8.98826 1.000 19.39899 308 LYS B CA 1
ATOM 6520 C C . LYS B 1 306 ? -3.37116 -66.46424 9.53277 1.000 21.64654 308 LYS B C 1
ATOM 6521 O O . LYS B 1 306 ? -4.24306 -66.19707 10.37379 1.000 22.20073 308 LYS B O 1
ATOM 6527 N N . PRO B 1 307 ? -3.18522 -67.71014 9.09466 1.000 20.11976 309 PRO B N 1
ATOM 6528 C CA . PRO B 1 307 ? -4.05236 -68.80315 9.55163 1.000 21.94664 309 PRO B CA 1
ATOM 6529 C C . PRO B 1 307 ? -3.85785 -69.06798 11.03568 1.000 22.54151 309 PRO B C 1
ATOM 6530 O O . PRO B 1 307 ? -2.93346 -68.56542 11.68235 1.000 21.55084 309 PRO B O 1
ATOM 6534 N N . ASP B 1 308 ? -4.74940 -69.89435 11.57340 1.000 22.28915 310 ASP B N 1
ATOM 6535 C CA . ASP B 1 308 ? -4.72302 -70.26598 12.98700 1.000 24.12264 310 ASP B CA 1
ATOM 6536 C C . ASP B 1 308 ? -3.71789 -71.40008 13.18972 1.000 25.62653 310 ASP B C 1
ATOM 6537 O O . ASP B 1 308 ? -4.06613 -72.58193 13.29835 1.000 25.34210 310 ASP B O 1
ATOM 6542 N N . LEU B 1 309 ? -2.44411 -71.02934 13.23891 1.000 23.06242 311 LEU B N 1
ATOM 6543 C CA . LEU B 1 309 ? -1.35672 -71.96845 13.46507 1.000 23.00300 311 LEU B CA 1
ATOM 6544 C C . LEU B 1 309 ? -0.72840 -71.74234 14.83554 1.000 21.84345 311 LEU B C 1
ATOM 6545 O O . LEU B 1 309 ? -0.94305 -70.72062 15.49483 1.000 21.92112 311 LEU B O 1
ATOM 6550 N N . GLY B 1 310 ? 0.09368 -72.70565 15.24736 1.000 21.00141 312 GLY B N 1
ATOM 6551 C CA . GLY B 1 310 ? 0.92394 -72.48322 16.41716 1.000 21.05797 312 GLY B CA 1
ATOM 6552 C C . GLY B 1 310 ? 2.08122 -71.54445 16.15248 1.000 20.78567 312 GLY B C 1
ATOM 6553 O O . GLY B 1 310 ? 2.59806 -70.93906 17.09421 1.000 19.77352 312 GLY B O 1
ATOM 6554 N N . TYR B 1 311 ? 2.47787 -71.40333 14.88302 1.000 19.95031 313 TYR B N 1
ATOM 6555 C CA . TYR B 1 311 ? 3.60396 -70.57563 14.46043 1.000 19.65528 313 TYR B CA 1
ATOM 6556 C C . TYR B 1 311 ? 4.90390 -71.00871 15.12910 1.000 20.54080 313 TYR B C 1
ATOM 6557 O O . TYR B 1 311 ? 5.80167 -70.20062 15.37309 1.000 21.65805 313 TYR B O 1
ATOM 6566 N N . PHE B 1 312 ? 5.03132 -72.30691 15.37681 1.000 20.06896 314 PHE B N 1
ATOM 6567 C CA . PHE B 1 312 ? 6.33230 -72.83703 15.72413 1.000 20.14791 314 PHE B CA 1
ATOM 6568 C C . PHE B 1 312 ? 7.31514 -72.56829 14.59029 1.000 21.61102 314 PHE B C 1
ATOM 6569 O O . PHE B 1 312 ? 6.93211 -72.30838 13.44593 1.000 19.91117 314 PHE B O 1
ATOM 6577 N N . PHE B 1 313 ? 8.60419 -72.66107 14.91025 1.000 20.48389 315 PHE B N 1
ATOM 6578 C CA . PHE B 1 313 ? 9.59662 -72.56256 13.84846 1.000 23.34982 315 PHE B CA 1
ATOM 6579 C C . PHE B 1 313 ? 9.30622 -73.57600 12.74239 1.000 20.10223 315 PHE B C 1
ATOM 6580 O O . PHE B 1 313 ? 9.44025 -73.26540 11.55413 1.000 20.94834 315 PHE B O 1
ATOM 6588 N N . ASP B 1 314 ? 8.82952 -74.76779 13.10913 1.000 22.17810 316 ASP B N 1
ATOM 6589 C CA . ASP B 1 314 ? 8.54427 -75.77237 12.09083 1.000 22.62075 316 ASP B CA 1
ATOM 6590 C C . ASP B 1 314 ? 7.43618 -75.32899 11.13817 1.000 23.63916 316 ASP B C 1
ATOM 6591 O O . ASP B 1 314 ? 7.45398 -75.70610 9.96033 1.000 23.47210 316 ASP B O 1
ATOM 6596 N N . ASP B 1 315 ? 6.46360 -74.54159 11.62116 1.000 20.62873 317 ASP B N 1
ATOM 6597 C CA . ASP B 1 315 ? 5.43997 -74.01152 10.72077 1.000 22.16833 317 ASP B CA 1
ATOM 6598 C C . ASP B 1 315 ? 6.05771 -73.07083 9.69280 1.000 20.37389 317 ASP B C 1
ATOM 6599 O O . ASP B 1 315 ? 5.72677 -73.12776 8.49961 1.000 20.92037 317 ASP B O 1
ATOM 6604 N N . HIS B 1 316 ? 6.97146 -72.20317 10.13213 1.000 19.73455 318 HIS B N 1
ATOM 6605 C CA . HIS B 1 316 ? 7.62730 -71.30215 9.18718 1.000 19.04759 318 HIS B CA 1
ATOM 6606 C C . HIS B 1 316 ? 8.51170 -72.06257 8.21333 1.000 20.46874 318 HIS B C 1
ATOM 6607 O O . HIS B 1 316 ? 8.61380 -71.68244 7.04012 1.000 20.84982 318 HIS B O 1
ATOM 6614 N N . VAL B 1 317 ? 9.17463 -73.12556 8.68002 1.000 19.90175 319 VAL B N 1
ATOM 6615 C CA . VAL B 1 317 ? 9.93071 -73.97425 7.75784 1.000 20.07618 319 VAL B CA 1
ATOM 6616 C C . VAL B 1 317 ? 9.01942 -74.49722 6.65559 1.000 20.65792 319 VAL B C 1
ATOM 6617 O O . VAL B 1 317 ? 9.33283 -74.39077 5.46225 1.000 21.95763 319 VAL B O 1
ATOM 6621 N N . ARG B 1 318 ? 7.87475 -75.06872 7.04086 1.000 20.40225 320 ARG B N 1
ATOM 6622 C CA . ARG B 1 318 ? 6.94686 -75.61466 6.05454 1.000 22.07352 320 ARG B CA 1
ATOM 6623 C C . ARG B 1 318 ? 6.54004 -74.56066 5.03351 1.000 23.85750 320 ARG B C 1
ATOM 6624 O O . ARG B 1 318 ? 6.55629 -74.80503 3.81621 1.000 20.69361 320 ARG B O 1
ATOM 6632 N N . PHE B 1 319 ? 6.19770 -73.36065 5.50187 1.000 21.33937 321 PHE B N 1
ATOM 6633 C CA . PHE B 1 319 ? 5.71457 -72.36390 4.55790 1.000 21.13636 321 PHE B CA 1
ATOM 6634 C C . PHE B 1 319 ? 6.84514 -71.77156 3.72006 1.000 23.37282 321 PHE B C 1
ATOM 6635 O O . PHE B 1 319 ? 6.64818 -71.49514 2.52848 1.000 22.71466 321 PHE B O 1
ATOM 6643 N N . MET B 1 320 ? 8.04159 -71.59119 4.29594 1.000 21.02394 322 MET B N 1
ATOM 6644 C CA . MET B 1 320 ? 9.14418 -71.06156 3.48992 1.000 23.43907 322 MET B CA 1
ATOM 6645 C C . MET B 1 320 ? 9.64546 -72.08758 2.47724 1.000 21.44375 322 MET B C 1
ATOM 6646 O O . MET B 1 320 ? 10.00779 -71.71763 1.35162 1.000 22.15645 322 MET B O 1
ATOM 6651 N N . ASP B 1 321 ? 9.71456 -73.36875 2.86525 1.000 22.48765 323 ASP B N 1
ATOM 6652 C CA . ASP B 1 321 ? 9.98213 -74.42319 1.88952 1.000 22.42808 323 ASP B CA 1
ATOM 6653 C C . ASP B 1 321 ? 9.00502 -74.31994 0.72703 1.000 23.94324 323 ASP B C 1
ATOM 6654 O O . ASP B 1 321 ? 9.39999 -74.32681 -0.44204 1.000 23.15918 323 ASP B O 1
ATOM 6659 N N . ALA B 1 322 ? 7.71502 -74.20781 1.04602 1.000 25.00154 324 ALA B N 1
ATOM 6660 C CA . ALA B 1 322 ? 6.67504 -74.16069 0.02619 1.000 23.84216 324 ALA B CA 1
ATOM 6661 C C . ALA B 1 322 ? 6.81870 -72.92142 -0.83857 1.000 23.31768 324 ALA B C 1
ATOM 6662 O O . ALA B 1 322 ? 6.71963 -72.99670 -2.06949 1.000 23.46797 324 ALA B O 1
ATOM 6664 N N . PHE B 1 323 ? 7.03910 -71.76216 -0.20287 1.000 22.92946 325 PHE B N 1
ATOM 6665 C CA . PHE B 1 323 ? 7.20902 -70.51334 -0.93834 1.000 23.06773 325 PHE B CA 1
ATOM 6666 C C . PHE B 1 323 ? 8.31208 -70.64052 -1.97887 1.000 23.27002 325 PHE B C 1
ATOM 6667 O O . PHE B 1 323 ? 8.13743 -70.26424 -3.14318 1.000 26.05468 325 PHE B O 1
ATOM 6675 N N . ILE B 1 324 ? 9.46223 -71.17948 -1.57004 1.000 23.37490 326 ILE B N 1
ATOM 6676 C CA . ILE B 1 324 ? 10.59885 -71.28452 -2.47787 1.000 23.03983 326 ILE B CA 1
ATOM 6677 C C . ILE B 1 324 ? 10.25304 -72.17809 -3.66574 1.000 25.25337 326 ILE B C 1
ATOM 6678 O O . ILE B 1 324 ? 10.53782 -71.83545 -4.81837 1.000 27.19456 326 ILE B O 1
ATOM 6683 N N . GLU B 1 325 ? 9.59019 -73.31175 -3.41554 1.000 26.44837 327 GLU B N 1
ATOM 6684 C CA . GLU B 1 325 ? 9.23517 -74.18900 -4.52851 1.000 27.82978 327 GLU B CA 1
ATOM 6685 C C . GLU B 1 325 ? 8.16243 -73.56057 -5.41011 1.000 28.30292 327 GLU B C 1
ATOM 6686 O O . GLU B 1 325 ? 8.19316 -73.71583 -6.63789 1.000 28.25945 327 GLU B O 1
ATOM 6692 N N . ALA B 1 326 ? 7.22165 -72.82067 -4.81155 1.000 25.27285 328 ALA B N 1
ATOM 6693 C CA . ALA B 1 326 ? 6.13687 -72.24007 -5.59826 1.000 28.24995 328 ALA B CA 1
ATOM 6694 C C . ALA B 1 326 ? 6.62437 -71.14812 -6.54339 1.000 30.58033 328 ALA B C 1
ATOM 6695 O O . ALA B 1 326 ? 5.98985 -70.89555 -7.57589 1.000 30.32394 328 ALA B O 1
ATOM 6697 N N . LEU B 1 327 ? 7.71636 -70.46877 -6.20234 1.000 29.84194 329 LEU B N 1
ATOM 6698 C CA . LEU B 1 327 ? 8.31412 -69.50634 -7.11844 1.000 31.30201 329 LEU B CA 1
ATOM 6699 C C . LEU B 1 327 ? 9.25356 -70.17213 -8.11489 1.000 32.21773 329 LEU B C 1
ATOM 6700 O O . LEU B 1 327 ? 9.80795 -69.48388 -8.98291 1.000 33.79809 329 LEU B O 1
ATOM 6705 N N . GLY B 1 328 ? 9.42701 -71.48908 -8.01771 1.000 31.08086 330 GLY B N 1
ATOM 6706 C CA . GLY B 1 328 ? 10.33429 -72.20128 -8.89763 1.000 31.85173 330 GLY B CA 1
ATOM 6707 C C . GLY B 1 328 ? 11.77007 -71.75152 -8.78949 1.000 31.49060 330 GLY B C 1
ATOM 6708 O O . GLY B 1 328 ? 12.49307 -71.77069 -9.79008 1.000 32.67748 330 GLY B O 1
ATOM 6709 N N . LEU B 1 329 ? 12.20574 -71.33402 -7.60222 1.000 31.28540 331 LEU B N 1
ATOM 6710 C CA . LEU B 1 329 ? 13.59015 -70.91804 -7.42890 1.000 30.15704 331 LEU B CA 1
ATOM 6711 C C . LEU B 1 329 ? 14.51441 -72.12599 -7.49105 1.000 34.58281 331 LEU B C 1
ATOM 6712 O O . LEU B 1 329 ? 14.23236 -73.17834 -6.91174 1.000 34.80797 331 LEU B O 1
ATOM 6717 N N . GLU B 1 330 ? 15.62561 -71.97088 -8.20358 1.000 31.84510 332 GLU B N 1
ATOM 6718 C CA . GLU B 1 330 ? 16.59382 -73.05162 -8.30281 1.000 33.30266 332 GLU B CA 1
ATOM 6719 C C . GLU B 1 330 ? 17.78102 -72.75070 -7.40207 1.000 31.67015 332 GLU B C 1
ATOM 6720 O O . GLU B 1 330 ? 17.83450 -73.23940 -6.27266 1.000 33.62549 332 GLU B O 1
ATOM 6726 N N . GLU B 1 331 ? 18.72622 -71.94333 -7.86349 1.000 33.45089 333 GLU B N 1
ATOM 6727 C CA . GLU B 1 331 ? 19.80365 -71.48741 -6.99773 1.000 33.27369 333 GLU B CA 1
ATOM 6728 C C . GLU B 1 331 ? 19.48449 -70.08067 -6.49860 1.000 31.77966 333 GLU B C 1
ATOM 6729 O O . GLU B 1 331 ? 18.80646 -69.30550 -7.17571 1.000 29.84651 333 GLU B O 1
ATOM 6735 N N . VAL B 1 332 ? 19.96359 -69.76085 -5.29498 1.000 30.23579 334 VAL B N 1
ATOM 6736 C CA . VAL B 1 332 ? 19.68242 -68.47410 -4.67066 1.000 29.61046 334 VAL B CA 1
ATOM 6737 C C . VAL B 1 332 ? 20.90187 -67.98110 -3.90518 1.000 27.83170 334 VAL B C 1
ATOM 6738 O O . VAL B 1 332 ? 21.80608 -68.74478 -3.55218 1.000 28.95325 334 VAL B O 1
ATOM 6742 N N . VAL B 1 333 ? 20.89978 -66.67887 -3.63283 1.000 24.75095 335 VAL B N 1
ATOM 6743 C CA . VAL B 1 333 ? 21.74528 -66.07003 -2.61653 1.000 25.65902 335 VAL B CA 1
ATOM 6744 C C . VAL B 1 333 ? 20.82931 -65.65611 -1.47142 1.000 23.64147 335 VAL B C 1
ATOM 6745 O O . VAL B 1 333 ? 19.77472 -65.05771 -1.71055 1.000 26.26204 335 VAL B O 1
ATOM 6749 N N . LEU B 1 334 ? 21.21557 -65.98060 -0.24031 1.000 23.18927 336 LEU B N 1
ATOM 6750 C CA . LEU B 1 334 ? 20.40661 -65.67300 0.93778 1.000 23.85123 336 LEU B CA 1
ATOM 6751 C C . LEU B 1 334 ? 20.90598 -64.40879 1.62922 1.000 21.55309 336 LEU B C 1
ATOM 6752 O O . LEU B 1 334 ? 22.11551 -64.24771 1.83114 1.000 23.51362 336 LEU B O 1
ATOM 6757 N N . VAL B 1 335 ? 19.97083 -63.53313 2.01233 1.000 21.37616 337 VAL B N 1
ATOM 6758 C CA . VAL B 1 335 ? 20.23080 -62.39007 2.89027 1.000 22.22704 337 VAL B CA 1
ATOM 6759 C C . VAL B 1 335 ? 19.25444 -62.51312 4.05197 1.000 17.66992 337 VAL B C 1
ATOM 6760 O O . VAL B 1 335 ? 18.04214 -62.37904 3.85844 1.000 19.60831 337 VAL B O 1
ATOM 6764 N N . ILE B 1 336 ? 19.76183 -62.76423 5.25702 1.000 18.77873 338 ILE B N 1
ATOM 6765 C CA . ILE B 1 336 ? 18.90113 -63.30622 6.30277 1.000 19.02317 338 ILE B CA 1
ATOM 6766 C C . ILE B 1 336 ? 19.21685 -62.67300 7.64948 1.000 19.84244 338 ILE B C 1
ATOM 6767 O O . ILE B 1 336 ? 20.35216 -62.28208 7.92883 1.000 19.01417 338 ILE B O 1
ATOM 6772 N N . HIS B 1 337 ? 18.19707 -62.61323 8.49993 1.000 17.01929 339 HIS B N 1
ATOM 6773 C CA . HIS B 1 337 ? 18.27523 -61.87668 9.75212 1.000 17.27308 339 HIS B CA 1
ATOM 6774 C C . HIS B 1 337 ? 17.36542 -62.52577 10.77738 1.000 17.58675 339 HIS B C 1
ATOM 6775 O O . HIS B 1 337 ? 16.22924 -62.86973 10.45271 1.000 18.94391 339 HIS B O 1
ATOM 6782 N N . ASP B 1 338 ? 17.83711 -62.62980 12.01995 1.000 17.28767 340 ASP B N 1
ATOM 6783 C CA . ASP B 1 338 ? 16.97663 -63.05890 13.13917 1.000 19.09453 340 ASP B CA 1
ATOM 6784 C C . ASP B 1 338 ? 16.35051 -64.40491 12.75948 1.000 18.43454 340 ASP B C 1
ATOM 6785 O O . ASP B 1 338 ? 17.07553 -65.29644 12.29625 1.000 19.23169 340 ASP B O 1
ATOM 6790 N N . TRP B 1 339 ? 15.03504 -64.60726 12.92689 1.000 17.37233 341 TRP B N 1
ATOM 6791 C CA . TRP B 1 339 ? 14.46890 -65.92332 12.61675 1.000 14.61519 341 TRP B CA 1
ATOM 6792 C C . TRP B 1 339 ? 14.50208 -66.23381 11.12617 1.000 18.15830 341 TRP B C 1
ATOM 6793 O O . TRP B 1 339 ? 14.48538 -67.41756 10.75352 1.000 18.59506 341 TRP B O 1
ATOM 6804 N N . GLY B 1 340 ? 14.59892 -65.20813 10.27361 1.000 17.15002 342 GLY B N 1
ATOM 6805 C CA . GLY B 1 340 ? 14.88805 -65.45565 8.86918 1.000 18.81285 342 GLY B CA 1
ATOM 6806 C C . GLY B 1 340 ? 16.21487 -66.16315 8.66759 1.000 19.55463 342 GLY B C 1
ATOM 6807 O O . GLY B 1 340 ? 16.39062 -66.90570 7.69704 1.000 19.12791 342 GLY B O 1
ATOM 6808 N N . SER B 1 341 ? 17.17071 -65.94177 9.57180 1.000 19.15090 343 SER B N 1
ATOM 6809 C CA . SER B 1 341 ? 18.46179 -66.61311 9.42432 1.000 18.53050 343 SER B CA 1
ATOM 6810 C C . SER B 1 341 ? 18.36177 -68.09262 9.77268 1.000 20.94985 343 SER B C 1
ATOM 6811 O O . SER B 1 341 ? 19.00840 -68.92987 9.13245 1.000 19.43256 343 SER B O 1
ATOM 6814 N N . ALA B 1 342 ? 17.57697 -68.43260 10.80028 1.000 20.33928 344 ALA B N 1
ATOM 6815 C CA . ALA B 1 342 ? 17.31975 -69.83981 11.09300 1.000 18.97644 344 ALA B CA 1
ATOM 6816 C C . ALA B 1 342 ? 16.65707 -70.52768 9.90819 1.000 19.41023 344 ALA B C 1
ATOM 6817 O O . ALA B 1 342 ? 17.03281 -71.64221 9.53958 1.000 18.98726 344 ALA B O 1
ATOM 6819 N N . LEU B 1 343 ? 15.66741 -69.88214 9.29170 1.000 18.55787 345 LEU B N 1
ATOM 6820 C CA . LEU B 1 343 ? 15.05904 -70.46617 8.09919 1.000 18.86406 345 LEU B CA 1
ATOM 6821 C C . LEU B 1 343 ? 16.08886 -70.63540 6.99046 1.000 20.29060 345 LEU B C 1
ATOM 6822 O O . LEU B 1 343 ? 16.16684 -71.69623 6.35414 1.000 19.41064 345 LEU B O 1
ATOM 6827 N N . GLY B 1 344 ? 16.88818 -69.59452 6.74578 1.000 19.89946 346 GLY B N 1
ATOM 6828 C CA . GLY B 1 344 ? 17.83319 -69.64001 5.63976 1.000 19.81825 346 GLY B CA 1
ATOM 6829 C C . GLY B 1 344 ? 18.95055 -70.64639 5.84922 1.000 20.58726 346 GLY B C 1
ATOM 6830 O O . GLY B 1 344 ? 19.31408 -71.37599 4.92532 1.000 20.49257 346 GLY B O 1
ATOM 6831 N N . PHE B 1 345 ? 19.52893 -70.67903 7.05446 1.000 18.71740 347 PHE B N 1
ATOM 6832 C CA . PHE B 1 345 ? 20.57441 -71.65737 7.34334 1.000 19.22906 347 PHE B CA 1
ATOM 6833 C C . PHE B 1 345 ? 20.02815 -73.07582 7.32495 1.000 20.67206 347 PHE B C 1
ATOM 6834 O O . PHE B 1 345 ? 20.70877 -74.00471 6.86843 1.000 21.00745 347 PHE B O 1
ATOM 6842 N N . HIS B 1 346 ? 18.81949 -73.27226 7.86090 1.000 20.10470 348 HIS B N 1
ATOM 6843 C CA . HIS B 1 346 ? 18.23426 -74.61569 7.87640 1.000 18.73655 348 HIS B CA 1
ATOM 6844 C C . HIS B 1 346 ? 17.95116 -75.10072 6.45817 1.000 21.20030 348 HIS B C 1
ATOM 6845 O O . HIS B 1 346 ? 18.16855 -76.27643 6.13604 1.000 22.29870 348 HIS B O 1
ATOM 6852 N N . TRP B 1 347 ? 17.48866 -74.20120 5.59141 1.000 20.83494 349 TRP B N 1
ATOM 6853 C CA . TRP B 1 347 ? 17.21675 -74.56742 4.20618 1.000 20.62826 349 TRP B CA 1
ATOM 6854 C C . TRP B 1 347 ? 18.51060 -74.82231 3.44482 1.000 22.56107 349 TRP B C 1
ATOM 6855 O O . TRP B 1 347 ? 18.58741 -75.75469 2.62780 1.000 24.64006 349 TRP B O 1
ATOM 6866 N N . ALA B 1 348 ? 19.54147 -74.01500 3.71637 1.000 22.33118 350 ALA B N 1
ATOM 6867 C CA . ALA B 1 348 ? 20.83998 -74.19727 3.06998 1.000 22.62262 350 ALA B CA 1
ATOM 6868 C C . ALA B 1 348 ? 21.44071 -75.54607 3.42058 1.000 25.59620 350 ALA B C 1
ATOM 6869 O O . ALA B 1 348 ? 21.95843 -76.25352 2.54328 1.000 24.79756 350 ALA B O 1
ATOM 6871 N N . LYS B 1 349 ? 21.39012 -75.91190 4.70606 1.000 23.35897 351 LYS B N 1
ATOM 6872 C CA . LYS B 1 349 ? 21.89567 -77.21296 5.13512 1.000 24.59376 351 LYS B CA 1
ATOM 6873 C C . LYS B 1 349 ? 21.23166 -78.34269 4.36675 1.000 25.99460 351 LYS B C 1
ATOM 6874 O O . LYS B 1 349 ? 21.89789 -79.30293 3.96720 1.000 24.80502 351 LYS B O 1
ATOM 6880 N N . ARG B 1 350 ? 19.91783 -78.25331 4.16099 1.000 24.22888 352 ARG B N 1
ATOM 6881 C CA . ARG B 1 350 ? 19.18343 -79.29478 3.45706 1.000 24.39488 352 ARG B CA 1
ATOM 6882 C C . ARG B 1 350 ? 19.28612 -79.17204 1.94121 1.000 26.99175 352 ARG B C 1
ATOM 6883 O O . ARG B 1 350 ? 18.95712 -80.13060 1.22958 1.000 27.05232 352 ARG B O 1
ATOM 6891 N N . ASN B 1 351 ? 19.75734 -78.04372 1.43068 1.000 23.85827 353 ASN B N 1
ATOM 6892 C CA . ASN B 1 351 ? 19.82748 -77.79475 -0.00405 1.000 25.96541 353 ASN B CA 1
ATOM 6893 C C . ASN B 1 351 ? 21.15223 -77.12478 -0.36463 1.000 28.74423 353 ASN B C 1
ATOM 6894 O O . ASN B 1 351 ? 21.15617 -76.09025 -1.04615 1.000 29.16906 353 ASN B O 1
ATOM 6899 N N . PRO B 1 352 ? 22.29777 -77.67870 0.04293 1.000 28.68419 354 PRO B N 1
ATOM 6900 C CA . PRO B 1 352 ? 23.55049 -76.91395 -0.07509 1.000 28.43234 354 PRO B CA 1
ATOM 6901 C C . PRO B 1 352 ? 23.93057 -76.57172 -1.50875 1.000 32.55775 354 PRO B C 1
ATOM 6902 O O . PRO B 1 352 ? 24.52789 -75.51599 -1.74818 1.000 29.81741 354 PRO B O 1
ATOM 6906 N N . GLU B 1 353 ? 23.58194 -77.41947 -2.47207 1.000 31.16825 355 GLU B N 1
ATOM 6907 C CA . GLU B 1 353 ? 23.91854 -77.15044 -3.86341 1.000 34.04547 355 GLU B CA 1
ATOM 6908 C C . GLU B 1 353 ? 23.19573 -75.93017 -4.41766 1.000 35.65166 355 GLU B C 1
ATOM 6909 O O . GLU B 1 353 ? 23.65194 -75.34917 -5.40985 1.000 36.95428 355 GLU B O 1
ATOM 6915 N N . ARG B 1 354 ? 22.09542 -75.51068 -3.79863 1.000 33.56178 356 ARG B N 1
ATOM 6916 C CA . ARG B 1 354 ? 21.29039 -74.42316 -4.33370 1.000 32.57754 356 ARG B CA 1
ATOM 6917 C C . ARG B 1 354 ? 21.60667 -73.06737 -3.71044 1.000 31.54970 356 ARG B C 1
ATOM 6918 O O . ARG B 1 354 ? 20.96979 -72.07373 -4.07573 1.000 34.01363 356 ARG B O 1
ATOM 6926 N N . VAL B 1 355 ? 22.57411 -72.98802 -2.80399 1.000 30.29757 357 VAL B N 1
ATOM 6927 C CA . VAL B 1 355 ? 22.88565 -71.74232 -2.10187 1.000 28.30302 357 VAL B CA 1
ATOM 6928 C C . VAL B 1 355 ? 24.26678 -71.27987 -2.54567 1.000 28.79370 357 VAL B C 1
ATOM 6929 O O . VAL B 1 355 ? 25.27540 -71.92935 -2.24583 1.000 30.81903 357 VAL B O 1
ATOM 6933 N N . LYS B 1 356 ? 24.31996 -70.14676 -3.24204 1.000 27.59159 358 LYS B N 1
ATOM 6934 C CA . LYS B 1 356 ? 25.56859 -69.64035 -3.79430 1.000 29.09632 358 LYS B CA 1
ATOM 6935 C C . LYS B 1 356 ? 26.24734 -68.61878 -2.89599 1.000 29.51479 358 LYS B C 1
ATOM 6936 O O . LYS B 1 356 ? 27.35012 -68.16912 -3.21959 1.000 26.19636 358 LYS B O 1
ATOM 6942 N N . GLY B 1 357 ? 25.61812 -68.23827 -1.78335 1.000 26.96002 359 GLY B N 1
ATOM 6943 C CA . GLY B 1 357 ? 26.18954 -67.26313 -0.87095 1.000 26.57024 359 GLY B CA 1
ATOM 6944 C C . GLY B 1 357 ? 25.19521 -66.93944 0.22488 1.000 23.19959 359 GLY B C 1
ATOM 6945 O O . GLY B 1 357 ? 23.98876 -67.00042 -0.01840 1.000 22.60222 359 GLY B O 1
ATOM 6946 N N . ILE B 1 358 ? 25.67253 -66.63339 1.42930 1.000 23.75861 360 ILE B N 1
ATOM 6947 C CA . ILE B 1 358 ? 24.79860 -66.26833 2.54227 1.000 24.36363 360 ILE B CA 1
ATOM 6948 C C . ILE B 1 358 ? 25.32841 -64.99199 3.17769 1.000 23.17132 360 ILE B C 1
ATOM 6949 O O . ILE B 1 358 ? 26.44071 -64.97677 3.71384 1.000 21.83847 360 ILE B O 1
ATOM 6954 N N . ALA B 1 359 ? 24.53991 -63.92867 3.11662 1.000 22.41285 361 ALA B N 1
ATOM 6955 C CA . ALA B 1 359 ? 24.79320 -62.73176 3.90304 1.000 22.60644 361 ALA B CA 1
ATOM 6956 C C . ALA B 1 359 ? 23.85662 -62.76982 5.10218 1.000 21.94682 361 ALA B C 1
ATOM 6957 O O . ALA B 1 359 ? 22.66423 -63.05290 4.94893 1.000 22.87305 361 ALA B O 1
ATOM 6959 N N . PHE B 1 360 ? 24.39837 -62.54370 6.29220 1.000 22.85662 362 PHE B N 1
ATOM 6960 C CA . PHE B 1 360 ? 23.58393 -62.72726 7.48441 1.000 22.76489 362 PHE B CA 1
ATOM 6961 C C . PHE B 1 360 ? 24.01472 -61.74861 8.56560 1.000 21.87337 362 PHE B C 1
ATOM 6962 O O . PHE B 1 360 ? 25.12699 -61.21301 8.55004 1.000 22.62105 362 PHE B O 1
ATOM 6970 N N . MET B 1 361 ? 23.11028 -61.53717 9.51778 1.000 20.41192 363 MET B N 1
ATOM 6971 C CA . MET B 1 361 ? 23.26735 -60.49204 10.51836 1.000 20.64248 363 MET B CA 1
ATOM 6972 C C . MET B 1 361 ? 22.31913 -60.78360 11.67148 1.000 19.56114 363 MET B C 1
ATOM 6973 O O . MET B 1 361 ? 21.19337 -61.24042 11.44684 1.000 18.68669 363 MET B O 1
ATOM 6978 N N . GLU B 1 362 ? 22.79266 -60.53030 12.89512 1.000 18.62314 364 GLU B N 1
ATOM 6979 C CA . GLU B 1 362 ? 22.02836 -60.75612 14.11934 1.000 18.01878 364 GLU B CA 1
ATOM 6980 C C . GLU B 1 362 ? 21.18067 -62.01175 13.99103 1.000 19.34208 364 GLU B C 1
ATOM 6981 O O . GLU B 1 362 ? 19.94068 -61.95701 13.95995 1.000 21.17602 364 GLU B O 1
ATOM 6987 N N . PHE B 1 363 ? 21.85904 -63.14886 13.90163 1.000 19.27302 365 PHE B N 1
ATOM 6988 C CA . PHE B 1 363 ? 21.26204 -64.39801 13.45777 1.000 20.31910 365 PHE B CA 1
ATOM 6989 C C . PHE B 1 363 ? 21.06661 -65.36048 14.62518 1.000 21.54802 365 PHE B C 1
ATOM 6990 O O . PHE B 1 363 ? 21.60973 -65.16455 15.71378 1.000 21.16604 365 PHE B O 1
ATOM 6998 N N . ILE B 1 364 ? 20.26268 -66.40154 14.39466 1.000 19.16364 366 ILE B N 1
ATOM 6999 C CA . ILE B 1 364 ? 19.97548 -67.38012 15.44204 1.000 20.66002 366 ILE B CA 1
ATOM 7000 C C . ILE B 1 364 ? 21.17486 -68.30957 15.58222 1.000 22.19536 366 ILE B C 1
ATOM 7001 O O . ILE B 1 364 ? 21.55312 -69.00024 14.63002 1.000 21.88195 366 ILE B O 1
ATOM 7006 N N . ARG B 1 365 ? 21.75182 -68.34036 16.77203 1.000 20.57926 367 ARG B N 1
ATOM 7007 C CA . ARG B 1 365 ? 22.78875 -69.27157 17.18625 1.000 23.47000 367 ARG B CA 1
ATOM 7008 C C . ARG B 1 365 ? 22.38133 -69.86093 18.52532 1.000 24.27813 367 ARG B C 1
ATOM 7009 O O . ARG B 1 365 ? 21.56227 -69.27243 19.24139 1.000 24.45236 367 ARG B O 1
ATOM 7017 N N . PRO B 1 366 ? 22.94457 -71.00962 18.91226 1.000 24.95666 368 PRO B N 1
ATOM 7018 C CA . PRO B 1 366 ? 22.69344 -71.50246 20.27359 1.000 26.32126 368 PRO B CA 1
ATOM 7019 C C . PRO B 1 366 ? 23.30144 -70.53768 21.27830 1.000 28.02759 368 PRO B C 1
ATOM 7020 O O . PRO B 1 366 ? 24.47357 -70.16970 21.17402 1.000 29.45022 368 PRO B O 1
ATOM 7024 N N . ILE B 1 367 ? 22.48997 -70.08660 22.22779 1.000 23.80115 369 ILE B N 1
ATOM 7025 C CA . ILE B 1 367 ? 22.95658 -69.16534 23.25815 1.000 26.76527 369 ILE B CA 1
ATOM 7026 C C . ILE B 1 367 ? 23.14021 -69.97249 24.54012 1.000 27.36470 369 ILE B C 1
ATOM 7027 O O . ILE B 1 367 ? 22.13879 -70.35587 25.16467 1.000 25.85172 369 ILE B O 1
ATOM 7032 N N . PRO B 1 368 ? 24.37866 -70.26224 24.95696 1.000 29.43286 370 PRO B N 1
ATOM 7033 C CA . PRO B 1 368 ? 24.58733 -71.27982 26.00455 1.000 28.83267 370 PRO B CA 1
ATOM 7034 C C . PRO B 1 368 ? 24.01902 -70.89620 27.35782 1.000 26.81096 370 PRO B C 1
ATOM 7035 O O . PRO B 1 368 ? 23.56198 -71.77656 28.09829 1.000 27.38795 370 PRO B O 1
ATOM 7039 N N . THR B 1 369 ? 24.03063 -69.60950 27.70222 1.000 26.28460 371 THR B N 1
ATOM 7040 C CA . THR B 1 369 ? 23.62413 -69.13543 29.01446 1.000 29.52687 371 THR B CA 1
ATOM 7041 C C . THR B 1 369 ? 22.86852 -67.82547 28.84660 1.000 28.67756 371 THR B C 1
ATOM 7042 O O . THR B 1 369 ? 23.10100 -67.08163 27.89401 1.000 29.95301 371 THR B O 1
ATOM 7046 N N . TRP B 1 370 ? 21.96646 -67.53964 29.78409 1.000 28.75239 372 TRP B N 1
ATOM 7047 C CA . TRP B 1 370 ? 21.33099 -66.22772 29.77566 1.000 29.12927 372 TRP B CA 1
ATOM 7048 C C . TRP B 1 370 ? 22.34038 -65.10557 29.99256 1.000 30.36953 372 TRP B C 1
ATOM 7049 O O . TRP B 1 370 ? 22.05662 -63.95869 29.63715 1.000 31.01278 372 TRP B O 1
ATOM 7060 N N . ASP B 1 371 ? 23.52289 -65.41549 30.53765 1.000 30.98881 373 ASP B N 1
ATOM 7061 C CA . ASP B 1 371 ? 24.54904 -64.39512 30.73358 1.000 30.95360 373 ASP B CA 1
ATOM 7062 C C . ASP B 1 371 ? 25.01007 -63.76205 29.42986 1.000 28.66249 373 ASP B C 1
ATOM 7063 O O . ASP B 1 371 ? 25.54929 -62.65157 29.45407 1.000 32.54668 373 ASP B O 1
ATOM 7068 N N . GLU B 1 372 ? 24.82449 -64.43516 28.29574 1.000 27.20255 374 GLU B N 1
ATOM 7069 C CA . GLU B 1 372 ? 25.19231 -63.85363 27.01262 1.000 26.96997 374 GLU B CA 1
ATOM 7070 C C . GLU B 1 372 ? 24.07459 -63.00952 26.41433 1.000 27.53308 374 GLU B C 1
ATOM 7071 O O . GLU B 1 372 ? 24.30968 -62.31970 25.41634 1.000 26.35254 374 GLU B O 1
ATOM 7077 N N . TRP B 1 373 ? 22.86975 -63.07404 26.97871 1.000 26.28720 375 TRP B N 1
ATOM 7078 C CA . TRP B 1 373 ? 21.77846 -62.20085 26.57140 1.000 25.69263 375 TRP B CA 1
ATOM 7079 C C . TRP B 1 373 ? 22.00577 -60.80256 27.14813 1.000 25.07456 375 TRP B C 1
ATOM 7080 O O . TRP B 1 373 ? 22.48790 -60.67869 28.28075 1.000 28.20804 375 TRP B O 1
ATOM 7091 N N . PRO B 1 374 ? 21.69495 -59.73973 26.39886 1.000 24.72124 376 PRO B N 1
ATOM 7092 C CA . PRO B 1 374 ? 21.88794 -58.38312 26.93634 1.000 25.07085 376 PRO B CA 1
ATOM 7093 C C . PRO B 1 374 ? 21.23095 -58.24474 28.30046 1.000 24.96058 376 PRO B C 1
ATOM 7094 O O . PRO B 1 374 ? 20.06478 -58.59868 28.48564 1.000 24.20776 376 PRO B O 1
ATOM 7098 N N . GLU B 1 375 ? 22.00310 -57.74740 29.27331 1.000 25.91717 377 GLU B N 1
ATOM 7099 C CA . GLU B 1 375 ? 21.50568 -57.69554 30.64629 1.000 27.96288 377 GLU B CA 1
ATOM 7100 C C . GLU B 1 375 ? 20.20950 -56.90467 30.73877 1.000 24.27020 377 GLU B C 1
ATOM 7101 O O . GLU B 1 375 ? 19.28365 -57.29544 31.46258 1.000 25.23557 377 GLU B O 1
ATOM 7107 N N . PHE B 1 376 ? 20.11257 -55.80068 29.99842 1.000 23.02143 378 PHE B N 1
ATOM 7108 C CA . PHE B 1 376 ? 18.92544 -54.95737 30.11704 1.000 25.10571 378 PHE B CA 1
ATOM 7109 C C . PHE B 1 376 ? 17.66150 -55.64861 29.61717 1.000 21.27603 378 PHE B C 1
ATOM 7110 O O . PHE B 1 376 ? 16.55872 -55.21123 29.95858 1.000 24.15021 378 PHE B O 1
ATOM 7118 N N . ALA B 1 377 ? 17.79211 -56.71658 28.83549 1.000 22.07047 379 ALA B N 1
ATOM 7119 C CA . ALA B 1 377 ? 16.65555 -57.37131 28.19578 1.000 20.82265 379 ALA B CA 1
ATOM 7120 C C . ALA B 1 377 ? 16.41596 -58.77712 28.72552 1.000 22.43677 379 ALA B C 1
ATOM 7121 O O . ALA B 1 377 ? 15.52811 -59.47993 28.22302 1.000 21.31208 379 ALA B O 1
ATOM 7123 N N . ARG B 1 378 ? 17.16910 -59.18711 29.74927 1.000 21.77254 380 ARG B N 1
ATOM 7124 C CA . ARG B 1 378 ? 17.13585 -60.56338 30.23441 1.000 23.01879 380 ARG B CA 1
ATOM 7125 C C . ARG B 1 378 ? 15.81055 -60.88739 30.91001 1.000 23.49289 380 AR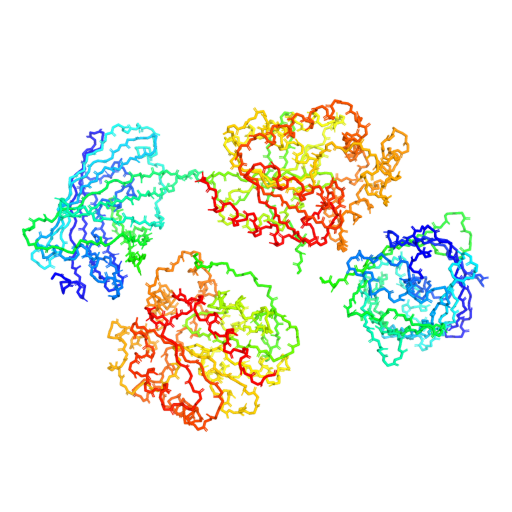G B C 1
ATOM 7126 O O . ARG B 1 378 ? 15.16169 -61.89458 30.58844 1.000 23.02332 380 ARG B O 1
ATOM 7134 N N . GLU B 1 379 ? 15.40814 -60.06278 31.87972 1.000 23.31178 381 GLU B N 1
ATOM 7135 C CA . GLU B 1 379 ? 14.18836 -60.35650 32.62462 1.000 23.73620 381 GLU B CA 1
ATOM 7136 C C . GLU B 1 379 ? 12.96156 -60.29480 31.72179 1.000 24.04860 381 GLU B C 1
ATOM 7137 O O . GLU B 1 379 ? 12.01190 -61.07208 31.89719 1.000 21.81568 381 GLU B O 1
ATOM 7143 N N . THR B 1 380 ? 12.97266 -59.40234 30.73590 1.000 22.22664 382 THR B N 1
ATOM 7144 C CA . THR B 1 380 ? 11.82410 -59.28005 29.84921 1.000 22.25290 382 THR B CA 1
ATOM 7145 C C . THR B 1 380 ? 11.68110 -60.52086 28.97033 1.000 21.18039 382 THR B C 1
ATOM 7146 O O . THR B 1 380 ? 10.58287 -61.07699 28.84081 1.000 19.53602 382 THR B O 1
ATOM 7150 N N . PHE B 1 381 ? 12.77792 -60.97410 28.35431 1.000 19.50920 383 PHE B N 1
ATOM 7151 C CA . PHE B 1 381 ? 12.67769 -62.17100 27.51688 1.000 20.44632 383 PHE B CA 1
ATOM 7152 C C . PHE B 1 381 ? 12.39633 -63.41298 28.34273 1.000 20.44061 383 PHE B C 1
ATOM 7153 O O . PHE B 1 381 ? 11.73786 -64.34548 27.85878 1.000 20.41839 383 PHE B O 1
ATOM 7161 N N . GLN B 1 382 ? 12.85594 -63.45012 29.59224 1.000 21.42821 384 GLN B N 1
ATOM 7162 C CA . GLN B 1 382 ? 12.45086 -64.55901 30.44595 1.000 21.29792 384 GLN B CA 1
ATOM 7163 C C . GLN B 1 382 ? 10.94806 -64.51105 30.71544 1.000 22.21298 384 GLN B C 1
ATOM 7164 O O . GLN B 1 382 ? 10.29208 -65.55708 30.75263 1.000 22.25535 384 GLN B O 1
ATOM 7170 N N . ALA B 1 383 ? 10.37983 -63.31008 30.82141 1.000 19.94414 385 ALA B N 1
ATOM 7171 C CA . ALA B 1 383 ? 8.93595 -63.17448 31.00852 1.000 19.73699 385 ALA B CA 1
ATOM 7172 C C . ALA B 1 383 ? 8.17269 -63.53720 29.73968 1.000 20.67322 385 ALA B C 1
ATOM 7173 O O . ALA B 1 383 ? 7.11495 -64.17896 29.80555 1.000 20.33990 385 ALA B O 1
ATOM 7175 N N . PHE B 1 384 ? 8.69326 -63.14071 28.57462 1.000 17.24651 386 PHE B N 1
ATOM 7176 C CA . PHE B 1 384 ? 8.09273 -63.55706 27.30716 1.000 18.54078 386 PHE B CA 1
ATOM 7177 C C . PHE B 1 384 ? 7.95363 -65.06970 27.23328 1.000 21.24486 386 PHE B C 1
ATOM 7178 O O . PHE B 1 384 ? 7.00291 -65.59604 26.63353 1.000 20.74374 386 PHE B O 1
ATOM 7186 N N . ARG B 1 385 ? 8.91155 -65.78111 27.81703 1.000 19.24871 387 ARG B N 1
ATOM 7187 C CA . ARG B 1 385 ? 9.01944 -67.23284 27.66952 1.000 20.45947 387 ARG B CA 1
ATOM 7188 C C . ARG B 1 385 ? 8.18565 -67.96995 28.71172 1.000 23.10855 387 ARG B C 1
ATOM 7189 O O . ARG B 1 385 ? 8.63042 -68.89777 29.38821 1.000 21.95575 387 ARG B O 1
ATOM 7197 N N . THR B 1 386 ? 6.93490 -67.53108 28.83060 1.000 25.27306 388 THR B N 1
ATOM 7198 C CA . THR B 1 386 ? 5.94021 -68.14670 29.69544 1.000 27.83153 388 THR B CA 1
ATOM 7199 C C . THR B 1 386 ? 4.59422 -68.12596 28.97732 1.000 26.91847 388 THR B C 1
ATOM 7200 O O . THR B 1 386 ? 4.34214 -67.29087 28.10111 1.000 25.97112 388 THR B O 1
ATOM 7204 N N . THR B 1 387 ? 3.71690 -69.04961 29.37194 1.000 25.94246 389 THR B N 1
ATOM 7205 C CA . THR B 1 387 ? 2.38468 -69.11969 28.77792 1.000 27.04666 389 THR B CA 1
ATOM 7206 C C . THR B 1 387 ? 1.40687 -68.13208 29.40717 1.000 29.05524 389 THR B C 1
ATOM 7207 O O . THR B 1 387 ? 0.36184 -67.84764 28.81085 1.000 29.21648 389 THR B O 1
ATOM 7211 N N . ASP B 1 388 ? 1.70489 -67.60483 30.59247 1.000 25.20043 390 ASP B N 1
ATOM 7212 C CA . ASP B 1 388 ? 0.75983 -66.67945 31.20541 1.000 25.62286 390 ASP B CA 1
ATOM 7213 C C . ASP B 1 388 ? 1.23934 -65.24145 31.03484 1.000 24.48453 390 ASP B C 1
ATOM 7214 O O . ASP B 1 388 ? 0.64844 -64.47364 30.27001 1.000 22.51347 390 ASP B O 1
ATOM 7219 N N . VAL B 1 389 ? 2.32107 -64.87478 31.72034 1.000 23.97264 391 VAL B N 1
ATOM 7220 C CA . VAL B 1 389 ? 2.81328 -63.49962 31.64349 1.000 23.91878 391 VAL B CA 1
ATOM 7221 C C . VAL B 1 389 ? 3.24038 -63.15578 30.21995 1.000 21.95601 391 VAL B C 1
ATOM 7222 O O . VAL B 1 389 ? 2.97381 -62.05349 29.72348 1.000 20.94671 391 VAL B O 1
ATOM 7226 N N . GLY B 1 390 ? 3.91132 -64.08293 29.54110 1.000 20.63190 392 GLY B N 1
ATOM 7227 C CA . GLY B 1 390 ? 4.43270 -63.76715 28.21830 1.000 20.46845 392 GLY B CA 1
ATOM 7228 C C . GLY B 1 390 ? 3.33726 -63.45477 27.21625 1.000 19.59492 392 GLY B C 1
ATOM 7229 O O . GLY B 1 390 ? 3.48563 -62.56562 26.36965 1.000 19.31485 392 GLY B O 1
ATOM 7230 N N . ARG B 1 391 ? 2.21745 -64.18004 27.29541 1.000 20.99903 393 ARG B N 1
ATOM 7231 C CA . ARG B 1 391 ? 1.09685 -63.89595 26.40200 1.000 19.26127 393 ARG B CA 1
ATOM 7232 C C . ARG B 1 391 ? 0.41192 -62.58515 26.76233 1.000 19.70430 393 ARG B C 1
ATOM 7233 O O . ARG B 1 391 ? -0.04586 -61.85845 25.87532 1.000 21.36208 393 ARG B O 1
ATOM 7241 N N . LYS B 1 392 ? 0.30159 -62.26686 28.05481 1.000 19.38557 394 LYS B N 1
ATOM 7242 C CA . LYS B 1 392 ? -0.26038 -60.96711 28.41091 1.000 19.99656 394 LYS B CA 1
ATOM 7243 C C . LYS B 1 392 ? 0.58261 -59.83907 27.82579 1.000 22.47494 394 LYS B C 1
ATOM 7244 O O . LYS B 1 392 ? 0.04954 -58.87500 27.26032 1.000 21.86093 394 LYS B O 1
ATOM 7250 N N . LEU B 1 393 ? 1.90628 -59.96412 27.91631 1.000 19.29735 395 LEU B N 1
ATOM 7251 C CA . LEU B 1 393 ? 2.77367 -58.90602 27.41475 1.000 19.53440 395 LEU B CA 1
ATOM 7252 C C . LEU B 1 393 ? 2.70750 -58.80808 25.89566 1.000 18.01347 395 LEU B C 1
ATOM 7253 O O . LEU B 1 393 ? 2.44947 -57.73087 25.34581 1.000 18.71747 395 LEU B O 1
ATOM 7258 N N . ILE B 1 394 ? 2.89997 -59.93336 25.20124 1.000 18.09429 396 ILE B N 1
ATOM 7259 C CA . ILE B 1 394 ? 3.08515 -59.88293 23.75331 1.000 17.91401 396 ILE B CA 1
ATOM 7260 C C . ILE B 1 394 ? 1.75429 -59.87087 23.01013 1.000 19.08953 396 ILE B C 1
ATOM 7261 O O . ILE B 1 394 ? 1.60012 -59.15715 22.00587 1.000 19.64953 396 ILE B O 1
ATOM 7266 N N . ILE B 1 395 ? 0.78509 -60.67620 23.45116 1.000 19.44685 397 ILE B N 1
ATOM 7267 C CA . ILE B 1 395 ? -0.49290 -60.74636 22.74406 1.000 21.47878 397 ILE B CA 1
ATOM 7268 C C . ILE B 1 395 ? -1.42049 -59.62529 23.19517 1.000 20.98337 397 ILE B C 1
ATOM 7269 O O . ILE B 1 395 ? -1.91023 -58.83285 22.38425 1.000 21.16833 397 ILE B O 1
ATOM 7274 N N . ASP B 1 396 ? -1.69699 -59.56067 24.49760 1.000 21.18868 398 ASP B N 1
ATOM 7275 C CA . ASP B 1 396 ? -2.68446 -58.59936 24.98904 1.000 22.09777 398 ASP B CA 1
ATOM 7276 C C . ASP B 1 396 ? -2.17429 -57.16445 24.89134 1.000 24.08402 398 ASP B C 1
ATOM 7277 O O . ASP B 1 396 ? -2.93133 -56.25275 24.52224 1.000 24.76715 398 ASP B O 1
ATOM 7282 N N . GLN B 1 397 ? -0.90593 -56.93164 25.23187 1.000 20.69541 399 GLN B N 1
ATOM 7283 C CA . GLN B 1 397 ? -0.38775 -55.56816 25.31905 1.000 22.44299 399 GLN B CA 1
ATOM 7284 C C . GLN B 1 397 ? 0.50566 -55.15718 24.15339 1.000 20.79883 399 GLN B C 1
ATOM 7285 O O . GLN B 1 397 ? 0.87652 -53.97785 24.07342 1.000 20.10440 399 GLN B O 1
ATOM 7291 N N . ASN B 1 398 ? 0.84827 -56.08550 23.25283 1.000 19.50267 400 ASN B N 1
ATOM 7292 C CA . ASN B 1 398 ? 1.64369 -55.81014 22.04693 1.000 19.39564 400 ASN B CA 1
ATOM 7293 C C . ASN B 1 398 ? 3.04423 -55.29172 22.37330 1.000 20.14112 400 ASN B C 1
ATOM 7294 O O . ASN B 1 398 ? 3.58694 -54.45378 21.65322 1.000 18.74961 400 ASN B O 1
ATOM 7299 N N . VAL B 1 399 ? 3.65077 -55.81113 23.44355 1.000 19.26636 401 VAL B N 1
ATOM 7300 C CA . VAL B 1 399 ? 4.94666 -55.27995 23.86492 1.000 18.96171 401 VAL B CA 1
ATOM 7301 C C . VAL B 1 399 ? 6.04719 -55.53974 22.82936 1.000 17.63230 401 VAL B C 1
ATOM 7302 O O . VAL B 1 399 ? 6.97409 -54.72791 22.68813 1.000 17.90163 401 VAL B O 1
ATOM 7306 N N . PHE B 1 400 ? 5.99421 -56.64963 22.08629 1.000 19.12493 402 PHE B N 1
ATOM 7307 C CA . PHE B 1 400 ? 7.10912 -56.89740 21.17279 1.000 19.14157 402 PHE B CA 1
ATOM 7308 C C . PHE B 1 400 ? 7.16294 -55.83933 20.07307 1.000 18.50802 402 PHE B C 1
ATOM 7309 O O . PHE B 1 400 ? 8.25002 -55.46303 19.63196 1.000 17.84538 402 PHE B O 1
ATOM 7317 N N . ILE B 1 401 ? 6.00005 -55.35373 19.62476 1.000 18.13821 403 ILE B N 1
ATOM 7318 C CA . ILE B 1 401 ? 5.92990 -54.29206 18.62084 1.000 17.63588 403 ILE B CA 1
ATOM 7319 C C . ILE B 1 401 ? 6.17106 -52.92598 19.26252 1.000 19.20592 403 ILE B C 1
ATOM 7320 O O . ILE B 1 401 ? 6.98567 -52.12805 18.79055 1.000 19.70292 403 ILE B O 1
ATOM 7325 N N . GLU B 1 402 ? 5.47092 -52.63506 20.35917 1.000 18.87418 404 GLU B N 1
ATOM 7326 C CA . GLU B 1 402 ? 5.51491 -51.28526 20.91515 1.000 19.40898 404 GLU B CA 1
ATOM 7327 C C . GLU B 1 402 ? 6.80646 -51.00123 21.67595 1.000 20.15639 404 GLU B C 1
ATOM 7328 O O . GLU B 1 402 ? 7.21617 -49.84198 21.75969 1.000 21.78567 404 GLU B O 1
ATOM 7334 N N . GLY B 1 403 ? 7.45997 -52.02595 22.22230 1.000 20.67383 405 GLY B N 1
ATOM 7335 C CA . GLY B 1 403 ? 8.61189 -51.80366 23.07723 1.000 19.05552 405 GLY B CA 1
ATOM 7336 C C . GLY B 1 403 ? 9.88677 -52.50950 22.64808 1.000 20.36464 405 GLY B C 1
ATOM 7337 O O . GLY B 1 403 ? 10.94670 -51.88401 22.54627 1.000 19.37791 405 GLY B O 1
ATOM 7338 N N . THR B 1 404 ? 9.79971 -53.81241 22.38618 1.000 16.72675 406 THR B N 1
ATOM 7339 C CA . THR B 1 404 ? 11.01069 -54.57545 22.08535 1.000 18.05601 406 THR B CA 1
ATOM 7340 C C . THR B 1 404 ? 11.59997 -54.14983 20.75152 1.000 18.96629 406 THR B C 1
ATOM 7341 O O . THR B 1 404 ? 12.82558 -54.04622 20.60806 1.000 20.02714 406 THR B O 1
ATOM 7345 N N . LEU B 1 405 ? 10.73221 -53.89525 19.76894 1.000 18.45703 407 LEU B N 1
ATOM 7346 C CA . LEU B 1 405 ? 11.18240 -53.41947 18.46348 1.000 19.15462 407 LEU B CA 1
ATOM 7347 C C . LEU B 1 405 ? 11.99579 -52.13517 18.57496 1.000 20.05391 407 LEU B C 1
ATOM 7348 O O . LEU B 1 405 ? 13.16790 -52.13368 18.15677 1.000 19.62484 407 LEU B O 1
ATOM 7353 N N . PRO B 1 406 ? 11.48441 -51.03402 19.14813 1.000 19.44514 408 PRO B N 1
ATOM 7354 C CA . PRO B 1 406 ? 12.35991 -49.85830 19.27386 1.000 19.19276 408 PRO B CA 1
ATOM 7355 C C . PRO B 1 406 ? 13.59491 -50.11651 20.11771 1.000 19.00649 408 PRO B C 1
ATOM 7356 O O . PRO B 1 406 ? 14.64284 -49.52377 19.82910 1.000 21.36989 408 PRO B O 1
ATOM 7360 N N . MET B 1 407 ? 13.52786 -50.99558 21.12950 1.000 17.75508 409 MET B N 1
ATOM 7361 C CA . MET B 1 407 ? 14.71292 -51.32053 21.91812 1.000 20.95563 409 MET B CA 1
ATOM 7362 C C . MET B 1 407 ? 15.67388 -52.24735 21.19529 1.000 20.29482 409 MET B C 1
ATOM 7363 O O . MET B 1 407 ? 16.72163 -52.56953 21.75651 1.000 21.72499 409 MET B O 1
ATOM 7368 N N . GLY B 1 408 ? 15.34031 -52.69723 19.99139 1.000 20.61571 410 GLY B N 1
ATOM 7369 C CA . GLY B 1 408 ? 16.28325 -53.40300 19.15071 1.000 21.19535 410 GLY B CA 1
ATOM 7370 C C . GLY B 1 408 ? 16.92654 -52.54483 18.08448 1.000 21.38325 410 GLY B C 1
ATOM 7371 O O . GLY B 1 408 ? 17.56110 -53.09173 17.17176 1.000 20.35269 410 GLY B O 1
ATOM 7372 N N . VAL B 1 409 ? 16.76061 -51.21844 18.16134 1.000 20.07521 411 VAL B N 1
ATOM 7373 C CA . VAL B 1 409 ? 17.31623 -50.25492 17.21587 1.000 20.58003 411 VAL B CA 1
ATOM 7374 C C . VAL B 1 409 ? 17.98701 -49.15331 18.02199 1.000 20.81278 411 VAL B C 1
ATOM 7375 O O . VAL B 1 409 ? 17.39998 -48.63755 18.98273 1.000 19.07669 411 VAL B O 1
ATOM 7379 N N . VAL B 1 410 ? 19.21458 -48.79404 17.63955 1.000 19.77695 412 VAL B N 1
ATOM 7380 C CA . VAL B 1 410 ? 19.93148 -47.77171 18.39743 1.000 19.53224 412 VAL B CA 1
ATOM 7381 C C . VAL B 1 410 ? 19.33095 -46.39348 18.13431 1.000 20.37120 412 VAL B C 1
ATOM 7382 O O . VAL B 1 410 ? 19.10609 -45.61674 19.06851 1.000 19.63458 412 VAL B O 1
ATOM 7386 N N . ARG B 1 411 ? 19.04238 -46.08011 16.87557 1.000 18.45544 413 ARG B N 1
ATOM 7387 C CA . ARG B 1 411 ? 18.43848 -44.80447 16.51672 1.000 19.57673 413 ARG B CA 1
ATOM 7388 C C . ARG B 1 411 ? 16.95096 -44.80095 16.85584 1.000 21.49939 413 ARG B C 1
ATOM 7389 O O . ARG B 1 411 ? 16.34165 -45.86241 17.01803 1.000 20.43871 413 ARG B O 1
ATOM 7397 N N . PRO B 1 412 ? 16.33272 -43.61963 16.95757 1.000 20.98516 414 PRO B N 1
ATOM 7398 C CA . PRO B 1 412 ? 14.87862 -43.57804 17.16316 1.000 19.53033 414 PRO B CA 1
ATOM 7399 C C . PRO B 1 412 ? 14.14990 -44.07376 15.92517 1.000 21.90276 414 PRO B C 1
ATOM 7400 O O . PRO B 1 412 ? 14.52934 -43.75705 14.79364 1.000 22.30401 414 PRO B O 1
ATOM 7404 N N . LEU B 1 413 ? 13.10043 -44.86737 16.14702 1.000 21.18376 415 LEU B N 1
ATOM 7405 C CA . LEU B 1 413 ? 12.19261 -45.24993 15.07371 1.000 21.75794 415 LEU B CA 1
ATOM 7406 C C . LEU B 1 413 ? 11.08184 -44.21706 14.99965 1.000 23.50299 415 LEU B C 1
ATOM 7407 O O . LEU B 1 413 ? 10.43803 -43.91906 16.01421 1.000 23.05929 415 LEU B O 1
ATOM 7412 N N . THR B 1 414 ? 10.85891 -43.67863 13.80873 1.000 22.42415 416 THR B N 1
ATOM 7413 C CA . THR B 1 414 ? 9.87135 -42.62765 13.65316 1.000 21.84451 416 THR B CA 1
ATOM 7414 C C . THR B 1 414 ? 8.46546 -43.22172 13.66217 1.000 21.69292 416 THR B C 1
ATOM 7415 O O . THR B 1 414 ? 8.26960 -44.42981 13.52844 1.000 20.53326 416 THR B O 1
ATOM 7419 N N . GLU B 1 415 ? 7.47232 -42.34253 13.80105 1.000 20.77964 417 GLU B N 1
ATOM 7420 C CA . GLU B 1 415 ? 6.09765 -42.81027 13.91186 1.000 20.26996 417 GLU B CA 1
ATOM 7421 C C . GLU B 1 415 ? 5.64729 -43.49461 12.62899 1.000 21.95944 417 GLU B C 1
ATOM 7422 O O . GLU B 1 415 ? 4.95560 -44.51770 12.67667 1.000 21.68353 417 GLU B O 1
ATOM 7428 N N . VAL B 1 416 ? 6.04830 -42.95842 11.47226 1.000 21.44773 418 VAL B N 1
ATOM 7429 C CA . VAL B 1 416 ? 5.72112 -43.61194 10.20342 1.000 22.25016 418 VAL B CA 1
ATOM 7430 C C . VAL B 1 416 ? 6.26008 -45.03742 10.18639 1.000 20.23371 418 VAL B C 1
ATOM 7431 O O . VAL B 1 416 ? 5.55706 -45.98677 9.81456 1.000 22.10239 418 VAL B O 1
ATOM 7435 N N . GLU B 1 417 ? 7.51921 -45.20584 10.58916 1.000 21.43482 419 GLU B N 1
ATOM 7436 C CA . GLU B 1 417 ? 8.11979 -46.53726 10.61514 1.000 20.57055 419 GLU B CA 1
ATOM 7437 C C . GLU B 1 417 ? 7.38320 -47.45836 11.58257 1.000 20.47041 419 GLU B C 1
ATOM 7438 O O . GLU B 1 417 ? 7.06885 -48.60635 11.24592 1.000 20.46416 419 GLU B O 1
ATOM 7444 N N . MET B 1 418 ? 7.09816 -46.97154 12.79215 1.000 19.66052 420 MET B N 1
ATOM 7445 C CA . MET B 1 418 ? 6.34501 -47.77456 13.75084 1.000 20.36961 420 MET B CA 1
ATOM 7446 C C . MET B 1 418 ? 4.99176 -48.18222 13.19098 1.000 22.02116 420 MET B C 1
ATOM 7447 O O . MET B 1 418 ? 4.53964 -49.31397 13.40541 1.000 20.58978 420 MET B O 1
ATOM 7452 N N . ASP B 1 419 ? 4.31722 -47.27396 12.47853 1.000 20.70078 421 ASP B N 1
ATOM 7453 C CA . ASP B 1 419 ? 3.01030 -47.62749 11.93187 1.000 21.42674 421 ASP B CA 1
ATOM 7454 C C . ASP B 1 419 ? 3.12229 -48.70694 10.85479 1.000 20.30718 421 ASP B C 1
ATOM 7455 O O . ASP B 1 419 ? 2.23340 -49.55098 10.73978 1.000 20.99838 421 ASP B O 1
ATOM 7460 N N . HIS B 1 420 ? 4.20919 -48.71807 10.08481 1.000 21.24446 422 HIS B N 1
ATOM 7461 C CA . HIS B 1 420 ? 4.41787 -49.80686 9.13536 1.000 20.69790 422 HIS B CA 1
ATOM 7462 C C . HIS B 1 420 ? 4.61609 -51.12979 9.86292 1.000 20.49319 422 HIS B C 1
ATOM 7463 O O . HIS B 1 420 ? 4.08928 -52.16536 9.44239 1.000 20.87876 422 HIS B O 1
ATOM 7470 N N . TYR B 1 421 ? 5.35133 -51.11022 10.97396 1.000 20.89087 423 TYR B N 1
ATOM 7471 C CA . TYR B 1 421 ? 5.56312 -52.34090 11.72890 1.000 20.27925 423 TYR B CA 1
ATOM 7472 C C . TYR B 1 421 ? 4.30934 -52.75237 12.49571 1.000 18.90237 423 TYR B C 1
ATOM 7473 O O . TYR B 1 421 ? 4.06854 -53.94450 12.69868 1.000 18.87312 423 TYR B O 1
ATOM 7482 N N . ARG B 1 422 ? 3.49285 -51.78848 12.92072 1.000 20.19384 424 ARG B N 1
ATOM 7483 C CA . ARG B 1 422 ? 2.27003 -52.11670 13.65352 1.000 19.06282 424 ARG B CA 1
ATOM 7484 C C . ARG B 1 422 ? 1.20698 -52.73936 12.76164 1.000 19.94982 424 ARG B C 1
ATOM 7485 O O . ARG B 1 422 ? 0.39679 -53.54518 13.23866 1.000 20.70107 424 ARG B O 1
ATOM 7493 N N . GLU B 1 423 ? 1.16446 -52.34843 11.48787 1.000 22.29633 425 GLU B N 1
ATOM 7494 C CA . GLU B 1 423 ? 0.01496 -52.64834 10.63029 1.000 22.69500 425 GLU B CA 1
ATOM 7495 C C . GLU B 1 423 ? -0.39545 -54.11985 10.62336 1.000 24.14286 425 GLU B C 1
ATOM 7496 O O . GLU B 1 423 ? -1.60166 -54.39955 10.75126 1.000 22.43303 425 GLU B O 1
ATOM 7502 N N . PRO B 1 424 ? 0.51103 -55.09266 10.49249 1.000 21.58739 426 PRO B N 1
ATOM 7503 C CA . PRO B 1 424 ? 0.05735 -56.49298 10.44408 1.000 21.84254 426 PRO B CA 1
ATOM 7504 C C . PRO B 1 424 ? -0.63741 -56.96005 11.70545 1.000 21.50611 426 PRO B C 1
ATOM 7505 O O . PRO B 1 424 ? -1.38776 -57.94168 11.64468 1.000 22.85909 426 PRO B O 1
ATOM 7509 N N . PHE B 1 425 ? -0.41953 -56.29713 12.84376 1.000 20.48449 427 PHE B N 1
ATOM 7510 C CA . PHE B 1 425 ? -0.77930 -56.84790 14.14265 1.000 20.35373 427 PHE B CA 1
ATOM 7511 C C . PHE B 1 425 ? -1.76531 -55.96488 14.90155 1.000 19.27285 427 PHE B C 1
ATOM 7512 O O . PHE B 1 425 ? -1.83737 -56.01624 16.13113 1.000 19.64108 427 PHE B O 1
ATOM 7520 N N . LEU B 1 426 ? -2.55258 -55.17561 14.17278 1.000 20.51239 428 LEU B N 1
ATOM 7521 C CA . LEU B 1 426 ? -3.58303 -54.37192 14.81400 1.000 22.42096 428 LEU B CA 1
ATOM 7522 C C . LEU B 1 426 ? -4.57727 -55.23256 15.57832 1.000 22.55734 428 LEU B C 1
ATOM 7523 O O . LEU B 1 426 ? -5.10697 -54.79774 16.60723 1.000 24.74858 428 LEU B O 1
ATOM 7528 N N . ASN B 1 427 ? -4.84140 -56.45480 15.10618 1.000 24.37483 429 ASN B N 1
ATOM 7529 C CA . ASN B 1 427 ? -5.76028 -57.26536 15.89913 1.000 25.81768 429 ASN B CA 1
ATOM 7530 C C . ASN B 1 427 ? -4.97727 -58.21381 16.78483 1.000 24.18330 429 ASN B C 1
ATOM 7531 O O . ASN B 1 427 ? -4.12458 -58.95921 16.28038 1.000 23.22054 429 ASN B O 1
ATOM 7536 N N . PRO B 1 428 ? -5.23564 -58.20717 18.09166 1.000 23.40192 430 PRO B N 1
ATOM 7537 C CA . PRO B 1 428 ? -4.42314 -59.02099 19.00784 1.000 22.49908 430 PRO B CA 1
ATOM 7538 C C . PRO B 1 428 ? -4.32723 -60.49426 18.62711 1.000 24.94214 430 PRO B C 1
ATOM 7539 O O . PRO B 1 428 ? -3.26800 -61.10309 18.83440 1.000 23.78866 430 PRO B O 1
ATOM 7543 N N . VAL B 1 429 ? -5.38116 -61.09288 18.05988 1.000 23.02283 431 VAL B N 1
ATOM 7544 C CA . VAL B 1 429 ? -5.29037 -62.51917 17.75539 1.000 22.75977 431 VAL B CA 1
ATOM 7545 C C . VAL B 1 429 ? -4.16294 -62.82325 16.76615 1.000 23.36019 431 VAL B C 1
ATOM 7546 O O . VAL B 1 429 ? -3.62862 -63.93812 16.75750 1.000 23.26095 431 VAL B O 1
ATOM 7550 N N . ASP B 1 430 ? -3.75436 -61.84756 15.95657 1.000 20.92969 432 ASP B N 1
ATOM 7551 C CA . ASP B 1 430 ? -2.72107 -62.09623 14.95884 1.000 20.64942 432 ASP B CA 1
ATOM 7552 C C . ASP B 1 430 ? -1.32080 -61.99257 15.53001 1.000 20.27215 432 ASP B C 1
ATOM 7553 O O . ASP B 1 430 ? -0.34776 -62.11794 14.78243 1.000 17.69677 432 ASP B O 1
ATOM 7558 N N . ARG B 1 431 ? -1.18825 -61.78620 16.83194 1.000 20.23003 433 ARG B N 1
ATOM 7559 C CA . ARG B 1 431 ? 0.12402 -61.63463 17.43792 1.000 19.85257 433 ARG B CA 1
ATOM 7560 C C . ARG B 1 431 ? 0.72582 -62.96223 17.87393 1.000 19.32411 433 ARG B C 1
ATOM 7561 O O . ARG B 1 431 ? 1.82002 -62.96659 18.44711 1.000 18.43347 433 ARG B O 1
ATOM 7569 N N . GLU B 1 432 ? 0.04292 -64.08499 17.61581 1.000 18.68088 434 GLU B N 1
ATOM 7570 C CA . GLU B 1 432 ? 0.58381 -65.39333 17.97866 1.000 19.33853 434 GLU B CA 1
ATOM 7571 C C . GLU B 1 432 ? 2.04302 -65.57762 17.57583 1.000 17.59226 434 GLU B C 1
ATOM 7572 O O . GLU B 1 432 ? 2.84544 -65.97107 18.43646 1.000 18.52654 434 GLU B O 1
ATOM 7578 N N . PRO B 1 433 ? 2.46743 -65.31079 16.33713 1.000 18.55696 435 PRO B N 1
ATOM 7579 C CA . PRO B 1 433 ? 3.88361 -65.57506 16.01221 1.000 18.83012 435 PRO B CA 1
ATOM 7580 C C . PRO B 1 433 ? 4.85232 -64.71854 16.79954 1.000 19.17178 435 PRO B C 1
ATOM 7581 O O . PRO B 1 433 ? 5.97484 -65.17636 17.06394 1.000 18.96655 435 PRO B O 1
ATOM 7585 N N . LEU B 1 434 ? 4.44530 -63.50415 17.19970 1.000 18.31679 436 LEU B N 1
ATOM 7586 C CA . LEU B 1 434 ? 5.32788 -62.62583 17.96240 1.000 17.13461 436 LEU B CA 1
ATOM 7587 C C . LEU B 1 434 ? 5.63325 -63.20401 19.33529 1.000 17.62233 436 LEU B C 1
ATOM 7588 O O . LEU B 1 434 ? 6.66934 -62.88329 19.92369 1.000 16.82591 436 LEU B O 1
ATOM 7593 N N . TRP B 1 435 ? 4.72661 -64.02257 19.87478 1.000 17.41995 437 TRP B N 1
ATOM 7594 C CA . TRP B 1 435 ? 4.95044 -64.68961 21.15138 1.000 16.03636 437 TRP B CA 1
ATOM 7595 C C . TRP B 1 435 ? 5.60812 -66.05490 20.97833 1.000 17.37534 437 TRP B C 1
ATOM 7596 O O . TRP B 1 435 ? 6.44147 -66.44917 21.80329 1.000 17.51725 437 TRP B O 1
ATOM 7607 N N . ARG B 1 436 ? 5.26809 -66.80156 19.92599 1.000 16.67315 438 ARG B N 1
ATOM 7608 C CA . ARG B 1 436 ? 5.88683 -68.11848 19.78457 1.000 17.29209 438 ARG B CA 1
ATOM 7609 C C . ARG B 1 436 ? 7.37515 -67.99397 19.46421 1.000 17.62684 438 ARG B C 1
ATOM 7610 O O . ARG B 1 436 ? 8.19309 -68.77797 19.96199 1.000 16.98071 438 ARG B O 1
ATOM 7618 N N . PHE B 1 437 ? 7.74681 -66.99269 18.66340 1.000 15.78433 439 PHE B N 1
ATOM 7619 C CA . PHE B 1 437 ? 9.15149 -66.82072 18.28941 1.000 17.63837 439 PHE B CA 1
ATOM 7620 C C . PHE B 1 437 ? 10.08847 -66.72430 19.48965 1.000 18.07491 439 PHE B C 1
ATOM 7621 O O . PHE B 1 437 ? 11.05887 -67.49920 19.54764 1.000 18.57312 439 PHE B O 1
ATOM 7629 N N . PRO B 1 438 ? 9.89731 -65.81054 20.45475 1.000 16.48146 440 PRO B N 1
ATOM 7630 C CA . PRO B 1 438 ? 10.83578 -65.78471 21.59764 1.000 17.60546 440 PRO B CA 1
ATOM 7631 C C . PRO B 1 438 ? 10.82590 -67.06916 22.40538 1.000 19.20974 440 PRO B C 1
ATOM 7632 O O . PRO B 1 438 ? 11.83811 -67.41719 23.03649 1.000 18.06337 440 PRO B O 1
ATOM 7636 N N . ASN B 1 439 ? 9.69654 -67.77905 22.42029 1.000 18.14606 441 ASN B N 1
ATOM 7637 C CA . ASN B 1 439 ? 9.64748 -69.06064 23.09555 1.000 18.96188 441 ASN B CA 1
ATOM 7638 C C . ASN B 1 439 ? 10.37311 -70.16060 22.33363 1.000 20.00664 441 ASN B C 1
ATOM 7639 O O . ASN B 1 439 ? 10.59686 -71.22827 22.90689 1.000 22.01696 441 ASN B O 1
ATOM 7644 N N . GLU B 1 440 ? 10.74162 -69.92778 21.07776 1.000 18.30446 442 GLU B N 1
ATOM 7645 C CA . GLU B 1 440 ? 11.55604 -70.85120 20.29959 1.000 18.44477 442 GLU B CA 1
ATOM 7646 C C . GLU B 1 440 ? 13.05501 -70.53565 20.36725 1.000 19.34320 442 GLU B C 1
ATOM 7647 O O . GLU B 1 440 ? 13.85705 -71.35284 19.91515 1.000 20.11857 442 GLU B O 1
ATOM 7653 N N . LEU B 1 441 ? 13.45452 -69.36859 20.89171 1.000 17.73877 443 LEU B N 1
ATOM 7654 C CA . LEU B 1 441 ? 14.87367 -69.00069 20.89211 1.000 16.66155 443 LEU B CA 1
ATOM 7655 C C . LEU B 1 441 ? 15.70291 -70.04046 21.64558 1.000 19.11924 443 LEU B C 1
ATOM 7656 O O . LEU B 1 441 ? 15.33143 -70.43200 22.75588 1.000 21.11328 443 LEU B O 1
ATOM 7661 N N . PRO B 1 442 ? 16.82813 -70.47807 21.10372 1.000 18.03809 444 PRO B N 1
ATOM 7662 C CA . PRO B 1 442 ? 17.59831 -71.55130 21.76039 1.000 19.16432 444 PRO B CA 1
ATOM 7663 C C . PRO B 1 442 ? 18.54385 -71.01976 22.83091 1.000 22.75052 444 PRO B C 1
ATOM 7664 O O . PRO B 1 442 ? 19.69689 -70.68588 22.54173 1.000 24.65300 444 PRO B O 1
ATOM 7668 N N . ILE B 1 443 ? 18.06223 -70.92716 24.06819 1.000 21.70366 445 ILE B N 1
ATOM 7669 C CA . ILE B 1 443 ? 18.76664 -70.23958 25.14441 1.000 22.76609 445 ILE B CA 1
ATOM 7670 C C . ILE B 1 443 ? 18.88468 -71.19401 26.32023 1.000 23.76003 445 ILE B C 1
ATOM 7671 O O . ILE B 1 443 ? 17.87843 -71.75832 26.76649 1.000 23.60514 445 ILE B O 1
ATOM 7676 N N . ALA B 1 444 ? 20.10951 -71.38510 26.81076 1.000 26.22190 446 ALA B N 1
ATOM 7677 C CA . ALA B 1 444 ? 20.34953 -72.23580 27.97683 1.000 25.11684 446 ALA B CA 1
ATOM 7678 C C . ALA B 1 444 ? 19.81424 -73.64860 27.76227 1.000 26.23439 446 ALA B C 1
ATOM 7679 O O . ALA B 1 444 ? 19.30415 -74.28381 28.69113 1.000 28.22989 446 ALA B O 1
ATOM 7681 N N . GLY B 1 445 ? 19.88854 -74.14278 26.52631 1.000 25.03952 447 GLY B N 1
ATOM 7682 C CA . GLY B 1 445 ? 19.49846 -75.50765 26.23613 1.000 27.23327 447 GLY B CA 1
ATOM 7683 C C . GLY B 1 445 ? 18.02473 -75.73869 25.97471 1.000 25.77230 447 GLY B C 1
ATOM 7684 O O . GLY B 1 445 ? 17.63113 -76.89075 25.76561 1.000 25.83446 447 GLY B O 1
ATOM 7685 N N . GLU B 1 446 ? 17.19408 -74.69204 25.95668 1.000 24.27125 448 GLU B N 1
ATOM 7686 C CA . GLU B 1 446 ? 15.75687 -74.86344 25.77279 1.000 24.22530 448 GLU B CA 1
ATOM 7687 C C . GLU B 1 446 ? 15.23270 -73.88115 24.73546 1.000 22.22290 448 GLU B C 1
ATOM 7688 O O . GLU B 1 446 ? 15.70282 -72.72982 24.68131 1.000 19.56239 448 GLU B O 1
ATOM 7694 N N . PRO B 1 447 ? 14.25639 -74.29327 23.90095 1.000 19.76508 449 PRO B N 1
ATOM 7695 C CA . PRO B 1 447 ? 13.71679 -75.66529 23.79552 1.000 21.77432 449 PRO B CA 1
ATOM 7696 C C . PRO B 1 447 ? 14.69455 -76.58856 23.07614 1.000 21.66293 449 PRO B C 1
ATOM 7697 O O . PRO B 1 447 ? 15.32949 -76.17148 22.10689 1.000 20.18011 449 PRO B O 1
ATOM 7701 N N . ALA B 1 448 ? 14.81474 -77.83429 23.55479 1.000 22.24366 450 ALA B N 1
ATOM 7702 C CA . ALA B 1 448 ? 15.87363 -78.72080 23.07755 1.000 20.14879 450 ALA B CA 1
ATOM 7703 C C . ALA B 1 448 ? 15.78468 -78.99801 21.57919 1.000 20.20855 450 ALA B C 1
ATOM 7704 O O . ALA B 1 448 ? 16.81749 -79.21982 20.93123 1.000 21.53828 450 ALA B O 1
ATOM 7706 N N . ASN B 1 449 ? 14.57735 -79.02877 21.01128 1.000 20.28749 451 ASN B N 1
ATOM 7707 C CA . ASN B 1 449 ? 14.47197 -79.37112 19.59742 1.000 18.81327 451 ASN B CA 1
ATOM 7708 C C . ASN B 1 449 ? 15.03421 -78.26103 18.72261 1.000 20.42715 451 ASN B C 1
ATOM 7709 O O . ASN B 1 449 ? 15.67734 -78.53587 17.70324 1.000 20.01015 451 ASN B O 1
ATOM 7714 N N . ILE B 1 450 ? 14.82885 -76.99999 19.11271 1.000 18.98020 452 ILE B N 1
ATOM 7715 C CA . ILE B 1 450 ? 15.40621 -75.90057 18.34441 1.000 16.79809 452 ILE B CA 1
ATOM 7716 C C . ILE B 1 450 ? 16.91450 -75.83239 18.54223 1.000 19.01796 452 ILE B C 1
ATOM 7717 O O . ILE B 1 450 ? 17.66861 -75.63884 17.58165 1.000 21.35582 452 ILE B O 1
ATOM 7722 N N . VAL B 1 451 ? 17.38239 -76.02231 19.77834 1.000 18.27909 453 VAL B N 1
ATOM 7723 C CA . VAL B 1 451 ? 18.82243 -76.09237 20.02799 1.000 20.94114 453 VAL B CA 1
ATOM 7724 C C . VAL B 1 451 ? 19.47098 -77.10956 19.09813 1.000 20.52751 453 VAL B C 1
ATOM 7725 O O . VAL B 1 451 ? 20.47203 -76.82255 18.43521 1.000 21.12136 453 VAL B O 1
ATOM 7729 N N . ALA B 1 452 ? 18.87209 -78.29658 18.99291 1.000 19.85064 454 ALA B N 1
ATOM 7730 C CA . ALA B 1 452 ? 19.44542 -79.34661 18.15541 1.000 21.49140 454 ALA B CA 1
ATOM 7731 C C . ALA B 1 452 ? 19.48110 -78.92389 16.69374 1.000 20.98139 454 ALA B C 1
ATOM 7732 O O . ALA B 1 452 ? 20.49502 -79.09677 16.01057 1.000 20.97278 454 ALA B O 1
ATOM 7734 N N . LEU B 1 453 ? 18.37199 -78.36656 16.19878 1.000 21.00541 455 LEU B N 1
ATOM 7735 C CA . LEU B 1 453 ? 18.30590 -77.93962 14.80262 1.000 21.37975 455 LEU B CA 1
ATOM 7736 C C . LEU B 1 453 ? 19.33731 -76.85484 14.51109 1.000 19.68946 455 LEU B C 1
ATOM 7737 O O . LEU B 1 453 ? 20.00572 -76.87845 13.46936 1.000 20.29414 455 LEU B O 1
ATOM 7742 N N . VAL B 1 454 ? 19.48759 -75.90402 15.42701 1.000 19.63079 456 VAL B N 1
ATOM 7743 C CA . VAL B 1 454 ? 20.40923 -74.78987 15.20215 1.000 20.75478 456 VAL B CA 1
ATOM 7744 C C . VAL B 1 454 ? 21.85864 -75.26358 15.29252 1.000 20.78179 456 VAL B C 1
ATOM 7745 O O . VAL B 1 454 ? 22.70853 -74.84971 14.49707 1.000 21.92362 456 VAL B O 1
ATOM 7749 N N . GLU B 1 455 ? 22.16525 -76.12853 16.26548 1.000 23.15231 457 GLU B N 1
ATOM 7750 C CA . GLU B 1 455 ? 23.49983 -76.72768 16.33424 1.000 24.02170 457 GLU B CA 1
ATOM 7751 C C . GLU B 1 455 ? 23.84096 -77.47543 15.05408 1.000 22.55967 457 GLU B C 1
ATOM 7752 O O . GLU B 1 455 ? 24.99334 -77.45900 14.60731 1.000 25.43154 457 GLU B O 1
ATOM 7758 N N . GLU B 1 456 ? 22.85376 -78.12938 14.44779 1.000 22.31439 458 GLU B N 1
ATOM 7759 C CA . GLU B 1 456 ? 23.10356 -78.84796 13.20306 1.000 23.82152 458 GLU B CA 1
ATOM 7760 C C . GLU B 1 456 ? 23.46808 -77.89832 12.06736 1.000 24.56263 458 GLU B C 1
ATOM 7761 O O . GLU B 1 456 ? 24.40449 -78.16610 11.30075 1.000 23.40208 458 GLU B O 1
ATOM 7767 N N . TYR B 1 457 ? 22.72808 -76.79115 11.90414 1.000 24.40859 459 TYR B N 1
ATOM 7768 C CA . TYR B 1 457 ? 23.10774 -75.94678 10.77949 1.000 21.85838 459 TYR B CA 1
ATOM 7769 C C . TYR B 1 457 ? 24.35567 -75.12392 11.07470 1.000 20.45386 459 TYR B C 1
ATOM 7770 O O . TYR B 1 457 ? 25.06456 -74.75704 10.13393 1.000 22.83581 459 TYR B O 1
ATOM 7779 N N . MET B 1 458 ? 24.67257 -74.87001 12.35020 1.000 21.44945 460 MET B N 1
ATOM 7780 C CA . MET B 1 458 ? 25.96569 -74.26689 12.66187 1.000 23.51533 460 MET B CA 1
ATOM 7781 C C . MET B 1 458 ? 27.10693 -75.22268 12.32859 1.000 25.77995 460 MET B C 1
ATOM 7782 O O . MET B 1 458 ? 28.16167 -74.79347 11.83748 1.000 25.53669 460 MET B O 1
ATOM 7787 N N . ASP B 1 459 ? 26.91637 -76.51998 12.59447 1.000 25.11206 461 ASP B N 1
ATOM 7788 C CA . ASP B 1 459 ? 27.90777 -77.51706 12.19403 1.000 25.69743 461 ASP B CA 1
ATOM 7789 C C . ASP B 1 459 ? 28.11506 -77.48530 10.69042 1.000 25.07239 461 ASP B C 1
ATOM 7790 O O . ASP B 1 459 ? 29.25190 -77.42097 10.20882 1.000 27.08488 461 ASP B O 1
ATOM 7795 N N . TRP B 1 460 ? 27.01404 -77.46954 9.93281 1.000 25.40932 462 TRP B N 1
ATOM 7796 C CA . TRP B 1 460 ? 27.10685 -77.42654 8.47952 1.000 24.68910 462 TRP B CA 1
ATOM 7797 C C . TRP B 1 460 ? 27.80759 -76.16449 8.01073 1.000 25.82420 462 TRP B C 1
ATOM 7798 O O . TRP B 1 460 ? 28.61039 -76.20035 7.07200 1.000 26.78505 462 TRP B O 1
ATOM 7809 N N . LEU B 1 461 ? 27.48841 -75.02882 8.63242 1.000 23.64412 463 LEU B N 1
ATOM 7810 C CA . LEU B 1 461 ? 28.07544 -73.77060 8.20186 1.000 26.41629 463 LEU B CA 1
ATOM 7811 C C . LEU B 1 461 ? 29.58696 -73.78721 8.38453 1.000 25.43120 463 LEU B C 1
ATOM 7812 O O . LEU B 1 461 ? 30.32764 -73.29194 7.52972 1.000 25.55911 463 LEU B O 1
ATOM 7817 N N . HIS B 1 462 ? 30.06403 -74.37151 9.48206 1.000 26.60844 464 HIS B N 1
ATOM 7818 C CA . HIS B 1 462 ? 31.49898 -74.42272 9.73159 1.000 27.72201 464 HIS B CA 1
ATOM 7819 C C . HIS B 1 462 ? 32.22842 -75.33721 8.75701 1.000 31.25669 464 HIS B C 1
ATOM 7820 O O . HIS B 1 462 ? 33.44553 -75.19455 8.58924 1.000 28.67746 464 HIS B O 1
ATOM 7827 N N . GLN B 1 463 ? 31.51464 -76.25913 8.11166 1.000 29.49150 465 GLN B N 1
ATOM 7828 C CA . GLN B 1 463 ? 32.09517 -77.17437 7.13726 1.000 32.11173 465 GLN B CA 1
ATOM 7829 C C . GLN B 1 463 ? 31.90934 -76.71411 5.69730 1.000 32.41387 465 GLN B C 1
ATOM 7830 O O . GLN B 1 463 ? 32.49383 -77.31759 4.79093 1.000 31.30150 465 GLN B O 1
ATOM 7836 N N . SER B 1 464 ? 31.10085 -75.68441 5.46272 1.000 26.80693 466 SER B N 1
ATOM 7837 C CA . SER B 1 464 ? 30.70740 -75.33564 4.10046 1.000 28.54179 466 SER B CA 1
ATOM 7838 C C . SER B 1 464 ? 31.65728 -74.30548 3.50129 1.000 29.65071 466 SER B C 1
ATOM 7839 O O . SER B 1 464 ? 32.05720 -73.35909 4.18396 1.000 31.58845 466 SER B O 1
ATOM 7842 N N . PRO B 1 465 ? 32.00947 -74.45956 2.22264 1.000 29.59238 467 PRO B N 1
ATOM 7843 C CA . PRO B 1 465 ? 32.80246 -73.43440 1.53547 1.000 29.13273 467 PRO B CA 1
ATOM 7844 C C . PRO B 1 465 ? 31.98059 -72.28006 0.98273 1.000 28.24880 467 PRO B C 1
ATOM 7845 O O . PRO B 1 465 ? 32.55319 -71.39029 0.34475 1.000 29.62898 467 PRO B O 1
ATOM 7849 N N . VAL B 1 466 ? 30.66620 -72.27620 1.19979 1.000 28.65497 468 VAL B N 1
ATOM 7850 C CA . VAL B 1 466 ? 29.81062 -71.24528 0.60562 1.000 27.85581 468 VAL B CA 1
ATOM 7851 C C . VAL B 1 466 ? 30.31594 -69.87050 1.01923 1.000 25.53322 468 VAL B C 1
ATOM 7852 O O . VAL B 1 466 ? 30.71661 -69.68037 2.18610 1.000 26.09727 468 VAL B O 1
ATOM 7856 N N . PRO B 1 467 ? 30.37044 -68.89929 0.11447 1.000 27.37179 469 PRO B N 1
ATOM 7857 C CA . PRO B 1 467 ? 30.74000 -67.53973 0.52122 1.000 25.87744 469 PRO B CA 1
ATOM 7858 C C . PRO B 1 467 ? 29.77260 -66.99899 1.56469 1.000 27.33805 469 PRO B C 1
ATOM 7859 O O . PRO B 1 467 ? 28.55591 -67.17232 1.45673 1.000 27.12299 469 PRO B O 1
ATOM 7863 N N . LYS B 1 468 ? 30.33690 -66.34124 2.57703 1.000 25.23272 470 LYS B N 1
ATOM 7864 C CA . LYS B 1 468 ? 29.61125 -65.86599 3.74659 1.000 24.20599 470 LYS B CA 1
ATOM 7865 C C . LYS B 1 468 ? 29.94281 -64.40017 3.98671 1.000 25.15316 470 LYS B C 1
ATOM 7866 O O . LYS B 1 468 ? 31.09933 -63.98969 3.85272 1.000 25.64513 470 LYS B O 1
ATOM 7872 N N . LEU B 1 469 ? 28.92487 -63.61322 4.34199 1.000 23.05480 471 LEU B N 1
ATOM 7873 C CA . LEU B 1 469 ? 29.08255 -62.18992 4.64079 1.000 22.91112 471 LEU B CA 1
ATOM 7874 C C . LEU B 1 469 ? 28.33724 -61.91086 5.94090 1.000 22.61066 471 LEU B C 1
ATOM 7875 O O . LEU B 1 469 ? 27.10932 -62.02697 5.98424 1.000 24.89038 471 LEU B O 1
ATOM 7880 N N . LEU B 1 470 ? 29.07265 -61.60502 7.00562 1.000 23.07638 472 LEU B N 1
ATOM 7881 C CA . LEU B 1 470 ? 28.51350 -61.46954 8.35048 1.000 23.08603 472 LEU B CA 1
ATOM 7882 C C . LEU B 1 470 ? 28.56555 -60.00436 8.77878 1.000 24.93631 472 LEU B C 1
ATOM 7883 O O . LEU B 1 470 ? 29.65090 -59.43031 8.91447 1.000 24.31121 472 LEU B O 1
ATOM 7888 N N . PHE B 1 471 ? 27.39911 -59.40441 8.98461 1.000 22.81993 473 PHE B N 1
ATOM 7889 C CA . PHE B 1 471 ? 27.29880 -58.04510 9.50390 1.000 22.81662 473 PHE B CA 1
ATOM 7890 C C . PHE B 1 471 ? 27.08642 -58.09822 11.01072 1.000 22.12696 473 PHE B C 1
ATOM 7891 O O . PHE B 1 471 ? 26.31354 -58.92375 11.50690 1.000 20.08642 473 PHE B O 1
ATOM 7899 N N . TRP B 1 472 ? 27.77846 -57.22649 11.74201 1.000 21.73150 474 TRP B N 1
ATOM 7900 C CA . TRP B 1 472 ? 27.61888 -57.19060 13.18744 1.000 20.98544 474 TRP B CA 1
ATOM 7901 C C . TRP B 1 472 ? 27.68416 -55.75141 13.67517 1.000 23.48763 474 TRP B C 1
ATOM 7902 O O . TRP B 1 472 ? 28.25474 -54.88088 13.01924 1.000 23.70332 474 TRP B O 1
ATOM 7913 N N . GLY B 1 473 ? 27.07997 -55.50750 14.84737 1.000 23.77320 475 GLY B N 1
ATOM 7914 C CA . GLY B 1 473 ? 27.13192 -54.20454 15.47122 1.000 23.67143 475 GLY B CA 1
ATOM 7915 C C . GLY B 1 473 ? 27.45006 -54.31445 16.95087 1.000 22.45416 475 GLY B C 1
ATOM 7916 O O . GLY B 1 473 ? 27.52445 -55.40746 17.51162 1.000 24.90228 475 GLY B O 1
ATOM 7917 N N . THR B 1 474 ? 27.63846 -53.15195 17.57231 1.000 22.38934 476 THR B N 1
ATOM 7918 C CA . THR B 1 474 ? 27.94345 -53.07694 18.98595 1.000 23.52253 476 THR B CA 1
ATOM 7919 C C . THR B 1 474 ? 26.82909 -52.32589 19.69436 1.000 22.81513 476 THR B C 1
ATOM 7920 O O . THR B 1 474 ? 26.49508 -51.20419 19.28356 1.000 22.08738 476 THR B O 1
ATOM 7924 N N . PRO B 1 475 ? 26.24657 -52.88144 20.76938 1.000 24.25378 477 PRO B N 1
ATOM 7925 C CA . PRO B 1 475 ? 26.65485 -54.11484 21.44236 1.000 21.39602 477 PRO B CA 1
ATOM 7926 C C . PRO B 1 475 ? 26.00828 -55.39086 20.88699 1.000 22.65950 477 PRO B C 1
ATOM 7927 O O . PRO B 1 475 ? 26.35392 -56.48388 21.33387 1.000 23.05883 477 PRO B O 1
ATOM 7931 N N . GLY B 1 476 ? 25.09167 -55.25692 19.92815 1.000 22.32735 478 GLY B N 1
ATOM 7932 C CA . GLY B 1 476 ? 24.36379 -56.41668 19.42970 1.000 22.96498 478 GLY B CA 1
ATOM 7933 C C . GLY B 1 476 ? 23.34362 -56.91625 20.44418 1.000 20.85560 478 GLY B C 1
ATOM 7934 O O . GLY B 1 476 ? 23.16820 -56.36440 21.53544 1.000 21.23467 478 GLY B O 1
ATOM 7935 N N . VAL B 1 477 ? 22.64045 -57.97902 20.05323 1.000 18.34960 479 VAL B N 1
ATOM 7936 C CA . VAL B 1 477 ? 21.66961 -58.63523 20.92442 1.000 18.68248 479 VAL B CA 1
ATOM 7937 C C . VAL B 1 477 ? 21.88180 -60.14059 20.82749 1.000 19.94920 479 VAL B C 1
ATOM 7938 O O . VAL B 1 477 ? 22.33247 -60.77370 21.78773 1.000 20.27225 479 VAL B O 1
ATOM 7942 N N . LEU B 1 478 ? 21.57339 -60.72513 19.66243 1.000 18.10871 480 LEU B N 1
ATOM 7943 C CA . LEU B 1 478 ? 21.81218 -62.15631 19.46927 1.000 17.39448 480 LEU B CA 1
ATOM 7944 C C . LEU B 1 478 ? 23.29827 -62.46950 19.34497 1.000 21.54353 480 LEU B C 1
ATOM 7945 O O . LEU B 1 478 ? 23.73946 -63.55722 19.73806 1.000 24.13071 480 LEU B O 1
ATOM 7950 N N . ILE B 1 479 ? 24.06450 -61.54978 18.77685 1.000 21.64364 481 ILE B N 1
ATOM 7951 C CA . ILE B 1 479 ? 25.45650 -61.76718 18.40827 1.000 22.46169 481 ILE B CA 1
ATOM 7952 C C . ILE B 1 479 ? 26.29512 -60.68189 19.06233 1.000 22.84059 481 ILE B C 1
ATOM 7953 O O . ILE B 1 479 ? 26.40656 -59.57411 18.54049 1.000 24.43451 481 ILE B O 1
ATOM 7958 N N . PRO B 1 480 ? 26.90727 -60.96743 20.21530 1.000 23.76440 482 PRO B N 1
ATOM 7959 C CA . PRO B 1 480 ? 27.84793 -60.00784 20.79231 1.000 24.46288 482 PRO B CA 1
ATOM 7960 C C . PRO B 1 480 ? 29.06983 -59.86412 19.90489 1.000 22.73135 482 PRO B C 1
ATOM 7961 O O . PRO B 1 480 ? 29.41426 -60.78713 19.14768 1.000 23.68094 482 PRO B O 1
ATOM 7965 N N . PRO B 1 481 ? 29.74936 -58.71200 19.94489 1.000 24.72298 483 PRO B N 1
ATOM 7966 C CA . PRO B 1 481 ? 30.88699 -58.50894 19.02416 1.000 22.45541 483 PRO B CA 1
ATOM 7967 C C . PRO B 1 481 ? 31.96199 -59.58661 19.11261 1.000 24.00197 483 PRO B C 1
ATOM 7968 O O . PRO B 1 481 ? 32.52466 -59.97992 18.08053 1.000 22.98284 483 PRO B O 1
ATOM 7972 N N . ALA B 1 482 ? 32.25676 -60.08575 20.31350 1.000 21.77058 484 ALA B N 1
ATOM 7973 C CA . ALA B 1 482 ? 33.27973 -61.12291 20.44173 1.000 25.11876 484 ALA B CA 1
ATOM 7974 C C . ALA B 1 482 ? 32.85577 -62.39476 19.72235 1.000 25.81761 484 ALA B C 1
ATOM 7975 O O . ALA B 1 482 ? 33.68806 -63.11040 19.15171 1.000 25.34918 484 ALA B O 1
ATOM 7977 N N . GLU B 1 483 ? 31.55768 -62.69125 19.73824 1.000 23.01083 485 GLU B N 1
ATOM 7978 C CA . GLU B 1 483 ? 31.06374 -63.86483 19.03020 1.000 25.70422 485 GLU B CA 1
ATOM 7979 C C . GLU B 1 483 ? 31.13285 -63.66982 17.52149 1.000 25.17304 485 GLU B C 1
ATOM 7980 O O . GLU B 1 483 ? 31.49875 -64.59227 16.78455 1.000 24.92365 485 GLU B O 1
ATOM 7986 N N . ALA B 1 484 ? 30.75864 -62.48626 17.03910 1.000 21.91606 486 ALA B N 1
ATOM 7987 C CA . ALA B 1 484 ? 30.88680 -62.21985 15.61040 1.000 23.40283 486 ALA B CA 1
ATOM 7988 C C . ALA B 1 484 ? 32.32812 -62.38811 15.15685 1.000 25.91781 486 ALA B C 1
ATOM 7989 O O . ALA B 1 484 ? 32.59052 -62.93365 14.07825 1.000 26.32930 486 ALA B O 1
ATOM 7991 N N . ALA B 1 485 ? 33.27566 -61.93698 15.97810 1.000 23.81885 487 ALA B N 1
ATOM 7992 C CA . ALA B 1 485 ? 34.68310 -62.04722 15.61536 1.000 26.89414 487 ALA B CA 1
ATOM 7993 C C . ALA B 1 485 ? 35.12908 -63.50608 15.60244 1.000 26.06101 487 ALA B C 1
ATOM 7994 O O . ALA B 1 485 ? 35.82672 -63.93747 14.67642 1.000 27.97169 487 ALA B O 1
ATOM 7996 N N . ARG B 1 486 ? 34.69798 -64.28677 16.59944 1.000 26.12110 488 ARG B N 1
ATOM 7997 C CA . ARG B 1 486 ? 35.06306 -65.70056 16.65959 1.000 27.08832 488 ARG B CA 1
ATOM 7998 C C . ARG B 1 486 ? 34.52990 -66.45666 15.45163 1.000 28.76677 488 ARG B C 1
ATOM 7999 O O . ARG B 1 486 ? 35.26065 -67.22593 14.81822 1.000 26.97931 488 ARG B O 1
ATOM 8007 N N . LEU B 1 487 ? 33.25370 -66.23897 15.11399 1.000 27.39897 489 LEU B N 1
ATOM 8008 C CA . LEU B 1 487 ? 32.65905 -66.89191 13.95014 1.000 28.41448 489 LEU B CA 1
ATOM 8009 C C . LEU B 1 487 ? 33.30234 -66.42370 12.65066 1.000 26.85051 489 LEU B C 1
ATOM 8010 O O . LEU B 1 487 ? 33.52671 -67.23051 11.74249 1.000 29.07145 489 LEU B O 1
ATOM 8015 N N . ALA B 1 488 ? 33.58997 -65.12565 12.52770 1.000 26.70781 490 ALA B N 1
ATOM 8016 C CA . ALA B 1 488 ? 34.25580 -64.65496 11.31849 1.000 28.15912 490 ALA B CA 1
ATOM 8017 C C . ALA B 1 488 ? 35.59099 -65.35899 11.11025 1.000 29.93365 490 ALA B C 1
ATOM 8018 O O . ALA B 1 488 ? 35.99310 -65.60067 9.96742 1.000 29.13094 490 ALA B O 1
ATOM 8020 N N . LYS B 1 489 ? 36.27936 -65.71572 12.19302 1.000 26.30748 491 LYS B N 1
ATOM 8021 C CA . LYS B 1 489 ? 37.57304 -66.36794 12.03423 1.000 27.42792 491 LYS B CA 1
ATOM 8022 C C . LYS B 1 489 ? 37.41929 -67.86876 11.78037 1.000 29.57128 491 LYS B C 1
ATOM 8023 O O . LYS B 1 489 ? 38.16425 -68.44042 10.98014 1.000 28.25966 491 LYS B O 1
ATOM 8029 N N . SER B 1 490 ? 36.44733 -68.51525 12.42950 1.000 29.22544 492 SER B N 1
ATOM 8030 C CA . SER B 1 490 ? 36.29261 -69.96097 12.31196 1.000 28.48018 492 SER B CA 1
ATOM 8031 C C . SER B 1 490 ? 35.48089 -70.39137 11.09366 1.000 29.36534 492 SER B C 1
ATOM 8032 O O . SER B 1 490 ? 35.69079 -71.49760 10.58356 1.000 28.81373 492 SER B O 1
ATOM 8035 N N . LEU B 1 491 ? 34.57464 -69.55461 10.60037 1.000 28.58426 493 LEU B N 1
ATOM 8036 C CA . LEU B 1 491 ? 33.73618 -69.93753 9.45974 1.000 28.16117 493 LEU B CA 1
ATOM 8037 C C . LEU B 1 491 ? 34.53297 -69.82585 8.16408 1.000 27.60522 493 LEU B C 1
ATOM 8038 O O . LEU B 1 491 ? 35.22704 -68.82977 7.95848 1.000 29.95181 493 LEU B O 1
ATOM 8043 N N . PRO B 1 492 ? 34.46334 -70.81729 7.27543 1.000 28.52267 494 PRO B N 1
ATOM 8044 C CA . PRO B 1 492 ? 35.19518 -70.71407 6.00485 1.000 28.79567 494 PRO B CA 1
ATOM 8045 C C . PRO B 1 492 ? 34.62080 -69.63829 5.09500 1.000 30.59351 494 PRO B C 1
ATOM 8046 O O . PRO B 1 492 ? 33.40570 -69.42894 5.03010 1.000 27.73420 494 PRO B O 1
ATOM 8050 N N . ASN B 1 493 ? 35.52111 -68.95848 4.37714 1.000 27.05094 495 ASN B N 1
ATOM 8051 C CA . ASN B 1 493 ? 35.15438 -68.01995 3.31518 1.000 26.39005 495 ASN B CA 1
ATOM 8052 C C . ASN B 1 493 ? 34.19662 -66.93764 3.81591 1.000 28.04703 495 ASN B C 1
ATOM 8053 O O . ASN B 1 493 ? 33.25770 -66.53733 3.12119 1.000 26.81712 495 ASN B O 1
ATOM 8058 N N . CYS B 1 494 ? 34.45051 -66.45255 5.02197 1.000 28.47757 496 CYS B N 1
ATOM 8059 C CA . CYS B 1 494 ? 33.58221 -65.49490 5.68663 1.000 27.38980 496 CYS B CA 1
ATOM 8060 C C . CYS B 1 494 ? 34.24165 -64.11987 5.72868 1.000 28.75159 496 CYS B C 1
ATOM 8061 O O . CYS B 1 494 ? 35.36992 -63.98585 6.21621 1.000 32.73032 496 CYS B O 1
ATOM 8064 N N . LYS B 1 495 ? 33.53638 -63.10822 5.21971 1.000 27.37162 497 LYS B N 1
ATOM 8065 C CA . LYS B 1 495 ? 33.90889 -61.70612 5.38156 1.000 28.22533 497 LYS B CA 1
ATOM 8066 C C . LYS B 1 495 ? 32.96915 -61.06301 6.39203 1.000 27.98225 497 LYS B C 1
ATOM 8067 O O . LYS B 1 495 ? 31.75574 -61.28116 6.33651 1.000 28.31452 497 LYS B O 1
ATOM 8073 N N . ALA B 1 496 ? 33.52620 -60.28388 7.31772 1.000 27.03885 498 ALA B N 1
ATOM 8074 C CA . ALA B 1 496 ? 32.74513 -59.64847 8.37299 1.000 26.19328 498 ALA B CA 1
ATOM 8075 C C . ALA B 1 496 ? 32.79830 -58.13766 8.22614 1.000 28.12829 498 ALA B C 1
ATOM 8076 O O . ALA B 1 496 ? 33.83664 -57.56977 7.86417 1.000 26.74047 498 ALA B O 1
ATOM 8078 N N . VAL B 1 497 ? 31.67030 -57.48780 8.49946 1.000 25.68759 499 VAL B N 1
ATOM 8079 C CA . VAL B 1 497 ? 31.55275 -56.04327 8.34814 1.000 25.08455 499 VAL B CA 1
ATOM 8080 C C . VAL B 1 497 ? 30.96387 -55.47050 9.62907 1.000 27.29710 499 VAL B C 1
ATOM 8081 O O . VAL B 1 497 ? 29.81894 -55.78282 9.98460 1.000 24.92505 499 VAL B O 1
ATOM 8085 N N . ASP B 1 498 ? 31.75083 -54.63871 10.31075 1.000 26.48880 500 ASP B N 1
ATOM 8086 C CA . ASP B 1 498 ? 31.32315 -53.86199 11.47109 1.000 26.05497 500 ASP B CA 1
ATOM 8087 C C . ASP B 1 498 ? 30.44665 -52.70698 11.00177 1.000 27.74533 500 ASP B C 1
ATOM 8088 O O . ASP B 1 498 ? 30.92785 -51.81095 10.29849 1.000 28.26046 500 ASP B O 1
ATOM 8093 N N . ILE B 1 499 ? 29.16464 -52.70591 11.38661 1.000 23.44343 501 ILE B N 1
ATOM 8094 C CA . ILE B 1 499 ? 28.27344 -51.63645 10.94390 1.000 24.23474 501 ILE B CA 1
ATOM 8095 C C . ILE B 1 499 ? 28.24036 -50.46533 11.91661 1.000 24.47895 501 ILE B C 1
ATOM 8096 O O . ILE B 1 499 ? 27.53747 -49.47852 11.65849 1.000 25.43053 501 ILE B O 1
ATOM 8101 N N . GLY B 1 500 ? 28.97884 -50.53770 13.02182 1.000 23.93009 502 GLY B N 1
ATOM 8102 C CA . GLY B 1 500 ? 28.94517 -49.50780 14.03322 1.000 25.79795 502 GLY B CA 1
ATOM 8103 C C . GLY B 1 500 ? 27.93910 -49.83540 15.11942 1.000 24.74536 502 GLY B C 1
ATOM 8104 O O . GLY B 1 500 ? 27.69489 -51.00782 15.44192 1.000 22.86552 502 GLY B O 1
ATOM 8105 N N . PRO B 1 501 ? 27.34728 -48.80463 15.71801 1.000 24.08104 503 PRO B N 1
ATOM 8106 C CA . PRO B 1 501 ? 26.32015 -49.04109 16.74050 1.000 21.74875 503 PRO B CA 1
ATOM 8107 C C . PRO B 1 501 ? 25.17252 -49.86974 16.18690 1.000 21.39167 503 PRO B C 1
ATOM 8108 O O . PRO B 1 501 ? 24.65609 -49.60533 15.09571 1.000 23.60294 503 PRO B O 1
ATOM 8112 N N . GLY B 1 502 ? 24.77105 -50.86979 16.94999 1.000 21.07766 504 GLY B N 1
ATOM 8113 C CA . GLY B 1 502 ? 23.63020 -51.66367 16.54800 1.000 21.56143 504 GLY B CA 1
ATOM 8114 C C . GLY B 1 502 ? 23.17433 -52.61065 17.62996 1.000 22.17257 504 GLY B C 1
ATOM 8115 O O . GLY B 1 502 ? 23.96969 -53.01188 18.48724 1.000 23.55169 504 GLY B O 1
ATOM 8116 N N . LEU B 1 503 ? 21.88330 -52.96400 17.59418 1.000 20.36992 505 LEU B N 1
ATOM 8117 C CA . LEU B 1 503 ? 21.31127 -53.89770 18.54698 1.000 20.08810 505 LEU B CA 1
ATOM 8118 C C . LEU B 1 503 ? 20.86252 -55.11886 17.75730 1.000 20.79377 505 LEU B C 1
ATOM 8119 O O . LEU B 1 503 ? 21.68367 -56.00618 17.47361 1.000 19.91078 505 LEU B O 1
ATOM 8124 N N . ASN B 1 504 ? 19.58116 -55.22622 17.40269 1.000 19.81637 506 ASN B N 1
ATOM 8125 C CA . ASN B 1 504 ? 19.11394 -56.36912 16.62605 1.000 16.84753 506 ASN B CA 1
ATOM 8126 C C . ASN B 1 504 ? 18.80482 -56.02149 15.17908 1.000 18.63413 506 ASN B C 1
ATOM 8127 O O . ASN B 1 504 ? 19.23256 -56.74208 14.26961 1.000 18.49509 506 ASN B O 1
ATOM 8132 N N . LEU B 1 505 ? 18.04844 -54.95017 14.92629 1.000 17.10348 507 LEU B N 1
ATOM 8133 C CA . LEU B 1 505 ? 17.68195 -54.60160 13.55489 1.000 19.43131 507 LEU B CA 1
ATOM 8134 C C . LEU B 1 505 ? 18.78630 -53.73466 12.96077 1.000 18.73701 507 LEU B C 1
ATOM 8135 O O . LEU B 1 505 ? 18.65691 -52.51897 12.80132 1.000 21.66186 507 LEU B O 1
ATOM 8140 N N . LEU B 1 506 ? 19.90624 -54.38970 12.64768 1.000 18.64925 508 LEU B N 1
ATOM 8141 C CA . LEU B 1 506 ? 21.02806 -53.65727 12.06994 1.000 21.76258 508 LEU B CA 1
ATOM 8142 C C . LEU B 1 506 ? 20.62295 -52.93202 10.79097 1.000 22.22640 508 LEU B C 1
ATOM 8143 O O . LEU B 1 506 ? 21.18054 -51.86911 10.47762 1.000 23.15120 508 LEU B O 1
ATOM 8148 N N . GLN B 1 507 ? 19.63572 -53.46497 10.05917 1.000 20.64815 509 GLN B N 1
ATOM 8149 C CA . GLN B 1 507 ? 19.17540 -52.80541 8.83723 1.000 18.54303 509 GLN B CA 1
ATOM 8150 C C . GLN B 1 507 ? 18.61374 -51.41934 9.11265 1.000 20.74554 509 GLN B C 1
ATOM 8151 O O . GLN B 1 507 ? 18.59119 -50.57697 8.21079 1.000 21.13270 509 GLN B O 1
ATOM 8157 N N . GLU B 1 508 ? 18.12719 -51.16437 10.32912 1.000 21.06129 510 GLU B N 1
ATOM 8158 C CA . GLU B 1 508 ? 17.58231 -49.84548 10.61972 1.000 20.13647 510 GLU B CA 1
ATOM 8159 C C . GLU B 1 508 ? 18.63541 -48.85653 11.08979 1.000 23.14011 510 GLU B C 1
ATOM 8160 O O . GLU B 1 508 ? 18.39645 -47.64586 11.02378 1.000 23.08897 510 GLU B O 1
ATOM 8166 N N . ASP B 1 509 ? 19.78064 -49.33293 11.57487 1.000 22.48811 511 ASP B N 1
ATOM 8167 C CA . ASP B 1 509 ? 20.82426 -48.42715 12.03521 1.000 22.83995 511 ASP B CA 1
ATOM 8168 C C . ASP B 1 509 ? 21.83041 -48.07752 10.94999 1.000 24.64924 511 ASP B C 1
ATOM 8169 O O . ASP B 1 509 ? 22.36263 -46.96431 10.95965 1.000 22.79215 511 ASP B O 1
ATOM 8174 N N . ASN B 1 510 ? 22.10493 -48.97926 9.99824 1.000 24.13866 512 ASN B N 1
ATOM 8175 C CA . ASN B 1 510 ? 23.05862 -48.59260 8.96025 1.000 25.20328 512 ASN B CA 1
ATOM 8176 C C . ASN B 1 510 ? 22.73062 -49.27588 7.63888 1.000 24.56313 512 ASN B C 1
ATOM 8177 O O . ASN B 1 510 ? 23.52855 -50.07927 7.12980 1.000 25.26940 512 ASN B O 1
ATOM 8182 N N . PRO B 1 511 ? 21.56994 -48.98698 7.05281 1.000 24.07767 513 PRO B N 1
ATOM 8183 C CA . PRO B 1 511 ? 21.19190 -49.69023 5.82159 1.000 25.13362 513 PRO B CA 1
ATOM 8184 C C . PRO B 1 511 ? 22.12182 -49.42745 4.64922 1.000 27.60459 513 PRO B C 1
ATOM 8185 O O . PRO B 1 511 ? 22.29872 -50.31630 3.80842 1.000 25.92043 513 PRO B O 1
ATOM 8189 N N . ASP B 1 512 ? 22.70479 -48.23137 4.54991 1.000 28.01713 514 ASP B N 1
ATOM 8190 C CA . ASP B 1 512 ? 23.51458 -47.92842 3.37230 1.000 28.42567 514 ASP B CA 1
ATOM 8191 C C . ASP B 1 512 ? 24.79093 -48.75595 3.34422 1.000 26.50195 514 ASP B C 1
ATOM 8192 O O . ASP B 1 512 ? 25.20965 -49.21206 2.27480 1.000 27.17105 514 ASP B O 1
ATOM 8197 N N . LEU B 1 513 ? 25.41998 -48.97803 4.50224 1.000 26.30885 515 LEU B N 1
ATOM 8198 C CA . LEU B 1 513 ? 26.59893 -49.83972 4.52575 1.000 23.31175 515 LEU B CA 1
ATOM 8199 C C . LEU B 1 513 ? 26.22369 -51.28515 4.22463 1.000 27.43138 515 LEU B C 1
ATOM 8200 O O . LEU B 1 513 ? 26.89592 -51.96285 3.43955 1.000 27.67561 515 LEU B O 1
ATOM 8205 N N . ILE B 1 514 ? 25.14879 -51.77886 4.84299 1.000 24.55652 516 ILE B N 1
ATOM 8206 C CA . ILE B 1 514 ? 24.74556 -53.16334 4.61079 1.000 24.21139 516 ILE B CA 1
ATOM 8207 C C . ILE B 1 514 ? 24.40899 -53.37168 3.14209 1.000 25.01890 516 ILE B C 1
ATOM 8208 O O . ILE B 1 514 ? 24.90265 -54.30536 2.50374 1.000 23.96826 516 ILE B O 1
ATOM 8213 N N . GLY B 1 515 ? 23.59701 -52.47707 2.57128 1.000 22.30106 517 GLY B N 1
ATOM 8214 C CA . GLY B 1 515 ? 23.20343 -52.64246 1.17812 1.000 26.23308 517 GLY B CA 1
ATOM 8215 C C . GLY B 1 515 ? 24.37315 -52.52602 0.21748 1.000 26.71000 517 GLY B C 1
ATOM 8216 O O . GLY B 1 515 ? 24.53752 -53.35111 -0.69116 1.000 27.37820 517 GLY B O 1
ATOM 8217 N N . SER B 1 516 ? 25.20736 -51.50089 0.40232 1.000 27.69954 518 SER B N 1
ATOM 8218 C CA . SER B 1 516 ? 26.32893 -51.31911 -0.51422 1.000 28.31204 518 SER B CA 1
ATOM 8219 C C . SER B 1 516 ? 27.31986 -52.47205 -0.40728 1.000 28.50645 518 SER B C 1
ATOM 8220 O O . SER B 1 516 ? 27.83410 -52.94242 -1.42707 1.000 29.67586 518 SER B O 1
ATOM 8223 N N . GLU B 1 517 ? 27.56339 -52.97572 0.80968 1.000 28.34709 519 GLU B N 1
ATOM 8224 C CA . GLU B 1 517 ? 28.49105 -54.09378 0.97515 1.000 27.29705 519 GLU B CA 1
ATOM 8225 C C . GLU B 1 517 ? 27.93754 -55.38678 0.38157 1.000 29.33810 519 GLU B C 1
ATOM 8226 O O . GLU B 1 517 ? 28.69465 -56.16690 -0.20849 1.000 28.10882 519 GLU B O 1
ATOM 8232 N N . ILE B 1 518 ? 26.62973 -55.64342 0.52821 1.000 27.01836 520 ILE B N 1
ATOM 8233 C CA . ILE B 1 518 ? 26.02865 -56.81082 -0.12397 1.000 26.75219 520 ILE B CA 1
ATOM 8234 C C . ILE B 1 518 ? 26.18089 -56.70210 -1.63573 1.000 27.87850 520 ILE B C 1
ATOM 8235 O O . ILE B 1 518 ? 26.56619 -57.66412 -2.31588 1.000 26.89922 520 ILE B O 1
ATOM 8240 N N . ALA B 1 519 ? 25.89438 -55.51704 -2.18000 1.000 26.85464 521 ALA B N 1
ATOM 8241 C CA . ALA B 1 519 ? 25.99863 -55.31891 -3.62157 1.000 29.98080 521 ALA B CA 1
ATOM 8242 C C . ALA B 1 519 ? 27.42655 -55.52811 -4.10536 1.000 29.22627 521 ALA B C 1
ATOM 8243 O O . ALA B 1 519 ? 27.64564 -56.13426 -5.15842 1.000 30.35933 521 ALA B O 1
ATOM 8245 N N . ARG B 1 520 ? 28.41057 -55.03298 -3.35296 1.000 30.35935 522 ARG B N 1
ATOM 8246 C CA . ARG B 1 520 ? 29.80602 -55.26070 -3.72257 1.000 33.99742 522 ARG B CA 1
ATOM 8247 C C . ARG B 1 520 ? 30.15958 -56.73798 -3.62590 1.000 35.01637 522 ARG B C 1
ATOM 8248 O O . ARG B 1 520 ? 30.81360 -57.29030 -4.51778 1.000 34.00698 522 ARG B O 1
ATOM 8256 N N . TRP B 1 521 ? 29.72372 -57.38942 -2.54759 1.000 29.64431 523 TRP B N 1
ATOM 8257 C CA . TRP B 1 521 ? 30.01189 -58.80338 -2.34076 1.000 30.53727 523 TRP B CA 1
ATOM 8258 C C . TRP B 1 521 ? 29.36280 -59.66357 -3.42125 1.000 32.12136 523 TRP B C 1
ATOM 8259 O O . TRP B 1 521 ? 29.96224 -60.64031 -3.88912 1.000 31.57762 523 TRP B O 1
ATOM 8270 N N . LEU B 1 522 ? 28.15423 -59.29332 -3.86139 1.000 29.51959 524 LEU B N 1
ATOM 8271 C CA . LEU B 1 522 ? 27.49177 -60.04081 -4.93005 1.000 32.33850 524 LEU B CA 1
ATOM 8272 C C . LEU B 1 522 ? 28.31839 -60.04721 -6.21124 1.000 35.32987 524 LEU B C 1
ATOM 8273 O O . LEU B 1 522 ? 28.40956 -61.07666 -6.89244 1.000 35.23047 524 LEU B O 1
ATOM 8278 N N . SER B 1 523 ? 28.93555 -58.91139 -6.55047 1.000 32.84776 525 SER B N 1
ATOM 8279 C CA . SER B 1 523 ? 29.69768 -58.82902 -7.79245 1.000 35.68644 525 SER B CA 1
ATOM 8280 C C . SER B 1 523 ? 30.90892 -59.75167 -7.79613 1.000 38.18887 525 SER B C 1
ATOM 8281 O O . SER B 1 523 ? 31.42134 -60.06850 -8.87522 1.000 35.98894 525 SER B O 1
ATOM 8284 N N . THR B 1 524 ? 31.37061 -60.19575 -6.62361 1.000 38.58352 526 THR B N 1
ATOM 8285 C CA . THR B 1 524 ? 32.52894 -61.07190 -6.52175 1.000 38.49412 526 THR B CA 1
ATOM 8286 C C . THR B 1 524 ? 32.16238 -62.54544 -6.54215 1.000 42.36001 526 THR B C 1
ATOM 8287 O O . THR B 1 524 ? 33.06311 -63.38919 -6.59528 1.000 42.21267 526 THR B O 1
ATOM 8291 N N . LEU B 1 525 ? 30.87664 -62.87482 -6.48077 1.000 40.37614 527 LEU B N 1
ATOM 8292 C CA . LEU B 1 525 ? 30.46976 -64.26655 -6.43197 1.000 42.44850 527 LEU B CA 1
ATOM 8293 C C . LEU B 1 525 ? 30.55679 -64.89528 -7.81637 1.000 49.75537 527 LEU B C 1
ATOM 8294 O O . LEU B 1 525 ? 30.56817 -64.21156 -8.84123 1.000 50.53012 527 LEU B O 1
ATOM 8299 N N . GLU B 1 526 ? 30.62263 -66.22217 -7.83220 1.000 54.32627 528 GLU B N 1
ATOM 8300 C CA . GLU B 1 526 ? 30.56157 -66.99161 -9.07215 1.000 60.18601 528 GLU B CA 1
ATOM 8301 C C . GLU B 1 526 ? 29.09399 -67.30061 -9.34259 1.000 61.87851 528 GLU B C 1
ATOM 8302 O O . GLU B 1 526 ? 28.57130 -68.34956 -8.96254 1.000 64.09097 528 GLU B O 1
ATOM 8308 N N . ILE B 1 527 ? 28.41267 -66.36305 -9.98968 1.000 63.81803 529 ILE B N 1
ATOM 8309 C CA . ILE B 1 527 ? 27.01123 -66.55290 -10.34007 1.000 64.23361 529 ILE B CA 1
ATOM 8310 C C . ILE B 1 527 ? 26.84987 -66.41977 -11.85386 1.000 71.79009 529 ILE B C 1
ATOM 8311 O O . ILE B 1 527 ? 26.91438 -65.32361 -12.41802 1.000 73.74941 529 ILE B O 1
#

Radius of gyration: 34.95 Å; Cα contacts (8 Å, |Δi|>4): 2416; chains: 2; bounding box: 67×69×103 Å

Sequence (1033 aa):
GEELFTGVVPILVELDGDVNGHKFSVSGEGEGDATYGKLTLKFICTTGKLPVPWPTLVTTLVQCFSRYPDHMKQHDFFKSAMPEGYVQERTIFFKDDGNYKTRAEVKFEGDTLVNRIELKGIDFKEDGNILGHKLEYNYNSHNVYIMADKQKNGIKVNFKIRHNIEDGSVQLADHYQQNTTPIGDGPVLLPDNHYLSTQSALSKDPNEKRDHMVLLEFVTAAGITKIGTGFPFDPHYVEVLGERMHYVDVGPRDGTPVLFLHGNPTSSYVWRNIIPHVAPTHRCIAPDLIGMGKSDKPDLGYFFDDHVRFMDAFIEALGLEEVVLVIHDWGSALGFHWAKRNPERVKGIAFMEFIRPIPTWDEWPEFARETFQAFRTTDVGRKLIIDQNVFIEGTLPMGVVRPLTEVEMDHYREPFLNPVDREPLWRFPNELPIAGEPANIVALVEEYMDWLHQSPVPKLLFWGTPGVLIPPAEAARLAKSLPNCKAVDIGPGLNLLQEDNPDLIGSEIARWLSTLEIGEELFTGVVPILVELDGDVNGHKFSVSGEGEGDATYGKLTTLKFICTTGKLPVPWPTLVTTLVQCFSRYPDHMKQHDFFKSAMPEGYVQERTIFFKDDGNYKTRAEVKFEGDTLVNRIELKGIDFKEDGNILGHKLEYNYNSHNVYIMADKQKNGIKVNFKIRHNIEDGSVQLADHYQQNTTPIGDGPVLLPDNHYLSTQSALSKDPNEKRDHMVLLEFVTAAGIKIGTGFPFDPHYVEVLGERMHYVDVGPRDGTPVLFLHGNPTSSYVWRNIIPHVAPTHRCIAPDLIGMGKSDKPDLGYFFDDHVRFMDAFIEALGLEEVVLVIHDWGSALGFHWAKRNPERVKGIAFMEFIRPIPTWDEWPEFARETFQAFRTTDVGRKLIIDQNVFIEGTLPMGVVRPLTEVEMDHYREPFLNPVDREPLWRFPNELPIAGEPANIVALVEEYMDWLHQSPVPKLLFWGTPGVLIPPAEAARLAKSLPNCKAVDIGPGLNLLQEDNPDLIGSEIARWLSTLEI

B-factor: mean 26.12, std 7.0, range [14.52, 82.99]

Secondary structure (DSSP, 8-state):
-GGGGSSEEEEEEEEEEEETTEEEEEEEEEEEEGGGTEEEEEEEETTSS-SS-GGGGTTT--GGGSB--GGGGGG-HHHHTTTT-EEEEEEEEETTS-EEEEEEEEEEETTEEEEEEEEEEES--TTSTTTTT-B-S-----EEEEEEEGGGTEEEEEEEEEEEBTTS-EEEEEEEEEEEESSSS----PPSEEEEEEEEEE--TT--SSEEEEEEEEEEE-------------EEEEETTEEEEEEEES-SSS--EEEE--TT--GGGGTTTHHHHTTTS-EEEEPPTTSTTS---S----HHHHHHHHHHHHHHTT--SEEEEEEEHHHHHHHHHHHH-GGGEEEEEEEEE---B-SGGGS-HHHHHHHHHHTSSSHHHIIIIIS-HIIIIITGGG-SSPPPHHHHHHHHGGGSSGGGGHHHHHHHHHS-BTTBSHHHHHHHHHHHHHHHH----EEEEEEEE-SSS-HHHHHHHHHHSTTEEEEEEEEESS-HHHH-HHHHHHHHHHHHHTS--/-GGGGSS-EEEEEEEEEEETTEEEEEEEEEEEEGGGTEEEEEEEETTSS-SS-GGGGTTT--GGG-B--GGGGGG-HHHHTTTT-EEEEEEEEETTS-EEEEEEEEEEETTEEEEEEEEEEES--TTSTTTTT-B-S-----EEEEEEETTTTEEEEEEEEEEEBTTS-EEEEEEEEEEEESSSS----PPSEEEEEEEEEE--TT--SSEEEEEEEEEEE------------EEEEETTEEEEEEEES-SSS--EEEE--TT--GGGGTTTHHHHTTTS-EEEEPPTTSTTS---S----HHHHHHHHHHHHHHTT--SEEEEEEEHHHHHHHHHHHH-GGGEEEEEEEEE---B--GGGS-HHHHHHHHHHSSSSHHHIIIIIS-HIIIIITGGG-SSPPPHHHHHHHHGGGSSGGGGHHHHHHHHHS-BTTBSHHHHHHHHHHHHHHHH--S-EEEEEEEE-SSS-HHHHHHHHHHSTTEEEEEEEEESS-HHHH-HHHHHHHHHHHHHTS--

Nearest PDB structures (foldseek):
  8b6s-assembly1_A  TM=1.002E+00  e=0.000E+00  Rhodococcus sp. (in: high G+C Gram-positive bacteria)
  8b6s-assembly2_B  TM=1.001E+00  e=0.000E+00  Rhodococcus sp. (in: high G+C Gram-positive bacteria)
  8b6t-assembly2_B  TM=1.000E+00  e=0.000E+00  Rhodococcus sp. (in: high G+C Gram-positive bacteria)
  6zvw-assembly2_B  TM=1.002E+00  e=1.629E-62  Rhodococcus sp. (in: high G+C Gram-positive bacteria)
  6zvy-assembly2_B  TM=1.002E+00  e=9.510E-62  Rhodococcus sp. (in: high G+C Gram-positive bacteria)

Foldseek 3Di:
DLVLQQAKFKEKEWEWEAAARDTWIKIKIDIAHLCFQKDWMKMFTPVAADQWDPVVCVVVRANLSANEFPVFPLARQQVQLAQQFKKKWKWKDWPPAKIKTKIWTWHDDDRYTYIYMYIYIDGGDCCDCISVVQFDQFFAKWKKKWAFPVVQLWIWIWTWGWTQGNVRDTIIITMTMIMHRPDPDHGRGHHIWIKIKHKGWDDDPPDPGHMIIIMMGIYIDDPQDDDLDQPFDWDWFQFPNWIKIKGKAADPDDAAAEEEEAPPAFCSLCRLQVVLARPPHIYIGIGFELHQPTDRDDDLLALVVSLRRVVRVCVRVPHQAHEYEYAASRQLSVLLVCLVVVVRYQEYEYELYAAAAQALVQFPPVCSVVLVLLQDDPSNCCCCLVVVCRLPPVVQSQWNDGDDPSNSCSSCVSCPDSVSRSNNSNSSNLRNHNCPPVVSNVSNVSSVVVQLPDQRAYEYEYEPCEGSAGPVNQVVCQVRGHNYDYDYQYHGYGSSCVHHSVVSNNVVNVVVVPTPD/DLVLQQAKFKEKEWEWEAAANDTWIKIKIFIAHLCQQKTWMKMFTPVAADQWDPVVCVVVRANLSANEFPVFPLARQQVQLPQQFKKKWKWKDWVPAKIKTKIWTWHDDDRHTYIYMYIYIDGGDCCDCTSVVFFDQFFAKWKKKWAFPVVLLWIWIWTWGWTQGNVRHTIIITMTMIMHRSDPDHGRGHHIWIKIKHKGWDDDPPDPGHMIIIMMGIYIDDCDDDLDQPFDWDWDDFPNWIKTKGKAADPDDAAEEEEEAPPAFLSLCRLQVVLARPPHIYIGIGFALHQPIDRDPDLLALVVSLVVVVRVCVRVVHAAHEYEAAASRQLSVLLVCLVVVVRYQEYEYELYAAAAQALVLAPPVCSVVLVLLQDPPSVCCCCQVVVCCLPPVVQVQWNDGDDPSNSCSSCVSCPDSVSRSNNSNSSNLRNHNCPPVVSNVSRVVSVVVQLVDQRAYEYEYEPCEGSAGPVNQVVCQVRGHNYDYDYQYHGYGSSCNHHVVVNNNVVNVVVVPTDD